Protein AF-0000000074004713 (afdb_homodimer)

Radius of gyration: 41.81 Å; Cα contacts (8 Å, |Δi|>4): 2368; chains: 2; bounding box: 162×97×114 Å

Solvent-accessible surface area (backbone atoms only — not comparable to full-atom values): 76426 Å² total; per-residue (Å²): 136,80,87,80,88,81,94,77,78,76,92,80,79,80,89,74,79,74,70,63,66,59,54,55,56,49,47,53,53,42,47,50,51,48,45,52,51,48,40,52,50,47,51,51,51,41,51,50,51,49,47,49,49,45,47,53,49,45,54,54,56,80,65,31,55,39,48,47,50,66,38,22,36,51,28,26,60,55,55,57,18,28,23,88,86,44,53,58,43,69,38,42,50,45,19,35,24,36,29,37,55,72,74,52,76,67,55,50,56,38,31,57,41,28,45,60,50,51,39,44,53,52,50,48,52,53,48,47,58,49,60,70,38,85,80,64,58,57,93,85,34,90,38,68,38,54,50,42,42,46,45,49,32,50,27,55,67,35,53,65,54,40,51,71,51,40,58,51,70,59,52,55,52,39,50,74,68,46,46,42,74,46,31,79,82,46,54,88,52,84,88,44,69,49,60,47,50,40,54,38,42,64,52,51,39,56,56,66,37,38,72,47,64,42,68,28,53,70,38,39,65,30,41,22,38,33,39,34,80,51,55,61,88,62,96,46,52,60,49,62,72,43,69,37,66,63,46,50,49,24,50,44,50,23,48,30,47,49,32,40,73,67,53,20,58,85,62,21,54,60,53,40,49,51,34,50,53,51,37,40,53,51,38,72,50,50,73,58,67,76,61,65,61,41,64,70,72,23,65,40,76,39,43,50,67,54,46,29,72,72,61,31,65,57,58,47,45,58,60,60,72,50,88,45,93,49,64,55,76,70,37,42,32,32,36,40,37,57,81,29,51,56,57,51,54,51,49,61,65,71,42,59,64,67,47,50,50,38,40,50,54,44,50,56,55,71,71,43,28,81,58,44,28,67,68,39,39,58,30,53,42,42,45,42,29,71,55,28,50,28,79,42,76,62,58,66,68,59,52,28,48,53,51,36,40,71,68,34,29,54,54,52,19,31,52,45,39,73,72,73,52,58,70,67,56,49,54,52,50,49,52,44,46,50,40,19,52,53,29,44,52,58,46,57,78,69,34,86,63,55,46,69,69,40,44,52,52,50,41,50,28,62,69,63,39,42,78,47,62,29,61,67,71,56,47,75,34,55,70,58,38,25,58,77,44,63,75,45,54,68,49,83,70,33,46,51,62,23,48,41,29,39,37,32,36,50,46,45,55,45,54,56,41,43,87,37,64,71,54,89,80,60,71,89,71,44,26,56,41,69,48,69,45,49,41,48,50,66,23,27,32,37,41,22,42,34,34,63,32,69,76,34,30,55,95,81,53,55,67,40,33,37,22,17,18,42,17,17,53,42,21,20,27,53,31,41,48,60,28,85,55,21,43,36,30,40,66,68,4,20,55,37,86,69,55,46,71,64,33,50,51,44,47,53,59,41,44,46,51,52,28,55,56,42,36,66,42,64,57,96,90,42,53,37,49,16,75,63,20,35,49,49,51,48,9,46,38,45,1,50,52,23,9,49,51,22,40,58,56,69,43,64,82,54,85,74,72,34,45,42,42,50,97,61,51,59,65,44,39,16,53,40,23,44,40,44,52,42,33,65,48,64,35,71,45,26,52,54,44,34,48,74,68,42,50,51,66,59,49,62,52,54,42,48,57,32,43,27,37,29,69,67,47,26,60,54,71,63,40,53,83,64,31,78,33,22,42,82,78,56,60,60,76,112,144,94,81,82,96,88,81,94,68,82,77,93,76,80,84,79,82,73,67,68,68,53,57,57,52,48,48,51,51,47,49,49,52,50,46,51,52,48,40,53,51,48,50,52,52,42,50,50,51,49,48,51,50,46,46,53,49,47,55,52,56,80,65,31,56,37,49,45,50,66,37,22,37,52,28,25,61,53,54,57,20,29,22,88,86,44,53,58,43,70,38,44,51,46,19,37,22,36,29,37,54,72,72,52,75,65,53,51,55,35,30,57,41,30,45,61,50,53,38,45,53,53,50,48,52,53,49,47,58,48,59,72,37,86,79,65,56,58,91,86,33,89,38,66,37,55,49,42,42,44,44,49,34,50,26,56,67,35,53,66,54,40,50,70,49,41,56,50,71,60,51,53,53,39,50,73,67,45,44,41,74,48,32,80,81,47,54,87,52,85,86,45,70,49,61,46,48,40,55,39,42,63,53,50,39,59,56,66,36,39,72,48,63,42,68,28,54,67,39,39,64,30,42,23,38,34,39,34,82,52,55,62,90,62,94,46,55,59,48,62,72,42,69,38,68,64,46,49,50,22,49,44,51,22,48,31,46,49,32,41,73,67,53,21,57,85,61,21,53,62,53,40,48,51,34,49,54,51,39,42,54,50,36,72,51,51,74,59,67,75,62,64,62,40,63,70,71,22,63,40,76,37,42,49,66,55,45,29,72,71,63,32,64,56,57,46,45,56,60,60,72,49,85,43,93,48,63,56,79,70,36,42,33,31,36,40,38,58,82,30,50,56,57,51,53,49,49,62,66,70,41,60,65,67,48,50,50,39,40,50,52,45,51,55,53,72,71,44,28,83,58,44,30,67,69,40,38,58,30,54,40,42,44,43,29,71,53,26,52,30,78,42,76,62,57,68,67,59,52,28,48,54,51,35,40,73,68,33,29,54,54,51,18,31,53,44,37,75,73,73,52,57,70,65,56,47,53,52,50,47,51,44,44,51,40,20,50,53,31,43,50,58,47,55,77,69,33,84,65,56,47,70,67,40,45,54,52,49,42,50,28,61,69,62,39,41,78,48,61,32,63,66,72,56,47,75,35,55,69,58,37,26,58,76,43,63,73,45,53,67,48,83,69,35,47,52,59,24,48,40,28,40,38,30,35,50,46,43,55,45,53,54,42,44,87,37,63,70,55,89,80,62,72,88,68,45,28,56,41,69,48,70,45,50,41,49,50,66,24,26,32,37,40,22,42,34,34,61,31,70,76,34,29,56,93,80,54,55,66,39,32,38,24,18,17,42,17,17,52,41,20,20,27,54,32,40,48,61,28,85,54,21,42,38,30,41,65,69,3,20,56,38,82,70,57,46,71,64,33,50,51,43,49,53,59,40,46,45,52,52,26,56,55,41,35,66,42,63,57,96,90,42,54,35,47,17,75,64,19,35,50,48,51,49,10,46,40,45,0,50,52,22,9,49,51,21,40,58,56,70,42,65,83,53,84,73,72,35,44,42,42,50,97,62,53,59,65,44,38,17,53,41,24,46,41,44,52,42,34,63,47,63,34,72,42,26,52,54,43,36,48,74,68,44,50,52,66,59,50,62,55,52,40,47,56,31,43,28,36,29,68,67,48,26,61,55,70,61,40,54,82,63,31,79,35,23,43,82,78,56,60,60,75,113

Structure (mmCIF, N/CA/C/O backbone):
data_AF-0000000074004713-model_v1
#
loop_
_entity.id
_entity.type
_entity.pdbx_description
1 polymer 'Endothelin-converting enzyme 1'
#
loop_
_atom_site.group_PDB
_atom_site.id
_atom_site.type_symbol
_atom_site.label_atom_id
_atom_site.label_alt_id
_atom_site.label_comp_id
_atom_site.label_asym_id
_atom_site.label_entity_id
_atom_site.label_seq_id
_atom_site.pdbx_PDB_ins_code
_atom_site.Cartn_x
_atom_site.Cartn_y
_atom_site.Cartn_z
_atom_site.occupancy
_atom_site.B_iso_or_equiv
_atom_site.auth_seq_id
_atom_site.auth_comp_id
_atom_site.auth_asym_id
_atom_site.auth_atom_id
_atom_site.pdbx_PDB_model_num
ATOM 1 N N . MET A 1 1 ? -101.938 -24.672 72.188 1 19.8 1 MET A N 1
ATOM 2 C CA . MET A 1 1 ? -100.562 -25.016 72.438 1 19.8 1 MET A CA 1
ATOM 3 C C . MET A 1 1 ? -99.625 -24.031 71.75 1 19.8 1 MET A C 1
ATOM 5 O O . MET A 1 1 ? -98.438 -23.938 72.125 1 19.8 1 MET A O 1
ATOM 9 N N . ALA A 1 2 ? -99.5 -22.734 70.938 1 13.87 2 ALA A N 1
ATOM 10 C CA . ALA A 1 2 ? -100.812 -22.953 70.25 1 13.87 2 ALA A CA 1
ATOM 11 C C . ALA A 1 2 ? -100.625 -22.859 68.75 1 13.87 2 ALA A C 1
ATOM 13 O O . ALA A 1 2 ? -101.062 -23.766 68 1 13.87 2 ALA A O 1
ATOM 14 N N . ALA A 1 3 ? -100.625 -21.641 68.062 1 13.88 3 ALA A N 1
ATOM 15 C CA . ALA A 1 3 ? -101.562 -21.297 67.062 1 13.88 3 ALA A CA 1
ATOM 16 C C . ALA A 1 3 ? -101 -21.391 65.625 1 13.88 3 ALA A C 1
ATOM 18 O O . ALA A 1 3 ? -99.75 -21.516 65.5 1 13.88 3 ALA A O 1
ATOM 19 N N . ARG A 1 4 ? -101.25 -20.328 64.312 1 15.6 4 ARG A N 1
ATOM 20 C CA . ARG A 1 4 ? -102.25 -20.438 63.281 1 15.6 4 ARG A CA 1
ATOM 21 C C . ARG A 1 4 ? -101.625 -20.625 61.938 1 15.6 4 ARG A C 1
ATOM 23 O O . ARG A 1 4 ? -100.938 -19.703 61.406 1 15.6 4 ARG A O 1
ATOM 30 N N . TYR A 1 5 ? -100.75 -21.547 61.344 1 18.88 5 TYR A N 1
ATOM 31 C CA . TYR A 1 5 ? -99.688 -21.406 60.375 1 18.88 5 TYR A CA 1
ATOM 32 C C . TYR A 1 5 ? -100.188 -20.984 59.031 1 18.88 5 TYR A C 1
ATOM 34 O O . TYR A 1 5 ? -101.062 -21.656 58.438 1 18.88 5 TYR A O 1
ATOM 42 N N . LYS A 1 6 ? -100.312 -19.578 58.562 1 18.83 6 LYS A N 1
ATOM 43 C CA . LYS A 1 6 ? -101.25 -18.859 57.719 1 18.83 6 LYS A CA 1
ATOM 44 C C . LYS A 1 6 ? -101.375 -19.531 56.344 1 18.83 6 LYS A C 1
ATOM 46 O O . LYS A 1 6 ? -100.5 -20.344 55.969 1 18.83 6 LYS A O 1
ATOM 51 N N . TYR A 1 7 ? -101.812 -18.812 55 1 16.95 7 TYR A N 1
ATOM 52 C CA . TYR A 1 7 ? -102.75 -18.844 53.844 1 16.95 7 TYR A CA 1
ATOM 53 C C . TYR A 1 7 ? -101.938 -19.203 52.594 1 16.95 7 TYR A C 1
ATOM 55 O O . TYR A 1 7 ? -101.375 -18.328 51.938 1 16.95 7 TYR A O 1
ATOM 63 N N . ALA A 1 8 ? -100.938 -20.156 52.344 1 16.95 8 ALA A N 1
ATOM 64 C CA . ALA A 1 8 ? -99.938 -20.422 51.312 1 16.95 8 ALA A CA 1
ATOM 65 C C . ALA A 1 8 ? -100.625 -20.641 49.969 1 16.95 8 ALA A C 1
ATOM 67 O O . ALA A 1 8 ? -100.125 -20.266 48.906 1 16.95 8 ALA A O 1
ATOM 68 N N . LEU A 1 9 ? -101.688 -21.547 49.719 1 17.69 9 LEU A N 1
ATOM 69 C CA . LEU A 1 9 ? -101.625 -22.391 48.531 1 17.69 9 LEU A CA 1
ATOM 70 C C . LEU A 1 9 ? -102.312 -21.719 47.344 1 17.69 9 LEU A C 1
ATOM 72 O O . LEU A 1 9 ? -102.5 -22.328 46.281 1 17.69 9 LEU A O 1
ATOM 76 N N . MET A 1 10 ? -102.938 -20.453 47.438 1 17.52 10 MET A N 1
ATOM 77 C CA . MET A 1 10 ? -104.125 -20.562 46.656 1 17.52 10 MET A CA 1
ATOM 78 C C . MET A 1 10 ? -103.812 -20.719 45.156 1 17.52 10 MET A C 1
ATOM 80 O O . MET A 1 10 ? -104.312 -21.641 44.531 1 17.52 10 MET A O 1
ATOM 84 N N . SER A 1 11 ? -103.875 -19.547 44.219 1 18.23 11 SER A N 1
ATOM 85 C CA . SER A 1 11 ? -104.812 -19.281 43.156 1 18.23 11 SER A CA 1
ATOM 86 C C . SER A 1 11 ? -104.188 -19.531 41.781 1 18.23 11 SER A C 1
ATOM 88 O O . SER A 1 11 ? -103.25 -18.891 41.406 1 18.23 11 SER A O 1
ATOM 90 N N . ALA A 1 12 ? -104.188 -20.781 41.094 1 21.66 12 ALA A N 1
ATOM 91 C CA . ALA A 1 12 ? -103.625 -21.5 39.938 1 21.66 12 ALA A CA 1
ATOM 92 C C . ALA A 1 12 ? -104.125 -20.859 38.625 1 21.66 12 ALA A C 1
ATOM 94 O O . ALA A 1 12 ? -103.562 -21.094 37.562 1 21.66 12 ALA A O 1
ATOM 95 N N . THR A 1 13 ? -105.438 -20.25 38.5 1 20.36 13 THR A N 1
ATOM 96 C CA . THR A 1 13 ? -106.188 -20.734 37.375 1 20.36 13 THR A CA 1
ATOM 97 C C . THR A 1 13 ? -105.625 -20.141 36.062 1 20.36 13 THR A C 1
ATOM 99 O O . THR A 1 13 ? -105.438 -20.859 35.094 1 20.36 13 THR A O 1
ATOM 102 N N . GLU A 1 14 ? -105.938 -18.828 35.688 1 20.56 14 GLU A N 1
ATOM 103 C CA . GLU A 1 14 ? -106.688 -18.469 34.5 1 20.56 14 GLU A CA 1
ATOM 104 C C . GLU A 1 14 ? -105.75 -18.297 33.312 1 20.56 14 GLU A C 1
ATOM 106 O O . GLU A 1 14 ? -106.062 -18.75 32.188 1 20.56 14 GLU A O 1
ATOM 111 N N . ASP A 1 15 ? -104.75 -17.344 33.156 1 23.12 15 ASP A N 1
ATOM 112 C CA . ASP A 1 15 ? -104.75 -16.328 32.125 1 23.12 15 ASP A CA 1
ATOM 113 C C . ASP A 1 15 ? -103.812 -16.734 30.969 1 23.12 15 ASP A C 1
ATOM 115 O O . ASP A 1 15 ? -102.75 -16.188 30.828 1 23.12 15 ASP A O 1
ATOM 119 N N . GLY A 1 16 ? -103.812 -17.938 30.328 1 25.38 16 GLY A N 1
ATOM 120 C CA . GLY A 1 16 ? -102.688 -18.406 29.578 1 25.38 16 GLY A CA 1
ATOM 121 C C . GLY A 1 16 ? -102.562 -17.828 28.172 1 25.38 16 GLY A C 1
ATOM 122 O O . GLY A 1 16 ? -101.75 -18.219 27.391 1 25.38 16 GLY A O 1
ATOM 123 N N . GLU A 1 17 ? -103.688 -17.188 27.516 1 27.38 17 GLU A N 1
ATOM 124 C CA . GLU A 1 17 ? -103.75 -17.359 26.062 1 27.38 17 GLU A CA 1
ATOM 125 C C . GLU A 1 17 ? -102.75 -16.438 25.344 1 27.38 17 GLU A C 1
ATOM 127 O O . GLU A 1 17 ? -102.438 -16.656 24.172 1 27.38 17 GLU A O 1
ATOM 132 N N . THR A 1 18 ? -102.5 -15.203 25.828 1 27.92 18 THR A N 1
ATOM 133 C CA . THR A 1 18 ? -102.312 -14.102 24.875 1 27.92 18 THR A CA 1
ATOM 134 C C . THR A 1 18 ? -100.938 -14.156 24.203 1 27.92 18 THR A C 1
ATOM 136 O O . THR A 1 18 ? -100.688 -13.414 23.25 1 27.92 18 THR A O 1
ATOM 139 N N . ASP A 1 19 ? -99.875 -14.812 24.688 1 29.45 19 ASP A N 1
ATOM 140 C CA . ASP A 1 19 ? -98.625 -14.148 24.484 1 29.45 19 ASP A CA 1
ATOM 141 C C . ASP A 1 19 ? -97.938 -14.602 23.188 1 29.45 19 ASP A C 1
ATOM 143 O O . ASP A 1 19 ? -96.75 -14.516 23.031 1 29.45 19 ASP A O 1
ATOM 147 N N . PHE A 1 20 ? -98.75 -15.18 22.234 1 34.06 20 PHE A N 1
ATOM 148 C CA . PHE A 1 20 ? -98 -15.812 21.141 1 34.06 20 PHE A CA 1
ATOM 149 C C . PHE A 1 20 ? -97.375 -14.758 20.219 1 34.06 20 PHE A C 1
ATOM 151 O O . PHE A 1 20 ? -96.375 -15.016 19.547 1 34.06 20 PHE A O 1
ATOM 158 N N . SER A 1 21 ? -98.125 -13.617 20.047 1 36.84 21 SER A N 1
ATOM 159 C CA . SER A 1 21 ? -97.812 -12.766 18.906 1 36.84 21 SER A CA 1
ATOM 160 C C . SER A 1 21 ? -96.5 -12.047 19.109 1 36.84 21 SER A C 1
ATOM 162 O O . SER A 1 21 ? -95.938 -11.508 18.156 1 36.84 21 SER A O 1
ATOM 164 N N . ALA A 1 22 ? -96.125 -11.828 20.359 1 40.81 22 ALA A N 1
ATOM 165 C CA . ALA A 1 22 ? -94.938 -11.008 20.641 1 40.81 22 ALA A CA 1
ATOM 166 C C . ALA A 1 22 ? -93.688 -11.734 20.25 1 40.81 22 ALA A C 1
ATOM 168 O O . ALA A 1 22 ? -92.625 -11.109 20.016 1 40.81 22 ALA A O 1
ATOM 169 N N . GLU A 1 23 ? -93.938 -13.055 20.172 1 39.47 23 GLU A N 1
ATOM 170 C CA . GLU A 1 23 ? -92.688 -13.773 20 1 39.47 23 GLU A CA 1
ATOM 171 C C . GLU A 1 23 ? -92.125 -13.656 18.578 1 39.47 23 GLU A C 1
ATOM 173 O O . GLU A 1 23 ? -90.938 -13.578 18.344 1 39.47 23 GLU A O 1
ATOM 178 N N . GLU A 1 24 ? -93.188 -13.57 17.641 1 45.34 24 GLU A N 1
ATOM 179 C CA . GLU A 1 24 ? -92.688 -13.555 16.25 1 45.34 24 GLU A CA 1
ATOM 180 C C . GLU A 1 24 ? -92.125 -12.203 15.891 1 45.34 24 GLU A C 1
ATOM 182 O O . GLU A 1 24 ? -91.125 -12.125 15.133 1 45.34 24 GLU A O 1
ATOM 187 N N . GLN A 1 25 ? -92.938 -11.125 16.344 1 41.28 25 GLN A N 1
ATOM 188 C CA . GLN A 1 25 ? -92.375 -9.789 16.047 1 41.28 25 GLN A CA 1
ATOM 189 C C . GLN A 1 25 ? -91.062 -9.578 16.688 1 41.28 25 GLN A C 1
ATOM 191 O O . GLN A 1 25 ? -90.25 -8.789 16.188 1 41.28 25 GLN A O 1
ATOM 196 N N . ARG A 1 26 ? -90.875 -10.188 17.844 1 45.09 26 ARG A N 1
ATOM 197 C CA . ARG A 1 26 ? -89.562 -10.062 18.516 1 45.09 26 ARG A CA 1
ATOM 198 C C . ARG A 1 26 ? -88.5 -10.75 17.719 1 45.09 26 ARG A C 1
ATOM 200 O O . ARG A 1 26 ? -87.312 -10.273 17.672 1 45.09 26 ARG A O 1
ATOM 207 N N . ARG A 1 27 ? -88.938 -11.727 17.016 1 52.91 27 ARG A N 1
ATOM 208 C CA . ARG A 1 27 ? -87.875 -12.414 16.25 1 52.91 27 ARG A CA 1
ATOM 209 C C . ARG A 1 27 ? -87.438 -11.586 15.047 1 52.91 27 ARG A C 1
ATOM 211 O O . ARG A 1 27 ? -86.312 -11.562 14.688 1 52.91 27 ARG A O 1
ATOM 218 N N . SER A 1 28 ? -88.562 -11 14.414 1 55.16 28 SER A N 1
ATOM 219 C CA . SER A 1 28 ? -88.188 -10.211 13.234 1 55.16 28 SER A CA 1
ATOM 220 C C . SER A 1 28 ? -87.438 -8.961 13.609 1 55.16 28 SER A C 1
ATOM 222 O O . SER A 1 28 ? -86.5 -8.578 12.906 1 55.16 28 SER A O 1
ATOM 224 N N . CYS A 1 29 ? -87.875 -8.32 14.633 1 54.41 29 CYS A N 1
ATOM 225 C CA . CYS A 1 29 ? -87.125 -7.172 15.148 1 54.41 29 CYS A CA 1
ATOM 226 C C . CYS A 1 29 ? -85.75 -7.578 15.578 1 54.41 29 CYS A C 1
ATOM 228 O O . CYS A 1 29 ? -84.75 -6.824 15.383 1 54.41 29 CYS A O 1
ATOM 230 N N . ASP A 1 30 ? -85.688 -8.828 15.961 1 62.12 30 ASP A N 1
ATOM 231 C CA . ASP A 1 30 ? -84.375 -9.328 16.438 1 62.12 30 ASP A CA 1
ATOM 232 C C . ASP A 1 30 ? -83.438 -9.633 15.273 1 62.12 30 ASP A C 1
ATOM 234 O O . ASP A 1 30 ? -82.25 -9.391 15.359 1 62.12 30 ASP A O 1
ATOM 238 N N . LYS A 1 31 ? -84 -10.016 14.18 1 66.88 31 LYS A N 1
ATOM 239 C CA . LYS A 1 31 ? -83.188 -10.328 13.023 1 66.88 31 LYS A CA 1
ATOM 240 C C . LYS A 1 31 ? -82.625 -9.055 12.367 1 66.88 31 LYS A C 1
ATOM 242 O O . LYS A 1 31 ? -81.5 -8.992 11.961 1 66.88 31 LYS A O 1
ATOM 247 N N . ASN A 1 32 ? -83.562 -8.086 12.266 1 70.25 32 ASN A N 1
ATOM 248 C CA . ASN A 1 32 ? -83.125 -6.801 11.727 1 70.25 32 ASN A CA 1
ATOM 249 C C . ASN A 1 32 ? -82.125 -6.152 12.625 1 70.25 32 ASN A C 1
ATOM 251 O O . ASN A 1 32 ? -81.125 -5.57 12.133 1 70.25 32 ASN A O 1
ATOM 255 N N . MET A 1 33 ? -82.312 -6.207 13.914 1 73.88 33 MET A N 1
ATOM 256 C CA . MET A 1 33 ? -81.375 -5.691 14.859 1 73.88 33 MET A CA 1
ATOM 257 C C . MET A 1 33 ? -80.062 -6.488 14.766 1 73.88 33 MET A C 1
ATOM 259 O O . MET A 1 33 ? -78.938 -5.91 14.805 1 73.88 33 MET A O 1
ATOM 263 N N . PHE A 1 34 ? -80.188 -7.77 14.531 1 76.94 34 PHE A N 1
ATOM 264 C CA . PHE A 1 34 ? -79 -8.609 14.359 1 76.94 34 PHE A CA 1
ATOM 265 C C . PHE A 1 34 ? -78.25 -8.234 13.094 1 76.94 34 PHE A C 1
ATOM 267 O O . PHE A 1 34 ? -77 -8.125 13.109 1 76.94 34 PHE A O 1
ATOM 274 N N . LEU A 1 35 ? -79 -7.965 12.008 1 76.88 35 LEU A N 1
ATOM 275 C CA . LEU A 1 35 ? -78.312 -7.609 10.75 1 76.88 35 LEU A CA 1
ATOM 276 C C . LEU A 1 35 ? -77.688 -6.227 10.836 1 76.88 35 LEU A C 1
ATOM 278 O O . LEU A 1 35 ? -76.625 -6.004 10.312 1 76.88 35 LEU A O 1
ATOM 282 N N . LYS A 1 36 ? -78.312 -5.305 11.523 1 77.81 36 LYS A N 1
ATOM 283 C CA . LYS A 1 36 ? -77.75 -3.988 11.727 1 77.81 36 LYS A CA 1
ATOM 284 C C . LYS A 1 36 ? -76.5 -4.078 12.586 1 77.81 36 LYS A C 1
ATOM 286 O O . LYS A 1 36 ? -75.5 -3.404 12.305 1 77.81 36 LYS A O 1
ATOM 291 N N . VAL A 1 37 ? -76.5 -4.941 13.57 1 78.75 37 VAL A N 1
ATOM 292 C CA . VAL A 1 37 ? -75.312 -5.145 14.398 1 78.75 37 VAL A CA 1
ATOM 293 C C . VAL A 1 37 ? -74.25 -5.812 13.578 1 78.75 37 VAL A C 1
ATOM 295 O O . VAL A 1 37 ? -73.062 -5.449 13.68 1 78.75 37 VAL A O 1
ATOM 298 N N . MET A 1 38 ? -74.625 -6.711 12.672 1 78.62 38 MET A N 1
ATOM 299 C CA . MET A 1 38 ? -73.625 -7.371 11.82 1 78.62 38 MET A CA 1
ATOM 300 C C . MET A 1 38 ? -73 -6.379 10.836 1 78.62 38 MET A C 1
ATOM 302 O O . MET A 1 38 ? -71.812 -6.402 10.609 1 78.62 38 MET A O 1
ATOM 306 N N . VAL A 1 39 ? -73.812 -5.543 10.227 1 79.06 39 VAL A N 1
ATOM 307 C CA . VAL A 1 39 ? -73.312 -4.516 9.328 1 79.06 39 VAL A CA 1
ATOM 308 C C . VAL A 1 39 ? -72.375 -3.588 10.102 1 79.06 39 VAL A C 1
ATOM 310 O O . VAL A 1 39 ? -71.25 -3.248 9.617 1 79.06 39 VAL A O 1
ATOM 313 N N . ALA A 1 40 ? -72.75 -3.189 11.281 1 80.31 40 ALA A N 1
ATOM 314 C CA . ALA A 1 40 ? -71.875 -2.334 12.102 1 80.31 40 ALA A CA 1
ATOM 315 C C . ALA A 1 40 ? -70.562 -3.037 12.438 1 80.31 40 ALA A C 1
ATOM 317 O O . ALA A 1 40 ? -69.5 -2.426 12.375 1 80.31 40 ALA A O 1
ATOM 318 N N . LEU A 1 41 ? -70.625 -4.309 12.727 1 81.06 41 LEU A N 1
ATOM 319 C CA . LEU A 1 41 ? -69.438 -5.062 13.039 1 81.06 41 LEU A CA 1
ATOM 320 C C . LEU A 1 41 ? -68.562 -5.207 11.797 1 81.06 41 LEU A C 1
ATOM 322 O O . LEU A 1 41 ? -67.312 -5.082 11.883 1 81.06 41 LEU A O 1
ATOM 326 N N . LEU A 1 42 ? -69.188 -5.461 10.672 1 81 42 LEU A N 1
ATOM 327 C CA . LEU A 1 42 ? -68.375 -5.594 9.445 1 81 42 LEU A CA 1
ATOM 328 C C . LEU A 1 42 ? -67.75 -4.258 9.055 1 81 42 LEU A C 1
ATOM 330 O O . LEU A 1 42 ? -66.625 -4.211 8.57 1 81 42 LEU A O 1
ATOM 334 N N . LEU A 1 43 ? -68.375 -3.168 9.312 1 80.81 43 LEU A N 1
ATOM 335 C CA . LEU A 1 43 ? -67.812 -1.853 9.062 1 80.81 43 LEU A CA 1
ATOM 336 C C . LEU A 1 43 ? -66.625 -1.575 10.008 1 80.81 43 LEU A C 1
ATOM 338 O O . LEU A 1 43 ? -65.625 -0.975 9.617 1 80.81 43 LEU A O 1
ATOM 342 N N . VAL A 1 44 ? -66.688 -2.012 11.234 1 81.5 44 VAL A N 1
ATOM 343 C CA . VAL A 1 44 ? -65.562 -1.898 12.164 1 81.5 44 VAL A CA 1
ATOM 344 C C . VAL A 1 44 ? -64.375 -2.75 11.664 1 81.5 44 VAL A C 1
ATOM 346 O O . VAL A 1 44 ? -63.219 -2.312 11.695 1 81.5 44 VAL A O 1
ATOM 349 N N . VAL A 1 45 ? -64.625 -3.955 11.203 1 80.81 45 VAL A N 1
ATOM 350 C CA . VAL A 1 45 ? -63.594 -4.816 10.672 1 80.81 45 VAL A CA 1
ATOM 351 C C . VAL A 1 45 ? -62.969 -4.156 9.445 1 80.81 45 VAL A C 1
ATOM 353 O O . VAL A 1 45 ? -61.75 -4.16 9.297 1 80.81 45 VAL A O 1
ATOM 356 N N . ILE A 1 46 ? -63.719 -3.582 8.609 1 79.69 46 ILE A N 1
ATOM 357 C CA . ILE A 1 46 ? -63.219 -2.877 7.445 1 79.69 46 ILE A CA 1
ATOM 358 C C . ILE A 1 46 ? -62.375 -1.686 7.895 1 79.69 46 ILE A C 1
ATOM 360 O O . ILE A 1 46 ? -61.281 -1.453 7.363 1 79.69 46 ILE A O 1
ATOM 364 N N . ALA A 1 47 ? -62.781 -0.943 8.836 1 79.44 47 ALA A N 1
ATOM 365 C CA . ALA A 1 47 ? -62 0.177 9.359 1 79.44 47 ALA A CA 1
ATOM 366 C C . ALA A 1 47 ? -60.688 -0.303 9.961 1 79.44 47 ALA A C 1
ATOM 368 O O . ALA A 1 47 ? -59.625 0.318 9.758 1 79.44 47 ALA A O 1
ATOM 369 N N . VAL A 1 48 ? -60.656 -1.372 10.625 1 79.5 48 VAL A N 1
ATOM 370 C CA . VAL A 1 48 ? -59.438 -1.933 11.188 1 79.5 48 VAL A CA 1
ATOM 371 C C . VAL A 1 48 ? -58.531 -2.416 10.062 1 79.5 48 VAL A C 1
ATOM 373 O O . VAL A 1 48 ? -57.312 -2.176 10.086 1 79.5 48 VAL A O 1
ATOM 376 N N . LEU A 1 49 ? -59.062 -3.014 9.102 1 78.81 49 LEU A N 1
ATOM 377 C CA . LEU A 1 49 ? -58.281 -3.492 7.98 1 78.81 49 LEU A CA 1
ATOM 378 C C . LEU A 1 49 ? -57.719 -2.324 7.18 1 78.81 49 LEU A C 1
ATOM 380 O O . LEU A 1 49 ? -56.562 -2.361 6.746 1 78.81 49 LEU A O 1
ATOM 384 N N . ILE A 1 50 ? -58.375 -1.29 7.02 1 77.19 50 ILE A N 1
ATOM 385 C CA . ILE A 1 50 ? -57.875 -0.084 6.371 1 77.19 50 ILE A CA 1
ATOM 386 C C . ILE A 1 50 ? -56.812 0.566 7.25 1 77.19 50 ILE A C 1
ATOM 388 O O . ILE A 1 50 ? -55.75 1.011 6.75 1 77.19 50 ILE A O 1
ATOM 392 N N . GLY A 1 51 ? -56.969 0.646 8.461 1 75.38 51 GLY A N 1
ATOM 393 C CA . GLY A 1 51 ? -55.938 1.124 9.359 1 75.38 51 GLY A CA 1
ATOM 394 C C . GLY A 1 51 ? -54.688 0.295 9.305 1 75.38 51 GLY A C 1
ATOM 395 O O . GLY A 1 51 ? -53.562 0.841 9.281 1 75.38 51 GLY A O 1
ATOM 396 N N . LEU A 1 52 ? -54.844 -0.927 9.328 1 74.56 52 LEU A N 1
ATOM 397 C CA . LEU A 1 52 ? -53.688 -1.808 9.211 1 74.56 52 LEU A CA 1
ATOM 398 C C . LEU A 1 52 ? -53 -1.626 7.859 1 74.56 52 LEU A C 1
ATOM 400 O O . LEU A 1 52 ? -51.781 -1.628 7.777 1 74.56 52 LEU A O 1
ATOM 404 N N . LEU A 1 53 ? -53.781 -1.544 6.922 1 71.56 53 LEU A N 1
ATOM 405 C CA . LEU A 1 53 ? -53.188 -1.271 5.605 1 71.56 53 LEU A CA 1
ATOM 406 C C . LEU A 1 53 ? -52.5 0.081 5.59 1 71.56 53 LEU A C 1
ATOM 408 O O . LEU A 1 53 ? -51.406 0.209 5.035 1 71.56 53 LEU A O 1
ATOM 412 N N . GLN A 1 54 ? -53.094 1.048 6.09 1 67.06 54 GLN A N 1
ATOM 413 C CA . GLN A 1 54 ? -52.438 2.359 6.211 1 67.06 54 GLN A CA 1
ATOM 414 C C . GLN A 1 54 ? -51.219 2.301 7.117 1 67.06 54 GLN A C 1
ATOM 416 O O . GLN A 1 54 ? -50.188 2.916 6.824 1 67.06 54 GLN A O 1
ATOM 421 N N . TRP A 1 55 ? -51.375 1.705 8.156 1 62.12 55 TRP A N 1
ATOM 422 C CA . TRP A 1 55 ? -50.219 1.517 9.031 1 62.12 55 TRP A CA 1
ATOM 423 C C . TRP A 1 55 ? -49.094 0.809 8.297 1 62.12 55 TRP A C 1
ATOM 425 O O . TRP A 1 55 ? -47.938 1.222 8.383 1 62.12 55 TRP A O 1
ATOM 435 N N . LYS A 1 56 ? -49.406 -0.177 7.703 1 60.19 56 LYS A N 1
ATOM 436 C CA . LYS A 1 56 ? -48.406 -0.883 6.922 1 60.19 56 LYS A CA 1
ATOM 437 C C . LYS A 1 56 ? -47.875 -0.004 5.793 1 60.19 56 LYS A C 1
ATOM 439 O O . LYS A 1 56 ? -46.656 -0.025 5.496 1 60.19 56 LYS A O 1
ATOM 444 N N . TRP A 1 57 ? -48.75 0.735 5.273 1 55.88 57 TRP A N 1
ATOM 445 C CA . TRP A 1 57 ? -48.312 1.675 4.238 1 55.88 57 TRP A CA 1
ATOM 446 C C . TRP A 1 57 ? -47.438 2.777 4.824 1 55.88 57 TRP A C 1
ATOM 448 O O . TRP A 1 57 ? -46.406 3.135 4.246 1 55.88 57 TRP A O 1
ATOM 458 N N . ASN A 1 58 ? -47.812 3.352 5.852 1 53.22 58 ASN A N 1
ATOM 459 C CA . ASN A 1 58 ? -47.062 4.398 6.512 1 53.22 58 ASN A CA 1
ATOM 460 C C . ASN A 1 58 ? -45.75 3.848 7.109 1 53.22 58 ASN A C 1
ATOM 462 O O . ASN A 1 58 ? -44.719 4.508 7.07 1 53.22 58 ASN A O 1
ATOM 466 N N . ARG A 1 59 ? -45.875 2.877 7.824 1 51.28 59 ARG A N 1
ATOM 467 C CA . ARG A 1 59 ? -44.625 2.252 8.305 1 51.28 59 ARG A CA 1
ATOM 468 C C . ARG A 1 59 ? -43.688 1.925 7.148 1 51.28 59 ARG A C 1
ATOM 470 O O . ARG A 1 59 ? -42.469 2.066 7.273 1 51.28 59 ARG A O 1
ATOM 477 N N . ASN A 1 60 ? -44.25 1.516 6.184 1 49.69 60 ASN A N 1
ATOM 478 C CA . ASN A 1 60 ? -43.406 1.26 5.004 1 49.69 60 ASN A CA 1
ATOM 479 C C . ASN A 1 60 ? -42.812 2.545 4.465 1 49.69 60 ASN A C 1
ATOM 481 O O . ASN A 1 60 ? -41.656 2.537 3.979 1 49.69 60 ASN A O 1
ATOM 485 N N . GLU A 1 61 ? -43.5 3.719 4.512 1 46.34 61 GLU A N 1
ATOM 486 C CA . GLU A 1 61 ? -43 4.98 3.994 1 46.34 61 GLU A CA 1
ATOM 487 C C . GLU A 1 61 ? -41.938 5.559 4.914 1 46.34 61 GLU A C 1
ATOM 489 O O . GLU A 1 61 ? -40.906 6.102 4.449 1 46.34 61 GLU A O 1
ATOM 494 N N . HIS A 1 62 ? -42.188 5.934 6.168 1 47.12 62 HIS A N 1
ATOM 495 C CA . HIS A 1 62 ? -41.281 6.605 7.094 1 47.12 62 HIS A CA 1
ATOM 496 C C . HIS A 1 62 ? -40 5.789 7.32 1 47.12 62 HIS A C 1
ATOM 498 O O . HIS A 1 62 ? -39 6.316 7.797 1 47.12 62 HIS A O 1
ATOM 504 N N . GLU A 1 63 ? -40.062 4.555 7.301 1 56.5 63 GLU A N 1
ATOM 505 C CA . GLU A 1 63 ? -38.906 3.713 7.547 1 56.5 63 GLU A CA 1
ATOM 506 C C . GLU A 1 63 ? -38.281 3.248 6.238 1 56.5 63 GLU A C 1
ATOM 508 O O . GLU A 1 63 ? -37.844 2.092 6.121 1 56.5 63 GLU A O 1
ATOM 513 N N . GLN A 1 64 ? -38.375 4.242 5.344 1 74.06 64 GLN A N 1
ATOM 514 C CA . GLN A 1 64 ? -37.969 3.816 4.008 1 74.06 64 GLN A CA 1
ATOM 515 C C . GLN A 1 64 ? -36.469 3.732 3.889 1 74.06 64 GLN A C 1
ATOM 517 O O . GLN A 1 64 ? -35.75 4.695 4.199 1 74.06 64 GLN A O 1
ATOM 522 N N . VAL A 1 65 ? -36 2.719 3.785 1 86.38 65 VAL A N 1
ATOM 523 C CA . VAL A 1 65 ? -34.594 2.391 3.559 1 86.38 65 VAL A CA 1
ATOM 524 C C . VAL A 1 65 ? -34.25 2.662 2.102 1 86.38 65 VAL A C 1
ATOM 526 O O . VAL A 1 65 ? -34.969 2.25 1.188 1 86.38 65 VAL A O 1
ATOM 529 N N . CYS A 1 66 ? -33.312 3.586 1.948 1 89.56 66 CYS A N 1
ATOM 530 C CA . CYS A 1 66 ? -32.781 3.873 0.611 1 89.56 66 CYS A CA 1
ATOM 531 C C . CYS A 1 66 ? -32.094 2.65 0.015 1 89.56 66 CYS A C 1
ATOM 533 O O . CYS A 1 66 ? -31.109 2.17 0.559 1 89.56 66 CYS A O 1
ATOM 535 N N . LEU A 1 67 ? -32.594 2.199 -1.125 1 89.44 67 LEU A N 1
ATOM 536 C CA . LEU A 1 67 ? -32.031 0.964 -1.686 1 89.44 67 LEU A CA 1
ATOM 537 C C . LEU A 1 67 ? -31.359 1.226 -3.023 1 89.44 67 LEU A C 1
ATOM 539 O O . LEU A 1 67 ? -31.047 0.287 -3.76 1 89.44 67 LEU A O 1
ATOM 543 N N . SER A 1 68 ? -31.141 2.508 -3.336 1 90 68 SER A N 1
ATOM 544 C CA . SER A 1 68 ? -30.406 2.805 -4.562 1 90 68 SER A CA 1
ATOM 545 C C . SER A 1 68 ? -28.969 2.293 -4.484 1 90 68 SER A C 1
ATOM 547 O O . SER A 1 68 ? -28.438 2.084 -3.393 1 90 68 SER A O 1
ATOM 549 N N . PRO A 1 69 ? -28.328 2.045 -5.672 1 90.69 69 PRO A N 1
ATOM 550 C CA . PRO A 1 69 ? -26.938 1.616 -5.66 1 90.69 69 PRO A CA 1
ATOM 551 C C . PRO A 1 69 ? -26.016 2.592 -4.914 1 90.69 69 PRO A C 1
ATOM 553 O O . PRO A 1 69 ? -25.078 2.17 -4.246 1 90.69 69 PRO A O 1
ATOM 556 N N . GLU A 1 70 ? -26.344 3.816 -5.043 1 91.56 70 GLU A N 1
ATOM 557 C CA . GLU A 1 70 ? -25.547 4.832 -4.367 1 91.56 70 GLU A CA 1
ATOM 558 C C . GLU A 1 70 ? -25.656 4.703 -2.852 1 91.56 70 GLU A C 1
ATOM 560 O O . GLU A 1 70 ? -24.641 4.762 -2.145 1 91.56 70 GLU A O 1
ATOM 565 N N . CYS A 1 71 ? -26.906 4.5 -2.365 1 93.75 71 CYS A N 1
ATOM 566 C CA . CYS A 1 71 ? -27.125 4.367 -0.928 1 93.75 71 CYS A CA 1
ATOM 567 C C . CYS A 1 71 ? -26.453 3.107 -0.388 1 93.75 71 CYS A C 1
ATOM 569 O O . CYS A 1 71 ? -25.906 3.115 0.711 1 93.75 71 CYS A O 1
ATOM 571 N N . VAL A 1 72 ? -26.516 2.1 -1.172 1 94.31 72 VAL A N 1
ATOM 572 C CA . VAL A 1 72 ? -25.906 0.833 -0.778 1 94.31 72 VAL A CA 1
ATOM 573 C C . VAL A 1 72 ? -24.391 0.991 -0.686 1 94.31 72 VAL A C 1
ATOM 575 O O . VAL A 1 72 ? -23.766 0.5 0.257 1 94.31 72 VAL A O 1
ATOM 578 N N . ASP A 1 73 ? -23.828 1.614 -1.61 1 94.25 73 ASP A N 1
ATOM 579 C CA . ASP A 1 73 ? -22.391 1.857 -1.625 1 94.25 73 ASP A CA 1
ATOM 580 C C . ASP A 1 73 ? -21.969 2.693 -0.422 1 94.25 73 ASP A C 1
ATOM 582 O O . ASP A 1 73 ? -20.984 2.365 0.255 1 94.25 73 ASP A O 1
ATOM 586 N N . ILE A 1 74 ? -22.688 3.742 -0.178 1 95.31 74 ILE A N 1
ATOM 587 C CA . ILE A 1 74 ? -22.391 4.633 0.938 1 95.31 74 ILE A CA 1
ATOM 588 C C . ILE A 1 74 ? -22.5 3.865 2.254 1 95.31 74 ILE A C 1
ATOM 590 O O . ILE A 1 74 ? -21.641 3.988 3.131 1 95.31 74 ILE A O 1
ATOM 594 N N . SER A 1 75 ? -23.578 3.133 2.346 1 95.62 75 SER A N 1
ATOM 595 C CA . SER A 1 75 ? -23.812 2.375 3.57 1 95.62 75 SER A CA 1
ATOM 596 C C . SER A 1 75 ? -22.688 1.373 3.822 1 95.62 75 SER A C 1
ATOM 598 O O . SER A 1 75 ? -22.203 1.249 4.949 1 95.62 75 SER A O 1
ATOM 600 N N . SER A 1 76 ? -22.328 0.689 2.787 1 95.44 76 SER A N 1
ATOM 601 C CA . SER A 1 76 ? -21.234 -0.268 2.904 1 95.44 76 SER A CA 1
ATOM 602 C C . SER A 1 76 ? -19.938 0.419 3.332 1 95.44 76 SER A C 1
ATOM 604 O O . SER A 1 76 ? -19.203 -0.1 4.172 1 95.44 76 SER A O 1
ATOM 606 N N . TYR A 1 77 ? -19.672 1.518 2.75 1 95.5 77 TYR A N 1
ATOM 607 C CA . TYR A 1 77 ? -18.484 2.299 3.057 1 95.5 77 TYR A CA 1
ATOM 608 C C . TYR A 1 77 ? -18.438 2.664 4.535 1 95.5 77 TYR A C 1
ATOM 610 O O . TYR A 1 77 ? -17.375 2.594 5.164 1 95.5 77 TYR A O 1
ATOM 618 N N . ILE A 1 78 ? -19.547 3.014 5.082 1 96.88 78 ILE A N 1
ATOM 619 C CA . ILE A 1 78 ? -19.656 3.42 6.48 1 96.88 78 ILE A CA 1
ATOM 620 C C . ILE A 1 78 ? -19.547 2.193 7.383 1 96.88 78 ILE A C 1
ATOM 622 O O . ILE A 1 78 ? -18.781 2.188 8.344 1 96.88 78 ILE A O 1
ATOM 626 N N . ILE A 1 79 ? -20.281 1.152 7.02 1 96.06 79 ILE A N 1
ATOM 627 C CA . ILE A 1 79 ? -20.375 -0.053 7.836 1 96.06 79 ILE A CA 1
ATOM 628 C C . ILE A 1 79 ? -19 -0.709 7.953 1 96.06 79 ILE A C 1
ATOM 630 O O . ILE A 1 79 ? -18.625 -1.181 9.023 1 96.06 79 ILE A O 1
ATOM 634 N N . ASN A 1 80 ? -18.281 -0.717 6.906 1 94.5 80 ASN A N 1
ATOM 635 C CA . ASN A 1 80 ? -17 -1.425 6.855 1 94.5 80 ASN A CA 1
ATOM 636 C C . ASN A 1 80 ? -15.969 -0.784 7.773 1 94.5 80 ASN A C 1
ATOM 638 O O . ASN A 1 80 ? -14.977 -1.418 8.133 1 94.5 80 ASN A O 1
ATOM 642 N N . LYS A 1 81 ? -16.219 0.372 8.211 1 97.12 81 LYS A N 1
ATOM 643 C CA . LYS A 1 81 ? -15.273 1.046 9.094 1 97.12 81 LYS A CA 1
ATOM 644 C C . LYS A 1 81 ? -15.617 0.785 10.562 1 97.12 81 LYS A C 1
ATOM 646 O O . LYS A 1 81 ? -14.797 1.021 11.445 1 97.12 81 LYS A O 1
ATOM 651 N N . MET A 1 82 ? -16.75 0.253 10.844 1 97.44 82 MET A N 1
ATOM 652 C CA . MET A 1 82 ? -17.281 0.183 12.211 1 97.44 82 MET A CA 1
ATOM 653 C C . MET A 1 82 ? -16.906 -1.136 12.867 1 97.44 82 MET A C 1
ATOM 655 O O . MET A 1 82 ? -16.656 -2.133 12.188 1 97.44 82 MET A O 1
ATOM 659 N N . ASN A 1 83 ? -16.734 -1.084 14.148 1 97.12 83 ASN A N 1
ATOM 660 C CA . ASN A 1 83 ? -16.75 -2.242 15.039 1 97.12 83 ASN A CA 1
ATOM 661 C C . ASN A 1 83 ? -18.047 -2.322 15.836 1 97.12 83 ASN A C 1
ATOM 663 O O . ASN A 1 83 ? -18.156 -1.729 16.906 1 97.12 83 ASN A O 1
ATOM 667 N N . LEU A 1 84 ? -18.938 -3.115 15.398 1 92.81 84 LEU A N 1
ATOM 668 C CA . LEU A 1 84 ? -20.281 -3.139 15.938 1 92.81 84 LEU A CA 1
ATOM 669 C C . LEU A 1 84 ? -20.312 -3.811 17.312 1 92.81 84 LEU A C 1
ATOM 671 O O . LEU A 1 84 ? -21.297 -3.699 18.047 1 92.81 84 LEU A O 1
ATOM 675 N N . SER A 1 85 ? -19.25 -4.406 17.672 1 94.56 85 SER A N 1
ATOM 676 C CA . SER A 1 85 ? -19.172 -5.066 18.984 1 94.56 85 SER A CA 1
ATOM 677 C C . SER A 1 85 ? -18.75 -4.094 20.062 1 94.56 85 SER A C 1
ATOM 679 O O . SER A 1 85 ? -18.891 -4.387 21.266 1 94.56 85 SER A O 1
ATOM 681 N N . ALA A 1 86 ? -18.234 -2.975 19.656 1 97.12 86 ALA A N 1
ATOM 682 C CA . ALA A 1 86 ? -17.797 -1.98 20.641 1 97.12 86 ALA A CA 1
ATOM 683 C C . ALA A 1 86 ? -18.969 -1.169 21.156 1 97.12 86 ALA A C 1
ATOM 685 O O . ALA A 1 86 ? -19.891 -0.836 20.406 1 97.12 86 ALA A O 1
ATOM 686 N N . ASP A 1 87 ? -18.938 -0.802 22.469 1 97.38 87 ASP A N 1
ATOM 687 C CA . ASP A 1 87 ? -19.922 0.079 23.078 1 97.38 87 ASP A CA 1
ATOM 688 C C . ASP A 1 87 ? -19.609 1.544 22.766 1 97.38 87 ASP A C 1
ATOM 690 O O . ASP A 1 87 ? -18.594 2.076 23.219 1 97.38 87 ASP A O 1
ATOM 694 N N . PRO A 1 88 ? -20.5 2.207 22.031 1 97.94 88 PRO A N 1
ATOM 695 C CA . PRO A 1 88 ? -20.203 3.592 21.656 1 97.94 88 PRO A CA 1
ATOM 696 C C . PRO A 1 88 ? -20.109 4.531 22.859 1 97.94 88 PRO A C 1
ATOM 698 O O . PRO A 1 88 ? -19.484 5.59 22.766 1 97.94 88 PRO A O 1
ATOM 701 N N . CYS A 1 89 ? -20.672 4.18 24.031 1 98.25 89 CYS A N 1
ATOM 702 C CA . CYS A 1 89 ? -20.656 5.043 25.219 1 98.25 89 CYS A CA 1
ATOM 703 C C . CYS A 1 89 ? -19.359 4.855 26 1 98.25 89 CYS A C 1
ATOM 705 O O . CYS A 1 89 ? -19.047 5.656 26.891 1 98.25 89 CYS A O 1
ATOM 707 N N . LYS A 1 90 ? -18.578 3.867 25.625 1 97.62 90 LYS A N 1
ATOM 708 C CA . LYS A 1 90 ? -17.312 3.607 26.312 1 97.62 90 LYS A CA 1
ATOM 709 C C . LYS A 1 90 ? -16.125 3.941 25.406 1 97.62 90 LYS A C 1
ATOM 711 O O . LYS A 1 90 ? -15.109 4.445 25.875 1 97.62 90 LYS A O 1
ATOM 716 N N . ASP A 1 91 ? -16.25 3.574 24.188 1 98.19 91 ASP A N 1
ATOM 717 C CA . ASP A 1 91 ? -15.188 3.809 23.219 1 98.19 91 ASP A CA 1
ATOM 718 C C . ASP A 1 91 ? -15.766 4.055 21.828 1 98.19 91 ASP A C 1
ATOM 720 O O . ASP A 1 91 ? -15.727 3.166 20.969 1 98.19 91 ASP A O 1
ATOM 724 N N . PHE A 1 92 ? -16.109 5.254 21.609 1 98.69 92 PHE A N 1
ATOM 725 C CA . PHE A 1 92 ? -16.781 5.609 20.359 1 98.69 92 PHE A CA 1
ATOM 726 C C . PHE A 1 92 ? -15.797 5.539 19.203 1 98.69 92 PHE A C 1
ATOM 728 O O . PHE A 1 92 ? -16.188 5.25 18.062 1 98.69 92 PHE A O 1
ATOM 735 N N . TYR A 1 93 ? -14.57 5.836 19.438 1 98.56 93 TYR A N 1
ATOM 736 C CA . TYR A 1 93 ? -13.578 5.742 18.375 1 98.56 93 TYR A CA 1
ATOM 737 C C . TYR A 1 93 ? -13.492 4.32 17.828 1 98.56 93 TYR A C 1
ATOM 739 O O . TYR A 1 93 ? -13.5 4.109 16.625 1 98.56 93 TYR A O 1
ATOM 747 N N . ASN A 1 94 ? -13.398 3.346 18.719 1 98.19 94 ASN A N 1
ATOM 748 C CA . ASN A 1 94 ? -13.367 1.948 18.297 1 98.19 94 ASN A CA 1
ATOM 749 C C . ASN A 1 94 ? -14.664 1.542 17.594 1 98.19 94 ASN A C 1
ATOM 751 O O . ASN A 1 94 ? -14.641 0.779 16.625 1 98.19 94 ASN A O 1
ATOM 755 N N . TYR A 1 95 ? -15.766 2.01 18.109 1 98.44 95 TYR A N 1
ATOM 756 C CA . TYR A 1 95 ? -17.047 1.743 17.484 1 98.44 95 TYR A CA 1
ATOM 757 C C . TYR A 1 95 ? -17.078 2.256 16.047 1 98.44 95 TYR A C 1
ATOM 759 O O . TYR A 1 95 ? -17.516 1.553 15.133 1 98.44 95 TYR A O 1
ATOM 767 N N . ALA A 1 96 ? -16.578 3.387 15.805 1 98.62 96 ALA A N 1
ATOM 768 C CA . ALA A 1 96 ? -16.672 4.078 14.523 1 98.62 96 ALA A CA 1
ATOM 769 C C . ALA A 1 96 ? -15.562 3.645 13.578 1 98.62 96 ALA A C 1
ATOM 771 O O . ALA A 1 96 ? -15.758 3.59 12.359 1 98.62 96 ALA A O 1
ATOM 772 N N . CYS A 1 97 ? -14.367 3.365 14.133 1 98.38 97 CYS A N 1
ATOM 773 C CA . CYS A 1 97 ? -13.188 3.197 13.281 1 98.38 97 CYS A CA 1
ATOM 774 C C . CYS A 1 97 ? -12.586 1.81 13.461 1 98.38 97 CYS A C 1
ATOM 776 O O . CYS A 1 97 ? -11.633 1.448 12.766 1 98.38 97 CYS A O 1
ATOM 778 N N . GLY A 1 98 ? -13.109 1.014 14.344 1 97.44 98 GLY A N 1
ATOM 779 C CA . GLY A 1 98 ? -12.47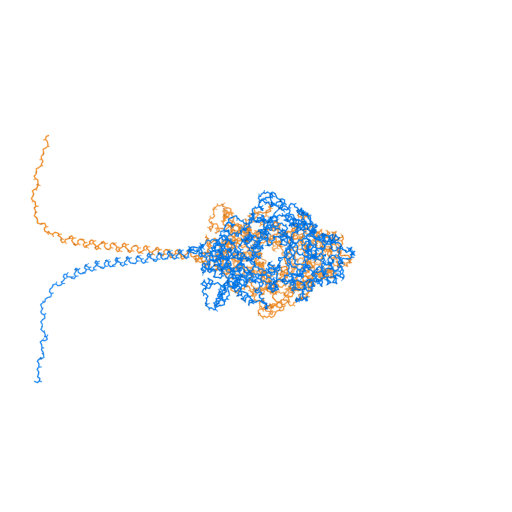7 -0.252 14.68 1 97.44 98 GLY A CA 1
ATOM 780 C C . GLY A 1 98 ? -12.359 -1.197 13.5 1 97.44 98 GLY A C 1
ATOM 781 O O . GLY A 1 98 ? -11.359 -1.904 13.359 1 97.44 98 GLY A O 1
ATOM 782 N N . GLY A 1 99 ? -13.43 -1.317 12.695 1 95.12 99 GLY A N 1
ATOM 783 C CA . GLY A 1 99 ? -13.375 -2.135 11.5 1 95.12 99 GLY A CA 1
ATOM 784 C C . GLY A 1 99 ? -12.32 -1.673 10.516 1 95.12 99 GLY A C 1
ATOM 785 O O . GLY A 1 99 ? -11.633 -2.494 9.898 1 95.12 99 GLY A O 1
ATOM 786 N N . TRP A 1 100 ? -12.18 -0.453 10.32 1 95.38 100 TRP A N 1
ATOM 787 C CA . TRP A 1 100 ? -11.156 0.128 9.453 1 95.38 100 TRP A CA 1
ATOM 788 C C . TRP A 1 100 ? -9.758 -0.217 9.953 1 95.38 100 TRP A C 1
ATOM 790 O O . TRP A 1 100 ? -8.891 -0.598 9.172 1 95.38 100 TRP A O 1
ATOM 800 N N . GLU A 1 101 ? -9.531 -0.04 11.266 1 92.94 101 GLU A N 1
ATOM 801 C CA . GLU A 1 101 ? -8.227 -0.321 11.859 1 92.94 101 GLU A CA 1
ATOM 802 C C . GLU A 1 101 ? -7.836 -1.783 11.664 1 92.94 101 GLU A C 1
ATOM 804 O O . GLU A 1 101 ? -6.668 -2.092 11.43 1 92.94 101 GLU A O 1
ATOM 809 N N . LYS A 1 102 ? -8.773 -2.6 11.742 1 85.88 102 LYS A N 1
ATOM 810 C CA . LYS A 1 102 ? -8.516 -4.031 11.609 1 85.88 102 LYS A CA 1
ATOM 811 C C . LYS A 1 102 ? -8.117 -4.387 10.18 1 85.88 102 LYS A C 1
ATOM 813 O O . LYS A 1 102 ? -7.281 -5.266 9.969 1 85.88 102 LYS A O 1
ATOM 818 N N . LYS A 1 103 ? -8.641 -3.689 9.258 1 84.25 103 LYS A N 1
ATOM 819 C CA . LYS A 1 103 ? -8.453 -4.051 7.855 1 84.25 103 LYS A CA 1
ATOM 820 C C . LYS A 1 103 ? -7.277 -3.287 7.246 1 84.25 103 LYS A C 1
ATOM 822 O O . LYS A 1 103 ? -6.773 -3.66 6.188 1 84.25 103 LYS A O 1
ATOM 827 N N . THR A 1 104 ? -6.875 -2.271 7.91 1 86.06 104 THR A N 1
ATOM 828 C CA . THR A 1 104 ? -5.879 -1.389 7.312 1 86.06 104 THR A CA 1
ATOM 829 C C . THR A 1 104 ? -4.488 -1.684 7.875 1 86.06 104 THR A C 1
ATOM 831 O O . THR A 1 104 ? -4.328 -1.884 9.078 1 86.06 104 THR A O 1
ATOM 834 N N . PHE A 1 105 ? -3.541 -1.795 7.012 1 79.31 105 PHE A N 1
ATOM 835 C CA . PHE A 1 105 ? -2.146 -1.89 7.43 1 79.31 105 PHE A CA 1
ATOM 836 C C . PHE A 1 105 ? -1.386 -0.621 7.066 1 79.31 105 PHE A C 1
ATOM 838 O O . PHE A 1 105 ? -1.756 0.084 6.125 1 79.31 105 PHE A O 1
ATOM 845 N N . ILE A 1 106 ? -0.396 -0.298 7.809 1 84.31 106 ILE A N 1
ATOM 846 C CA . ILE A 1 106 ? 0.444 0.855 7.504 1 84.31 106 ILE A CA 1
ATOM 847 C C . ILE A 1 106 ? 1.459 0.484 6.426 1 84.31 106 ILE A C 1
ATOM 849 O O . ILE A 1 106 ? 2.365 -0.316 6.664 1 84.31 106 ILE A O 1
ATOM 853 N N . PRO A 1 107 ? 1.351 1.052 5.242 1 80.56 107 PRO A N 1
ATOM 854 C CA . PRO A 1 107 ? 2.414 0.801 4.266 1 80.56 107 PRO A CA 1
ATOM 855 C C . PRO A 1 107 ? 3.789 1.229 4.77 1 80.56 107 PRO A C 1
ATOM 857 O O . PRO A 1 107 ? 3.902 2.203 5.52 1 80.56 107 PRO A O 1
ATOM 860 N N . PRO A 1 108 ? 4.828 0.614 4.391 1 74.06 108 PRO A N 1
ATOM 861 C CA . PRO A 1 108 ? 6.16 0.825 4.965 1 74.06 108 PRO A CA 1
ATOM 862 C C . PRO A 1 108 ? 6.672 2.25 4.762 1 74.06 108 PRO A C 1
ATOM 864 O O . PRO A 1 108 ? 7.535 2.711 5.512 1 74.06 108 PRO A O 1
ATOM 867 N N . GLU A 1 109 ? 6.133 2.83 3.748 1 83.69 109 GLU A N 1
ATOM 868 C CA . GLU A 1 109 ? 6.598 4.184 3.471 1 83.69 109 GLU A CA 1
ATOM 869 C C . GLU A 1 109 ? 5.871 5.207 4.34 1 83.69 109 GLU A C 1
ATOM 871 O O . GLU A 1 109 ? 6.184 6.398 4.297 1 83.69 109 GLU A O 1
ATOM 876 N N . TYR A 1 110 ? 4.961 4.727 5.164 1 86.94 110 TYR A N 1
ATOM 877 C CA . TYR A 1 110 ? 4.188 5.621 6.02 1 86.94 110 TYR A CA 1
ATOM 878 C C . TYR A 1 110 ? 4.484 5.359 7.492 1 86.94 110 TYR A C 1
ATOM 880 O O . TYR A 1 110 ? 4.711 4.215 7.891 1 86.94 110 TYR A O 1
ATOM 888 N N . ALA A 1 111 ? 4.504 6.402 8.266 1 88.75 111 ALA A N 1
ATOM 889 C CA . ALA A 1 111 ? 4.539 6.297 9.719 1 88.75 111 ALA A CA 1
ATOM 890 C C . ALA A 1 111 ? 3.133 6.34 10.305 1 88.75 111 ALA A C 1
ATOM 892 O O . ALA A 1 111 ? 2.881 5.773 11.375 1 88.75 111 ALA A O 1
ATOM 893 N N . LYS A 1 112 ? 2.367 7.023 9.664 1 92.75 112 LYS A N 1
ATOM 894 C CA . LYS A 1 112 ? 0.941 7.133 9.953 1 92.75 112 LYS A CA 1
ATOM 895 C C . LYS A 1 112 ? 0.108 6.957 8.688 1 92.75 112 LYS A C 1
ATOM 897 O O . LYS A 1 112 ? 0.431 7.523 7.641 1 92.75 112 LYS A O 1
ATOM 902 N N . PHE A 1 113 ? -0.804 6.027 8.719 1 93.12 113 PHE A N 1
ATOM 903 C CA . PHE A 1 113 ? -1.759 5.871 7.629 1 93.12 113 PHE A CA 1
ATOM 904 C C . PHE A 1 113 ? -3.184 6.098 8.117 1 93.12 113 PHE A C 1
ATOM 906 O O . PHE A 1 113 ? -3.67 5.367 8.984 1 93.12 113 PHE A O 1
ATOM 913 N N . ASP A 1 114 ? -3.762 7.191 7.66 1 96.31 114 ASP A N 1
ATOM 914 C CA . ASP A 1 114 ? -5.105 7.57 8.086 1 96.31 114 ASP A CA 1
ATOM 915 C C . ASP A 1 114 ? -5.988 7.906 6.887 1 96.31 114 ASP A C 1
ATOM 917 O O . ASP A 1 114 ? -5.621 7.625 5.742 1 96.31 114 ASP A O 1
ATOM 921 N N . THR A 1 115 ? -7.18 8.281 7.141 1 96.25 115 THR A N 1
ATOM 922 C CA . THR A 1 115 ? -8.117 8.586 6.066 1 96.25 115 THR A CA 1
ATOM 923 C C . THR A 1 115 ? -7.562 9.68 5.16 1 96.25 115 THR A C 1
ATOM 925 O O . THR A 1 115 ? -7.812 9.68 3.953 1 96.25 115 THR A O 1
ATOM 928 N N . PHE A 1 116 ? -6.781 10.617 5.691 1 96.62 116 PHE A N 1
ATOM 929 C CA . PHE A 1 116 ? -6.148 11.656 4.879 1 96.62 116 PHE A CA 1
ATOM 930 C C . PHE A 1 116 ? -5.137 11.039 3.918 1 96.62 116 PHE A C 1
ATOM 932 O O . PHE A 1 116 ? -5.102 11.391 2.736 1 96.62 116 PHE A O 1
ATOM 939 N N . ALA A 1 117 ? -4.328 10.156 4.48 1 95.44 117 ALA A N 1
ATOM 940 C CA . ALA A 1 117 ? -3.328 9.477 3.662 1 95.44 117 ALA A CA 1
ATOM 941 C C . ALA A 1 117 ? -3.99 8.617 2.588 1 95.44 117 ALA A C 1
ATOM 943 O O . ALA A 1 117 ? -3.465 8.484 1.48 1 95.44 117 ALA A O 1
ATOM 944 N N . GLU A 1 118 ? -5.066 8.008 2.908 1 94.06 118 GLU A N 1
ATOM 945 C CA . GLU A 1 118 ? -5.816 7.219 1.938 1 94.06 118 GLU A CA 1
ATOM 946 C C . GLU A 1 118 ? -6.277 8.086 0.766 1 94.06 118 GLU A C 1
ATOM 948 O O . GLU A 1 118 ? -6.129 7.695 -0.395 1 94.06 118 GLU A O 1
ATOM 953 N N . VAL A 1 119 ? -6.871 9.219 1.101 1 95.75 119 VAL A N 1
ATOM 954 C CA . VAL A 1 119 ? -7.352 10.141 0.075 1 95.75 119 VAL A CA 1
ATOM 955 C C . VAL A 1 119 ? -6.172 10.664 -0.746 1 95.75 119 VAL A C 1
ATOM 957 O O . VAL A 1 119 ? -6.258 10.75 -1.973 1 95.75 119 VAL A O 1
ATOM 960 N N . ASN A 1 120 ? -5.164 11 -0.045 1 95.94 120 ASN A N 1
ATOM 961 C CA . ASN A 1 120 ? -3.986 11.492 -0.751 1 95.94 120 ASN A CA 1
ATOM 962 C C . ASN A 1 120 ? -3.432 10.445 -1.714 1 95.94 120 ASN A C 1
ATOM 964 O O . ASN A 1 120 ? -3.012 10.773 -2.824 1 95.94 120 ASN A O 1
ATOM 968 N N . THR A 1 121 ? -3.332 9.188 -1.264 1 91.25 121 THR A N 1
ATOM 969 C CA . THR A 1 121 ? -2.85 8.102 -2.111 1 91.25 121 THR A CA 1
ATOM 970 C C . THR A 1 121 ? -3.729 7.953 -3.35 1 91.25 121 THR A C 1
ATOM 972 O O . THR A 1 121 ? -3.223 7.746 -4.453 1 91.25 121 THR A O 1
ATOM 975 N N . TYR A 1 122 ? -5.008 8.023 -3.211 1 89.75 122 TYR A N 1
ATOM 976 C CA . TYR A 1 122 ? -5.938 7.945 -4.332 1 89.75 122 TYR A CA 1
ATOM 977 C C . TYR A 1 122 ? -5.723 9.109 -5.297 1 89.75 122 TYR A C 1
ATOM 979 O O . TYR A 1 122 ? -5.68 8.914 -6.512 1 89.75 122 TYR A O 1
ATOM 987 N N . ASN A 1 123 ? -5.617 10.32 -4.684 1 94.25 123 ASN A N 1
ATOM 988 C CA . ASN A 1 123 ? -5.379 11.5 -5.504 1 94.25 123 ASN A CA 1
ATOM 989 C C . ASN A 1 123 ? -4.074 11.391 -6.285 1 94.25 123 ASN A C 1
ATOM 991 O O . ASN A 1 123 ? -4.008 11.797 -7.449 1 94.25 123 ASN A O 1
ATOM 995 N N . MET A 1 124 ? -3.09 10.891 -5.645 1 93.5 124 MET A N 1
ATOM 996 C CA . MET A 1 124 ? -1.815 10.688 -6.332 1 93.5 124 MET A CA 1
ATOM 997 C C . MET A 1 124 ? -1.973 9.727 -7.504 1 93.5 124 MET A C 1
ATOM 999 O O . MET A 1 124 ? -1.32 9.891 -8.539 1 93.5 124 MET A O 1
ATOM 1003 N N . GLY A 1 125 ? -2.779 8.695 -7.328 1 89.06 125 GLY A N 1
ATOM 1004 C CA . GLY A 1 125 ? -3.061 7.785 -8.43 1 89.06 125 GLY A CA 1
ATOM 1005 C C . GLY A 1 125 ? -3.682 8.477 -9.625 1 89.06 125 GLY A C 1
ATOM 1006 O O . GLY A 1 125 ? -3.322 8.188 -10.773 1 89.06 125 GLY A O 1
ATOM 1007 N N . ILE A 1 126 ? -4.621 9.383 -9.367 1 90.62 126 ILE A N 1
ATOM 1008 C CA . ILE A 1 126 ? -5.258 10.156 -10.422 1 90.62 126 ILE A CA 1
ATOM 1009 C C . ILE A 1 126 ? -4.215 11.023 -11.125 1 90.62 126 ILE A C 1
ATOM 1011 O O . ILE A 1 126 ? -4.172 11.086 -12.359 1 90.62 126 ILE A O 1
ATOM 1015 N N . ILE A 1 127 ? -3.412 11.656 -10.344 1 94.81 127 ILE A N 1
ATOM 1016 C CA . ILE A 1 127 ? -2.395 12.547 -10.891 1 94.81 127 ILE A CA 1
ATOM 1017 C C . ILE A 1 127 ? -1.39 11.742 -11.711 1 94.81 127 ILE A C 1
ATOM 1019 O O . ILE A 1 127 ? -0.932 12.203 -12.758 1 94.81 127 ILE A O 1
ATOM 1023 N N . LYS A 1 128 ? -1.002 10.562 -11.227 1 90.69 128 LYS A N 1
ATOM 1024 C CA . LYS A 1 128 ? -0.101 9.703 -11.984 1 90.69 128 LYS A CA 1
ATOM 1025 C C . LYS A 1 128 ? -0.671 9.391 -13.367 1 90.69 128 LYS A C 1
ATOM 1027 O O . LYS A 1 128 ? 0.047 9.445 -14.367 1 90.69 128 LYS A O 1
ATOM 1032 N N . LYS A 1 129 ? -1.952 9.008 -13.375 1 85.06 129 LYS A N 1
ATOM 1033 C CA . LYS A 1 129 ? -2.609 8.703 -14.648 1 85.06 129 LYS A CA 1
ATOM 1034 C C . LYS A 1 129 ? -2.549 9.898 -15.594 1 85.06 129 LYS A C 1
ATOM 1036 O O . LYS A 1 129 ? -2.312 9.727 -16.797 1 85.06 129 LYS A O 1
ATOM 1041 N N . ILE A 1 130 ? -2.73 11.078 -15.07 1 91.38 130 ILE A N 1
ATOM 1042 C CA . ILE A 1 130 ? -2.721 12.312 -15.844 1 91.38 130 ILE A CA 1
ATOM 1043 C C . ILE A 1 130 ? -1.317 12.57 -16.391 1 91.38 130 ILE A C 1
ATOM 1045 O O . ILE A 1 130 ? -1.152 12.875 -17.578 1 91.38 130 ILE A O 1
ATOM 1049 N N . LEU A 1 131 ? -0.341 12.383 -15.602 1 93.19 131 LEU A N 1
ATOM 1050 C CA . LEU A 1 131 ? 1.022 12.758 -15.961 1 93.19 131 LEU A CA 1
ATOM 1051 C C . LEU A 1 131 ? 1.657 11.688 -16.844 1 93.19 131 LEU A C 1
ATOM 1053 O O . LEU A 1 131 ? 2.57 11.977 -17.625 1 93.19 131 LEU A O 1
ATOM 1057 N N . ASP A 1 132 ? 1.212 10.477 -16.703 1 84.81 132 ASP A N 1
ATOM 1058 C CA . ASP A 1 132 ? 1.722 9.398 -17.547 1 84.81 132 ASP A CA 1
ATOM 1059 C C . ASP A 1 132 ? 1.238 9.555 -18.984 1 84.81 132 ASP A C 1
ATOM 1061 O O . ASP A 1 132 ? 1.85 9.023 -19.906 1 84.81 132 ASP A O 1
ATOM 1065 N N . ASN A 1 133 ? 0.105 10.258 -19.109 1 83 133 ASN A N 1
ATOM 1066 C CA . ASN A 1 133 ? -0.415 10.516 -20.453 1 83 133 ASN A CA 1
ATOM 1067 C C . ASN A 1 133 ? 0.315 11.672 -21.125 1 83 133 ASN A C 1
ATOM 1069 O O . ASN A 1 133 ? 0.17 12.82 -20.719 1 83 133 ASN A O 1
ATOM 1073 N N . ARG A 1 134 ? 1 11.43 -22.188 1 77.19 134 ARG A N 1
ATOM 1074 C CA . ARG A 1 134 ? 1.837 12.406 -22.875 1 77.19 134 ARG A CA 1
ATOM 1075 C C . ARG A 1 134 ? 0.987 13.461 -23.578 1 77.19 134 ARG A C 1
ATOM 1077 O O . ARG A 1 134 ? 1.455 14.57 -23.828 1 77.19 134 ARG A O 1
ATOM 1084 N N . SER A 1 135 ? -0.2 13.148 -23.781 1 81.94 135 SER A N 1
ATOM 1085 C CA . SER A 1 135 ? -1.059 14.047 -24.547 1 81.94 135 SER A CA 1
ATOM 1086 C C . SER A 1 135 ? -1.944 14.883 -23.625 1 81.94 135 SER A C 1
ATOM 1088 O O . SER A 1 135 ? -2.898 15.516 -24.094 1 81.94 135 SER A O 1
ATOM 1090 N N . THR A 1 136 ? -1.561 14.867 -22.422 1 84.06 136 THR A N 1
ATOM 1091 C CA . THR A 1 136 ? -2.367 15.625 -21.469 1 84.06 136 THR A CA 1
ATOM 1092 C C . THR A 1 136 ? -2.328 17.109 -21.781 1 84.06 136 THR A C 1
ATOM 1094 O O . THR A 1 136 ? -1.254 17.688 -22 1 84.06 136 THR A O 1
ATOM 1097 N N . MET A 1 137 ? -3.531 17.734 -21.875 1 85.56 137 MET A N 1
ATOM 1098 C CA . MET A 1 137 ? -3.734 19.172 -22.062 1 85.56 137 MET A CA 1
ATOM 1099 C C . MET A 1 137 ? -4.652 19.75 -20.984 1 85.56 137 MET A C 1
ATOM 1101 O O . MET A 1 137 ? -5.293 18.984 -20.25 1 85.56 137 MET A O 1
ATOM 1105 N N . LEU A 1 138 ? -4.535 21.016 -20.828 1 88.75 138 LEU A N 1
ATOM 1106 C CA . LEU A 1 138 ? -5.477 21.703 -19.953 1 88.75 138 LEU A CA 1
ATOM 1107 C C . LEU A 1 138 ? -6.574 22.391 -20.766 1 88.75 138 LEU A C 1
ATOM 1109 O O . LEU A 1 138 ? -6.289 23.234 -21.609 1 88.75 138 LEU A O 1
ATOM 1113 N N . LYS A 1 139 ? -7.742 22.016 -20.5 1 89.81 139 LYS A N 1
ATOM 1114 C CA . LYS A 1 139 ? -8.898 22.562 -21.203 1 89.81 139 LYS A CA 1
ATOM 1115 C C . LYS A 1 139 ? -8.727 22.438 -22.719 1 89.81 139 LYS A C 1
ATOM 1117 O O . LYS A 1 139 ? -9.039 23.375 -23.469 1 89.81 139 LYS A O 1
ATOM 1122 N N . GLY A 1 140 ? -8.078 21.375 -23.141 1 89.06 140 GLY A N 1
ATOM 1123 C CA . GLY A 1 140 ? -7.879 21.109 -24.547 1 89.06 140 GLY A CA 1
ATOM 1124 C C . GLY A 1 140 ? -6.824 22 -25.188 1 89.06 140 GLY A C 1
ATOM 1125 O O . GLY A 1 140 ? -6.645 21.984 -26.406 1 89.06 140 GLY A O 1
ATOM 1126 N N . GLN A 1 141 ? -6.07 22.781 -24.391 1 92.44 141 GLN A N 1
ATOM 1127 C CA . GLN A 1 141 ? -5.066 23.719 -24.891 1 92.44 141 GLN A CA 1
ATOM 1128 C C . GLN A 1 141 ? -3.67 23.344 -24.406 1 92.44 141 GLN A C 1
ATOM 1130 O O . GLN A 1 141 ? -3.521 22.719 -23.359 1 92.44 141 GLN A O 1
ATOM 1135 N N . ASN A 1 142 ? -2.758 23.781 -25.219 1 93.06 142 ASN A N 1
ATOM 1136 C CA . ASN A 1 142 ? -1.375 23.625 -24.781 1 93.06 142 ASN A CA 1
ATOM 1137 C C . ASN A 1 142 ? -1.015 24.656 -23.703 1 93.06 142 ASN A C 1
ATOM 1139 O O . ASN A 1 142 ? -1.436 25.812 -23.781 1 93.06 142 ASN A O 1
ATOM 1143 N N . SER A 1 143 ? -0.386 24.266 -22.688 1 96.25 143 SER A N 1
ATOM 1144 C CA . SER A 1 143 ? 0.056 25.094 -21.578 1 96.25 143 SER A CA 1
ATOM 1145 C C . SER A 1 143 ? 1.534 24.875 -21.266 1 96.25 143 SER A C 1
ATOM 1147 O O . SER A 1 143 ? 1.973 23.734 -21.094 1 96.25 143 SER A O 1
ATOM 1149 N N . SER A 1 144 ? 2.279 26.031 -21.219 1 96.75 144 SER A N 1
ATOM 1150 C CA . SER A 1 144 ? 3.699 25.922 -20.906 1 96.75 144 SER A CA 1
ATOM 1151 C C . SER A 1 144 ? 3.908 25.406 -19.484 1 96.75 144 SER A C 1
ATOM 1153 O O . SER A 1 144 ? 4.875 24.688 -19.219 1 96.75 144 SER A O 1
ATOM 1155 N N . ALA A 1 145 ? 3.047 25.781 -18.609 1 97.62 145 ALA A N 1
ATOM 1156 C CA . ALA A 1 145 ? 3.127 25.281 -17.234 1 97.62 145 ALA A CA 1
ATOM 1157 C C . ALA A 1 145 ? 2.951 23.766 -17.188 1 97.62 145 ALA A C 1
ATOM 1159 O O . ALA A 1 145 ? 3.686 23.078 -16.484 1 97.62 145 ALA A O 1
ATOM 1160 N N . VAL A 1 146 ? 1.977 23.234 -17.953 1 97.44 146 VAL A N 1
ATOM 1161 C CA . VAL A 1 146 ? 1.692 21.797 -18 1 97.44 146 VAL A CA 1
ATOM 1162 C C . VAL A 1 146 ? 2.861 21.062 -18.641 1 97.44 146 VAL A C 1
ATOM 1164 O O . VAL A 1 146 ? 3.24 19.969 -18.188 1 97.44 146 VAL A O 1
ATOM 1167 N N . ASP A 1 147 ? 3.414 21.688 -19.656 1 96.25 147 ASP A N 1
ATOM 1168 C CA . ASP A 1 147 ? 4.559 21.062 -20.312 1 96.25 147 ASP A CA 1
ATOM 1169 C C . ASP A 1 147 ? 5.758 20.984 -19.375 1 96.25 147 ASP A C 1
ATOM 1171 O O . ASP A 1 147 ? 6.457 19.969 -19.344 1 96.25 147 ASP A O 1
ATOM 1175 N N . LYS A 1 148 ? 6.02 22.094 -18.703 1 97.44 148 LYS A N 1
ATOM 1176 C CA . LYS A 1 148 ? 7.105 22.094 -17.719 1 97.44 148 LYS A CA 1
ATOM 1177 C C . LYS A 1 148 ? 6.871 21.062 -16.625 1 97.44 148 LYS A C 1
ATOM 1179 O O . LYS A 1 148 ? 7.801 20.359 -16.219 1 97.44 148 LYS A O 1
ATOM 1184 N N . LEU A 1 149 ? 5.656 20.984 -16.172 1 97.94 149 LEU A N 1
ATOM 1185 C CA . LEU A 1 149 ? 5.27 20 -15.156 1 97.94 149 LEU A CA 1
ATOM 1186 C C . LEU A 1 149 ? 5.559 18.578 -15.633 1 97.94 149 LEU A C 1
ATOM 1188 O O . LEU A 1 149 ? 6.176 17.797 -14.914 1 97.94 149 LEU A O 1
ATOM 1192 N N . LYS A 1 150 ? 5.098 18.219 -16.828 1 96.5 150 LYS A N 1
ATOM 1193 C CA . LYS A 1 150 ? 5.297 16.891 -17.391 1 96.5 150 LYS A CA 1
ATOM 1194 C C . LYS A 1 150 ? 6.781 16.578 -17.562 1 96.5 150 LYS A C 1
ATOM 1196 O O . LYS A 1 150 ? 7.234 15.469 -17.266 1 96.5 150 LYS A O 1
ATOM 1201 N N . THR A 1 151 ? 7.508 17.547 -18.016 1 96.69 151 THR A N 1
ATOM 1202 C CA . THR A 1 151 ? 8.945 17.375 -18.203 1 96.69 151 THR A CA 1
ATOM 1203 C C . THR A 1 151 ? 9.633 17.156 -16.859 1 96.69 151 THR A C 1
ATOM 1205 O O . THR A 1 151 ? 10.523 16.312 -16.734 1 96.69 151 THR A O 1
ATOM 1208 N N . TYR A 1 152 ? 9.242 17.969 -15.859 1 97.69 152 TYR A N 1
ATOM 1209 C CA . TYR A 1 152 ? 9.797 17.828 -14.516 1 97.69 152 TYR A CA 1
ATOM 1210 C C . TYR A 1 152 ? 9.547 16.438 -13.969 1 97.69 152 TYR A C 1
ATOM 1212 O O . TYR A 1 152 ? 10.461 15.805 -13.43 1 97.69 152 TYR A O 1
ATOM 1220 N N . TYR A 1 153 ? 8.336 15.93 -14.094 1 96.38 153 TYR A N 1
ATOM 1221 C CA . TYR A 1 153 ? 7.961 14.602 -13.633 1 96.38 153 TYR A CA 1
ATOM 1222 C C . TYR A 1 153 ? 8.781 13.523 -14.344 1 96.38 153 TYR A C 1
ATOM 1224 O O . TYR A 1 153 ? 9.305 12.609 -13.703 1 96.38 153 TYR A O 1
ATOM 1232 N N . ARG A 1 154 ? 8.914 13.633 -15.68 1 93.88 154 ARG A N 1
ATOM 1233 C CA . ARG A 1 154 ? 9.664 12.648 -16.453 1 93.88 154 ARG A CA 1
ATOM 1234 C C . ARG A 1 154 ? 11.141 12.664 -16.094 1 93.88 154 ARG A C 1
ATOM 1236 O O . ARG A 1 154 ? 11.797 11.617 -16.078 1 93.88 154 ARG A O 1
ATOM 1243 N N . THR A 1 155 ? 11.625 13.859 -15.859 1 95.75 155 THR A N 1
ATOM 1244 C CA . THR A 1 155 ? 13.023 13.977 -15.453 1 95.75 155 THR A CA 1
ATOM 1245 C C . THR A 1 155 ? 13.258 13.273 -14.117 1 95.75 155 THR A C 1
ATOM 1247 O O . THR A 1 155 ? 14.297 12.641 -13.914 1 95.75 155 THR A O 1
ATOM 1250 N N . CYS A 1 156 ? 12.289 13.406 -13.227 1 95.19 156 CYS A N 1
ATOM 1251 C CA . CYS A 1 156 ? 12.359 12.719 -11.945 1 95.19 156 CYS A CA 1
ATOM 1252 C C . CYS A 1 156 ? 12.273 11.203 -12.125 1 95.19 156 CYS A C 1
ATOM 1254 O O . CYS A 1 156 ? 12.953 10.453 -11.43 1 95.19 156 CYS A O 1
ATOM 1256 N N . MET A 1 157 ? 11.492 10.719 -13.062 1 89.06 157 MET A N 1
ATOM 1257 C CA . MET A 1 157 ? 11.25 9.289 -13.281 1 89.06 157 MET A CA 1
ATOM 1258 C C . MET A 1 157 ? 12.422 8.648 -14.023 1 89.06 157 MET A C 1
ATOM 1260 O O . MET A 1 157 ? 12.539 7.426 -14.055 1 89.06 157 MET A O 1
ATOM 1264 N N . ASP A 1 158 ? 13.305 9.492 -14.602 1 87.62 158 ASP A N 1
ATOM 1265 C CA . ASP A 1 158 ? 14.438 8.992 -15.367 1 87.62 158 ASP A CA 1
ATOM 1266 C C . ASP A 1 158 ? 15.594 8.609 -14.453 1 87.62 158 ASP A C 1
ATOM 1268 O O . ASP A 1 158 ? 16.625 9.289 -14.422 1 87.62 158 ASP A O 1
ATOM 1272 N N . ILE A 1 159 ? 15.461 7.52 -13.812 1 81.88 159 ILE A N 1
ATOM 1273 C CA . ILE A 1 159 ? 16.422 7.051 -12.82 1 81.88 159 ILE A CA 1
ATOM 1274 C C . ILE A 1 159 ? 17.781 6.809 -13.484 1 81.88 159 ILE A C 1
ATOM 1276 O O . ILE A 1 159 ? 18.828 7.066 -12.883 1 81.88 159 ILE A O 1
ATOM 1280 N N . GLU A 1 160 ? 17.766 6.293 -14.672 1 75.69 160 GLU A N 1
ATOM 1281 C CA . GLU A 1 160 ? 19 5.992 -15.383 1 75.69 160 GLU A CA 1
ATOM 1282 C C . GLU A 1 160 ? 19.859 7.242 -15.562 1 75.69 160 GLU A C 1
ATOM 1284 O O . GLU A 1 160 ? 21.062 7.215 -15.305 1 75.69 160 GLU A O 1
ATOM 1289 N N . LYS A 1 161 ? 19.203 8.25 -16.031 1 85.44 161 LYS A N 1
ATOM 1290 C CA . LYS A 1 161 ? 19.922 9.5 -16.234 1 85.44 161 LYS A CA 1
ATOM 1291 C C . LYS A 1 161 ? 20.438 10.062 -14.914 1 85.44 161 LYS A C 1
ATOM 1293 O O . LYS A 1 161 ? 21.562 10.578 -14.852 1 85.44 161 LYS A O 1
ATOM 1298 N N . ILE A 1 162 ? 19.703 9.992 -13.836 1 90.56 162 ILE A N 1
ATOM 1299 C CA . ILE A 1 162 ? 20.078 10.5 -12.523 1 90.56 162 ILE A CA 1
ATOM 1300 C C . ILE A 1 162 ? 21.266 9.719 -11.992 1 90.56 162 ILE A C 1
ATOM 1302 O O . ILE A 1 162 ? 22.219 10.305 -11.445 1 90.56 162 ILE A O 1
ATOM 1306 N N . GLU A 1 163 ? 21.219 8.438 -12.195 1 82.31 163 GLU A N 1
ATOM 1307 C CA . GLU A 1 163 ? 22.328 7.602 -11.75 1 82.31 163 GLU A CA 1
ATOM 1308 C C . GLU A 1 163 ? 23.594 7.859 -12.578 1 82.31 163 GLU A C 1
ATOM 1310 O O . GLU A 1 163 ? 24.703 7.848 -12.039 1 82.31 163 GLU A O 1
ATOM 1315 N N . LEU A 1 164 ? 23.375 8.078 -13.867 1 82.62 164 LEU A N 1
ATOM 1316 C CA . LEU A 1 164 ? 24.5 8.383 -14.75 1 82.62 164 LEU A CA 1
ATOM 1317 C C . LEU A 1 164 ? 25.172 9.688 -14.344 1 82.62 164 LEU A C 1
ATOM 1319 O O . LEU A 1 164 ? 26.406 9.789 -14.367 1 82.62 164 LEU A O 1
ATOM 1323 N N . ASP A 1 165 ? 24.391 10.648 -13.93 1 90.5 165 ASP A N 1
ATOM 1324 C CA . ASP A 1 165 ? 24.922 11.938 -13.516 1 90.5 165 ASP A CA 1
ATOM 1325 C C . ASP A 1 165 ? 25.625 11.828 -12.164 1 90.5 165 ASP A C 1
ATOM 1327 O O . ASP A 1 165 ? 26.531 12.617 -11.859 1 90.5 165 ASP A O 1
ATOM 1331 N N . GLY A 1 166 ? 25.203 10.914 -11.375 1 89.88 166 GLY A N 1
ATOM 1332 C CA . GLY A 1 166 ? 25.812 10.672 -10.086 1 89.88 166 GLY A CA 1
ATOM 1333 C C . GLY A 1 166 ? 25.797 11.883 -9.172 1 89.88 166 GLY A C 1
ATOM 1334 O O . GLY A 1 166 ? 24.781 12.594 -9.102 1 89.88 166 GLY A O 1
ATOM 1335 N N . SER A 1 167 ? 26.969 12.109 -8.492 1 91.81 167 SER A N 1
ATOM 1336 C CA . SER A 1 167 ? 27.078 13.211 -7.539 1 91.81 167 SER A CA 1
ATOM 1337 C C . SER A 1 167 ? 27.547 14.492 -8.227 1 91.81 167 SER A C 1
ATOM 1339 O O . SER A 1 167 ? 27.672 15.531 -7.586 1 91.81 167 SER A O 1
ATOM 1341 N N . GLY A 1 168 ? 27.75 14.398 -9.508 1 93.31 168 GLY A N 1
ATOM 1342 C CA . GLY A 1 168 ? 28.328 15.492 -10.273 1 93.31 168 GLY A CA 1
ATOM 1343 C C . GLY A 1 168 ? 27.562 16.797 -10.102 1 93.31 168 GLY A C 1
ATOM 1344 O O . GLY A 1 168 ? 28.156 17.828 -9.758 1 93.31 168 GLY A O 1
ATOM 1345 N N . PRO A 1 169 ? 26.297 16.781 -10.344 1 94.38 169 PRO A N 1
ATOM 1346 C CA . PRO A 1 169 ? 25.516 18.016 -10.227 1 94.38 169 PRO A CA 1
ATOM 1347 C C . PRO A 1 169 ? 25.625 18.656 -8.844 1 94.38 169 PRO A C 1
ATOM 1349 O O . PRO A 1 169 ? 25.719 19.875 -8.734 1 94.38 169 PRO A O 1
ATOM 1352 N N . LEU A 1 170 ? 25.625 17.859 -7.746 1 94.38 170 LEU A N 1
ATOM 1353 C CA . LEU A 1 170 ? 25.734 18.391 -6.387 1 94.38 170 LEU A CA 1
ATOM 1354 C C . LEU A 1 170 ? 27.141 18.922 -6.121 1 94.38 170 LEU A C 1
ATOM 1356 O O . LEU A 1 170 ? 27.297 19.969 -5.477 1 94.38 170 LEU A O 1
ATOM 1360 N N . LEU A 1 171 ? 28.156 18.234 -6.621 1 93.06 171 LEU A N 1
ATOM 1361 C CA . LEU A 1 171 ? 29.531 18.672 -6.43 1 93.06 171 LEU A CA 1
ATOM 1362 C C . LEU A 1 171 ? 29.797 20.016 -7.102 1 93.06 171 LEU A C 1
ATOM 1364 O O . LEU A 1 171 ? 30.531 20.844 -6.574 1 93.06 171 LEU A O 1
ATOM 1368 N N . LYS A 1 172 ? 29.156 20.219 -8.211 1 91.94 172 LYS A N 1
ATOM 1369 C CA . LYS A 1 172 ? 29.281 21.516 -8.898 1 91.94 172 LYS A CA 1
ATOM 1370 C C . LYS A 1 172 ? 28.703 22.641 -8.047 1 91.94 172 LYS A C 1
ATOM 1372 O O . LYS A 1 172 ? 29.266 23.734 -8 1 91.94 172 LYS A O 1
ATOM 1377 N N . ILE A 1 173 ? 27.609 22.391 -7.398 1 90.81 173 ILE A N 1
ATOM 1378 C CA . ILE A 1 173 ? 26.969 23.391 -6.559 1 90.81 173 ILE A CA 1
ATOM 1379 C C . ILE A 1 173 ? 27.812 23.641 -5.312 1 90.81 173 ILE A C 1
ATOM 1381 O O . ILE A 1 173 ? 27.984 24.797 -4.898 1 90.81 173 ILE A O 1
ATOM 1385 N N . ILE A 1 174 ? 28.344 22.609 -4.711 1 90.19 174 ILE A N 1
ATOM 1386 C CA . ILE A 1 174 ? 29.188 22.719 -3.523 1 90.19 174 ILE A CA 1
ATOM 1387 C C . ILE A 1 174 ? 30.422 23.531 -3.85 1 90.19 174 ILE A C 1
ATOM 1389 O O . ILE A 1 174 ? 30.859 24.375 -3.051 1 90.19 174 ILE A O 1
ATOM 1393 N N . ASP A 1 175 ? 30.922 23.312 -4.992 1 87.31 175 ASP A N 1
ATOM 1394 C CA . ASP A 1 175 ? 32.094 24.062 -5.434 1 87.31 175 ASP A CA 1
ATOM 1395 C C . ASP A 1 175 ? 31.781 25.547 -5.574 1 87.31 175 ASP A C 1
ATOM 1397 O O . ASP A 1 175 ? 32.594 26.391 -5.188 1 87.31 175 ASP A O 1
ATOM 1401 N N . LYS A 1 176 ? 30.656 25.781 -6.109 1 83.5 176 LYS A N 1
ATOM 1402 C CA . LYS A 1 176 ? 30.234 27.156 -6.273 1 83.5 176 LYS A CA 1
ATOM 1403 C C . LYS A 1 176 ? 30.062 27.859 -4.922 1 83.5 176 LYS A C 1
ATOM 1405 O O . LYS A 1 176 ? 30.234 29.062 -4.816 1 83.5 176 LYS A O 1
ATOM 1410 N N . LEU A 1 177 ? 29.812 27.062 -3.852 1 85.44 177 LEU A N 1
ATOM 1411 C CA . LEU A 1 177 ? 29.547 27.609 -2.523 1 85.44 177 LEU A CA 1
ATOM 1412 C C . LEU A 1 177 ? 30.828 27.641 -1.694 1 85.44 177 LEU A C 1
ATOM 1414 O O . LEU A 1 177 ? 30.812 28.094 -0.543 1 85.44 177 LEU A O 1
ATOM 1418 N N . GLY A 1 178 ? 31.953 27.297 -2.211 1 79.56 178 GLY A N 1
ATOM 1419 C CA . GLY A 1 178 ? 33.219 27.406 -1.51 1 79.56 178 GLY A CA 1
ATOM 1420 C C . GLY A 1 178 ? 33.781 26.078 -1.074 1 79.56 178 GLY A C 1
ATOM 1421 O O . GLY A 1 178 ? 34.688 26.016 -0.244 1 79.56 178 GLY A O 1
ATOM 1422 N N . SER A 1 179 ? 33.219 25.016 -1.429 1 80.81 179 SER A N 1
ATOM 1423 C CA . SER A 1 179 ? 33.656 23.656 -1.178 1 80.81 179 SER A CA 1
ATOM 1424 C C . SER A 1 179 ? 33.188 23.156 0.191 1 80.81 179 SER A C 1
ATOM 1426 O O . SER A 1 179 ? 32.531 23.891 0.926 1 80.81 179 SER A O 1
ATOM 1428 N N . TRP A 1 180 ? 33.438 21.984 0.51 1 86.62 180 TRP A N 1
ATOM 1429 C CA . TRP A 1 180 ? 33.062 21.297 1.742 1 86.62 180 TRP A CA 1
ATOM 1430 C C . TRP A 1 180 ? 34.281 20.516 2.293 1 86.62 180 TRP A C 1
ATOM 1432 O O . TRP A 1 180 ? 34.906 19.766 1.569 1 86.62 180 TRP A O 1
ATOM 1442 N N . SER A 1 181 ? 34.531 20.766 3.504 1 87.12 181 SER A N 1
ATOM 1443 C CA . SER A 1 181 ? 35.75 20.203 4.086 1 87.12 181 SER A CA 1
ATOM 1444 C C . SER A 1 181 ? 35.719 18.688 4.125 1 87.12 181 SER A C 1
ATOM 1446 O O . SER A 1 181 ? 36.75 18.031 4.281 1 87.12 181 SER A O 1
ATOM 1448 N N . VAL A 1 182 ? 34.562 18.203 3.992 1 87.31 182 VAL A N 1
ATOM 1449 C CA . VAL A 1 182 ? 34.375 16.75 3.967 1 87.31 182 VAL A CA 1
ATOM 1450 C C . VAL A 1 182 ? 35 16.172 2.701 1 87.31 182 VAL A C 1
ATOM 1452 O O . VAL A 1 182 ? 35.375 15 2.67 1 87.31 182 VAL A O 1
ATOM 1455 N N . LEU A 1 183 ? 35.125 17.047 1.696 1 86.12 183 LEU A N 1
ATOM 1456 C CA . LEU A 1 183 ? 35.625 16.594 0.409 1 86.12 183 LEU A CA 1
ATOM 1457 C C . LEU A 1 183 ? 37.156 16.594 0.399 1 86.12 183 LEU A C 1
ATOM 1459 O O . LEU A 1 183 ? 37.781 17.453 1.039 1 86.12 183 LEU A O 1
ATOM 1463 N N . ASN A 1 184 ? 37.719 15.727 -0.303 1 75.19 184 ASN A N 1
ATOM 1464 C CA . ASN A 1 184 ? 39.156 15.57 -0.347 1 75.19 184 ASN A CA 1
ATOM 1465 C C . ASN A 1 184 ? 39.844 16.781 -1.004 1 75.19 184 ASN A C 1
ATOM 1467 O O . ASN A 1 184 ? 40.969 17.109 -0.678 1 75.19 184 ASN A O 1
ATOM 1471 N N . ASN A 1 185 ? 39.219 17.422 -1.802 1 69.5 185 ASN A N 1
ATOM 1472 C CA . ASN A 1 185 ? 39.812 18.531 -2.51 1 69.5 185 ASN A CA 1
ATOM 1473 C C . ASN A 1 185 ? 39.438 19.875 -1.884 1 69.5 185 ASN A C 1
ATOM 1475 O O . ASN A 1 185 ? 39.406 20.906 -2.566 1 69.5 185 ASN A O 1
ATOM 1479 N N . TYR A 1 186 ? 39.25 19.797 -0.622 1 74.31 186 TYR A N 1
ATOM 1480 C CA . TYR A 1 186 ? 38.781 20.984 0.073 1 74.31 186 TYR A CA 1
ATOM 1481 C C . TYR A 1 186 ? 39.875 22.047 0.126 1 74.31 186 TYR A C 1
ATOM 1483 O O . TYR A 1 186 ? 41 21.75 0.484 1 74.31 186 TYR A O 1
ATOM 1491 N N . ILE A 1 187 ? 39.531 23.25 -0.412 1 65 187 ILE A N 1
ATOM 1492 C CA . ILE A 1 187 ? 40.375 24.422 -0.231 1 65 187 ILE A CA 1
ATOM 1493 C C . ILE A 1 187 ? 39.656 25.438 0.667 1 65 187 ILE A C 1
ATOM 1495 O O . ILE A 1 187 ? 38.531 25.859 0.368 1 65 187 ILE A O 1
ATOM 1499 N N . GLN A 1 188 ? 40.219 25.672 1.787 1 65.12 188 GLN A N 1
ATOM 1500 C CA . GLN A 1 188 ? 39.594 26.625 2.697 1 65.12 188 GLN A CA 1
ATOM 1501 C C . GLN A 1 188 ? 39.375 27.969 2.018 1 65.12 188 GLN A C 1
ATOM 1503 O O . GLN A 1 188 ? 40.344 28.625 1.587 1 65.12 188 GLN A O 1
ATOM 1508 N N . PRO A 1 189 ? 38.156 28.188 1.794 1 63.75 189 PRO A N 1
ATOM 1509 C CA . PRO A 1 189 ? 37.906 29.5 1.168 1 63.75 189 PRO A CA 1
ATOM 1510 C C . PRO A 1 189 ? 38.156 30.672 2.117 1 63.75 189 PRO A C 1
ATOM 1512 O O . PRO A 1 189 ? 38.281 30.469 3.328 1 63.75 189 PRO A O 1
ATOM 1515 N N . SER A 1 190 ? 38.312 31.844 1.471 1 68.38 190 SER A N 1
ATOM 1516 C CA . SER A 1 190 ? 38.344 33.031 2.307 1 68.38 190 SER A CA 1
ATOM 1517 C C . SER A 1 190 ? 37.031 33.188 3.07 1 68.38 190 SER A C 1
ATOM 1519 O O . SER A 1 190 ? 35.938 33.031 2.496 1 68.38 190 SER A O 1
ATOM 1521 N N . TRP A 1 191 ? 37.25 33.094 4.289 1 69.94 191 TRP A N 1
ATOM 1522 C CA . TRP A 1 191 ? 36.094 33.125 5.184 1 69.94 191 TRP A CA 1
ATOM 1523 C C . TRP A 1 191 ? 35.344 34.438 5.012 1 69.94 191 TRP A C 1
ATOM 1525 O O . TRP A 1 191 ? 35.875 35.531 5.234 1 69.94 191 TRP A O 1
ATOM 1535 N N . ASN A 1 192 ? 34.125 34.375 4.52 1 79.31 192 ASN A N 1
ATOM 1536 C CA . ASN A 1 192 ? 33.125 35.438 4.461 1 79.31 192 ASN A CA 1
ATOM 1537 C C . ASN A 1 192 ? 31.703 34.906 4.641 1 79.31 192 ASN A C 1
ATOM 1539 O O . ASN A 1 192 ? 31.062 34.5 3.67 1 79.31 192 ASN A O 1
ATOM 1543 N N . LEU A 1 193 ? 31.312 35.031 5.895 1 79.38 193 LEU A N 1
ATOM 1544 C CA . LEU A 1 193 ? 30.016 34.5 6.242 1 79.38 193 LEU A CA 1
ATOM 1545 C C . LEU A 1 193 ? 28.906 35.188 5.445 1 79.38 193 LEU A C 1
ATOM 1547 O O . LEU A 1 193 ? 27.969 34.531 4.992 1 79.38 193 LEU A O 1
ATOM 1551 N N . GLU A 1 194 ? 29.062 36.438 5.273 1 78.56 194 GLU A N 1
ATOM 1552 C CA . GLU A 1 194 ? 28.078 37.188 4.535 1 78.56 194 GLU A CA 1
ATOM 1553 C C . GLU A 1 194 ? 27.938 36.688 3.104 1 78.56 194 GLU A C 1
ATOM 1555 O O . GLU A 1 194 ? 26.812 36.469 2.625 1 78.56 194 GLU A O 1
ATOM 1560 N N . GLU A 1 195 ? 28.984 36.531 2.553 1 79.88 195 GLU A N 1
ATOM 1561 C CA . GLU A 1 195 ? 28.984 36.094 1.165 1 79.88 195 GLU A CA 1
ATOM 1562 C C . GLU A 1 195 ? 28.438 34.656 1.048 1 79.88 195 GLU A C 1
ATOM 1564 O O . GLU A 1 195 ? 27.766 34.344 0.068 1 79.88 195 GLU A O 1
ATOM 1569 N N . MET A 1 196 ? 28.734 33.875 1.998 1 82 196 MET A N 1
ATOM 1570 C CA . MET A 1 196 ? 28.219 32.531 1.99 1 82 196 MET A CA 1
ATOM 1571 C C . MET A 1 196 ? 26.703 32.5 2.139 1 82 196 MET A C 1
ATOM 1573 O O . MET A 1 196 ? 26.016 31.75 1.433 1 82 196 MET A O 1
ATOM 1577 N N . LEU A 1 197 ? 26.234 33.281 2.992 1 82.75 197 LEU A N 1
ATOM 1578 C CA . LEU A 1 197 ? 24.797 33.344 3.225 1 82.75 197 LEU A CA 1
ATOM 1579 C C . LEU A 1 197 ? 24.062 33.875 1.995 1 82.75 197 LEU A C 1
ATOM 1581 O O . LEU A 1 197 ? 22.969 33.406 1.662 1 82.75 197 LEU A O 1
ATOM 1585 N N . ILE A 1 198 ? 24.672 34.781 1.319 1 81 198 ILE A N 1
ATOM 1586 C CA . ILE A 1 198 ? 24.094 35.375 0.11 1 81 198 ILE A CA 1
ATOM 1587 C C . ILE A 1 198 ? 24.016 34.281 -0.983 1 81 198 ILE A C 1
ATOM 1589 O O . ILE A 1 198 ? 23.016 34.188 -1.686 1 81 198 ILE A O 1
ATOM 1593 N N . GLN A 1 199 ? 25.047 33.562 -1.117 1 81.81 199 GLN A N 1
ATOM 1594 C CA . GLN A 1 199 ? 25.094 32.531 -2.154 1 81.81 199 GLN A CA 1
ATOM 1595 C C . GLN A 1 199 ? 24.078 31.438 -1.884 1 81.81 199 GLN A C 1
ATOM 1597 O O . GLN A 1 199 ? 23.422 30.953 -2.809 1 81.81 199 GLN A O 1
ATOM 1602 N N . HIS A 1 200 ? 23.953 31.062 -0.631 1 85.25 200 HIS A N 1
ATOM 1603 C CA . HIS A 1 200 ? 22.938 30.078 -0.277 1 85.25 200 HIS A CA 1
ATOM 1604 C C . HIS A 1 200 ? 21.531 30.594 -0.551 1 85.25 200 HIS A C 1
ATOM 1606 O O . HIS A 1 200 ? 20.688 29.875 -1.066 1 85.25 200 HIS A O 1
ATOM 1612 N N . ASN A 1 201 ? 21.359 31.781 -0.229 1 82.38 201 ASN A N 1
ATOM 1613 C CA . ASN A 1 201 ? 20.047 32.406 -0.428 1 82.38 201 ASN A CA 1
ATOM 1614 C C . ASN A 1 201 ? 19.703 32.5 -1.909 1 82.38 201 ASN A C 1
ATOM 1616 O O . ASN A 1 201 ? 18.531 32.406 -2.279 1 82.38 201 ASN A O 1
ATOM 1620 N N . ARG A 1 202 ? 20.672 32.719 -2.723 1 79.81 202 ARG A N 1
ATOM 1621 C CA . ARG A 1 202 ? 20.453 32.812 -4.164 1 79.81 202 ARG A CA 1
ATOM 1622 C C . ARG A 1 202 ? 19.953 31.469 -4.711 1 79.81 202 ARG A C 1
ATOM 1624 O O . ARG A 1 202 ? 19.25 31.438 -5.719 1 79.81 202 ARG A O 1
ATOM 1631 N N . LEU A 1 203 ? 20.312 30.453 -4.004 1 83.25 203 LEU A N 1
ATOM 1632 C CA . LEU A 1 203 ? 19.859 29.125 -4.402 1 83.25 203 LEU A CA 1
ATOM 1633 C C . LEU A 1 203 ? 18.516 28.797 -3.783 1 83.25 203 LEU A C 1
ATOM 1635 O O . LEU A 1 203 ? 17.938 27.734 -4.035 1 83.25 203 LEU A O 1
ATOM 1639 N N . GLY A 1 204 ? 18 29.734 -2.998 1 79.75 204 GLY A N 1
ATOM 1640 C CA . GLY A 1 204 ? 16.719 29.531 -2.361 1 79.75 204 GLY A CA 1
ATOM 1641 C C . GLY A 1 204 ? 16.812 28.859 -1.004 1 79.75 204 GLY A C 1
ATOM 1642 O O . GLY A 1 204 ? 15.82 28.344 -0.488 1 79.75 204 GLY A O 1
ATOM 1643 N N . PHE A 1 205 ? 18 28.875 -0.398 1 83.5 205 PHE A N 1
ATOM 1644 C CA . PHE A 1 205 ? 18.203 28.203 0.885 1 83.5 205 PHE A CA 1
ATOM 1645 C C . PHE A 1 205 ? 18.641 29.203 1.946 1 83.5 205 PHE A C 1
ATOM 1647 O O . PHE A 1 205 ? 19.422 30.125 1.663 1 83.5 205 PHE A O 1
ATOM 1654 N N . SER A 1 206 ? 18.062 29.047 3.082 1 83.12 206 SER A N 1
ATOM 1655 C CA . SER A 1 206 ? 18.453 29.812 4.262 1 83.12 206 SER A CA 1
ATOM 1656 C C . SER A 1 206 ? 18.781 28.891 5.434 1 83.12 206 SER A C 1
ATOM 1658 O O . SER A 1 206 ? 17.906 28.578 6.242 1 83.12 206 SER A O 1
ATOM 1660 N N . PRO A 1 207 ? 20 28.547 5.566 1 85.94 207 PRO A N 1
ATOM 1661 C CA . PRO A 1 207 ? 20.375 27.5 6.516 1 85.94 207 PRO A CA 1
ATOM 1662 C C . PRO A 1 207 ? 20.25 27.938 7.969 1 85.94 207 PRO A C 1
ATOM 1664 O O . PRO A 1 207 ? 20.062 27.109 8.859 1 85.94 207 PRO A O 1
ATOM 1667 N N . LEU A 1 208 ? 20.375 29.25 8.289 1 85.69 208 LEU A N 1
ATOM 1668 C CA . LEU A 1 208 ? 20.422 29.688 9.68 1 85.69 208 LEU A CA 1
ATOM 1669 C C . LEU A 1 208 ? 19.031 30.016 10.188 1 85.69 208 LEU A C 1
ATOM 1671 O O . LEU A 1 208 ? 18.719 29.797 11.367 1 85.69 208 LEU A O 1
ATOM 1675 N N . PHE A 1 209 ? 18.281 30.656 9.289 1 86.31 209 PHE A N 1
ATOM 1676 C CA . PHE A 1 209 ? 16.938 31.125 9.633 1 86.31 209 PHE A CA 1
ATOM 1677 C C . PHE A 1 209 ? 15.914 30.641 8.625 1 86.31 209 PHE A C 1
ATOM 1679 O O . PHE A 1 209 ? 16.266 30.344 7.477 1 86.31 209 PHE A O 1
ATOM 1686 N N . ILE A 1 210 ? 14.805 30.594 9.172 1 88.44 210 ILE A N 1
ATOM 1687 C CA . ILE A 1 210 ? 13.703 30.516 8.219 1 88.44 210 ILE A CA 1
ATOM 1688 C C . ILE A 1 210 ? 13.266 31.922 7.824 1 88.44 210 ILE A C 1
ATOM 1690 O O . ILE A 1 210 ? 12.977 32.75 8.688 1 88.44 210 ILE A O 1
ATOM 1694 N N . ILE A 1 211 ? 13.359 32.188 6.59 1 86.88 211 ILE A N 1
ATOM 1695 C CA . ILE A 1 211 ? 13 33.5 6.094 1 86.88 211 ILE A CA 1
ATOM 1696 C C . ILE A 1 211 ? 11.844 33.406 5.102 1 86.88 211 ILE A C 1
ATOM 1698 O O . ILE A 1 211 ? 11.852 32.531 4.227 1 86.88 211 ILE A O 1
ATOM 1702 N N . ASP A 1 212 ? 10.906 34.219 5.332 1 89.31 212 ASP A N 1
ATOM 1703 C CA . ASP A 1 212 ? 9.75 34.219 4.441 1 89.31 212 ASP A CA 1
ATOM 1704 C C . ASP A 1 212 ? 9.141 35.594 4.336 1 89.31 212 ASP A C 1
ATOM 1706 O O . ASP A 1 212 ? 9.586 36.531 5.016 1 89.31 212 ASP A O 1
ATOM 1710 N N . VAL A 1 213 ? 8.359 35.781 3.369 1 89.88 213 VAL A N 1
ATOM 1711 C CA . VAL A 1 213 ? 7.527 37 3.252 1 89.88 213 VAL A CA 1
ATOM 1712 C C . VAL A 1 213 ? 6.078 36.625 3.576 1 89.88 213 VAL A C 1
ATOM 1714 O O . VAL A 1 213 ? 5.492 35.75 2.951 1 89.88 213 VAL A O 1
ATOM 1717 N N . GLU A 1 214 ? 5.578 37.25 4.621 1 92.62 214 GLU A N 1
ATOM 1718 C CA . GLU A 1 214 ? 4.219 36.969 5.078 1 92.62 214 GLU A CA 1
ATOM 1719 C C . GLU A 1 214 ? 3.441 38.25 5.316 1 92.62 214 GLU A C 1
ATOM 1721 O O . GLU A 1 214 ? 4.008 39.344 5.27 1 92.62 214 GLU A O 1
ATOM 1726 N N . VAL A 1 215 ? 2.166 38.094 5.492 1 94.06 215 VAL A N 1
ATOM 1727 C CA . VAL A 1 215 ? 1.327 39.25 5.832 1 94.06 215 VAL A CA 1
ATOM 1728 C C . VAL A 1 215 ? 1.676 39.75 7.234 1 94.06 215 VAL A C 1
ATOM 1730 O O . VAL A 1 215 ? 1.88 38.938 8.148 1 94.06 215 VAL A O 1
ATOM 1733 N N . ASP A 1 216 ? 1.794 41.062 7.352 1 95.38 216 ASP A N 1
ATOM 1734 C CA . ASP A 1 216 ? 2.041 41.656 8.656 1 95.38 216 ASP A CA 1
ATOM 1735 C C . ASP A 1 216 ? 0.906 41.375 9.633 1 95.38 216 ASP A C 1
ATOM 1737 O O . ASP A 1 216 ? -0.251 41.688 9.367 1 95.38 216 ASP A O 1
ATOM 1741 N N . MET A 1 217 ? 1.219 40.844 10.766 1 95.56 217 MET A N 1
ATOM 1742 C CA . MET A 1 217 ? 0.213 40.375 11.719 1 95.56 217 MET A CA 1
ATOM 1743 C C . MET A 1 217 ? -0.614 41.562 12.25 1 95.56 217 MET A C 1
ATOM 1745 O O . MET A 1 217 ? -1.788 41.375 12.586 1 95.56 217 MET A O 1
ATOM 1749 N N . LYS A 1 218 ? -0.036 42.688 12.328 1 96.12 218 LYS A N 1
ATOM 1750 C CA . LYS A 1 218 ? -0.753 43.844 12.891 1 96.12 218 LYS A CA 1
ATOM 1751 C C . LYS A 1 218 ? -1.232 44.781 11.789 1 96.12 218 LYS A C 1
ATOM 1753 O O . LYS A 1 218 ? -1.872 45.812 12.07 1 96.12 218 LYS A O 1
ATOM 1758 N N . ASN A 1 219 ? -0.887 44.438 10.547 1 95.44 219 ASN A N 1
ATOM 1759 C CA . ASN A 1 219 ? -1.316 45.219 9.383 1 95.44 219 ASN A CA 1
ATOM 1760 C C . ASN A 1 219 ? -1.538 44.312 8.164 1 95.44 219 ASN A C 1
ATOM 1762 O O . ASN A 1 219 ? -0.634 44.125 7.348 1 95.44 219 ASN A O 1
ATOM 1766 N N . SER A 1 220 ? -2.752 43.938 8.016 1 94.19 220 SER A N 1
ATOM 1767 C CA . SER A 1 220 ? -3.086 42.938 7.012 1 94.19 220 SER A CA 1
ATOM 1768 C C . SER A 1 220 ? -2.994 43.531 5.602 1 94.19 220 SER A C 1
ATOM 1770 O O . SER A 1 220 ? -3.195 42.812 4.621 1 94.19 220 SER A O 1
ATOM 1772 N N . SER A 1 221 ? -2.586 44.75 5.43 1 93.88 221 SER A N 1
ATOM 1773 C CA . SER A 1 221 ? -2.51 45.375 4.113 1 93.88 221 SER A CA 1
ATOM 1774 C C . SER A 1 221 ? -1.075 45.406 3.602 1 93.88 221 SER A C 1
ATOM 1776 O O . SER A 1 221 ? -0.798 46 2.559 1 93.88 221 SER A O 1
ATOM 1778 N N . ARG A 1 222 ? -0.216 44.781 4.281 1 92.94 222 ARG A N 1
ATOM 1779 C CA . ARG A 1 222 ? 1.16 44.781 3.795 1 92.94 222 ARG A CA 1
ATOM 1780 C C . ARG A 1 222 ? 1.849 43.469 4.094 1 92.94 222 ARG A C 1
ATOM 1782 O O . ARG A 1 222 ? 1.42 42.719 4.977 1 92.94 222 ARG A O 1
ATOM 1789 N N . TYR A 1 223 ? 2.918 43.219 3.326 1 92.81 223 TYR A N 1
ATOM 1790 C CA . TYR A 1 223 ? 3.812 42.094 3.574 1 92.81 223 TYR A CA 1
ATOM 1791 C C . TYR A 1 223 ? 5.043 42.562 4.355 1 92.81 223 TYR A C 1
ATOM 1793 O O . TYR A 1 223 ? 5.438 43.719 4.293 1 92.81 223 TYR A O 1
ATOM 1801 N N . VAL A 1 224 ? 5.543 41.625 5.09 1 93.25 224 VAL A N 1
ATOM 1802 C CA . VAL A 1 224 ? 6.781 41.844 5.828 1 93.25 224 VAL A CA 1
ATOM 1803 C C . VAL A 1 224 ? 7.699 40.625 5.668 1 93.25 224 VAL A C 1
ATOM 1805 O O . VAL A 1 224 ? 7.242 39.531 5.324 1 93.25 224 VAL A O 1
ATOM 1808 N N . VAL A 1 225 ? 8.961 40.875 5.867 1 91.06 225 VAL A N 1
ATOM 1809 C CA . VAL A 1 225 ? 9.906 39.75 5.93 1 91.06 225 VAL A CA 1
ATOM 1810 C C . VAL A 1 225 ? 9.852 39.125 7.312 1 91.06 225 VAL A C 1
ATOM 1812 O O . VAL A 1 225 ? 9.898 39.812 8.336 1 91.06 225 VAL A O 1
ATOM 1815 N N . VAL A 1 226 ? 9.695 37.906 7.34 1 91.94 226 VAL A N 1
ATOM 1816 C CA . VAL A 1 226 ? 9.586 37.219 8.609 1 91.94 226 VAL A CA 1
ATOM 1817 C C . VAL A 1 226 ? 10.805 36.312 8.828 1 91.94 226 VAL A C 1
ATOM 1819 O O . VAL A 1 226 ? 11.203 35.562 7.93 1 91.94 226 VAL A O 1
ATOM 1822 N N . PHE A 1 227 ? 11.422 36.469 9.992 1 89.31 227 PHE A N 1
ATOM 1823 C CA . PHE A 1 227 ? 12.5 35.594 10.445 1 89.31 227 PHE A CA 1
ATOM 1824 C C . PHE A 1 227 ? 12.016 34.656 11.555 1 89.31 227 PHE A C 1
ATOM 1826 O O . PHE A 1 227 ? 11.344 35.125 12.492 1 89.31 227 PHE A O 1
ATOM 1833 N N . SER A 1 228 ? 12.25 33.438 11.391 1 91.06 228 SER A N 1
ATOM 1834 C CA . SER A 1 228 ? 11.93 32.469 12.406 1 91.06 228 SER A CA 1
ATOM 1835 C C . SER A 1 228 ? 13.125 31.547 12.695 1 91.06 228 SER A C 1
ATOM 1837 O O . SER A 1 228 ? 14.047 31.453 11.883 1 91.06 228 SER A O 1
ATOM 1839 N N . GLN A 1 229 ? 13.078 30.984 13.883 1 92 229 GLN A N 1
ATOM 1840 C CA . GLN A 1 229 ? 14.164 30.078 14.25 1 92 229 GLN A CA 1
ATOM 1841 C C . GLN A 1 229 ? 14.188 28.844 13.352 1 92 229 GLN A C 1
ATOM 1843 O O . GLN A 1 229 ? 13.133 28.344 12.953 1 92 229 GLN A O 1
ATOM 1848 N N . GLY A 1 230 ? 15.359 28.484 12.984 1 90.5 230 GLY A N 1
ATOM 1849 C CA . GLY A 1 230 ? 15.617 27.328 12.148 1 90.5 230 GLY A CA 1
ATOM 1850 C C . GLY A 1 230 ? 17.062 26.859 12.227 1 90.5 230 GLY A C 1
ATOM 1851 O O . GLY A 1 230 ? 17.797 27.219 13.148 1 90.5 230 GLY A O 1
ATOM 1852 N N . GLY A 1 231 ? 17.359 25.906 11.375 1 91.06 231 GLY A N 1
ATOM 1853 C CA . GLY A 1 231 ? 18.75 25.5 11.258 1 91.06 231 GLY A CA 1
ATOM 1854 C C . GLY A 1 231 ? 19.031 24.156 11.898 1 91.06 231 GLY A C 1
ATOM 1855 O O . GLY A 1 231 ? 20.172 23.859 12.258 1 91.06 231 GLY A O 1
ATOM 1856 N N . LEU A 1 232 ? 18.047 23.391 12.125 1 93.88 232 LEU A N 1
ATOM 1857 C CA . LEU A 1 232 ? 18.266 22.047 12.68 1 93.88 232 LEU A CA 1
ATOM 1858 C C . LEU A 1 232 ? 18 20.984 11.625 1 93.88 232 LEU A C 1
ATOM 1860 O O . LEU A 1 232 ? 17.109 21.141 10.781 1 93.88 232 LEU A O 1
ATOM 1864 N N . THR A 1 233 ? 18.781 20 11.68 1 94.94 233 THR A N 1
ATOM 1865 C CA . THR A 1 233 ? 18.578 18.844 10.812 1 94.94 233 THR A CA 1
ATOM 1866 C C . THR A 1 233 ? 17.516 17.906 11.391 1 94.94 233 THR A C 1
ATOM 1868 O O . THR A 1 233 ? 16.641 17.422 10.664 1 94.94 233 THR A O 1
ATOM 1871 N N . LEU A 1 234 ? 17.625 17.688 12.695 1 93.5 234 LEU A N 1
ATOM 1872 C CA . LEU A 1 234 ? 16.578 16.922 13.344 1 93.5 234 LEU A CA 1
ATOM 1873 C C . LEU A 1 234 ? 15.305 17.75 13.477 1 93.5 234 LEU A C 1
ATOM 1875 O O . LEU A 1 234 ? 15.352 18.984 13.414 1 93.5 234 LEU A O 1
ATOM 1879 N N . ASP A 1 235 ? 14.203 17.156 13.594 1 88.75 235 ASP A N 1
ATOM 1880 C CA . ASP A 1 235 ? 12.883 17.781 13.438 1 88.75 235 ASP A CA 1
ATOM 1881 C C . ASP A 1 235 ? 12.594 18.75 14.578 1 88.75 235 ASP A C 1
ATOM 1883 O O . ASP A 1 235 ? 11.789 19.672 14.43 1 88.75 235 ASP A O 1
ATOM 1887 N N . SER A 1 236 ? 13.219 18.438 15.812 1 88.94 236 SER A N 1
ATOM 1888 C CA . SER A 1 236 ? 12.891 19.281 16.953 1 88.94 236 SER A CA 1
ATOM 1889 C C . SER A 1 236 ? 14.07 19.406 17.906 1 88.94 236 SER A C 1
ATOM 1891 O O . SER A 1 236 ? 14.961 18.562 17.922 1 88.94 236 SER A O 1
ATOM 1893 N N . ARG A 1 237 ? 14 20.484 18.641 1 91.5 237 ARG A N 1
ATOM 1894 C CA . ARG A 1 237 ? 15.047 20.703 19.625 1 91.5 237 ARG A CA 1
ATOM 1895 C C . ARG A 1 237 ? 15.078 19.578 20.656 1 91.5 237 ARG A C 1
ATOM 1897 O O . ARG A 1 237 ? 16.141 19.25 21.188 1 91.5 237 ARG A O 1
ATOM 1904 N N . GLU A 1 238 ? 13.953 18.969 20.922 1 86.81 238 GLU A N 1
ATOM 1905 C CA . GLU A 1 238 ? 13.844 17.891 21.906 1 86.81 238 GLU A CA 1
ATOM 1906 C C . GLU A 1 238 ? 14.688 16.688 21.5 1 86.81 238 GLU A C 1
ATOM 1908 O O . GLU A 1 238 ? 15.234 15.992 22.359 1 86.81 238 GLU A O 1
ATOM 1913 N N . GLU A 1 239 ? 14.852 16.484 20.25 1 89.56 239 GLU A N 1
ATOM 1914 C CA . GLU A 1 239 ? 15.594 15.336 19.734 1 89.56 239 GLU A CA 1
ATOM 1915 C C . GLU A 1 239 ? 17.094 15.5 19.969 1 89.56 239 GLU A C 1
ATOM 1917 O O . GLU A 1 239 ? 17.844 14.523 19.891 1 89.56 239 GLU A O 1
ATOM 1922 N N . TYR A 1 240 ? 17.516 16.688 20.219 1 92.88 240 TYR A N 1
ATOM 1923 C CA . TYR A 1 240 ? 18.906 16.938 20.562 1 92.88 240 TYR A CA 1
ATOM 1924 C C . TYR A 1 240 ? 19.156 16.797 22.047 1 92.88 240 TYR A C 1
ATOM 1926 O O . TYR A 1 240 ? 20.297 16.734 22.5 1 92.88 240 TYR A O 1
ATOM 1934 N N . GLY A 1 241 ? 18.141 16.703 22.844 1 86.88 241 GLY A N 1
ATOM 1935 C CA . GLY A 1 241 ? 18.281 16.672 24.297 1 86.88 241 GLY A CA 1
ATOM 1936 C C . GLY A 1 241 ? 17.828 15.352 24.906 1 86.88 241 GLY A C 1
ATOM 1937 O O . GLY A 1 241 ? 18.219 15.023 26.031 1 86.88 241 GLY A O 1
ATOM 1938 N N . ALA A 1 242 ? 16.938 14.742 24.266 1 77.31 242 ALA A N 1
ATOM 1939 C CA . ALA A 1 242 ? 16.406 13.469 24.75 1 77.31 242 ALA A CA 1
ATOM 1940 C C . ALA A 1 242 ? 16.734 12.336 23.797 1 77.31 242 ALA A C 1
ATOM 1942 O O . ALA A 1 242 ? 16.703 12.516 22.578 1 77.31 242 ALA A O 1
ATOM 1943 N N . ASP A 1 243 ? 16.891 11.086 24.422 1 77.56 243 ASP A N 1
ATOM 1944 C CA . ASP A 1 243 ? 17.25 9.922 23.625 1 77.56 243 ASP A CA 1
ATOM 1945 C C . ASP A 1 243 ? 18.391 10.242 22.672 1 77.56 243 ASP A C 1
ATOM 1947 O O . ASP A 1 243 ? 18.328 9.906 21.484 1 77.56 243 ASP A O 1
ATOM 1951 N N . ILE A 1 244 ? 19.312 10.883 23.172 1 83.88 244 ILE A N 1
ATOM 1952 C CA . ILE A 1 244 ? 20.391 11.508 22.406 1 83.88 244 ILE A CA 1
ATOM 1953 C C . ILE A 1 244 ? 21.141 10.453 21.609 1 83.88 244 ILE A C 1
ATOM 1955 O O . ILE A 1 244 ? 21.5 10.672 20.453 1 83.88 244 ILE A O 1
ATOM 1959 N N . GLU A 1 245 ? 21.297 9.398 22.234 1 88.62 245 GLU A N 1
ATOM 1960 C CA . GLU A 1 245 ? 22.109 8.383 21.578 1 88.62 245 GLU A CA 1
ATOM 1961 C C . GLU A 1 245 ? 21.484 7.93 20.266 1 88.62 245 GLU A C 1
ATOM 1963 O O . GLU A 1 245 ? 22.156 7.809 19.25 1 88.62 245 GLU A O 1
ATOM 1968 N N . LYS A 1 246 ? 20.25 7.738 20.328 1 88.75 246 LYS A N 1
ATOM 1969 C CA . LYS A 1 246 ? 19.516 7.246 19.172 1 88.75 246 LYS A CA 1
ATOM 1970 C C . LYS A 1 246 ? 19.531 8.266 18.047 1 88.75 246 LYS A C 1
ATOM 1972 O O . LYS A 1 246 ? 19.828 7.926 16.891 1 88.75 246 LYS A O 1
ATOM 1977 N N . TYR A 1 247 ? 19.203 9.492 18.312 1 91.94 247 TYR A N 1
ATOM 1978 C CA . TYR A 1 247 ? 19.141 10.539 17.297 1 91.94 247 TYR A CA 1
ATOM 1979 C C . TYR A 1 247 ? 20.531 10.945 16.828 1 91.94 247 TYR A C 1
ATOM 1981 O O . TYR A 1 247 ? 20.734 11.219 15.648 1 91.94 247 TYR A O 1
ATOM 1989 N N . HIS A 1 248 ? 21.422 10.922 17.812 1 95 248 HIS A N 1
ATOM 1990 C CA . HIS A 1 248 ? 22.828 11.219 17.5 1 95 248 HIS A CA 1
ATOM 1991 C C . HIS A 1 248 ? 23.391 10.219 16.516 1 95 248 HIS A C 1
ATOM 1993 O O . HIS A 1 248 ? 24.047 10.609 15.531 1 95 248 HIS A O 1
ATOM 1999 N N . HIS A 1 249 ? 23.172 9.039 16.75 1 92.62 249 HIS A N 1
ATOM 2000 C CA . HIS A 1 249 ? 23.656 7.988 15.867 1 92.62 249 HIS A CA 1
ATOM 2001 C C . HIS A 1 249 ? 23.062 8.125 14.469 1 92.62 249 HIS A C 1
ATOM 2003 O O . HIS A 1 249 ? 23.781 8 13.469 1 92.62 249 HIS A O 1
ATOM 2009 N N . ALA A 1 250 ? 21.781 8.297 14.383 1 92.56 250 ALA A N 1
ATOM 2010 C CA . ALA A 1 250 ? 21.109 8.43 13.094 1 92.56 250 ALA A CA 1
ATOM 2011 C C . ALA A 1 250 ? 21.609 9.641 12.328 1 92.56 250 ALA A C 1
ATOM 2013 O O . ALA A 1 250 ? 21.781 9.594 11.109 1 92.56 250 ALA A O 1
ATOM 2014 N N . TYR A 1 251 ? 21.812 10.727 13.086 1 95.5 251 TYR A N 1
ATOM 2015 C CA . TYR A 1 251 ? 22.344 11.953 12.5 1 95.5 251 TYR A CA 1
ATOM 2016 C C . TYR A 1 251 ? 23.703 11.695 11.867 1 95.5 251 TYR A C 1
ATOM 2018 O O . TYR A 1 251 ? 23.938 12.07 10.711 1 95.5 251 TYR A O 1
ATOM 2026 N N . LEU A 1 252 ? 24.594 11.078 12.57 1 94.56 252 LEU A N 1
ATOM 2027 C CA . LEU A 1 252 ? 25.938 10.82 12.086 1 94.56 252 LEU A CA 1
ATOM 2028 C C . LEU A 1 252 ? 25.922 9.812 10.938 1 94.56 252 LEU A C 1
ATOM 2030 O O . LEU A 1 252 ? 26.688 9.953 9.977 1 94.56 252 LEU A O 1
ATOM 2034 N N . GLU A 1 253 ? 25.109 8.859 11.094 1 90.25 253 GLU A N 1
ATOM 2035 C CA . GLU A 1 253 ? 25 7.879 10.023 1 90.25 253 GLU A CA 1
ATOM 2036 C C . GLU A 1 253 ? 24.594 8.539 8.703 1 90.25 253 GLU A C 1
ATOM 2038 O O . GLU A 1 253 ? 25.188 8.258 7.656 1 90.25 253 GLU A O 1
ATOM 2043 N N . PHE A 1 254 ? 23.656 9.383 8.734 1 94.12 254 PHE A N 1
ATOM 2044 C CA . PHE A 1 254 ? 23.203 10.109 7.547 1 94.12 254 PHE A CA 1
ATOM 2045 C C . PHE A 1 254 ? 24.328 10.977 6.988 1 94.12 254 PHE A C 1
ATOM 2047 O O . PHE A 1 254 ? 24.688 10.859 5.812 1 94.12 254 PHE A O 1
ATOM 2054 N N . GLY A 1 255 ? 24.844 11.789 7.867 1 94.81 255 GLY A N 1
ATOM 2055 C CA . GLY A 1 255 ? 25.875 12.727 7.445 1 94.81 255 GLY A CA 1
ATOM 2056 C C . GLY A 1 255 ? 27.109 12.047 6.883 1 94.81 255 GLY A C 1
ATOM 2057 O O . GLY A 1 255 ? 27.656 12.469 5.863 1 94.81 255 GLY A O 1
ATOM 2058 N N . VAL A 1 256 ? 27.562 11.039 7.539 1 92.19 256 VAL A N 1
ATOM 2059 C CA . VAL A 1 256 ? 28.766 10.328 7.117 1 92.19 256 VAL A CA 1
ATOM 2060 C C . VAL A 1 256 ? 28.516 9.617 5.789 1 92.19 256 VAL A C 1
ATOM 2062 O O . VAL A 1 256 ? 29.375 9.617 4.902 1 92.19 256 VAL A O 1
ATOM 2065 N N . SER A 1 257 ? 27.344 9.016 5.684 1 89.56 257 SER A N 1
ATOM 2066 C CA . SER A 1 257 ? 27 8.328 4.441 1 89.56 257 SER A CA 1
ATOM 2067 C C . SER A 1 257 ? 27 9.297 3.262 1 89.56 257 SER A C 1
ATOM 2069 O O . SER A 1 257 ? 27.562 9 2.205 1 89.56 257 SER A O 1
ATOM 2071 N N . VAL A 1 258 ? 26.359 10.391 3.441 1 92.88 258 VAL A N 1
ATOM 2072 C CA . VAL A 1 258 ? 26.297 11.383 2.371 1 92.88 258 VAL A CA 1
ATOM 2073 C C . VAL A 1 258 ? 27.688 11.922 2.07 1 92.88 258 VAL A C 1
ATOM 2075 O O . VAL A 1 258 ? 28.047 12.125 0.906 1 92.88 258 VAL A O 1
ATOM 2078 N N . GLY A 1 259 ? 28.438 12.164 3.109 1 91.88 259 GLY A N 1
ATOM 2079 C CA . GLY A 1 259 ? 29.812 12.602 2.912 1 91.88 259 GLY A CA 1
ATOM 2080 C C . GLY A 1 259 ? 30.641 11.617 2.111 1 91.88 259 GLY A C 1
ATOM 2081 O O . GLY A 1 259 ? 31.422 12.016 1.235 1 91.88 259 GLY A O 1
ATOM 2082 N N . ARG A 1 260 ? 30.438 10.477 2.389 1 85.62 260 ARG A N 1
ATOM 2083 C CA . ARG A 1 260 ? 31.188 9.445 1.685 1 85.62 260 ARG A CA 1
ATOM 2084 C C . ARG A 1 260 ? 30.75 9.344 0.228 1 85.62 260 ARG A C 1
ATOM 2086 O O . ARG A 1 260 ? 31.578 9.117 -0.66 1 85.62 260 ARG A O 1
ATOM 2093 N N . LEU A 1 261 ? 29.484 9.375 0.005 1 87.12 261 LEU A N 1
ATOM 2094 C CA . LEU A 1 261 ? 28.953 9.344 -1.354 1 87.12 261 LEU A CA 1
ATOM 2095 C C . LEU A 1 261 ? 29.516 10.492 -2.186 1 87.12 261 LEU A C 1
ATOM 2097 O O . LEU A 1 261 ? 29.625 10.383 -3.408 1 87.12 261 LEU A O 1
ATOM 2101 N N . LEU A 1 262 ? 29.891 11.555 -1.492 1 90.62 262 LEU A N 1
ATOM 2102 C CA . LEU A 1 262 ? 30.391 12.742 -2.182 1 90.62 262 LEU A CA 1
ATOM 2103 C C . LEU A 1 262 ? 31.922 12.711 -2.256 1 90.62 262 LEU A C 1
ATOM 2105 O O . LEU A 1 262 ? 32.531 13.625 -2.807 1 90.62 262 LEU A O 1
ATOM 2109 N N . GLY A 1 263 ? 32.531 11.703 -1.754 1 85.56 263 GLY A N 1
ATOM 2110 C CA . GLY A 1 263 ? 33.969 11.539 -1.889 1 85.56 263 GLY A CA 1
ATOM 2111 C C . GLY A 1 263 ? 34.719 11.781 -0.595 1 85.56 263 GLY A C 1
ATOM 2112 O O . GLY A 1 263 ? 35.969 11.891 -0.595 1 85.56 263 GLY A O 1
ATOM 2113 N N . GLY A 1 264 ? 33.938 11.844 0.437 1 86.56 264 GLY A N 1
ATOM 2114 C CA . GLY A 1 264 ? 34.594 12.031 1.729 1 86.56 264 GLY A CA 1
ATOM 2115 C C . GLY A 1 264 ? 35.344 10.805 2.186 1 86.56 264 GLY A C 1
ATOM 2116 O O . GLY A 1 264 ? 35.188 9.719 1.632 1 86.56 264 GLY A O 1
ATOM 2117 N N . ASP A 1 265 ? 36.281 11.102 3.186 1 83.75 265 ASP A N 1
ATOM 2118 C CA . ASP A 1 265 ? 37.125 10.039 3.715 1 83.75 265 ASP A CA 1
ATOM 2119 C C . ASP A 1 265 ? 36.812 9.773 5.188 1 83.75 265 ASP A C 1
ATOM 2121 O O . ASP A 1 265 ? 35.688 10.039 5.656 1 83.75 265 ASP A O 1
ATOM 2125 N N . ASN A 1 266 ? 37.781 9.227 5.863 1 79.06 266 ASN A N 1
ATOM 2126 C CA . ASN A 1 266 ? 37.594 8.805 7.25 1 79.06 266 ASN A CA 1
ATOM 2127 C C . ASN A 1 266 ? 37.375 10 8.172 1 79.06 266 ASN A C 1
ATOM 2129 O O . ASN A 1 266 ? 36.812 9.852 9.266 1 79.06 266 ASN A O 1
ATOM 2133 N N . SER A 1 267 ? 37.719 11.109 7.738 1 88.56 267 SER A N 1
ATOM 2134 C CA . SER A 1 267 ? 37.562 12.297 8.57 1 88.56 267 SER A CA 1
ATOM 2135 C C . SER A 1 267 ? 36.094 12.781 8.555 1 88.56 267 SER A C 1
ATOM 2137 O O . SER A 1 267 ? 35.719 13.656 9.336 1 88.56 267 SER A O 1
ATOM 2139 N N . THR A 1 268 ? 35.344 12.281 7.715 1 91.69 268 THR A N 1
ATOM 2140 C CA . THR A 1 268 ? 33.938 12.695 7.559 1 91.69 268 THR A CA 1
ATOM 2141 C C . THR A 1 268 ? 33.188 12.547 8.875 1 91.69 268 THR A C 1
ATOM 2143 O O . THR A 1 268 ? 32.375 13.398 9.227 1 91.69 268 THR A O 1
ATOM 2146 N N . HIS A 1 269 ? 33.5 11.484 9.594 1 93.25 269 HIS A N 1
ATOM 2147 C CA . HIS A 1 269 ? 32.844 11.242 10.859 1 93.25 269 HIS A CA 1
ATOM 2148 C C . HIS A 1 269 ? 33.062 12.375 11.852 1 93.25 269 HIS A C 1
ATOM 2150 O O . HIS A 1 269 ? 32.125 12.867 12.477 1 93.25 269 HIS A O 1
ATOM 2156 N N . GLN A 1 270 ? 34.281 12.773 11.977 1 93.75 270 GLN A N 1
ATOM 2157 C CA . GLN A 1 270 ? 34.656 13.836 12.906 1 93.75 270 GLN A CA 1
ATOM 2158 C C . GLN A 1 270 ? 34.031 15.172 12.492 1 93.75 270 GLN A C 1
ATOM 2160 O O . GLN A 1 270 ? 33.625 15.961 13.344 1 93.75 270 GLN A O 1
ATOM 2165 N N . LYS A 1 271 ? 34 15.43 11.297 1 94.38 271 LYS A N 1
ATOM 2166 C CA . LYS A 1 271 ? 33.438 16.672 10.797 1 94.38 271 LYS A CA 1
ATOM 2167 C C . LYS A 1 271 ? 31.922 16.703 11.039 1 94.38 271 LYS A C 1
ATOM 2169 O O . LYS A 1 271 ? 31.375 17.734 11.453 1 94.38 271 LYS A O 1
ATOM 2174 N N . MET A 1 272 ? 31.281 15.602 10.781 1 95.75 272 MET A N 1
ATOM 2175 C CA . MET A 1 272 ? 29.828 15.531 11.008 1 95.75 272 MET A CA 1
ATOM 2176 C C . MET A 1 272 ? 29.516 15.641 12.492 1 95.75 272 MET A C 1
ATOM 2178 O O . MET A 1 272 ? 28.484 16.219 12.875 1 95.75 272 MET A O 1
ATOM 2182 N N . GLU A 1 273 ? 30.406 15.062 13.328 1 95.94 273 GLU A N 1
ATOM 2183 C CA . GLU A 1 273 ? 30.25 15.219 14.773 1 95.94 273 GLU A CA 1
ATOM 2184 C C . GLU A 1 273 ? 30.312 16.688 15.18 1 95.94 273 GLU A C 1
ATOM 2186 O O . GLU A 1 273 ? 29.531 17.141 16.016 1 95.94 273 GLU A O 1
ATOM 2191 N N . ALA A 1 274 ? 31.234 17.359 14.594 1 96.12 274 ALA A N 1
ATOM 2192 C CA . ALA A 1 274 ? 31.359 18.797 14.891 1 96.12 274 ALA A CA 1
ATOM 2193 C C . ALA A 1 274 ? 30.094 19.547 14.477 1 96.12 274 ALA A C 1
ATOM 2195 O O . ALA A 1 274 ? 29.656 20.453 15.195 1 96.12 274 ALA A O 1
ATOM 2196 N N . ILE A 1 275 ? 29.578 19.266 13.359 1 96.56 275 ILE A N 1
ATOM 2197 C CA . ILE A 1 275 ? 28.344 19.906 12.898 1 96.56 275 ILE A CA 1
ATOM 2198 C C . ILE A 1 275 ? 27.203 19.578 13.844 1 96.56 275 ILE A C 1
ATOM 2200 O O . ILE A 1 275 ? 26.391 20.438 14.188 1 96.56 275 ILE A O 1
ATOM 2204 N N . TYR A 1 276 ? 27.109 18.281 14.297 1 97.38 276 TYR A N 1
ATOM 2205 C CA . TYR A 1 276 ? 26.078 17.875 15.242 1 97.38 276 TYR A CA 1
ATOM 2206 C C . TYR A 1 276 ? 26.156 18.688 16.531 1 97.38 276 TYR A C 1
ATOM 2208 O O . TYR A 1 276 ? 25.141 19.141 17.047 1 97.38 276 TYR A O 1
ATOM 2216 N N . GLN A 1 277 ? 27.359 18.812 16.984 1 96.44 277 GLN A N 1
ATOM 2217 C CA . GLN A 1 277 ? 27.547 19.562 18.234 1 96.44 277 GLN A CA 1
ATOM 2218 C C . GLN A 1 277 ? 27.172 21.031 18.062 1 96.44 277 GLN A C 1
ATOM 2220 O O . GLN A 1 277 ? 26.625 21.641 18.969 1 96.44 277 GLN A O 1
ATOM 2225 N N . PHE A 1 278 ? 27.5 21.547 16.969 1 95.94 278 PHE A N 1
ATOM 2226 C CA . PHE A 1 278 ? 27.094 22.906 16.672 1 95.94 278 PHE A CA 1
ATOM 2227 C C . PHE A 1 278 ? 25.578 23.047 16.656 1 95.94 278 PHE A C 1
ATOM 2229 O O . PHE A 1 278 ? 25.031 23.969 17.281 1 95.94 278 PHE A O 1
ATOM 2236 N N . GLU A 1 279 ? 24.844 22.156 15.977 1 96.44 279 GLU A N 1
ATOM 2237 C CA . GLU A 1 279 ? 23.375 22.172 15.938 1 96.44 279 GLU A CA 1
ATOM 2238 C C . GLU A 1 279 ? 22.781 21.984 17.328 1 96.44 279 GLU A C 1
ATOM 2240 O O . GLU A 1 279 ? 21.734 22.547 17.641 1 96.44 279 GLU A O 1
ATOM 2245 N N . LYS A 1 280 ? 23.438 21.094 18.109 1 96.12 280 LYS A N 1
ATOM 2246 C CA . LYS A 1 280 ? 22.969 20.875 19.469 1 96.12 280 LYS A CA 1
ATOM 2247 C C . LYS A 1 280 ? 22.969 22.172 20.266 1 96.12 280 LYS A C 1
ATOM 2249 O O . LYS A 1 280 ? 22.016 22.469 21 1 96.12 280 LYS A O 1
ATOM 2254 N N . ARG A 1 281 ? 23.984 22.938 20.094 1 94.5 281 ARG A N 1
ATOM 2255 C CA . ARG A 1 281 ? 24.047 24.234 20.766 1 94.5 281 ARG A CA 1
ATOM 2256 C C . ARG A 1 281 ? 22.969 25.172 20.234 1 94.5 281 ARG A C 1
ATOM 2258 O O . ARG A 1 281 ? 22.375 25.938 20.984 1 94.5 281 ARG A O 1
ATOM 2265 N N . ILE A 1 282 ? 22.781 25.156 18.922 1 93.75 282 ILE A N 1
ATOM 2266 C CA . ILE A 1 282 ? 21.703 25.938 18.328 1 93.75 282 ILE A CA 1
ATOM 2267 C C . ILE A 1 282 ? 20.359 25.531 18.938 1 93.75 282 ILE A C 1
ATOM 2269 O O . ILE A 1 282 ? 19.562 26.375 19.344 1 93.75 282 ILE A O 1
ATOM 2273 N N . ALA A 1 283 ? 20.125 24.203 19.031 1 94.12 283 ALA A N 1
ATOM 2274 C CA . ALA A 1 283 ? 18.875 23.656 19.562 1 94.12 283 ALA A CA 1
ATOM 2275 C C . ALA A 1 283 ? 18.656 24.109 21 1 94.12 283 ALA A C 1
ATOM 2277 O O . ALA A 1 283 ? 17.516 24.391 21.406 1 94.12 283 ALA A O 1
ATOM 2278 N N . GLU A 1 284 ? 19.703 24.156 21.766 1 92.94 284 GLU A N 1
ATOM 2279 C CA . GLU A 1 284 ? 19.641 24.547 23.172 1 92.94 284 GLU A CA 1
ATOM 2280 C C . GLU A 1 284 ? 19.219 26 23.312 1 92.94 284 GLU A C 1
ATOM 2282 O O . GLU A 1 284 ? 18.641 26.391 24.328 1 92.94 284 GLU A O 1
ATOM 2287 N N . SER A 1 285 ? 19.469 26.719 22.281 1 91.31 285 SER A N 1
ATOM 2288 C CA . SER A 1 285 ? 19.172 28.141 22.344 1 91.31 285 SER A CA 1
ATOM 2289 C C . SER A 1 285 ? 17.766 28.422 21.812 1 91.31 285 SER A C 1
ATOM 2291 O O . SER A 1 285 ? 17.312 29.578 21.844 1 91.31 285 SER A O 1
ATOM 2293 N N . PHE A 1 286 ? 17.078 27.469 21.266 1 92.12 286 PHE A N 1
ATOM 2294 C CA . PHE A 1 286 ? 15.75 27.641 20.672 1 92.12 286 PHE A CA 1
ATOM 2295 C C . PHE A 1 286 ? 14.734 28.094 21.719 1 92.12 286 PHE A C 1
ATOM 2297 O O . PHE A 1 286 ? 14.766 27.625 22.859 1 92.12 286 PHE A O 1
ATOM 2304 N N . VAL A 1 287 ? 13.844 28.969 21.281 1 90 287 VAL A N 1
ATOM 2305 C CA . VAL A 1 287 ? 12.656 29.297 22.062 1 90 287 VAL A CA 1
ATOM 2306 C C . VAL A 1 287 ? 11.711 28.094 22.078 1 90 287 VAL A C 1
ATOM 2308 O O . VAL A 1 287 ? 11.477 27.469 21.047 1 90 287 VAL A O 1
ATOM 2311 N N . PRO A 1 288 ? 11.258 27.766 23.297 1 87.06 288 PRO A N 1
ATOM 2312 C CA . PRO A 1 288 ? 10.32 26.641 23.359 1 87.06 288 PRO A CA 1
ATOM 2313 C C . PRO A 1 288 ? 9.078 26.859 22.5 1 87.06 288 PRO A C 1
ATOM 2315 O O . PRO A 1 288 ? 8.562 27.969 22.422 1 87.06 288 PRO A O 1
ATOM 2318 N N . LYS A 1 289 ? 8.633 25.797 21.922 1 86.06 289 LYS A N 1
ATOM 2319 C CA . LYS A 1 289 ? 7.523 25.859 20.984 1 86.06 289 LYS A CA 1
ATOM 2320 C C . LYS A 1 289 ? 6.266 26.406 21.641 1 86.06 289 LYS A C 1
ATOM 2322 O O . LYS A 1 289 ? 5.453 27.062 20.984 1 86.06 289 LYS A O 1
ATOM 2327 N N . GLU A 1 290 ? 5.988 26.188 22.938 1 84.31 290 GLU A N 1
ATOM 2328 C CA . GLU A 1 290 ? 4.82 26.672 23.656 1 84.31 290 GLU A CA 1
ATOM 2329 C C . GLU A 1 290 ? 4.758 28.203 23.641 1 84.31 290 GLU A C 1
ATOM 2331 O O . GLU A 1 290 ? 3.67 28.781 23.609 1 84.31 290 GLU A O 1
ATOM 2336 N N . GLU A 1 291 ? 5.941 28.75 23.547 1 84.69 291 GLU A N 1
ATOM 2337 C CA . GLU A 1 291 ? 6.023 30.203 23.562 1 84.69 291 GLU A CA 1
ATOM 2338 C C . GLU A 1 291 ? 5.828 30.781 22.172 1 84.69 291 GLU A C 1
ATOM 2340 O O . GLU A 1 291 ? 5.535 31.984 22.031 1 84.69 291 GLU A O 1
ATOM 2345 N N . LEU A 1 292 ? 5.938 29.953 21.25 1 86.69 292 LEU A N 1
ATOM 2346 C CA . LEU A 1 292 ? 5.867 30.422 19.875 1 86.69 292 LEU A CA 1
ATOM 2347 C C . LEU A 1 292 ? 4.445 30.297 19.328 1 86.69 292 LEU A C 1
ATOM 2349 O O . LEU A 1 292 ? 4.191 30.625 18.172 1 86.69 292 LEU A O 1
ATOM 2353 N N . THR A 1 293 ? 3.549 29.875 20.219 1 84.31 293 THR A N 1
ATOM 2354 C CA . THR A 1 293 ? 2.164 29.766 19.781 1 84.31 293 THR A CA 1
ATOM 2355 C C . THR A 1 293 ? 1.468 31.125 19.844 1 84.31 293 THR A C 1
ATOM 2357 O O . THR A 1 293 ? 0.532 31.391 19.094 1 84.31 293 THR A O 1
ATOM 2360 N N . ASP A 1 294 ? 1.903 31.984 20.703 1 85.81 294 ASP A N 1
ATOM 2361 C CA . ASP A 1 294 ? 1.292 33.281 20.906 1 85.81 294 ASP A CA 1
ATOM 2362 C C . ASP A 1 294 ? 1.765 34.281 19.859 1 85.81 294 ASP A C 1
ATOM 2364 O O . ASP A 1 294 ? 2.945 34.656 19.812 1 85.81 294 ASP A O 1
ATOM 2368 N N . PRO A 1 295 ? 0.832 34.781 19.078 1 90.5 295 PRO A N 1
ATOM 2369 C CA . PRO A 1 295 ? 1.241 35.719 18.031 1 90.5 295 PRO A CA 1
ATOM 2370 C C . PRO A 1 295 ? 1.76 37.031 18.578 1 90.5 295 PRO A C 1
ATOM 2372 O O . PRO A 1 295 ? 2.605 37.688 17.953 1 90.5 295 PRO A O 1
ATOM 2375 N N . GLN A 1 296 ? 1.335 37.344 19.719 1 87.94 296 GLN A N 1
ATOM 2376 C CA . GLN A 1 296 ? 1.81 38.594 20.312 1 87.94 296 GLN A CA 1
ATOM 2377 C C . GLN A 1 296 ? 3.289 38.5 20.672 1 87.94 296 GLN A C 1
ATOM 2379 O O . GLN A 1 296 ? 4.047 39.438 20.453 1 87.94 296 GLN A O 1
ATOM 2384 N N . SER A 1 297 ? 3.611 37.406 21.172 1 86.56 297 SER A N 1
ATOM 2385 C CA . SER A 1 297 ? 5.004 37.219 21.547 1 86.56 297 SER A CA 1
ATOM 2386 C C . SER A 1 297 ? 5.902 37.094 20.328 1 86.56 297 SER A C 1
ATOM 2388 O O . SER A 1 297 ? 7.086 37.438 20.375 1 86.56 297 SER A O 1
ATOM 2390 N N . LYS A 1 298 ? 5.344 36.75 19.25 1 89.88 298 LYS A N 1
ATOM 2391 C CA . LYS A 1 298 ? 6.105 36.531 18.016 1 89.88 298 LYS A CA 1
ATOM 2392 C C . LYS A 1 298 ? 6.285 37.844 17.234 1 89.88 298 LYS A C 1
ATOM 2394 O O . LYS A 1 298 ? 7.18 37.938 16.391 1 89.88 298 LYS A O 1
ATOM 2399 N N . TYR A 1 299 ? 5.422 38.781 17.562 1 93.06 299 TYR A N 1
ATOM 2400 C CA . TYR A 1 299 ? 5.402 39.969 16.75 1 93.06 299 TYR A CA 1
ATOM 2401 C C . TYR A 1 299 ? 6.465 40.969 17.219 1 93.06 299 TYR A C 1
ATOM 2403 O O . TYR A 1 299 ? 6.207 41.781 18.109 1 93.06 299 TYR A O 1
ATOM 2411 N N . ASN A 1 300 ? 7.586 40.906 16.625 1 92.25 300 ASN A N 1
ATOM 2412 C CA . ASN A 1 300 ? 8.672 41.844 16.812 1 92.25 300 ASN A CA 1
ATOM 2413 C C . ASN A 1 300 ? 9.031 42.562 15.516 1 92.25 300 ASN A C 1
ATOM 2415 O O . ASN A 1 300 ? 9.93 42.156 14.797 1 92.25 300 ASN A O 1
ATOM 2419 N N . LEU A 1 301 ? 8.32 43.656 15.297 1 93.81 301 LEU A N 1
ATOM 2420 C CA . LEU A 1 301 ? 8.5 44.406 14.055 1 93.81 301 LEU A CA 1
ATOM 2421 C C . LEU A 1 301 ? 9.68 45.344 14.172 1 93.81 301 LEU A C 1
ATOM 2423 O O . LEU A 1 301 ? 9.852 46.031 15.195 1 93.81 301 LEU A O 1
ATOM 2427 N N . MET A 1 302 ? 10.484 45.344 13.141 1 91.25 302 MET A N 1
ATOM 2428 C CA . MET A 1 302 ? 11.625 46.25 13.078 1 91.25 302 MET A CA 1
ATOM 2429 C C . MET A 1 302 ? 11.945 46.625 11.633 1 91.25 302 MET A C 1
ATOM 2431 O O . MET A 1 302 ? 11.43 46 10.695 1 91.25 302 MET A O 1
ATOM 2435 N N . ASN A 1 303 ? 12.633 47.688 11.484 1 88.56 303 ASN A N 1
ATOM 2436 C CA . ASN A 1 303 ? 13.125 48.031 10.156 1 88.56 303 ASN A CA 1
ATOM 2437 C C . ASN A 1 303 ? 14.547 47.5 9.93 1 88.56 303 ASN A C 1
ATOM 2439 O O . ASN A 1 303 ? 15.133 46.875 10.82 1 88.56 303 ASN A O 1
ATOM 2443 N N . LEU A 1 304 ? 15.023 47.75 8.75 1 85.44 304 LEU A N 1
ATOM 2444 C CA . LEU A 1 304 ? 16.312 47.188 8.359 1 85.44 304 LEU A CA 1
ATOM 2445 C C . LEU A 1 304 ? 17.438 47.781 9.219 1 85.44 304 LEU A C 1
ATOM 2447 O O . LEU A 1 304 ? 18.406 47.062 9.539 1 85.44 304 LEU A O 1
ATOM 2451 N N . THR A 1 305 ? 17.328 49 9.547 1 84.62 305 THR A N 1
ATOM 2452 C CA . THR A 1 305 ? 18.344 49.625 10.367 1 84.62 305 THR A CA 1
ATOM 2453 C C . THR A 1 305 ? 18.375 49.031 11.766 1 84.62 305 THR A C 1
ATOM 2455 O O . THR A 1 305 ? 19.453 48.781 12.32 1 84.62 305 THR A O 1
ATOM 2458 N N . GLU A 1 306 ? 17.266 48.812 12.258 1 87.75 306 GLU A N 1
ATOM 2459 C CA . GLU A 1 306 ? 17.172 48.188 13.578 1 87.75 306 GLU A CA 1
ATOM 2460 C C . GLU A 1 306 ? 17.719 46.781 13.547 1 87.75 306 GLU A C 1
ATOM 2462 O O . GLU A 1 306 ? 18.406 46.344 14.477 1 87.75 306 GLU A O 1
ATOM 2467 N N . LEU A 1 307 ? 17.375 46.125 12.508 1 87.06 307 LEU A N 1
ATOM 2468 C CA . LEU A 1 307 ? 17.891 44.75 12.359 1 87.06 307 LEU A CA 1
ATOM 2469 C C . LEU A 1 307 ? 19.406 44.75 12.297 1 87.06 307 LEU A C 1
ATOM 2471 O O . LEU A 1 307 ? 20.047 43.875 12.906 1 87.06 307 LEU A O 1
ATOM 2475 N N . GLN A 1 308 ? 19.891 45.656 11.555 1 83.5 308 GLN A N 1
ATOM 2476 C CA . GLN A 1 308 ? 21.328 45.75 11.422 1 83.5 308 GLN A CA 1
ATOM 2477 C C . GLN A 1 308 ? 21.984 46.094 12.758 1 83.5 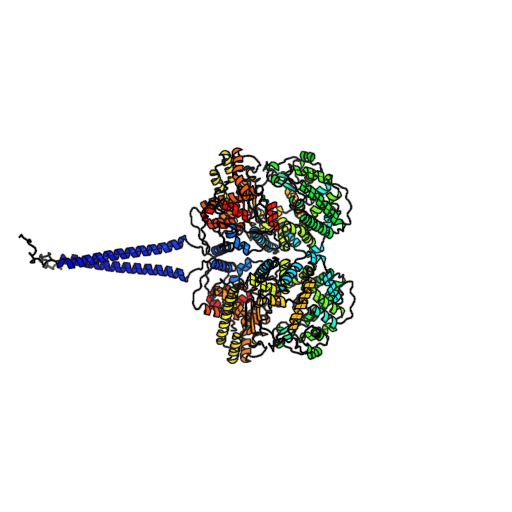308 GLN A C 1
ATOM 2479 O O . GLN A 1 308 ? 23.078 45.594 13.062 1 83.5 308 GLN A O 1
ATOM 2484 N N . GLY A 1 309 ? 21.391 46.938 13.484 1 82.06 309 GLY A N 1
ATOM 2485 C CA . GLY A 1 309 ? 21.891 47.281 14.797 1 82.06 309 GLY A CA 1
ATOM 2486 C C . GLY A 1 309 ? 21.922 46.094 15.758 1 82.06 309 GLY A C 1
ATOM 2487 O O . GLY A 1 309 ? 22.844 45.969 16.562 1 82.06 309 GLY A O 1
ATOM 2488 N N . MET A 1 310 ? 20.984 45.312 15.578 1 81.94 310 MET A N 1
ATOM 2489 C CA . MET A 1 310 ? 20.844 44.188 16.516 1 81.94 310 MET A CA 1
ATOM 2490 C C . MET A 1 310 ? 21.703 43 16.078 1 81.94 310 MET A C 1
ATOM 2492 O O . MET A 1 310 ? 22.281 42.312 16.922 1 81.94 310 MET A O 1
ATOM 2496 N N . PHE A 1 311 ? 21.75 42.719 14.781 1 77.56 311 PHE A N 1
ATOM 2497 C CA . PHE A 1 311 ? 22.312 41.469 14.32 1 77.56 311 PHE A CA 1
ATOM 2498 C C . PHE A 1 311 ? 23.531 41.688 13.438 1 77.56 311 PHE A C 1
ATOM 2500 O O . PHE A 1 311 ? 24.234 40.75 13.078 1 77.56 311 PHE A O 1
ATOM 2507 N N . GLY A 1 312 ? 23.75 42.875 13.133 1 74.44 312 GLY A N 1
ATOM 2508 C CA . GLY A 1 312 ? 24.906 43.188 12.297 1 74.44 312 GLY A CA 1
ATOM 2509 C C . GLY A 1 312 ? 24.625 43.031 10.82 1 74.44 312 GLY A C 1
ATOM 2510 O O . GLY A 1 312 ? 23.484 42.75 10.422 1 74.44 312 GLY A O 1
ATOM 2511 N N . LEU A 1 313 ? 25.562 43.156 10.031 1 67.31 313 LEU A N 1
ATOM 2512 C CA . LEU A 1 313 ? 25.469 43.188 8.57 1 67.31 313 LEU A CA 1
ATOM 2513 C C . LEU A 1 313 ? 25.234 41.781 8.016 1 67.31 313 LEU A C 1
ATOM 2515 O O . LEU A 1 313 ? 24.688 41.625 6.918 1 67.31 313 LEU A O 1
ATOM 2519 N N . GLN A 1 314 ? 25.531 40.875 8.766 1 69.38 314 GLN A N 1
ATOM 2520 C CA . GLN A 1 314 ? 25.469 39.5 8.289 1 69.38 314 GLN A CA 1
ATOM 2521 C C . GLN A 1 314 ? 24.016 39.094 8.016 1 69.38 314 GLN A C 1
ATOM 2523 O O . GLN A 1 314 ? 23.75 38.375 7.039 1 69.38 314 GLN A O 1
ATOM 2528 N N . VAL A 1 315 ? 23.172 39.594 8.766 1 69.44 315 VAL A N 1
ATOM 2529 C CA . VAL A 1 315 ? 21.766 39.188 8.625 1 69.44 315 VAL A CA 1
ATOM 2530 C C . VAL A 1 315 ? 21.078 40.094 7.59 1 69.44 315 VAL A C 1
ATOM 2532 O O . VAL A 1 315 ? 20.281 39.594 6.793 1 69.44 315 VAL A O 1
ATOM 2535 N N . THR A 1 316 ? 21.516 41.281 7.574 1 70.94 316 THR A N 1
ATOM 2536 C CA . THR A 1 316 ? 20.812 42.219 6.707 1 70.94 316 THR A CA 1
ATOM 2537 C C . THR A 1 316 ? 21.172 41.969 5.242 1 70.94 316 THR A C 1
ATOM 2539 O O . THR A 1 316 ? 20.391 42.281 4.348 1 70.94 316 THR A O 1
ATOM 2542 N N . CYS A 1 317 ? 22.266 41.375 5.125 1 63.31 317 CYS A N 1
ATOM 2543 C CA . CYS A 1 317 ? 22.719 41.125 3.758 1 63.31 317 CYS A CA 1
ATOM 2544 C C . CYS A 1 317 ? 21.844 40.094 3.062 1 63.31 317 CYS A C 1
ATOM 2546 O O . CYS A 1 317 ? 21.672 40.156 1.843 1 63.31 317 CYS A O 1
ATOM 2548 N N . ILE A 1 318 ? 21.281 39.281 3.859 1 67.75 318 ILE A N 1
ATOM 2549 C CA . ILE A 1 318 ? 20.422 38.219 3.305 1 67.75 318 ILE A CA 1
ATOM 2550 C C . ILE A 1 318 ? 19.188 38.875 2.678 1 67.75 318 ILE A C 1
ATOM 2552 O O . ILE A 1 318 ? 18.656 38.375 1.687 1 67.75 318 ILE A O 1
ATOM 2556 N N . ILE A 1 319 ? 18.828 39.906 3.205 1 65.38 319 ILE A N 1
ATOM 2557 C CA . ILE A 1 319 ? 17.625 40.594 2.754 1 65.38 319 ILE A CA 1
ATOM 2558 C C . ILE A 1 319 ? 17.984 41.5 1.561 1 65.38 319 ILE A C 1
ATOM 2560 O O . ILE A 1 319 ? 17.266 41.5 0.551 1 65.38 319 ILE A O 1
ATOM 2564 N N . TYR A 1 320 ? 19.094 42.125 1.631 1 57.12 320 TYR A N 1
ATOM 2565 C CA . TYR A 1 320 ? 19.438 43.219 0.701 1 57.12 320 TYR A CA 1
ATOM 2566 C C . TYR A 1 320 ? 19.719 42.656 -0.688 1 57.12 320 TYR A C 1
ATOM 2568 O O . TYR A 1 320 ? 19.5 43.344 -1.694 1 57.12 320 TYR A O 1
ATOM 2576 N N . LYS A 1 321 ? 20.109 41.562 -0.734 1 58.69 321 LYS A N 1
ATOM 2577 C CA . LYS A 1 321 ? 20.656 41.188 -2.035 1 58.69 321 LYS A CA 1
ATOM 2578 C C . LYS A 1 321 ? 19.672 40.344 -2.834 1 58.69 321 LYS A C 1
ATOM 2580 O O . LYS A 1 321 ? 20.062 39.656 -3.787 1 58.69 321 LYS A O 1
ATOM 2585 N N . LYS A 1 322 ? 18.469 40.531 -2.387 1 61.59 322 LYS A N 1
ATOM 2586 C CA . LYS A 1 322 ? 17.453 39.844 -3.162 1 61.59 322 LYS A CA 1
ATOM 2587 C C . LYS A 1 322 ? 16.984 40.688 -4.34 1 61.59 322 LYS A C 1
ATOM 2589 O O . LYS A 1 322 ? 16.797 41.906 -4.203 1 61.59 322 LYS A O 1
ATOM 2594 N N . PRO A 1 323 ? 17.125 40.125 -5.457 1 56.25 323 PRO A N 1
ATOM 2595 C CA . PRO A 1 323 ? 16.703 40.906 -6.633 1 56.25 323 PRO A CA 1
ATOM 2596 C C . PRO A 1 323 ? 15.211 41.188 -6.633 1 56.25 323 PRO A C 1
ATOM 2598 O O . PRO A 1 323 ? 14.391 40.281 -6.797 1 56.25 323 PRO A O 1
ATOM 2601 N N . THR A 1 324 ? 14.852 42.188 -5.973 1 61.5 324 THR A N 1
ATOM 2602 C CA . THR A 1 324 ? 13.461 42.625 -6.102 1 61.5 324 THR A CA 1
ATOM 2603 C C . THR A 1 324 ? 13.398 44.094 -6.469 1 61.5 324 THR A C 1
ATOM 2605 O O . THR A 1 324 ? 14.391 44.812 -6.359 1 61.5 324 THR A O 1
ATOM 2608 N N . THR A 1 325 ? 12.352 44.375 -7.125 1 59.53 325 THR A N 1
ATOM 2609 C CA . THR A 1 325 ? 12.086 45.781 -7.414 1 59.53 325 THR A CA 1
ATOM 2610 C C . THR A 1 325 ? 11.781 46.531 -6.129 1 59.53 325 THR A C 1
ATOM 2612 O O . THR A 1 325 ? 11.766 47.781 -6.125 1 59.53 325 THR A O 1
ATOM 2615 N N . PHE A 1 326 ? 11.633 45.844 -5.203 1 62.78 326 PHE A N 1
ATOM 2616 C CA . PHE A 1 326 ? 11.305 46.469 -3.924 1 62.78 326 PHE A CA 1
ATOM 2617 C C . PHE A 1 326 ? 12.555 47 -3.24 1 62.78 326 PHE A C 1
ATOM 2619 O O . PHE A 1 326 ? 13.609 46.344 -3.281 1 62.78 326 PHE A O 1
ATOM 2626 N N . ASN A 1 327 ? 12.289 48.281 -2.85 1 67 327 ASN A N 1
ATOM 2627 C CA . ASN A 1 327 ? 13.359 48.875 -2.059 1 67 327 ASN A CA 1
ATOM 2628 C C . ASN A 1 327 ? 13.453 48.219 -0.676 1 67 327 ASN A C 1
ATOM 2630 O O . ASN A 1 327 ? 12.68 48.562 0.221 1 67 327 ASN A O 1
ATOM 2634 N N . HIS A 1 328 ? 14.336 47.469 -0.524 1 68.56 328 HIS A N 1
ATOM 2635 C CA . HIS A 1 328 ? 14.484 46.656 0.671 1 68.56 328 HIS A CA 1
ATOM 2636 C C . HIS A 1 328 ? 14.758 47.5 1.902 1 68.56 328 HIS A C 1
ATOM 2638 O O . HIS A 1 328 ? 14.5 47.094 3.031 1 68.56 328 HIS A O 1
ATOM 2644 N N . ARG A 1 329 ? 15.125 48.656 1.65 1 69.44 329 ARG A N 1
ATOM 2645 C CA . ARG A 1 329 ? 15.367 49.531 2.781 1 69.44 329 ARG A CA 1
ATOM 2646 C C . ARG A 1 329 ? 14.062 49.906 3.48 1 69.44 329 ARG A C 1
ATOM 2648 O O . ARG A 1 329 ? 14.062 50.281 4.652 1 69.44 329 ARG A O 1
ATOM 2655 N N . GLN A 1 330 ? 13.102 49.688 2.779 1 75.25 330 GLN A N 1
ATOM 2656 C CA . GLN A 1 330 ? 11.797 50.031 3.324 1 75.25 330 GLN A CA 1
ATOM 2657 C C . GLN A 1 330 ? 11.078 48.812 3.879 1 75.25 330 GLN A C 1
ATOM 2659 O O . GLN A 1 330 ? 9.984 48.938 4.441 1 75.25 330 GLN A O 1
ATOM 2664 N N . ALA A 1 331 ? 11.844 47.812 3.812 1 82.19 331 ALA A N 1
ATOM 2665 C CA . ALA A 1 331 ? 11.18 46.562 4.219 1 82.19 331 ALA A CA 1
ATOM 2666 C C . ALA A 1 331 ? 11.008 46.531 5.734 1 82.19 331 ALA A C 1
ATOM 2668 O O . ALA A 1 331 ? 11.891 46.938 6.484 1 82.19 331 ALA A O 1
ATOM 2669 N N . PHE A 1 332 ? 9.75 46.156 6.105 1 88.81 332 PHE A N 1
ATOM 2670 C CA . PHE A 1 332 ? 9.516 45.781 7.5 1 88.81 332 PHE A CA 1
ATOM 2671 C C . PHE A 1 332 ? 9.883 44.344 7.754 1 88.81 332 PHE A C 1
ATOM 2673 O O . PHE A 1 332 ? 9.672 43.469 6.891 1 88.81 332 PHE A O 1
ATOM 2680 N N . ILE A 1 333 ? 10.477 44.188 8.914 1 91.25 333 ILE A N 1
ATOM 2681 C CA . ILE A 1 333 ? 10.922 42.844 9.289 1 91.25 333 ILE A CA 1
ATOM 2682 C C . ILE A 1 333 ? 10.25 42.406 10.602 1 91.25 333 ILE A C 1
ATOM 2684 O O . ILE A 1 333 ? 10.25 43.188 11.57 1 91.25 333 ILE A O 1
ATOM 2688 N N . CYS A 1 334 ? 9.602 41.312 10.562 1 92.62 334 CYS A N 1
ATOM 2689 C CA . CYS A 1 334 ? 9.102 40.719 11.789 1 92.62 334 CYS A CA 1
ATOM 2690 C C . CYS A 1 334 ? 9.992 39.562 12.234 1 92.62 334 CYS A C 1
ATOM 2692 O O . CYS A 1 334 ? 10.109 38.531 11.539 1 92.62 334 CYS A O 1
ATOM 2694 N N . PHE A 1 335 ? 10.602 39.688 13.328 1 89.88 335 PHE A N 1
ATOM 2695 C CA . PHE A 1 335 ? 11.445 38.625 13.867 1 89.88 335 PHE A CA 1
ATOM 2696 C C . PHE A 1 335 ? 10.695 37.812 14.914 1 89.88 335 PHE A C 1
ATOM 2698 O O . PHE A 1 335 ? 10.633 38.219 16.078 1 89.88 335 PHE A O 1
ATOM 2705 N N . CYS A 1 336 ? 10.188 36.688 14.633 1 87.38 336 CYS A N 1
ATOM 2706 C CA . CYS A 1 336 ? 9.258 35.906 15.445 1 87.38 336 CYS A CA 1
ATOM 2707 C C . CYS A 1 336 ? 9.977 35.25 16.625 1 87.38 336 CYS A C 1
ATOM 2709 O O . CYS A 1 336 ? 9.375 35 17.672 1 87.38 336 CYS A O 1
ATOM 2711 N N . SER A 1 337 ? 11.18 34.938 16.578 1 84.06 337 SER A N 1
ATOM 2712 C CA . SER A 1 337 ? 11.961 34.344 17.672 1 84.06 337 SER A CA 1
ATOM 2713 C C . SER A 1 337 ? 13.172 35.219 18 1 84.06 337 SER A C 1
ATOM 2715 O O . SER A 1 337 ? 14.312 34.75 17.953 1 84.06 337 SER A O 1
ATOM 2717 N N . LEU A 1 338 ? 12.883 36.312 18.469 1 78.88 338 LEU A N 1
ATOM 2718 C CA . LEU A 1 338 ? 13.922 37.312 18.656 1 78.88 338 LEU A CA 1
ATOM 2719 C C . LEU A 1 338 ? 14.938 36.875 19.688 1 78.88 338 LEU A C 1
ATOM 2721 O O . LEU A 1 338 ? 16.141 37.094 19.531 1 78.88 338 LEU A O 1
ATOM 2725 N N . LEU A 1 339 ? 14.492 36.188 20.656 1 78.19 339 LEU A N 1
ATOM 2726 C CA . LEU A 1 339 ? 15.375 35.781 21.734 1 78.19 339 LEU A CA 1
ATOM 2727 C C . LEU A 1 339 ? 16.391 34.75 21.25 1 78.19 339 LEU A C 1
ATOM 2729 O O . LEU A 1 339 ? 17.453 34.562 21.859 1 78.19 339 LEU A O 1
ATOM 2733 N N . TRP A 1 340 ? 16.016 34.125 20.219 1 84.69 340 TRP A N 1
ATOM 2734 C CA . TRP A 1 340 ? 16.891 33.094 19.672 1 84.69 340 TRP A CA 1
ATOM 2735 C C . TRP A 1 340 ? 17.844 33.688 18.641 1 84.69 340 TRP A C 1
ATOM 2737 O O . TRP A 1 340 ? 18.969 33.188 18.453 1 84.69 340 TRP A O 1
ATOM 2747 N N . GLY A 1 341 ? 17.531 34.75 18 1 81.06 341 GLY A N 1
ATOM 2748 C CA . GLY A 1 341 ? 18.328 35.312 16.922 1 81.06 341 GLY A CA 1
ATOM 2749 C C . GLY A 1 341 ? 19.719 35.719 17.359 1 81.06 341 GLY A C 1
ATOM 2750 O O . GLY A 1 341 ? 20.703 35.438 16.656 1 81.06 341 GLY A O 1
ATOM 2751 N N . ILE A 1 342 ? 19.812 36.25 18.453 1 79.25 342 ILE A N 1
ATOM 2752 C CA . ILE A 1 342 ? 21.094 36.75 18.938 1 79.25 342 ILE A CA 1
ATOM 2753 C C . ILE A 1 342 ? 22.016 35.594 19.281 1 79.25 342 ILE A C 1
ATOM 2755 O O . ILE A 1 342 ? 23.141 35.5 18.812 1 79.25 342 ILE A O 1
ATOM 2759 N N . PRO A 1 343 ? 21.531 34.688 19.984 1 84.81 343 PRO A N 1
ATOM 2760 C CA . PRO A 1 343 ? 22.391 33.531 20.281 1 84.81 343 PRO A CA 1
ATOM 2761 C C . PRO A 1 343 ? 22.875 32.812 19.016 1 84.81 343 PRO A C 1
ATOM 2763 O O . PRO A 1 343 ? 24.016 32.344 18.953 1 84.81 343 PRO A O 1
ATOM 2766 N N . MET A 1 344 ? 22.078 32.688 18.062 1 86.69 344 MET A N 1
ATOM 2767 C CA . MET A 1 344 ? 22.469 32.031 16.812 1 86.69 344 MET A CA 1
ATOM 2768 C C . MET A 1 344 ? 23.641 32.75 16.156 1 86.69 344 MET A C 1
ATOM 2770 O O . MET A 1 344 ? 24.594 32.125 15.711 1 86.69 344 MET A O 1
ATOM 2774 N N . LEU A 1 345 ? 23.547 34.031 16.094 1 80.19 345 LEU A N 1
ATOM 2775 C CA . LEU A 1 345 ? 24.625 34.812 15.477 1 80.19 345 LEU A CA 1
ATOM 2776 C C . LEU A 1 345 ? 25.891 34.75 16.312 1 80.19 345 LEU A C 1
ATOM 2778 O O . LEU A 1 345 ? 27 34.688 15.758 1 80.19 345 LEU A O 1
ATOM 2782 N N . ILE A 1 346 ? 25.75 34.75 17.578 1 83.19 346 ILE A N 1
ATOM 2783 C CA . ILE A 1 346 ? 26.906 34.625 18.453 1 83.19 346 ILE A CA 1
ATOM 2784 C C . ILE A 1 346 ? 27.578 33.25 18.219 1 83.19 346 ILE A C 1
ATOM 2786 O O . ILE A 1 346 ? 28.797 33.188 18.125 1 83.19 346 ILE A O 1
ATOM 2790 N N . LEU A 1 347 ? 26.797 32.344 18.109 1 88.38 347 LEU A N 1
ATOM 2791 C CA . LEU A 1 347 ? 27.344 30.984 17.875 1 88.38 347 LEU A CA 1
ATOM 2792 C C . LEU A 1 347 ? 28.094 30.922 16.562 1 88.38 347 LEU A C 1
ATOM 2794 O O . LEU A 1 347 ? 29.141 30.281 16.469 1 88.38 347 LEU A O 1
ATOM 2798 N N . CYS A 1 348 ? 27.594 31.578 15.562 1 85.69 348 CYS A N 1
ATOM 2799 C CA . CYS A 1 348 ? 28.234 31.562 14.258 1 85.69 348 CYS A CA 1
ATOM 2800 C C . CYS A 1 348 ? 29.578 32.281 14.305 1 85.69 348 CYS A C 1
ATOM 2802 O O . CYS A 1 348 ? 30.5 31.906 13.562 1 85.69 348 CYS A O 1
ATOM 2804 N N . VAL A 1 349 ? 29.656 33.156 15.188 1 79.44 349 VAL A N 1
ATOM 2805 C CA . VAL A 1 349 ? 30.875 33.969 15.273 1 79.44 349 VAL A CA 1
ATOM 2806 C C . VAL A 1 349 ? 31.906 33.25 16.156 1 79.44 349 VAL A C 1
ATOM 2808 O O . VAL A 1 349 ? 33.094 33.281 15.875 1 79.44 349 VAL A O 1
ATOM 2811 N N . VAL A 1 350 ? 31.469 32.656 17.141 1 86.88 350 VAL A N 1
ATOM 2812 C CA . VAL A 1 350 ? 32.375 32.062 18.125 1 86.88 350 VAL A CA 1
ATOM 2813 C C . VAL A 1 350 ? 32.844 30.703 17.656 1 86.88 350 VAL A C 1
ATOM 2815 O O . VAL A 1 350 ? 33.938 30.25 18.016 1 86.88 350 VAL A O 1
ATOM 2818 N N . GLU A 1 351 ? 32.094 30.094 16.922 1 90.12 351 GLU A N 1
ATOM 2819 C CA . GLU A 1 351 ? 32.438 28.75 16.438 1 90.12 351 GLU A CA 1
ATOM 2820 C C . GLU A 1 351 ? 33.594 28.812 15.43 1 90.12 351 GLU A C 1
ATOM 2822 O O . GLU A 1 351 ? 33.844 29.859 14.836 1 90.12 351 GLU A O 1
ATOM 2827 N N . LYS A 1 352 ? 34.25 27.672 15.352 1 90.31 352 LYS A N 1
ATOM 2828 C CA . LYS A 1 352 ? 35.281 27.578 14.32 1 90.31 352 LYS A CA 1
ATOM 2829 C C . LYS A 1 352 ? 34.719 27.797 12.93 1 90.31 352 LYS A C 1
ATOM 2831 O O . LYS A 1 352 ? 33.656 27.266 12.609 1 90.31 352 LYS A O 1
ATOM 2836 N N . LYS A 1 353 ? 35.406 28.531 12.109 1 85.81 353 LYS A N 1
ATOM 2837 C CA . LYS A 1 353 ? 34.938 28.938 10.797 1 85.81 353 LYS A CA 1
ATOM 2838 C C . LYS A 1 353 ? 34.656 27.734 9.914 1 85.81 353 LYS A C 1
ATOM 2840 O O . LYS A 1 353 ? 33.656 27.703 9.188 1 85.81 353 LYS A O 1
ATOM 2845 N N . TRP A 1 354 ? 35.5 26.766 10.047 1 87.62 354 TRP A N 1
ATOM 2846 C CA . TRP A 1 354 ? 35.281 25.609 9.18 1 87.62 354 TRP A CA 1
ATOM 2847 C C . TRP A 1 354 ? 34.062 24.828 9.594 1 87.62 354 TRP A C 1
ATOM 2849 O O . TRP A 1 354 ? 33.375 24.219 8.75 1 87.62 354 TRP A O 1
ATOM 2859 N N . VAL A 1 355 ? 33.688 24.844 10.852 1 92.44 355 VAL A N 1
ATOM 2860 C CA . VAL A 1 355 ? 32.5 24.156 11.32 1 92.44 355 VAL A CA 1
ATOM 2861 C C . VAL A 1 355 ? 31.25 24.859 10.781 1 92.44 355 VAL A C 1
ATOM 2863 O O . VAL A 1 355 ? 30.312 24.203 10.328 1 92.44 355 VAL A O 1
ATOM 2866 N N . VAL A 1 356 ? 31.266 26.156 10.82 1 91.12 356 VAL A N 1
ATOM 2867 C CA . VAL A 1 356 ? 30.141 26.938 10.328 1 91.12 356 VAL A CA 1
ATOM 2868 C C . VAL A 1 356 ? 29.984 26.734 8.82 1 91.12 356 VAL A C 1
ATOM 2870 O O . VAL A 1 356 ? 28.859 26.578 8.32 1 91.12 356 VAL A O 1
ATOM 2873 N N . GLN A 1 357 ? 31.078 26.781 8.18 1 89.06 357 GLN A N 1
ATOM 2874 C CA . GLN A 1 357 ? 31.047 26.562 6.738 1 89.06 357 GLN A CA 1
ATOM 2875 C C . GLN A 1 357 ? 30.516 25.172 6.414 1 89.06 357 GLN A C 1
ATOM 2877 O O . GLN A 1 357 ? 29.688 25 5.508 1 89.06 357 GLN A O 1
ATOM 2882 N N . ASP A 1 358 ? 30.984 24.172 7.121 1 92.56 358 ASP A N 1
ATOM 2883 C CA . ASP A 1 358 ? 30.531 22.797 6.91 1 92.56 358 ASP A CA 1
ATOM 2884 C C . ASP A 1 358 ? 29.047 22.656 7.219 1 92.56 358 ASP A C 1
ATOM 2886 O O . ASP A 1 358 ? 28.328 21.922 6.535 1 92.56 358 ASP A O 1
ATOM 2890 N N . TYR A 1 359 ? 28.688 23.344 8.242 1 94.19 359 TYR A N 1
ATOM 2891 C CA . TYR A 1 359 ? 27.281 23.344 8.633 1 94.19 359 TYR A CA 1
ATOM 2892 C C . TYR A 1 359 ? 26.406 23.906 7.523 1 94.19 359 TYR A C 1
ATOM 2894 O O . TYR A 1 359 ? 25.359 23.344 7.195 1 94.19 359 TYR A O 1
ATOM 2902 N N . LEU A 1 360 ? 26.812 24.984 6.902 1 92 360 LEU A N 1
ATOM 2903 C CA . LEU A 1 360 ? 26.031 25.625 5.844 1 92 360 LEU A CA 1
ATOM 2904 C C . LEU A 1 360 ? 25.922 24.703 4.625 1 92 360 LEU A C 1
ATOM 2906 O O . LEU A 1 360 ? 24.844 24.578 4.043 1 92 360 LEU A O 1
ATOM 2910 N N . ILE A 1 361 ? 26.969 24.094 4.289 1 92 361 ILE A N 1
ATOM 2911 C CA . ILE A 1 361 ? 26.969 23.188 3.145 1 92 361 ILE A CA 1
ATOM 2912 C C . ILE A 1 361 ? 26.125 21.953 3.461 1 92 361 ILE A C 1
ATOM 2914 O O . ILE A 1 361 ? 25.359 21.484 2.617 1 92 361 ILE A O 1
ATOM 2918 N N . PHE A 1 362 ? 26.203 21.484 4.68 1 94.5 362 PHE A N 1
ATOM 2919 C CA . PHE A 1 362 ? 25.438 20.297 5.078 1 94.5 362 PHE A CA 1
ATOM 2920 C C . PHE A 1 362 ? 23.938 20.578 5.016 1 94.5 362 PHE A C 1
ATOM 2922 O O . PHE A 1 362 ? 23.156 19.703 4.652 1 94.5 362 PHE A O 1
ATOM 2929 N N . HIS A 1 363 ? 23.547 21.719 5.336 1 93.31 363 HIS A N 1
ATOM 2930 C CA . HIS A 1 363 ? 22.125 22.062 5.324 1 93.31 363 HIS A CA 1
ATOM 2931 C C . HIS A 1 363 ? 21.578 22.094 3.904 1 93.31 363 HIS A C 1
ATOM 2933 O O . HIS A 1 363 ? 20.406 21.797 3.68 1 93.31 363 HIS A O 1
ATOM 2939 N N . LEU A 1 364 ? 22.406 22.453 3 1 90.88 364 LEU A N 1
ATOM 2940 C CA . LEU A 1 364 ? 22.016 22.344 1.602 1 90.88 364 LEU A CA 1
ATOM 2941 C C . LEU A 1 364 ? 21.906 20.891 1.176 1 90.88 364 LEU A C 1
ATOM 2943 O O . LEU A 1 364 ? 20.938 20.484 0.533 1 90.88 364 LEU A O 1
ATOM 2947 N N . VAL A 1 365 ? 22.859 20.109 1.591 1 92 365 VAL A N 1
ATOM 2948 C CA . VAL A 1 365 ? 22.969 18.719 1.185 1 92 365 VAL A CA 1
ATOM 2949 C C . VAL A 1 365 ? 21.797 17.922 1.771 1 92 365 VAL A C 1
ATOM 2951 O O . VAL A 1 365 ? 21.234 17.062 1.104 1 92 365 VAL A O 1
ATOM 2954 N N . GLN A 1 366 ? 21.469 18.219 2.928 1 92.5 366 GLN A N 1
ATOM 2955 C CA . GLN A 1 366 ? 20.438 17.438 3.605 1 92.5 366 GLN A CA 1
ATOM 2956 C C . GLN A 1 366 ? 19.047 17.734 3.049 1 92.5 366 GLN A C 1
ATOM 2958 O O . GLN A 1 366 ? 18.125 16.953 3.225 1 92.5 366 GLN A O 1
ATOM 2963 N N . ALA A 1 367 ? 18.938 18.781 2.285 1 90.69 367 ALA A N 1
ATOM 2964 C CA . ALA A 1 367 ? 17.625 19.188 1.769 1 90.69 367 ALA A CA 1
ATOM 2965 C C . ALA A 1 367 ? 17.344 18.531 0.423 1 90.69 367 ALA A C 1
ATOM 2967 O O . ALA A 1 367 ? 16.203 18.516 -0.036 1 90.69 367 ALA A O 1
ATOM 2968 N N . ILE A 1 368 ? 18.359 17.797 -0.2 1 93.81 368 ILE A N 1
ATOM 2969 C CA . ILE A 1 368 ? 18.094 17.484 -1.602 1 93.81 368 ILE A CA 1
ATOM 2970 C C . ILE A 1 368 ? 18.422 16.016 -1.868 1 93.81 368 ILE A C 1
ATOM 2972 O O . ILE A 1 368 ? 18.688 15.633 -3.01 1 93.81 368 ILE A O 1
ATOM 2976 N N . PRO A 1 369 ? 18.484 15.141 -0.901 1 93.06 369 PRO A N 1
ATOM 2977 C CA . PRO A 1 369 ? 18.797 13.742 -1.214 1 93.06 369 PRO A CA 1
ATOM 2978 C C . PRO A 1 369 ? 17.844 13.133 -2.229 1 93.06 369 PRO A C 1
ATOM 2980 O O . PRO A 1 369 ? 18.25 12.305 -3.047 1 93.06 369 PRO A O 1
ATOM 2983 N N . GLY A 1 370 ? 16.641 13.562 -2.217 1 93.19 370 GLY A N 1
ATOM 2984 C CA . GLY A 1 370 ? 15.617 13.008 -3.09 1 93.19 370 GLY A CA 1
ATOM 2985 C C . GLY A 1 370 ? 15.789 13.414 -4.543 1 93.19 370 GLY A C 1
ATOM 2986 O O . GLY A 1 370 ? 15.125 12.875 -5.426 1 93.19 370 GLY A O 1
ATOM 2987 N N . TYR A 1 371 ? 16.719 14.289 -4.891 1 95.25 371 TYR A N 1
ATOM 2988 C CA . TYR A 1 371 ? 16.953 14.781 -6.242 1 95.25 371 TYR A CA 1
ATOM 2989 C C . TYR A 1 371 ? 18.25 14.219 -6.809 1 95.25 371 TYR A C 1
ATOM 2991 O O . TYR A 1 371 ? 18.703 14.633 -7.879 1 95.25 371 TYR A O 1
ATOM 2999 N N . LEU A 1 372 ? 18.828 13.297 -6.031 1 94.38 372 LEU A N 1
ATOM 3000 C CA . LEU A 1 372 ? 20.109 12.68 -6.34 1 94.38 372 LEU A CA 1
ATOM 3001 C C . LEU A 1 372 ? 19.953 11.172 -6.504 1 94.38 372 LEU A C 1
ATOM 3003 O O . LEU A 1 372 ? 18.844 10.641 -6.43 1 94.38 372 LEU A O 1
ATOM 3007 N N . PRO A 1 373 ? 21.047 10.523 -6.875 1 86.69 373 PRO A N 1
ATOM 3008 C CA . PRO A 1 373 ? 20.969 9.07 -7 1 86.69 373 PRO A CA 1
ATOM 3009 C C . PRO A 1 373 ? 20.359 8.398 -5.77 1 86.69 373 PRO A C 1
ATOM 3011 O O . PRO A 1 373 ? 20.391 8.969 -4.676 1 86.69 373 PRO A O 1
ATOM 3014 N N . GLN A 1 374 ? 19.812 7.246 -5.926 1 80.69 374 GLN A N 1
ATOM 3015 C CA . GLN A 1 374 ? 19.062 6.5 -4.922 1 80.69 374 GLN A CA 1
ATOM 3016 C C . GLN A 1 374 ? 19.844 6.363 -3.627 1 80.69 374 GLN A C 1
ATOM 3018 O O . GLN A 1 374 ? 19.281 6.359 -2.537 1 80.69 374 GLN A O 1
ATOM 3023 N N . SER A 1 375 ? 21.125 6.27 -3.719 1 82.06 375 SER A N 1
ATOM 3024 C CA . SER A 1 375 ? 21.969 6.07 -2.545 1 82.06 375 SER A CA 1
ATOM 3025 C C . SER A 1 375 ? 21.859 7.234 -1.568 1 82.06 375 SER A C 1
ATOM 3027 O O . SER A 1 375 ? 21.953 7.047 -0.355 1 82.06 375 SER A O 1
ATOM 3029 N N . PHE A 1 376 ? 21.609 8.391 -2.105 1 90.31 376 PHE A N 1
ATOM 3030 C CA . PHE A 1 376 ? 21.438 9.555 -1.248 1 90.31 376 PHE A CA 1
ATOM 3031 C C . PHE A 1 376 ? 20.109 9.492 -0.509 1 90.31 376 PHE A C 1
ATOM 3033 O O . PHE A 1 376 ? 20.031 9.828 0.675 1 90.31 376 PHE A O 1
ATOM 3040 N N . ALA A 1 377 ? 19.094 9.133 -1.223 1 89.12 377 ALA A N 1
ATOM 3041 C CA . ALA A 1 377 ? 17.781 8.977 -0.592 1 89.12 377 ALA A CA 1
ATOM 3042 C C . ALA A 1 377 ? 17.828 7.895 0.483 1 89.12 377 ALA A C 1
ATOM 3044 O O . ALA A 1 377 ? 17.203 8.039 1.54 1 89.12 377 ALA A O 1
ATOM 3045 N N . ASP A 1 378 ? 18.484 6.848 0.237 1 82.56 378 ASP A N 1
ATOM 3046 C CA . ASP A 1 378 ? 18.625 5.766 1.205 1 82.56 378 ASP A CA 1
ATOM 3047 C C . ASP A 1 378 ? 19.344 6.242 2.463 1 82.56 378 ASP A C 1
ATOM 3049 O O . ASP A 1 378 ? 19 5.84 3.574 1 82.56 378 ASP A O 1
ATOM 3053 N N . ALA A 1 379 ? 20.375 7.055 2.232 1 87.19 379 ALA A N 1
ATOM 3054 C CA . ALA A 1 379 ? 21.125 7.586 3.373 1 87.19 379 ALA A CA 1
ATOM 3055 C C . ALA A 1 379 ? 20.219 8.414 4.281 1 87.19 379 ALA A C 1
ATOM 3057 O O . ALA A 1 379 ? 20.344 8.359 5.508 1 87.19 379 ALA A O 1
ATOM 3058 N N . ALA A 1 380 ? 19.344 9.133 3.709 1 91.25 380 ALA A N 1
ATOM 3059 C CA . ALA A 1 380 ? 18.453 10.008 4.469 1 91.25 380 ALA A CA 1
ATOM 3060 C C . ALA A 1 380 ? 17.484 9.188 5.312 1 91.25 380 ALA A C 1
ATOM 3062 O O . ALA A 1 380 ? 16.906 9.703 6.281 1 91.25 380 ALA A O 1
ATOM 3063 N N . MET A 1 381 ? 17.297 7.926 5.031 1 86.5 381 MET A N 1
ATOM 3064 C CA . MET A 1 381 ? 16.359 7.059 5.738 1 86.5 381 MET A CA 1
ATOM 3065 C C . MET A 1 381 ? 16.797 6.828 7.176 1 86.5 381 MET A C 1
ATOM 3067 O O . MET A 1 381 ? 15.977 6.512 8.039 1 86.5 381 MET A O 1
ATOM 3071 N N . ALA A 1 382 ? 18.062 7.074 7.465 1 87.75 382 ALA A N 1
ATOM 3072 C CA . ALA A 1 382 ? 18.562 6.875 8.82 1 87.75 382 ALA A CA 1
ATOM 3073 C C . ALA A 1 382 ? 17.797 7.734 9.82 1 87.75 382 ALA A C 1
ATOM 3075 O O . ALA A 1 382 ? 17.422 7.262 10.898 1 87.75 382 ALA A O 1
ATOM 3076 N N . ILE A 1 383 ? 17.531 8.93 9.422 1 90.5 383 ILE A N 1
ATOM 3077 C CA . ILE A 1 383 ? 16.812 9.852 10.305 1 90.5 383 ILE A CA 1
ATOM 3078 C C . ILE A 1 383 ? 15.328 9.523 10.305 1 90.5 383 ILE A C 1
ATOM 3080 O O . ILE A 1 383 ? 14.695 9.5 11.367 1 90.5 383 ILE A O 1
ATOM 3084 N N . ASN A 1 384 ? 14.773 9.25 9.148 1 88.12 384 ASN A N 1
ATOM 3085 C CA . ASN A 1 384 ? 13.352 8.969 9.031 1 88.12 384 ASN A CA 1
ATOM 3086 C C . ASN A 1 384 ? 12.953 7.742 9.844 1 88.12 384 ASN A C 1
ATOM 3088 O O . ASN A 1 384 ? 11.859 7.695 10.414 1 88.12 384 ASN A O 1
ATOM 3092 N N . LYS A 1 385 ? 13.781 6.801 9.891 1 85.06 385 LYS A N 1
ATOM 3093 C CA . LYS A 1 385 ? 13.523 5.566 10.625 1 85.06 385 LYS A CA 1
ATOM 3094 C C . LYS A 1 385 ? 13.414 5.824 12.125 1 85.06 385 LYS A C 1
ATOM 3096 O O . LYS A 1 385 ? 12.484 5.332 12.773 1 85.06 385 LYS A O 1
ATOM 3101 N N . VAL A 1 386 ? 14.281 6.656 12.609 1 85.88 386 VAL A N 1
ATOM 3102 C CA . VAL A 1 386 ? 14.328 6.852 14.055 1 85.88 386 VAL A CA 1
ATOM 3103 C C . VAL A 1 386 ? 13.258 7.855 14.477 1 85.88 386 VAL A C 1
ATOM 3105 O O . VAL A 1 386 ? 12.688 7.742 15.562 1 85.88 386 VAL A O 1
ATOM 3108 N N . GLU A 1 387 ? 12.977 8.82 13.602 1 86.81 387 GLU A N 1
ATOM 3109 C CA . GLU A 1 387 ? 12.016 9.867 13.945 1 86.81 387 GLU A CA 1
ATOM 3110 C C . GLU A 1 387 ? 10.578 9.383 13.742 1 86.81 387 GLU A C 1
ATOM 3112 O O . GLU A 1 387 ? 9.695 9.695 14.539 1 86.81 387 GLU A O 1
ATOM 3117 N N . PHE A 1 388 ? 10.344 8.555 12.703 1 86.81 388 PHE A N 1
ATOM 3118 C CA . PHE A 1 388 ? 8.969 8.305 12.297 1 86.81 388 PHE A CA 1
ATOM 3119 C C . PHE A 1 388 ? 8.695 6.805 12.227 1 86.81 388 PHE A C 1
ATOM 3121 O O . PHE A 1 388 ? 7.535 6.387 12.133 1 86.81 388 PHE A O 1
ATOM 3128 N N . GLY A 1 389 ? 9.672 5.973 12.289 1 80.38 389 GLY A N 1
ATOM 3129 C CA . GLY A 1 389 ? 9.508 4.527 12.195 1 80.38 389 GLY A CA 1
ATOM 3130 C C . GLY A 1 389 ? 9.234 4.047 10.781 1 80.38 389 GLY A C 1
ATOM 3131 O O . GLY A 1 389 ? 8.594 3.016 10.586 1 80.38 389 GLY A O 1
ATOM 3132 N N . ILE A 1 390 ? 9.688 4.781 9.82 1 82 390 ILE A N 1
ATOM 3133 C CA . ILE A 1 390 ? 9.523 4.406 8.422 1 82 390 ILE A CA 1
ATOM 3134 C C . ILE A 1 390 ? 10.648 3.463 8 1 82 390 ILE A C 1
ATOM 3136 O O . ILE A 1 390 ? 11.812 3.688 8.336 1 82 390 ILE A O 1
ATOM 3140 N N . SER A 1 391 ? 10.227 2.461 7.297 1 73.19 391 SER A N 1
ATOM 3141 C CA . SER A 1 391 ? 11.234 1.446 6.992 1 73.19 391 SER A CA 1
ATOM 3142 C C . SER A 1 391 ? 11.672 1.522 5.531 1 73.19 391 SER A C 1
ATOM 3144 O O . SER A 1 391 ? 12.734 1.022 5.172 1 73.19 391 SER A O 1
ATOM 3146 N N . ASP A 1 392 ? 10.781 2.156 4.691 1 77.38 392 ASP A N 1
ATOM 3147 C CA . ASP A 1 392 ? 11.102 2.16 3.266 1 77.38 392 ASP A CA 1
ATOM 3148 C C . ASP A 1 392 ? 10.703 3.484 2.619 1 77.38 392 ASP A C 1
ATOM 3150 O O . ASP A 1 392 ? 9.852 4.203 3.135 1 77.38 392 ASP A O 1
ATOM 3154 N N . LEU A 1 393 ? 11.461 3.736 1.51 1 83.25 393 LEU A N 1
ATOM 3155 C CA . LEU A 1 393 ? 11.078 4.871 0.682 1 83.25 393 LEU A CA 1
ATOM 3156 C C . LEU A 1 393 ? 9.805 4.562 -0.104 1 83.25 393 LEU A C 1
ATOM 3158 O O . LEU A 1 393 ? 9.578 3.418 -0.496 1 83.25 393 LEU A O 1
ATOM 3162 N N . PRO A 1 394 ? 9 5.613 -0.26 1 86.25 394 PRO A N 1
ATOM 3163 C CA . PRO A 1 394 ? 7.91 5.395 -1.209 1 86.25 394 PRO A CA 1
ATOM 3164 C C . PRO A 1 394 ? 8.406 4.996 -2.598 1 86.25 394 PRO A C 1
ATOM 3166 O O . PRO A 1 394 ? 9.523 5.336 -2.979 1 86.25 394 PRO A O 1
ATOM 3169 N N . PRO A 1 395 ? 7.559 4.301 -3.336 1 81.44 395 PRO A N 1
ATOM 3170 C CA . PRO A 1 395 ? 7.953 3.99 -4.715 1 81.44 395 PRO A CA 1
ATOM 3171 C C . PRO A 1 395 ? 8.266 5.242 -5.531 1 81.44 395 PRO A C 1
ATOM 3173 O O . PRO A 1 395 ? 7.734 6.316 -5.25 1 81.44 395 PRO A O 1
ATOM 3176 N N . ARG A 1 396 ? 9.031 5.105 -6.586 1 84.62 396 ARG A N 1
ATOM 3177 C CA . ARG A 1 396 ? 9.57 6.223 -7.355 1 84.62 396 ARG A CA 1
ATOM 3178 C C . ARG A 1 396 ? 8.453 7.117 -7.883 1 84.62 396 ARG A C 1
ATOM 3180 O O . ARG A 1 396 ? 8.57 8.344 -7.855 1 84.62 396 ARG A O 1
ATOM 3187 N N . TRP A 1 397 ? 7.391 6.574 -8.383 1 86.88 397 TRP A N 1
ATOM 3188 C CA . TRP A 1 397 ? 6.328 7.391 -8.961 1 86.88 397 TRP A CA 1
ATOM 3189 C C . TRP A 1 397 ? 5.695 8.289 -7.906 1 86.88 397 TRP A C 1
ATOM 3191 O O . TRP A 1 397 ? 5.375 9.453 -8.18 1 86.88 397 TRP A O 1
ATOM 3201 N N . LYS A 1 398 ? 5.512 7.766 -6.668 1 90.5 398 LYS A N 1
ATOM 3202 C CA . LYS A 1 398 ? 4.953 8.586 -5.598 1 90.5 398 LYS A CA 1
ATOM 3203 C C . LYS A 1 398 ? 5.902 9.719 -5.223 1 90.5 398 LYS A C 1
ATOM 3205 O O . LYS A 1 398 ? 5.461 10.844 -4.961 1 90.5 398 LYS A O 1
ATOM 3210 N N . ARG A 1 399 ? 7.156 9.445 -5.152 1 92.56 399 ARG A N 1
ATOM 3211 C CA . ARG A 1 399 ? 8.156 10.461 -4.844 1 92.56 399 ARG A CA 1
ATOM 3212 C C . ARG A 1 399 ? 8.188 11.539 -5.918 1 92.56 399 ARG A C 1
ATOM 3214 O O . ARG A 1 399 ? 8.297 12.734 -5.609 1 92.56 399 ARG A O 1
ATOM 3221 N N . CYS A 1 400 ? 8.094 11.094 -7.156 1 95.06 400 CYS A N 1
ATOM 3222 C CA . CYS A 1 400 ? 8.164 12.039 -8.266 1 95.06 400 CYS A CA 1
ATOM 3223 C C . CYS A 1 400 ? 6.891 12.867 -8.359 1 95.06 400 CYS A C 1
ATOM 3225 O O . CYS A 1 400 ? 6.93 14.039 -8.727 1 95.06 400 CYS A O 1
ATOM 3227 N N . ILE A 1 401 ? 5.738 12.281 -8 1 95.44 401 ILE A N 1
ATOM 3228 C CA . ILE A 1 401 ? 4.5 13.047 -7.949 1 95.44 401 ILE A CA 1
ATOM 3229 C C . ILE A 1 401 ? 4.59 14.102 -6.844 1 95.44 401 ILE A C 1
ATOM 3231 O O . ILE A 1 401 ? 4.223 15.258 -7.051 1 95.44 401 ILE A O 1
ATOM 3235 N N . SER A 1 402 ? 5.051 13.695 -5.68 1 96.31 402 SER A N 1
ATOM 3236 C CA . SER A 1 402 ? 5.207 14.641 -4.574 1 96.31 402 SER A CA 1
ATOM 3237 C C . SER A 1 402 ? 6.109 15.805 -4.965 1 96.31 402 SER A C 1
ATOM 3239 O O . SER A 1 402 ? 5.852 16.953 -4.59 1 96.31 402 SER A O 1
ATOM 3241 N N . LYS A 1 403 ? 7.168 15.555 -5.656 1 97.06 403 LYS A N 1
ATOM 3242 C CA . LYS A 1 403 ? 8.094 16.594 -6.102 1 97.06 403 LYS A CA 1
ATOM 3243 C C . LYS A 1 403 ? 7.453 17.469 -7.168 1 97.06 403 LYS A C 1
ATOM 3245 O O . LYS A 1 403 ? 7.711 18.672 -7.223 1 97.06 403 LYS A O 1
ATOM 3250 N N . ALA A 1 404 ? 6.715 16.844 -8.031 1 97.38 404 ALA A N 1
ATOM 3251 C CA . ALA A 1 404 ? 5.988 17.609 -9.047 1 97.38 404 ALA A CA 1
ATOM 3252 C C . ALA A 1 404 ? 4.949 18.516 -8.398 1 97.38 404 ALA A C 1
ATOM 3254 O O . ALA A 1 404 ? 4.773 19.656 -8.812 1 97.38 404 ALA A O 1
ATOM 3255 N N . GLU A 1 405 ? 4.293 18.016 -7.383 1 97.19 405 GLU A N 1
ATOM 3256 C CA . GLU A 1 405 ? 3.307 18.797 -6.637 1 97.19 405 GLU A CA 1
ATOM 3257 C C . GLU A 1 405 ? 3.955 19.984 -5.949 1 97.19 405 GLU A C 1
ATOM 3259 O O . GLU A 1 405 ? 3.381 21.078 -5.918 1 97.19 405 GLU A O 1
ATOM 3264 N N . SER A 1 406 ? 5.062 19.766 -5.418 1 95.5 406 SER A N 1
ATOM 3265 C CA . SER A 1 406 ? 5.777 20.828 -4.723 1 95.5 406 SER A CA 1
ATOM 3266 C C . SER A 1 406 ? 6.258 21.891 -5.699 1 95.5 406 SER A C 1
ATOM 3268 O O . SER A 1 406 ? 6.246 23.094 -5.379 1 95.5 406 SER A O 1
ATOM 3270 N N . ALA A 1 407 ? 6.648 21.5 -6.875 1 96.88 407 ALA A N 1
ATOM 3271 C CA . ALA A 1 407 ? 7.234 22.422 -7.855 1 96.88 407 ALA A CA 1
ATOM 3272 C C . ALA A 1 407 ? 6.145 23.141 -8.648 1 96.88 407 ALA A C 1
ATOM 3274 O O . ALA A 1 407 ? 6.266 24.328 -8.938 1 96.88 407 ALA A O 1
ATOM 3275 N N . PHE A 1 408 ? 5.148 22.375 -9.016 1 97.69 408 PHE A N 1
ATOM 3276 C CA . PHE A 1 408 ? 4.117 22.891 -9.906 1 97.69 408 PHE A CA 1
ATOM 3277 C C . PHE A 1 408 ? 2.729 22.656 -9.32 1 97.69 408 PHE A C 1
ATOM 3279 O O . PHE A 1 408 ? 1.828 22.172 -10 1 97.69 408 PHE A O 1
ATOM 3286 N N . GLY A 1 409 ? 2.562 23.062 -8.094 1 97.5 409 GLY A N 1
ATOM 3287 C CA . GLY A 1 409 ? 1.359 22.766 -7.332 1 97.5 409 GLY A CA 1
ATOM 3288 C C . GLY A 1 409 ? 0.088 23.234 -8.023 1 97.5 409 GLY A C 1
ATOM 3289 O O . GLY A 1 409 ? -0.891 22.484 -8.094 1 97.5 409 GLY A O 1
ATOM 3290 N N . PHE A 1 410 ? 0.064 24.391 -8.617 1 97.12 410 PHE A N 1
ATOM 3291 C CA . PHE A 1 410 ? -1.152 24.938 -9.219 1 97.12 410 PHE A CA 1
ATOM 3292 C C . PHE A 1 410 ? -1.427 24.266 -10.562 1 97.12 410 PHE A C 1
ATOM 3294 O O . PHE A 1 410 ? -2.584 24.062 -10.938 1 97.12 410 PHE A O 1
ATOM 3301 N N . ALA A 1 411 ? -0.375 23.953 -11.242 1 98.12 411 ALA A N 1
ATOM 3302 C CA . ALA A 1 411 ? -0.57 23.25 -12.508 1 98.12 411 ALA A CA 1
ATOM 3303 C C . ALA A 1 411 ? -1.142 21.844 -12.266 1 98.12 411 ALA A C 1
ATOM 3305 O O . ALA A 1 411 ? -2.051 21.406 -12.977 1 98.12 411 ALA A O 1
ATOM 3306 N N . VAL A 1 412 ? -0.579 21.125 -11.25 1 98.19 412 VAL A N 1
ATOM 3307 C CA . VAL A 1 412 ? -1.113 19.828 -10.852 1 98.19 412 VAL A CA 1
ATOM 3308 C C . VAL A 1 412 ? -2.576 19.984 -10.438 1 98.19 412 VAL A C 1
ATOM 3310 O O . VAL A 1 412 ? -3.422 19.172 -10.828 1 98.19 412 VAL A O 1
ATOM 3313 N N . SER A 1 413 ? -2.854 21.031 -9.688 1 98.06 413 SER A N 1
ATOM 3314 C CA . SER A 1 413 ? -4.207 21.297 -9.203 1 98.06 413 SER A CA 1
ATOM 3315 C C . SER A 1 413 ? -5.176 21.516 -10.359 1 98.06 413 SER A C 1
ATOM 3317 O O . SER A 1 413 ? -6.305 21.016 -10.328 1 98.06 413 SER A O 1
ATOM 3319 N N . ALA A 1 414 ? -4.75 22.25 -11.359 1 97.69 414 ALA A N 1
ATOM 3320 C CA . ALA A 1 414 ? -5.602 22.547 -12.508 1 97.69 414 ALA A CA 1
ATOM 3321 C C . ALA A 1 414 ? -6.02 21.266 -13.227 1 97.69 414 ALA A C 1
ATOM 3323 O O . ALA A 1 414 ? -7.199 21.078 -13.531 1 97.69 414 ALA A O 1
ATOM 3324 N N . LEU A 1 415 ? -5.074 20.438 -13.445 1 97.5 415 LEU A N 1
ATOM 3325 C CA . LEU A 1 415 ? -5.348 19.172 -14.133 1 97.5 415 LEU A CA 1
ATOM 3326 C C . LEU A 1 415 ? -6.219 18.266 -13.281 1 97.5 415 LEU A C 1
ATOM 3328 O O . LEU A 1 415 ? -7.121 17.594 -13.797 1 97.5 415 LEU A O 1
ATOM 3332 N N . TYR A 1 416 ? -5.91 18.188 -12.039 1 96.56 416 TYR A N 1
ATOM 3333 C CA . TYR A 1 416 ? -6.668 17.359 -11.109 1 96.56 416 TYR A CA 1
ATOM 3334 C C . TYR A 1 416 ? -8.125 17.797 -11.055 1 96.56 416 TYR A C 1
ATOM 3336 O O . TYR A 1 416 ? -9.031 16.953 -11.117 1 96.56 416 TYR A O 1
ATOM 3344 N N . VAL A 1 417 ? -8.344 19.062 -10.844 1 96.75 417 VAL A N 1
ATOM 3345 C CA . VAL A 1 417 ? -9.68 19.625 -10.719 1 96.75 417 VAL A CA 1
ATOM 3346 C C . VAL A 1 417 ? -10.469 19.391 -12.008 1 96.75 417 VAL A C 1
ATOM 3348 O O . VAL A 1 417 ? -11.648 19.031 -11.961 1 96.75 417 VAL A O 1
ATOM 3351 N N . GLU A 1 418 ? -9.836 19.625 -13.078 1 94.88 418 GLU A N 1
ATOM 3352 C CA . GLU A 1 418 ? -10.5 19.391 -14.367 1 94.88 418 GLU A CA 1
ATOM 3353 C C . GLU A 1 418 ? -10.945 17.938 -14.508 1 94.88 418 GLU A C 1
ATOM 3355 O O . GLU A 1 418 ? -12.031 17.672 -15.023 1 94.88 418 GLU A O 1
ATOM 3360 N N . GLU A 1 419 ? -10.133 17.047 -13.977 1 91.44 419 GLU A N 1
ATOM 3361 C CA . GLU A 1 419 ? -10.375 15.625 -14.172 1 91.44 419 GLU A CA 1
ATOM 3362 C C . GLU A 1 419 ? -11.344 15.086 -13.125 1 91.44 419 GLU A C 1
ATOM 3364 O O . GLU A 1 419 ? -12.148 14.203 -13.414 1 91.44 419 GLU A O 1
ATOM 3369 N N . HIS A 1 420 ? -11.289 15.625 -11.875 1 91.94 420 HIS A N 1
ATOM 3370 C CA . HIS A 1 420 ? -11.836 14.797 -10.805 1 91.94 420 HIS A CA 1
ATOM 3371 C C . HIS A 1 420 ? -12.703 15.617 -9.859 1 91.94 420 HIS A C 1
ATOM 3373 O O . HIS A 1 420 ? -13.305 15.078 -8.93 1 91.94 420 HIS A O 1
ATOM 3379 N N . PHE A 1 421 ? -12.844 16.891 -9.984 1 94.81 421 PHE A N 1
ATOM 3380 C CA . PHE A 1 421 ? -13.633 17.719 -9.07 1 94.81 421 PHE A CA 1
ATOM 3381 C C . PHE A 1 421 ? -14.633 18.578 -9.828 1 94.81 421 PHE A C 1
ATOM 3383 O O . PHE A 1 421 ? -14.352 19.734 -10.156 1 94.81 421 PHE A O 1
ATOM 3390 N N . PRO A 1 422 ? -15.844 18.109 -9.953 1 91.56 422 PRO A N 1
ATOM 3391 C CA . PRO A 1 422 ? -16.844 18.844 -10.742 1 91.56 422 PRO A CA 1
ATOM 3392 C C . PRO A 1 422 ? -17.375 20.078 -10.016 1 91.56 422 PRO A C 1
ATOM 3394 O O . PRO A 1 422 ? -17.391 20.109 -8.789 1 91.56 422 PRO A O 1
ATOM 3397 N N . PRO A 1 423 ? -17.859 20.984 -10.742 1 92.44 423 PRO A N 1
ATOM 3398 C CA . PRO A 1 423 ? -18.375 22.234 -10.164 1 92.44 423 PRO A CA 1
ATOM 3399 C C . PRO A 1 423 ? -19.562 22 -9.227 1 92.44 423 PRO A C 1
ATOM 3401 O O . PRO A 1 423 ? -19.734 22.734 -8.25 1 92.44 423 PRO A O 1
ATOM 3404 N N . GLU A 1 424 ? -20.297 21 -9.406 1 92.38 424 GLU A N 1
ATOM 3405 C CA . GLU A 1 424 ? -21.438 20.688 -8.562 1 92.38 424 GLU A CA 1
ATOM 3406 C C . GLU A 1 424 ? -21.016 20.344 -7.141 1 92.38 424 GLU A C 1
ATOM 3408 O O . GLU A 1 424 ? -21.703 20.688 -6.176 1 92.38 424 GLU A O 1
ATOM 3413 N N . SER A 1 425 ? -19.891 19.688 -7.074 1 94.25 425 SER A N 1
ATOM 3414 C CA . SER A 1 425 ? -19.359 19.359 -5.758 1 94.25 425 SER A CA 1
ATOM 3415 C C . SER A 1 425 ? -18.938 20.625 -5.004 1 94.25 425 SER A C 1
ATOM 3417 O O . SER A 1 425 ? -19.156 20.734 -3.795 1 94.25 425 SER A O 1
ATOM 3419 N N . LYS A 1 426 ? -18.375 21.531 -5.703 1 95.12 426 LYS A N 1
ATOM 3420 C CA . LYS A 1 426 ? -17.969 22.812 -5.117 1 95.12 426 LYS A CA 1
ATOM 3421 C C . LYS A 1 426 ? -19.172 23.562 -4.582 1 95.12 426 LYS A C 1
ATOM 3423 O O . LYS A 1 426 ? -19.141 24.109 -3.477 1 95.12 426 LYS A O 1
ATOM 3428 N N . ALA A 1 427 ? -20.25 23.562 -5.309 1 95.44 427 ALA A N 1
ATOM 3429 C CA . ALA A 1 427 ? -21.469 24.266 -4.922 1 95.44 427 ALA A CA 1
ATOM 3430 C C . ALA A 1 427 ? -22.094 23.641 -3.682 1 95.44 427 ALA A C 1
ATOM 3432 O O . ALA A 1 427 ? -22.531 24.359 -2.777 1 95.44 427 ALA A O 1
ATOM 3433 N N . GLN A 1 428 ? -22.109 22.391 -3.654 1 95.31 428 GLN A N 1
ATOM 3434 C CA . GLN A 1 428 ? -22.688 21.703 -2.508 1 95.31 428 GLN A CA 1
ATOM 3435 C C . GLN A 1 428 ? -21.859 21.922 -1.25 1 95.31 428 GLN A C 1
ATOM 3437 O O . GLN A 1 428 ? -22.406 22.156 -0.168 1 95.31 428 GLN A O 1
ATOM 3442 N N . ALA A 1 429 ? -20.609 21.812 -1.396 1 96.94 429 ALA A N 1
ATOM 3443 C CA . ALA A 1 429 ? -19.734 22.062 -0.257 1 96.94 429 ALA A CA 1
ATOM 3444 C C . ALA A 1 429 ? -19.906 23.484 0.277 1 96.94 429 ALA A C 1
ATOM 3446 O O . ALA A 1 429 ? -19.875 23.703 1.49 1 96.94 429 ALA A O 1
ATOM 3447 N N . TYR A 1 430 ? -20.094 24.406 -0.646 1 96.88 430 TYR A N 1
ATOM 3448 C CA . TYR A 1 430 ? -20.281 25.797 -0.248 1 96.88 430 TYR A CA 1
ATOM 3449 C C . TYR A 1 430 ? -21.547 25.953 0.59 1 96.88 430 TYR A C 1
ATOM 3451 O O . TYR A 1 430 ? -21.578 26.719 1.558 1 96.88 430 TYR A O 1
ATOM 3459 N N . GLU A 1 431 ? -22.547 25.266 0.246 1 96.19 431 GLU A N 1
ATOM 3460 C CA . GLU A 1 431 ? -23.797 25.312 1.009 1 96.19 431 GLU A CA 1
ATOM 3461 C C . GLU A 1 431 ? -23.578 24.797 2.434 1 96.19 431 GLU A C 1
ATOM 3463 O O . GLU A 1 431 ? -24.109 25.391 3.387 1 96.19 431 GLU A O 1
ATOM 3468 N N . ILE A 1 432 ? -22.844 23.781 2.549 1 97.06 432 ILE A N 1
ATOM 3469 C CA . ILE A 1 432 ? -22.594 23.203 3.857 1 97.06 432 ILE A CA 1
ATOM 3470 C C . ILE A 1 432 ? -21.766 24.172 4.707 1 97.06 432 ILE A C 1
ATOM 3472 O O . ILE A 1 432 ? -22.109 24.438 5.859 1 97.06 432 ILE A O 1
ATOM 3476 N N . VAL A 1 433 ? -20.734 24.734 4.129 1 97.75 433 VAL A N 1
ATOM 3477 C CA . VAL A 1 433 ? -19.828 25.641 4.84 1 97.75 433 VAL A CA 1
ATOM 3478 C C . VAL A 1 433 ? -20.594 26.891 5.254 1 97.75 433 VAL A C 1
ATOM 3480 O O . VAL A 1 433 ? -20.422 27.391 6.371 1 97.75 433 VAL A O 1
ATOM 3483 N N . SER A 1 434 ? -21.422 27.359 4.379 1 97.25 434 SER A N 1
ATOM 3484 C CA . SER A 1 434 ? -22.234 28.531 4.664 1 97.25 434 SER A CA 1
ATOM 3485 C C . SER A 1 434 ? -23.219 28.281 5.793 1 97.25 434 SER A C 1
ATOM 3487 O O . SER A 1 434 ? -23.453 29.141 6.637 1 97.25 434 SER A O 1
ATOM 3489 N N . ALA A 1 435 ? -23.781 27.109 5.773 1 97.12 435 ALA A N 1
ATOM 3490 C CA . ALA A 1 435 ? -24.719 26.75 6.824 1 97.12 435 ALA A CA 1
ATOM 3491 C C . ALA A 1 435 ? -24.031 26.656 8.18 1 97.12 435 ALA A C 1
ATOM 3493 O O . ALA A 1 435 ? -24.594 27.078 9.203 1 97.12 435 ALA A O 1
ATOM 3494 N N . VAL A 1 436 ? -22.906 26.156 8.203 1 98.25 436 VAL A N 1
ATOM 3495 C CA . VAL A 1 436 ? -22.156 26.031 9.445 1 98.25 436 VAL A CA 1
ATOM 3496 C C . VAL A 1 436 ? -21.766 27.422 9.961 1 98.25 436 VAL A C 1
ATOM 3498 O O . VAL A 1 436 ? -21.828 27.672 11.164 1 98.25 436 VAL A O 1
ATOM 3501 N N . ARG A 1 437 ? -21.344 28.297 9.062 1 97.81 437 ARG A N 1
ATOM 3502 C CA . ARG A 1 437 ? -21.031 29.672 9.461 1 97.81 437 ARG A CA 1
ATOM 3503 C C . ARG A 1 437 ? -22.25 30.344 10.094 1 97.81 437 ARG A C 1
ATOM 3505 O O . ARG A 1 437 ? -22.125 31.016 11.109 1 97.81 437 ARG A O 1
ATOM 3512 N N . SER A 1 438 ? -23.375 30.125 9.469 1 97 438 SER A N 1
ATOM 3513 C CA . SER A 1 438 ? -24.609 30.703 10 1 97 438 SER A CA 1
ATOM 3514 C C . SER A 1 438 ? -24.938 30.156 11.383 1 97 438 SER A C 1
ATOM 3516 O O . SER A 1 438 ? -25.359 30.906 12.273 1 97 438 SER A O 1
ATOM 3518 N N . ALA A 1 439 ? -24.703 28.922 11.531 1 96.75 439 ALA A N 1
ATOM 3519 C CA . ALA A 1 439 ? -24.953 28.297 12.828 1 96.75 439 ALA A CA 1
ATOM 3520 C C . ALA A 1 439 ? -23.969 28.828 13.875 1 96.75 439 ALA A C 1
ATOM 3522 O O . ALA A 1 439 ? -24.344 29 15.039 1 96.75 439 ALA A O 1
ATOM 3523 N N . PHE A 1 440 ? -22.781 29 13.492 1 97 440 PHE A N 1
ATOM 3524 C CA . PHE A 1 440 ? -21.766 29.562 14.383 1 97 440 PHE A CA 1
ATOM 3525 C C . PHE A 1 440 ? -22.188 30.938 14.875 1 97 440 PHE A C 1
ATOM 3527 O O . PHE A 1 440 ? -22.141 31.219 16.078 1 97 440 PHE A O 1
ATOM 3534 N N . ILE A 1 441 ? -22.625 31.797 14.008 1 96.94 441 ILE A N 1
ATOM 3535 C CA . ILE A 1 441 ? -23.031 33.156 14.328 1 96.94 441 ILE A CA 1
ATOM 3536 C C . ILE A 1 441 ? -24.234 33.125 15.266 1 96.94 441 ILE A C 1
ATOM 3538 O O . ILE A 1 441 ? -24.266 33.875 16.25 1 96.94 441 ILE A O 1
ATOM 3542 N N . ALA A 1 442 ? -25.109 32.281 15 1 95.69 442 ALA A N 1
ATOM 3543 C CA . ALA A 1 442 ? -26.297 32.156 15.836 1 95.69 442 ALA A CA 1
ATOM 3544 C C . ALA A 1 442 ? -25.938 31.672 17.234 1 95.69 442 ALA A C 1
ATOM 3546 O O . ALA A 1 442 ? -26.547 32.125 18.219 1 95.69 442 ALA A O 1
ATOM 3547 N N . ASN A 1 443 ? -25.047 30.828 17.312 1 94.81 443 ASN A N 1
ATOM 3548 C CA . ASN A 1 443 ? -24.656 30.25 18.594 1 94.81 443 ASN A CA 1
ATOM 3549 C C . ASN A 1 443 ? -23.969 31.297 19.484 1 94.81 443 ASN A C 1
ATOM 3551 O O . ASN A 1 443 ? -23.969 31.172 20.703 1 94.81 443 ASN A O 1
ATOM 3555 N N . LEU A 1 444 ? -23.344 32.25 18.891 1 94.44 444 LEU A N 1
ATOM 3556 C CA . LEU A 1 444 ? -22.641 33.281 19.672 1 94.44 444 LEU A CA 1
ATOM 3557 C C . LEU A 1 444 ? -23.594 33.969 20.625 1 94.44 444 LEU A C 1
ATOM 3559 O O . LEU A 1 444 ? -23.203 34.375 21.734 1 94.44 444 LEU A O 1
ATOM 3563 N N . ASP A 1 445 ? -24.828 34.031 20.297 1 93.12 445 ASP A N 1
ATOM 3564 C CA . ASP A 1 445 ? -25.844 34.656 21.141 1 93.12 445 ASP A CA 1
ATOM 3565 C C . ASP A 1 445 ? -26.094 33.844 22.406 1 93.12 445 ASP A C 1
ATOM 3567 O O . ASP A 1 445 ? -26.641 34.344 23.391 1 93.12 445 ASP A O 1
ATOM 3571 N N . ASN A 1 446 ? -25.672 32.656 22.375 1 90.56 446 ASN A N 1
ATOM 3572 C CA . ASN A 1 446 ? -25.953 31.766 23.484 1 90.56 446 ASN A CA 1
ATOM 3573 C C . ASN A 1 446 ? -24.719 31.516 24.344 1 90.56 446 ASN A C 1
ATOM 3575 O O . ASN A 1 446 ? -24.75 30.688 25.25 1 90.56 446 ASN A O 1
ATOM 3579 N N . VAL A 1 447 ? -23.672 32.188 24.078 1 91.69 447 VAL A N 1
ATOM 3580 C CA . VAL A 1 447 ? -22.453 32.062 24.875 1 91.69 447 VAL A CA 1
ATOM 3581 C C . VAL A 1 447 ? -22.562 32.938 26.109 1 91.69 447 VAL A C 1
ATOM 3583 O O . VAL A 1 447 ? -22.562 34.156 26 1 91.69 447 VAL A O 1
ATOM 3586 N N . PRO A 1 448 ? -22.578 32.406 27.281 1 87.56 448 PRO A N 1
ATOM 3587 C CA . PRO A 1 448 ? -22.938 33.156 28.469 1 87.56 448 PRO A CA 1
ATOM 3588 C C . PRO A 1 448 ? -21.812 34.062 28.969 1 87.56 448 PRO A C 1
ATOM 3590 O O . PRO A 1 448 ? -22.062 35.062 29.672 1 87.56 448 PRO A O 1
ATOM 3593 N N . TRP A 1 449 ? -20.672 33.844 28.672 1 89.88 449 TRP A N 1
ATOM 3594 C CA . TRP A 1 449 ? -19.547 34.531 29.297 1 89.88 449 TRP A CA 1
ATOM 3595 C C . TRP A 1 449 ? -19.094 35.719 28.453 1 89.88 449 TRP A C 1
ATOM 3597 O O . TRP A 1 449 ? -18.281 36.531 28.891 1 89.88 449 TRP A O 1
ATOM 3607 N N . MET A 1 450 ? -19.578 35.812 27.25 1 91.62 450 MET A N 1
ATOM 3608 C CA . MET A 1 450 ? -19.141 36.875 26.344 1 91.62 450 MET A CA 1
ATOM 3609 C C . MET A 1 450 ? -19.969 38.156 26.562 1 91.62 450 MET A C 1
ATOM 3611 O O . MET A 1 450 ? -21.203 38.094 26.5 1 91.62 450 MET A O 1
ATOM 3615 N N . ASP A 1 451 ? -19.328 39.312 26.797 1 93.25 451 ASP A N 1
ATOM 3616 C CA . ASP A 1 451 ? -20.031 40.562 26.953 1 93.25 451 ASP A CA 1
ATOM 3617 C C . ASP A 1 451 ? -20.562 41.062 25.609 1 93.25 451 ASP A C 1
ATOM 3619 O O . ASP A 1 451 ? -20.156 40.594 24.547 1 93.25 451 ASP A O 1
ATOM 3623 N N . GLN A 1 452 ? -21.375 42.031 25.609 1 93.5 452 GLN A N 1
ATOM 3624 C CA . GLN A 1 452 ? -22.141 42.438 24.438 1 93.5 452 GLN A CA 1
ATOM 3625 C C . GLN A 1 452 ? -21.219 43.031 23.375 1 93.5 452 GLN A C 1
ATOM 3627 O O . GLN A 1 452 ? -21.422 42.812 22.188 1 93.5 452 GLN A O 1
ATOM 3632 N N . LYS A 1 453 ? -20.328 43.781 23.766 1 93.31 453 LYS A N 1
ATOM 3633 C CA . LYS A 1 453 ? -19.422 44.406 22.812 1 93.31 453 LYS A CA 1
ATOM 3634 C C . LYS A 1 453 ? -18.578 43.375 22.094 1 93.31 453 LYS A C 1
ATOM 3636 O O . LYS A 1 453 ? -18.453 43.406 20.859 1 93.31 453 LYS A O 1
ATOM 3641 N N . THR A 1 454 ? -18.031 42.5 22.859 1 95 454 THR A N 1
ATOM 3642 C CA . THR A 1 454 ? -17.234 41.438 22.297 1 95 454 THR A CA 1
ATOM 3643 C C . THR A 1 454 ? -18.078 40.531 21.391 1 95 454 THR A C 1
ATOM 3645 O O . THR A 1 454 ? -17.641 40.156 20.312 1 95 454 THR A O 1
ATOM 3648 N N . LEU A 1 455 ? -19.234 40.312 21.797 1 95.5 455 LEU A N 1
ATOM 3649 C CA . LEU A 1 455 ? -20.172 39.5 21.047 1 95.5 455 LEU A CA 1
ATOM 3650 C C . LEU A 1 455 ? -20.469 40.094 19.688 1 95.5 455 LEU A C 1
ATOM 3652 O O . LEU A 1 455 ? -20.422 39.406 18.672 1 95.5 455 LEU A O 1
ATOM 3656 N N . GLN A 1 456 ? -20.734 41.312 19.625 1 95.31 456 GLN A N 1
ATOM 3657 C CA . GLN A 1 456 ? -21.062 42 18.375 1 95.31 456 GLN A CA 1
ATOM 3658 C C . GLN A 1 456 ? -19.875 42 17.406 1 95.31 456 GLN A C 1
ATOM 3660 O O . GLN A 1 456 ? -20.047 41.75 16.203 1 95.31 456 GLN A O 1
ATOM 3665 N N . THR A 1 457 ? -18.75 42.219 17.953 1 95.25 457 THR A N 1
ATOM 3666 C CA . THR A 1 457 ? -17.547 42.188 17.125 1 95.25 457 THR A CA 1
ATOM 3667 C C . THR A 1 457 ? -17.281 40.781 16.609 1 95.25 457 THR A C 1
ATOM 3669 O O . THR A 1 457 ? -16.844 40.625 15.469 1 95.25 457 THR A O 1
ATOM 3672 N N . ALA A 1 458 ? -17.516 39.844 17.484 1 96.25 458 ALA A N 1
ATOM 3673 C CA . ALA A 1 458 ? -17.344 38.438 17.094 1 96.25 458 ALA A CA 1
ATOM 3674 C C . ALA A 1 458 ? -18.297 38.062 15.953 1 96.25 458 ALA A C 1
ATOM 3676 O O . ALA A 1 458 ? -17.906 37.344 15.031 1 96.25 458 ALA A O 1
ATOM 3677 N N . LYS A 1 459 ? -19.453 38.5 16.016 1 97.06 459 LYS A N 1
ATOM 3678 C CA . LYS A 1 459 ? -20.438 38.25 14.961 1 97.06 459 LYS A CA 1
ATOM 3679 C C . LYS A 1 459 ? -20.016 38.844 13.633 1 97.06 459 LYS A C 1
ATOM 3681 O O . LYS A 1 459 ? -20.125 38.219 12.586 1 97.06 459 LYS A O 1
ATOM 3686 N N . ILE A 1 460 ? -19.547 40.031 13.719 1 96.88 460 ILE A N 1
ATOM 3687 C CA . ILE A 1 460 ? -19.094 40.719 12.516 1 96.88 460 ILE A CA 1
ATOM 3688 C C . ILE A 1 460 ? -17.906 39.969 11.914 1 96.88 460 ILE A C 1
ATOM 3690 O O . ILE A 1 460 ? -17.828 39.781 10.703 1 96.88 460 ILE A O 1
ATOM 3694 N N . LYS A 1 461 ? -16.984 39.562 12.75 1 97.06 461 LYS A N 1
ATOM 3695 C CA . LYS A 1 461 ? -15.82 38.812 12.281 1 97.06 461 LYS A CA 1
ATOM 3696 C C . LYS A 1 461 ? -16.234 37.531 11.602 1 97.06 461 LYS A C 1
ATOM 3698 O O . LYS A 1 461 ? -15.734 37.188 10.523 1 97.06 461 LYS A O 1
ATOM 3703 N N . ALA A 1 462 ? -17.125 36.781 12.195 1 97.25 462 ALA A N 1
ATOM 3704 C CA . ALA A 1 462 ? -17.594 35.531 11.625 1 97.25 462 ALA A CA 1
ATOM 3705 C C . ALA A 1 462 ? -18.344 35.781 10.32 1 97.25 462 ALA A C 1
ATOM 3707 O O . ALA A 1 462 ? -18.203 35 9.359 1 97.25 462 ALA A O 1
ATOM 3708 N N . GLN A 1 463 ? -19.094 36.781 10.273 1 96.5 463 GLN A N 1
ATOM 3709 C CA . GLN A 1 463 ? -19.922 37.094 9.109 1 96.5 463 GLN A CA 1
ATOM 3710 C C . GLN A 1 463 ? -19.047 37.5 7.926 1 96.5 463 GLN A C 1
ATOM 3712 O O . GLN A 1 463 ? -19.391 37.25 6.773 1 96.5 463 GLN A O 1
ATOM 3717 N N . THR A 1 464 ? -17.984 38.094 8.234 1 95.75 464 THR A N 1
ATOM 3718 C CA . THR A 1 464 ? -17.156 38.656 7.168 1 95.75 464 THR A CA 1
ATOM 3719 C C . THR A 1 464 ? -16.031 37.688 6.805 1 95.75 464 THR A C 1
ATOM 3721 O O . THR A 1 464 ? -15.258 37.969 5.883 1 95.75 464 THR A O 1
ATOM 3724 N N . ALA A 1 465 ? -15.93 36.625 7.512 1 95.56 465 ALA A N 1
ATOM 3725 C CA . ALA A 1 465 ? -14.898 35.656 7.199 1 95.56 465 ALA A CA 1
ATOM 3726 C C . ALA A 1 465 ? -15.016 35.156 5.762 1 95.56 465 ALA A C 1
ATOM 3728 O O . ALA A 1 465 ? -16.109 34.781 5.32 1 95.56 465 ALA A O 1
ATOM 3729 N N . GLY A 1 466 ? -13.867 35.25 5.02 1 93.75 466 GLY A N 1
ATOM 3730 C CA . GLY A 1 466 ? -13.852 34.75 3.656 1 93.75 466 GLY A CA 1
ATOM 3731 C C . GLY A 1 466 ? -13.891 33.219 3.58 1 93.75 466 GLY A C 1
ATOM 3732 O O . GLY A 1 466 ? -13.523 32.562 4.535 1 93.75 466 GLY A O 1
ATOM 3733 N N . ILE A 1 467 ? -14.398 32.688 2.443 1 94.56 467 ILE A N 1
ATOM 3734 C CA . ILE A 1 467 ? -14.438 31.234 2.193 1 94.56 467 ILE A CA 1
ATOM 3735 C C . ILE A 1 467 ? -13.75 30.922 0.868 1 94.56 467 ILE A C 1
ATOM 3737 O O . ILE A 1 467 ? -14.211 31.344 -0.196 1 94.56 467 ILE A O 1
ATOM 3741 N N . GLN A 1 468 ? -12.578 30.328 0.942 1 94.5 468 GLN A N 1
ATOM 3742 C CA . GLN A 1 468 ? -11.93 29.734 -0.222 1 94.5 468 GLN A CA 1
ATOM 3743 C C . GLN A 1 468 ? -12.242 28.234 -0.318 1 94.5 468 GLN A C 1
ATOM 3745 O O . GLN A 1 468 ? -11.727 27.438 0.467 1 94.5 468 GLN A O 1
ATOM 3750 N N . LEU A 1 469 ? -13.008 27.922 -1.356 1 95.94 469 LEU A N 1
ATOM 3751 C CA . LEU A 1 469 ? -13.5 26.562 -1.432 1 95.94 469 LEU A CA 1
ATOM 3752 C C . LEU A 1 469 ? -13.102 25.906 -2.752 1 95.94 469 LEU A C 1
ATOM 3754 O O . LEU A 1 469 ? -13.375 26.453 -3.824 1 95.94 469 LEU A O 1
ATOM 3758 N N . GLY A 1 470 ? -12.555 24.766 -2.656 1 96.44 470 GLY A N 1
ATOM 3759 C CA . GLY A 1 470 ? -12.242 23.969 -3.834 1 96.44 470 GLY A CA 1
ATOM 3760 C C . GLY A 1 470 ? -10.977 24.406 -4.539 1 96.44 470 GLY A C 1
ATOM 3761 O O . GLY A 1 470 ? -9.898 23.844 -4.293 1 96.44 470 GLY A O 1
ATOM 3762 N N . TYR A 1 471 ? -11.141 25.453 -5.371 1 96.38 471 TYR A N 1
ATOM 3763 C CA . TYR A 1 471 ? -10.039 25.953 -6.188 1 96.38 471 TYR A CA 1
ATOM 3764 C C . TYR A 1 471 ? -10.32 27.359 -6.691 1 96.38 471 TYR A C 1
ATOM 3766 O O . TYR A 1 471 ? -11.477 27.75 -6.836 1 96.38 471 TYR A O 1
ATOM 3774 N N . PRO A 1 472 ? -9.25 28.141 -6.852 1 95.06 472 PRO A N 1
ATOM 3775 C CA . PRO A 1 472 ? -9.445 29.422 -7.527 1 95.06 472 PRO A CA 1
ATOM 3776 C C . PRO A 1 472 ? -9.641 29.281 -9.031 1 95.06 472 PRO A C 1
ATOM 3778 O O . PRO A 1 472 ? -8.984 28.438 -9.664 1 95.06 472 PRO A O 1
ATOM 3781 N N . ASP A 1 473 ? -10.391 30.109 -9.625 1 91.62 473 ASP A N 1
ATOM 3782 C CA . ASP A 1 473 ? -10.781 29.969 -11.023 1 91.62 473 ASP A CA 1
ATOM 3783 C C . ASP A 1 473 ? -9.594 30.203 -11.945 1 91.62 473 ASP A C 1
ATOM 3785 O O . ASP A 1 473 ? -9.523 29.641 -13.039 1 91.62 473 ASP A O 1
ATOM 3789 N N . TRP A 1 474 ? -8.672 30.984 -11.531 1 92.75 474 TRP A N 1
ATOM 3790 C CA . TRP A 1 474 ? -7.59 31.406 -12.414 1 92.75 474 TRP A CA 1
ATOM 3791 C C . TRP A 1 474 ? -6.711 30.219 -12.805 1 92.75 474 TRP A C 1
ATOM 3793 O O . TRP A 1 474 ? -6.031 30.25 -13.828 1 92.75 474 TRP A O 1
ATOM 3803 N N . ILE A 1 475 ? -6.656 29.141 -12.008 1 95.25 475 ILE A N 1
ATOM 3804 C CA . ILE A 1 475 ? -5.758 28.047 -12.32 1 95.25 475 ILE A CA 1
ATOM 3805 C C . ILE A 1 475 ? -6.254 27.312 -13.57 1 95.25 475 ILE A C 1
ATOM 3807 O O . ILE A 1 475 ? -5.504 26.562 -14.203 1 95.25 475 ILE A O 1
ATOM 3811 N N . LEU A 1 476 ? -7.559 27.531 -13.945 1 95.25 476 LEU A N 1
ATOM 3812 C CA . LEU A 1 476 ? -8.125 26.875 -15.109 1 95.25 476 LEU A CA 1
ATOM 3813 C C . LEU A 1 476 ? -7.969 27.75 -16.359 1 95.25 476 LEU A C 1
ATOM 3815 O O . LEU A 1 476 ? -8.344 27.328 -17.453 1 95.25 476 LEU A O 1
ATOM 3819 N N . ASN A 1 477 ? -7.43 28.938 -16.172 1 95.62 477 ASN A N 1
ATOM 3820 C CA . ASN A 1 477 ? -7.047 29.812 -17.266 1 95.62 477 ASN A CA 1
ATOM 3821 C C . ASN A 1 477 ? -5.59 29.609 -17.672 1 95.62 477 ASN A C 1
ATOM 3823 O O . ASN A 1 477 ? -4.676 29.969 -16.938 1 95.62 477 ASN A O 1
ATOM 3827 N N . VAL A 1 478 ? -5.371 29.156 -18.859 1 96.94 478 VAL A N 1
ATOM 3828 C CA . VAL A 1 478 ? -4.059 28.719 -19.328 1 96.94 478 VAL A CA 1
ATOM 3829 C C . VAL A 1 478 ? -3.07 29.875 -19.266 1 96.94 478 VAL A C 1
ATOM 3831 O O . VAL A 1 478 ? -1.935 29.703 -18.812 1 96.94 478 VAL A O 1
ATOM 3834 N N . THR A 1 479 ? -3.529 31.031 -19.703 1 96.62 479 THR A N 1
ATOM 3835 C CA . THR A 1 479 ? -2.654 32.219 -19.734 1 96.62 479 THR A CA 1
ATOM 3836 C C . THR A 1 479 ? -2.201 32.594 -18.312 1 96.62 479 THR A C 1
ATOM 3838 O O . THR A 1 479 ? -1.017 32.844 -18.094 1 96.62 479 THR A O 1
ATOM 3841 N N . LYS A 1 480 ? -3.115 32.594 -17.406 1 94.56 480 LYS A N 1
ATOM 3842 C CA . LYS A 1 480 ? -2.795 32.938 -16.031 1 94.56 480 LYS A CA 1
ATOM 3843 C C . LYS A 1 480 ? -1.932 31.875 -15.367 1 94.56 480 LYS A C 1
ATOM 3845 O O . LYS A 1 480 ? -0.997 32.188 -14.633 1 94.56 480 LYS A O 1
ATOM 3850 N N . LEU A 1 481 ? -2.248 30.672 -15.617 1 96.38 481 LEU A N 1
ATOM 3851 C CA . LEU A 1 481 ? -1.462 29.562 -15.062 1 96.38 481 LEU A CA 1
ATOM 3852 C C . LEU A 1 481 ? -0.025 29.609 -15.57 1 96.38 481 LEU A C 1
ATOM 3854 O O . LEU A 1 481 ? 0.918 29.453 -14.789 1 96.38 481 LEU A O 1
ATOM 3858 N N . ASP A 1 482 ? 0.122 29.859 -16.875 1 97.25 482 ASP A N 1
ATOM 3859 C CA . ASP A 1 482 ? 1.448 29.906 -17.484 1 97.25 482 ASP A CA 1
ATOM 3860 C C . ASP A 1 482 ? 2.273 31.062 -16.906 1 97.25 482 ASP A C 1
ATOM 3862 O O . ASP A 1 482 ? 3.48 30.922 -16.703 1 97.25 482 ASP A O 1
ATOM 3866 N N . LYS A 1 483 ? 1.639 32.125 -16.688 1 94.56 483 LYS A N 1
ATOM 3867 C CA . LYS A 1 483 ? 2.328 33.281 -16.125 1 94.56 483 LYS A CA 1
ATOM 3868 C C . LYS A 1 483 ? 2.891 32.969 -14.742 1 94.56 483 LYS A C 1
ATOM 3870 O O . LYS A 1 483 ? 3.969 33.438 -14.383 1 94.56 483 LYS A O 1
ATOM 3875 N N . ASN A 1 484 ? 2.215 32.219 -13.977 1 92.5 484 ASN A N 1
ATOM 3876 C CA . ASN A 1 484 ? 2.635 31.844 -12.625 1 92.5 484 ASN A CA 1
ATOM 3877 C C . ASN A 1 484 ? 3.945 31.062 -12.633 1 92.5 484 ASN A C 1
ATOM 3879 O O . ASN A 1 484 ? 4.668 31.047 -11.633 1 92.5 484 ASN A O 1
ATOM 3883 N N . TYR A 1 485 ? 4.281 30.453 -13.727 1 95.94 485 TYR A N 1
ATOM 3884 C CA . TYR A 1 485 ? 5.484 29.625 -13.789 1 95.94 485 TYR A CA 1
ATOM 3885 C C . TYR A 1 485 ? 6.441 30.125 -14.859 1 95.94 485 TYR A C 1
ATOM 3887 O O . TYR A 1 485 ? 7.332 29.406 -15.297 1 95.94 485 TYR A O 1
ATOM 3895 N N . GLU A 1 486 ? 6.293 31.328 -15.273 1 94.94 486 GLU A N 1
ATOM 3896 C CA . GLU A 1 486 ? 7.055 31.891 -16.375 1 94.94 486 GLU A CA 1
ATOM 3897 C C . GLU A 1 486 ? 8.547 31.906 -16.078 1 94.94 486 GLU A C 1
ATOM 3899 O O . GLU A 1 486 ? 9.367 31.719 -16.969 1 94.94 486 GLU A O 1
ATOM 3904 N N . MET A 1 487 ? 8.945 32.031 -14.836 1 92.69 487 MET A N 1
ATOM 3905 C CA . MET A 1 487 ? 10.352 32.188 -14.469 1 92.69 487 MET A CA 1
ATOM 3906 C C . MET A 1 487 ? 11.016 30.812 -14.281 1 92.69 487 MET A C 1
ATOM 3908 O O . MET A 1 487 ? 12.242 30.734 -14.133 1 92.69 487 MET A O 1
ATOM 3912 N N . VAL A 1 488 ? 10.266 29.766 -14.219 1 96.62 488 VAL A N 1
ATOM 3913 C CA . VAL A 1 488 ? 10.82 28.438 -13.977 1 96.62 488 VAL A CA 1
ATOM 3914 C C . VAL A 1 488 ? 11.375 27.859 -15.281 1 96.62 488 VAL A C 1
ATOM 3916 O O . VAL A 1 488 ? 10.727 27.938 -16.328 1 96.62 488 VAL A O 1
ATOM 3919 N N . LYS A 1 489 ? 12.57 27.391 -15.211 1 96 489 LYS A N 1
ATOM 3920 C CA . LYS A 1 489 ? 13.188 26.672 -16.328 1 96 489 LYS A CA 1
ATOM 3921 C C . LYS A 1 489 ? 13.406 25.203 -15.984 1 96 489 LYS A C 1
ATOM 3923 O O . LYS A 1 489 ? 14.133 24.891 -15.031 1 96 489 LYS A O 1
ATOM 3928 N N . VAL A 1 490 ? 12.719 24.328 -16.734 1 96.81 490 VAL A N 1
ATOM 3929 C CA . VAL A 1 490 ? 12.898 22.891 -16.547 1 96.81 490 VAL A CA 1
ATOM 3930 C C . VAL A 1 490 ? 13.758 22.328 -17.672 1 96.81 490 VAL A C 1
ATOM 3932 O O . VAL A 1 490 ? 13.43 22.484 -18.844 1 96.81 490 VAL A O 1
ATOM 3935 N N . THR A 1 491 ? 14.844 21.719 -17.344 1 93.94 491 THR A N 1
ATOM 3936 C CA . THR A 1 491 ? 15.75 21.125 -18.312 1 93.94 491 THR A CA 1
ATOM 3937 C C . THR A 1 491 ? 15.641 19.609 -18.297 1 93.94 491 THR A C 1
ATOM 3939 O O . THR A 1 491 ? 15.859 18.969 -17.266 1 93.94 491 THR A O 1
ATOM 3942 N N . LYS A 1 492 ? 15.312 19.062 -19.469 1 93.25 492 LYS A N 1
ATOM 3943 C CA . LYS A 1 492 ? 15.203 17.609 -19.609 1 93.25 492 LYS A CA 1
ATOM 3944 C C . LYS A 1 492 ? 16.5 16.922 -19.203 1 93.25 492 LYS A C 1
ATOM 3946 O O . LYS A 1 492 ? 17.594 17.328 -19.625 1 93.25 492 LYS A O 1
ATOM 3951 N N . GLY A 1 493 ? 16.391 16.031 -18.297 1 92.75 493 GLY A N 1
ATOM 3952 C CA . GLY A 1 493 ? 17.531 15.227 -17.891 1 92.75 493 GLY A CA 1
ATOM 3953 C C . GLY A 1 493 ? 18.344 15.867 -16.781 1 92.75 493 GLY A C 1
ATOM 3954 O O . GLY A 1 493 ? 19.266 15.242 -16.25 1 92.75 493 GLY A O 1
ATOM 3955 N N . ALA A 1 494 ? 18.047 17.062 -16.422 1 95.38 494 ALA A N 1
ATOM 3956 C CA . ALA A 1 494 ? 18.781 17.75 -15.359 1 95.38 494 ALA A CA 1
ATOM 3957 C C . ALA A 1 494 ? 17.875 18 -14.156 1 95.38 494 ALA A C 1
ATOM 3959 O O . ALA A 1 494 ? 17.453 19.141 -13.914 1 95.38 494 ALA A O 1
ATOM 3960 N N . PHE A 1 495 ? 17.703 16.984 -13.383 1 96 495 PHE A N 1
ATOM 3961 C CA . PHE A 1 495 ? 16.688 17 -12.344 1 96 495 PHE A CA 1
ATOM 3962 C C . PHE A 1 495 ? 17.078 17.969 -11.227 1 96 495 PHE A C 1
ATOM 3964 O O . PHE A 1 495 ? 16.266 18.797 -10.805 1 96 495 PHE A O 1
ATOM 3971 N N . LEU A 1 496 ? 18.312 17.938 -10.742 1 96 496 LEU A N 1
ATOM 3972 C CA . LEU A 1 496 ? 18.75 18.812 -9.656 1 96 496 LEU A CA 1
ATOM 3973 C C . LEU A 1 496 ? 18.734 20.266 -10.102 1 96 496 LEU A C 1
ATOM 3975 O O . LEU A 1 496 ? 18.312 21.141 -9.344 1 96 496 LEU A O 1
ATOM 3979 N N . ASP A 1 497 ? 19.172 20.531 -11.312 1 94.12 497 ASP A N 1
ATOM 3980 C CA . ASP A 1 497 ? 19.156 21.891 -11.852 1 94.12 497 ASP A CA 1
ATOM 3981 C C . ASP A 1 497 ? 17.719 22.422 -11.945 1 94.12 497 ASP A C 1
ATOM 3983 O O . ASP A 1 497 ? 17.484 23.594 -11.656 1 94.12 497 ASP A O 1
ATOM 3987 N N . SER A 1 498 ? 16.844 21.562 -12.375 1 96.19 498 SER A N 1
ATOM 3988 C CA . SER A 1 498 ? 15.438 21.969 -12.461 1 96.19 498 SER A CA 1
ATOM 3989 C C . SER A 1 498 ? 14.875 22.297 -11.078 1 96.19 498 SER A C 1
ATOM 3991 O O . SER A 1 498 ? 14.078 23.219 -10.938 1 96.19 498 SER A O 1
ATOM 3993 N N . TYR A 1 499 ? 15.32 21.516 -10.078 1 95.5 499 TYR A N 1
ATOM 3994 C CA . TYR A 1 499 ? 14.891 21.781 -8.711 1 95.5 499 TYR A CA 1
ATOM 3995 C C . TYR A 1 499 ? 15.336 23.172 -8.273 1 95.5 499 TYR A C 1
ATOM 3997 O O . TYR A 1 499 ? 14.547 23.938 -7.699 1 95.5 499 TYR A O 1
ATOM 4005 N N . PHE A 1 500 ? 16.547 23.547 -8.547 1 93 500 PHE A N 1
ATOM 4006 C CA . PHE A 1 500 ? 17.062 24.844 -8.117 1 93 500 PHE A CA 1
ATOM 4007 C C . PHE A 1 500 ? 16.391 25.969 -8.898 1 93 500 PHE A C 1
ATOM 4009 O O . PHE A 1 500 ? 16.172 27.062 -8.359 1 93 500 PHE A O 1
ATOM 4016 N N . SER A 1 501 ? 16.047 25.703 -10.148 1 94.25 501 SER A N 1
ATOM 4017 C CA . SER A 1 501 ? 15.289 26.703 -10.914 1 94.25 501 SER A CA 1
ATOM 4018 C C . SER A 1 501 ? 13.93 26.969 -10.281 1 94.25 501 SER A C 1
ATOM 4020 O O . SER A 1 501 ? 13.508 28.125 -10.172 1 94.25 501 SER A O 1
ATOM 4022 N N . VAL A 1 502 ? 13.289 25.875 -9.867 1 95.25 502 VAL A N 1
ATOM 4023 C CA . VAL A 1 502 ? 11.992 26 -9.203 1 95.25 502 VAL A CA 1
ATOM 4024 C C . VAL A 1 502 ? 12.156 26.766 -7.891 1 95.25 502 VAL A C 1
ATOM 4026 O O . VAL A 1 502 ? 11.367 27.656 -7.582 1 95.25 502 VAL A O 1
ATOM 4029 N N . SER A 1 503 ? 13.156 26.406 -7.156 1 92.06 503 SER A N 1
ATOM 4030 C CA . SER A 1 503 ? 13.414 27.016 -5.859 1 92.06 503 SER A CA 1
ATOM 4031 C C . SER A 1 503 ? 13.711 28.5 -6.004 1 92.06 503 SER A C 1
ATOM 4033 O O . SER A 1 503 ? 13.203 29.312 -5.23 1 92.06 503 SER A O 1
ATOM 4035 N N . GLN A 1 504 ? 14.484 28.844 -6.977 1 88.94 504 GLN A N 1
ATOM 4036 C CA . GLN A 1 504 ? 14.844 30.25 -7.227 1 88.94 504 GLN A CA 1
ATOM 4037 C C . GLN A 1 504 ? 13.633 31.047 -7.676 1 88.94 504 GLN A C 1
ATOM 4039 O O . GLN A 1 504 ? 13.422 32.188 -7.219 1 88.94 504 GLN A O 1
ATOM 4044 N N . ALA A 1 505 ? 12.875 30.469 -8.555 1 90.75 505 ALA A N 1
ATOM 4045 C CA . ALA A 1 505 ? 11.672 31.141 -9.016 1 90.75 505 ALA A CA 1
ATOM 4046 C C . ALA A 1 505 ? 10.688 31.375 -7.871 1 90.75 505 ALA A C 1
ATOM 4048 O O . ALA A 1 505 ? 10.055 32.438 -7.785 1 90.75 505 ALA A O 1
ATOM 4049 N N . ALA A 1 506 ? 10.57 30.375 -7.023 1 89.5 506 ALA A N 1
ATOM 4050 C CA . ALA A 1 506 ? 9.672 30.484 -5.875 1 89.5 506 ALA A CA 1
ATOM 4051 C C . ALA A 1 506 ? 10.133 31.578 -4.926 1 89.5 506 ALA A C 1
ATOM 4053 O O . ALA A 1 506 ? 9.305 32.344 -4.391 1 89.5 506 ALA A O 1
ATOM 4054 N N . ALA A 1 507 ? 11.375 31.656 -4.699 1 85.88 507 ALA A N 1
ATOM 4055 C CA . ALA A 1 507 ? 11.93 32.719 -3.85 1 85.88 507 ALA A CA 1
ATOM 4056 C C . ALA A 1 507 ? 11.672 34.094 -4.445 1 85.88 507 ALA A C 1
ATOM 4058 O O . ALA A 1 507 ? 11.289 35.031 -3.734 1 85.88 507 ALA A O 1
ATOM 4059 N N . LEU A 1 508 ? 11.922 34.219 -5.688 1 85.31 508 LEU A N 1
ATOM 4060 C CA . LEU A 1 508 ? 11.719 35.5 -6.367 1 85.31 508 LEU A CA 1
ATOM 4061 C C . LEU A 1 508 ? 10.25 35.906 -6.297 1 85.31 508 LEU A C 1
ATOM 4063 O O . LEU A 1 508 ? 9.945 37.094 -6.074 1 85.31 508 LEU A O 1
ATOM 4067 N N . ASN A 1 509 ? 9.43 34.969 -6.523 1 85.62 509 ASN A N 1
ATOM 4068 C CA . ASN A 1 509 ? 8.008 35.25 -6.422 1 85.62 509 ASN A CA 1
ATOM 4069 C C . ASN A 1 509 ? 7.621 35.688 -5.012 1 85.62 509 ASN A C 1
ATOM 4071 O O . ASN A 1 509 ? 6.824 36.625 -4.848 1 85.62 509 ASN A O 1
ATOM 4075 N N . THR A 1 510 ? 8.141 35.031 -4.016 1 86.69 510 THR A N 1
ATOM 4076 C CA . THR A 1 510 ? 7.852 35.375 -2.627 1 86.69 510 THR A CA 1
ATOM 4077 C C . THR A 1 510 ? 8.344 36.781 -2.301 1 86.69 510 THR A C 1
ATOM 4079 O O . THR A 1 510 ? 7.621 37.562 -1.678 1 86.69 510 THR A O 1
ATOM 4082 N N . TRP A 1 511 ? 9.469 37.125 -2.74 1 85.56 511 TRP A N 1
ATOM 4083 C CA . TRP A 1 511 ? 10.062 38.438 -2.445 1 85.56 511 TRP A CA 1
ATOM 4084 C C . TRP A 1 511 ? 9.359 39.531 -3.213 1 85.56 511 TRP A C 1
ATOM 4086 O O . TRP A 1 511 ? 9.305 40.688 -2.756 1 85.56 511 TRP A O 1
ATOM 4096 N N . SER A 1 512 ? 8.812 39.188 -4.336 1 85.94 512 SER A N 1
ATOM 4097 C CA . SER A 1 512 ? 8.117 40.156 -5.164 1 85.94 512 SER A CA 1
ATOM 4098 C C . SER A 1 512 ? 6.828 40.625 -4.5 1 85.94 512 SER A C 1
ATOM 4100 O O . SER A 1 512 ? 6.258 41.656 -4.895 1 85.94 512 SER A O 1
ATOM 4102 N N . LEU A 1 513 ? 6.492 39.969 -3.467 1 87.5 513 LEU A N 1
ATOM 4103 C CA . LEU A 1 513 ? 5.285 40.344 -2.74 1 87.5 513 LEU A CA 1
ATOM 4104 C C . LEU A 1 513 ? 5.531 41.594 -1.915 1 87.5 513 LEU A C 1
ATOM 4106 O O . LEU A 1 513 ? 4.586 42.344 -1.589 1 87.5 513 LEU A O 1
ATOM 4110 N N . LEU A 1 514 ? 6.738 41.812 -1.559 1 88.88 514 LEU A N 1
ATOM 4111 C CA . LEU A 1 514 ? 7.051 42.969 -0.753 1 88.88 514 LEU A CA 1
ATOM 4112 C C . LEU A 1 514 ? 6.645 44.25 -1.478 1 88.88 514 LEU A C 1
ATOM 4114 O O . LEU A 1 514 ? 6.91 44.406 -2.672 1 88.88 514 LEU A O 1
ATOM 4118 N N . GLY A 1 515 ? 5.996 45.062 -0.814 1 87.56 515 GLY A N 1
ATOM 4119 C CA . GLY A 1 515 ? 5.547 46.312 -1.384 1 87.56 515 GLY A CA 1
ATOM 4120 C C . GLY A 1 515 ? 4.184 46.219 -2.045 1 87.56 515 GLY A C 1
ATOM 4121 O O . GLY A 1 515 ? 3.611 47.25 -2.445 1 87.56 515 GLY A O 1
ATOM 4122 N N . THR A 1 516 ? 3.738 45.031 -2.088 1 89.38 516 THR A N 1
ATOM 4123 C CA . THR A 1 516 ? 2.398 44.844 -2.637 1 89.38 516 THR A CA 1
ATOM 4124 C C . THR A 1 516 ? 1.38 44.625 -1.521 1 89.38 516 THR A C 1
ATOM 4126 O O . THR A 1 516 ? 1.75 44.5 -0.351 1 89.38 516 THR A O 1
ATOM 4129 N N . VAL A 1 517 ? 0.098 44.688 -1.963 1 91.44 517 VAL A N 1
ATOM 4130 C CA . VAL A 1 517 ? -0.986 44.469 -1.008 1 91.44 517 VAL A CA 1
ATOM 4131 C C . VAL A 1 517 ? -1.477 43.031 -1.091 1 91.44 517 VAL A C 1
ATOM 4133 O O . VAL A 1 517 ? -1.671 42.5 -2.186 1 91.44 517 VAL A O 1
ATOM 4136 N N . PRO A 1 518 ? -1.55 42.438 0.086 1 90.12 518 PRO A N 1
ATOM 4137 C CA . PRO A 1 518 ? -2.049 41.062 0.083 1 90.12 518 PRO A CA 1
ATOM 4138 C C . PRO A 1 518 ? -3.4 40.938 -0.614 1 90.12 518 PRO A C 1
ATOM 4140 O O . PRO A 1 518 ? -4.281 41.781 -0.433 1 90.12 518 PRO A O 1
ATOM 4143 N N . ASP A 1 519 ? -3.436 39.812 -1.468 1 82.5 519 ASP A N 1
ATOM 4144 C CA . ASP A 1 519 ? -4.625 39.5 -2.262 1 82.5 519 ASP A CA 1
ATOM 4145 C C . ASP A 1 519 ? -5.309 38.25 -1.762 1 82.5 519 ASP A C 1
ATOM 4147 O O . ASP A 1 519 ? -4.684 37.188 -1.681 1 82.5 519 ASP A O 1
ATOM 4151 N N . THR A 1 520 ? -6.57 38.406 -1.441 1 76 520 THR A N 1
ATOM 4152 C CA . THR A 1 520 ? -7.316 37.25 -0.918 1 76 520 THR A CA 1
ATOM 4153 C C . THR A 1 520 ? -7.508 36.188 -1.997 1 76 520 THR A C 1
ATOM 4155 O O . THR A 1 520 ? -7.797 35.031 -1.691 1 76 520 THR A O 1
ATOM 4158 N N . ASP A 1 521 ? -7.254 36.5 -3.166 1 77.12 521 ASP A N 1
ATOM 4159 C CA . ASP A 1 521 ? -7.453 35.531 -4.242 1 77.12 521 ASP A CA 1
ATOM 4160 C C . ASP A 1 521 ? -6.199 34.688 -4.465 1 77.12 521 ASP A C 1
ATOM 4162 O O . ASP A 1 521 ? -6.223 33.719 -5.223 1 77.12 521 ASP A O 1
ATOM 4166 N N . MET A 1 522 ? -5.246 35.125 -3.803 1 80.38 522 MET A N 1
ATOM 4167 C CA . MET A 1 522 ? -4.023 34.344 -3.908 1 80.38 522 MET A CA 1
ATOM 4168 C C . MET A 1 522 ? -4.027 33.188 -2.893 1 80.38 522 MET A C 1
ATOM 4170 O O . MET A 1 522 ? -4.078 33.438 -1.686 1 80.38 522 MET A O 1
ATOM 4174 N N . TRP A 1 523 ? -4.074 32 -3.41 1 88 523 TRP A N 1
ATOM 4175 C CA . TRP A 1 523 ? -4.133 30.828 -2.549 1 88 523 TRP A CA 1
ATOM 4176 C C . TRP A 1 523 ? -2.734 30.375 -2.145 1 88 523 TRP A C 1
ATOM 4178 O O . TRP A 1 523 ? -1.819 30.359 -2.973 1 88 523 TRP A O 1
ATOM 4188 N N . SER A 1 524 ? -2.555 30.156 -0.913 1 82.94 524 SER A N 1
ATOM 4189 C CA . SER A 1 524 ? -1.267 29.672 -0.424 1 82.94 524 SER A CA 1
ATOM 4190 C C . SER A 1 524 ? -1.18 28.156 -0.501 1 82.94 524 SER A C 1
ATOM 4192 O O . SER A 1 524 ? -0.095 27.594 -0.68 1 82.94 524 SER A O 1
ATOM 4194 N N . LEU A 1 525 ? -2.242 27.469 -0.364 1 92.94 525 LEU A N 1
ATOM 4195 C CA . LEU A 1 525 ? -2.297 26.016 -0.48 1 92.94 525 LEU A CA 1
ATOM 4196 C C . LEU A 1 525 ? -2.758 25.594 -1.873 1 92.94 525 LEU A C 1
ATOM 4198 O O . LEU A 1 525 ? -3.393 26.375 -2.582 1 92.94 525 LEU A O 1
ATOM 4202 N N . LYS A 1 526 ? -2.35 24.453 -2.252 1 96.94 526 LYS A N 1
ATOM 4203 C CA . LYS A 1 526 ? -2.672 23.969 -3.592 1 96.94 526 LYS A CA 1
ATOM 4204 C C . LYS A 1 526 ? -3.938 23.125 -3.58 1 96.94 526 LYS A C 1
ATOM 4206 O O . LYS A 1 526 ? -4.059 22.188 -2.783 1 96.94 526 LYS A O 1
ATOM 4211 N N . PRO A 1 527 ? -4.828 23.312 -4.48 1 97.38 527 PRO A N 1
ATOM 4212 C CA . PRO A 1 527 ? -6.184 22.766 -4.449 1 97.38 527 PRO A CA 1
ATOM 4213 C C . PRO A 1 527 ? -6.203 21.234 -4.438 1 97.38 527 PRO A C 1
ATOM 4215 O O . PRO A 1 527 ? -7.145 20.625 -3.918 1 97.38 527 PRO A O 1
ATOM 4218 N N . HIS A 1 528 ? -5.234 20.547 -4.965 1 97.62 528 HIS A N 1
ATOM 4219 C CA . HIS A 1 528 ? -5.254 19.094 -5.027 1 97.62 528 HIS A CA 1
ATOM 4220 C C . HIS A 1 528 ? -4.875 18.484 -3.684 1 97.62 528 HIS A C 1
ATOM 4222 O O . HIS A 1 528 ? -5.059 17.281 -3.471 1 97.62 528 HIS A O 1
ATOM 4228 N N . GLN A 1 529 ? -4.383 19.266 -2.775 1 97.62 529 GLN A N 1
ATOM 4229 C CA . GLN A 1 529 ? -3.918 18.781 -1.482 1 97.62 529 GLN A CA 1
ATOM 4230 C C . GLN A 1 529 ? -5.094 18.406 -0.577 1 97.62 529 GLN A C 1
ATOM 4232 O O . GLN A 1 529 ? -6.184 18.969 -0.717 1 97.62 529 GLN A O 1
ATOM 4237 N N . VAL A 1 530 ? -4.855 17.469 0.277 1 97.25 530 VAL A N 1
ATOM 4238 C CA . VAL A 1 530 ? -5.852 17.078 1.269 1 97.25 530 VAL A CA 1
ATOM 4239 C C . VAL A 1 530 ? -5.668 17.906 2.541 1 97.25 530 VAL A C 1
ATOM 4241 O O . VAL A 1 530 ? -5.051 17.438 3.504 1 97.25 530 VAL A O 1
ATOM 4244 N N . ASN A 1 531 ? -6.316 19.094 2.498 1 96.62 531 ASN A N 1
ATOM 4245 C CA . ASN A 1 531 ? -6.066 20.031 3.596 1 96.62 531 ASN A CA 1
ATOM 4246 C C . ASN A 1 531 ? -7.199 21.047 3.742 1 96.62 531 ASN A C 1
ATOM 4248 O O . ASN A 1 531 ? -8 21.219 2.82 1 96.62 531 ASN A O 1
ATOM 4252 N N . ALA A 1 532 ? -7.324 21.578 4.895 1 97.38 532 ALA A N 1
ATOM 4253 C CA . ALA A 1 532 ? -8.172 22.719 5.258 1 97.38 532 ALA A CA 1
ATOM 4254 C C . ALA A 1 532 ? -7.5 23.578 6.32 1 97.38 532 ALA A C 1
ATOM 4256 O O . ALA A 1 532 ? -6.746 23.078 7.156 1 97.38 532 ALA A O 1
ATOM 4257 N N . VAL A 1 533 ? -7.703 24.953 6.223 1 96.25 533 VAL A N 1
ATOM 4258 C CA . VAL A 1 533 ? -7.059 25.828 7.195 1 96.25 533 VAL A CA 1
ATOM 4259 C C . VAL A 1 533 ? -7.898 27.094 7.391 1 96.25 533 VAL A C 1
ATOM 4261 O O . VAL A 1 533 ? -8.758 27.406 6.566 1 96.25 533 VAL A O 1
ATOM 4264 N N . PHE A 1 534 ? -7.73 27.703 8.484 1 96.69 534 PHE A N 1
ATOM 4265 C CA . PHE A 1 534 ? -8.172 29.078 8.711 1 96.69 534 PHE A CA 1
ATOM 4266 C C . PHE A 1 534 ? -6.988 30.031 8.719 1 96.69 534 PHE A C 1
ATOM 4268 O O . PHE A 1 534 ? -6.047 29.859 9.492 1 96.69 534 PHE A O 1
ATOM 4275 N N . ARG A 1 535 ? -7.047 31.031 7.938 1 94.69 535 ARG A N 1
ATOM 4276 C CA . ARG A 1 535 ? -5.98 32.031 7.867 1 94.69 535 ARG A CA 1
ATOM 4277 C C . ARG A 1 535 ? -6.363 33.281 8.625 1 94.69 535 ARG A C 1
ATOM 4279 O O . ARG A 1 535 ? -7.086 34.125 8.102 1 94.69 535 ARG A O 1
ATOM 4286 N N . SER A 1 536 ? -5.738 33.469 9.711 1 94.38 536 SER A N 1
ATOM 4287 C CA . SER A 1 536 ? -6.121 34.531 10.641 1 94.38 536 SER A CA 1
ATOM 4288 C C . SER A 1 536 ? -5.871 35.906 10.047 1 94.38 536 SER A C 1
ATOM 4290 O O . SER A 1 536 ? -6.695 36.812 10.195 1 94.38 536 SER A O 1
ATOM 4292 N N . SER A 1 537 ? -4.738 36.031 9.359 1 92.94 537 SER A N 1
ATOM 4293 C CA . SER A 1 537 ? -4.359 37.344 8.836 1 92.94 537 SER A CA 1
ATOM 4294 C C . SER A 1 537 ? -5.262 37.781 7.676 1 92.94 537 SER A C 1
ATOM 4296 O O . SER A 1 537 ? -5.281 38.938 7.285 1 92.94 537 SER A O 1
ATOM 4298 N N . TYR A 1 538 ? -6.016 36.844 7.18 1 93.44 538 TYR A N 1
ATOM 4299 C CA . TYR A 1 538 ? -6.957 37.125 6.102 1 93.44 538 TYR A CA 1
ATOM 4300 C C . TYR A 1 538 ? -8.398 37 6.582 1 93.44 538 TYR A C 1
ATOM 4302 O O . TYR A 1 538 ? -9.336 37.344 5.859 1 93.44 538 TYR A O 1
ATOM 4310 N N . ASN A 1 539 ? -8.602 36.531 7.816 1 94.88 539 ASN A N 1
ATOM 4311 C CA . ASN A 1 539 ? -9.93 36.188 8.328 1 94.88 539 ASN A CA 1
ATOM 4312 C C . ASN A 1 539 ? -10.711 35.344 7.328 1 94.88 539 ASN A C 1
ATOM 4314 O O . ASN A 1 539 ? -11.828 35.719 6.941 1 94.88 539 ASN A O 1
ATOM 4318 N N . GLU A 1 540 ? -10.102 34.188 7.004 1 95.25 540 GLU A N 1
ATOM 4319 C CA . GLU A 1 540 ? -10.688 33.375 5.941 1 95.25 540 GLU A CA 1
ATOM 4320 C C . GLU A 1 540 ? -10.461 31.891 6.195 1 95.25 540 GLU A C 1
ATOM 4322 O O . GLU A 1 540 ? -9.398 31.484 6.668 1 95.25 540 GLU A O 1
ATOM 4327 N N . LEU A 1 541 ? -11.508 31.094 5.91 1 95.81 541 LEU A N 1
ATOM 4328 C CA . LEU A 1 541 ? -11.344 29.641 5.961 1 95.81 541 LEU A CA 1
ATOM 4329 C C . LEU A 1 541 ? -11.133 29.062 4.566 1 95.81 541 LEU A C 1
ATOM 4331 O O . LEU A 1 541 ? -11.742 29.531 3.6 1 95.81 541 LEU A O 1
ATOM 4335 N N . VAL A 1 542 ? -10.25 28.078 4.457 1 96.06 542 VAL A N 1
ATOM 4336 C CA . VAL A 1 542 ? -9.875 27.438 3.197 1 96.06 542 VAL A CA 1
ATOM 4337 C C . VAL A 1 542 ? -10.133 25.938 3.277 1 96.06 542 VAL A C 1
ATOM 4339 O O . VAL A 1 542 ? -9.703 25.281 4.223 1 96.06 542 VAL A O 1
ATOM 4342 N N . ILE A 1 543 ? -10.898 25.375 2.361 1 97.81 543 ILE A N 1
ATOM 4343 C CA . ILE A 1 543 ? -11.078 23.938 2.184 1 97.81 543 ILE A CA 1
ATOM 4344 C C . ILE A 1 543 ? -10.789 23.562 0.731 1 97.81 543 ILE A C 1
ATOM 4346 O O . ILE A 1 543 ? -11.438 24.062 -0.188 1 97.81 543 ILE A O 1
ATOM 4350 N N . LEU A 1 544 ? -9.938 22.641 0.487 1 98.12 544 LEU A N 1
ATOM 4351 C CA . LEU A 1 544 ? -9.398 22.391 -0.846 1 98.12 544 LEU A CA 1
ATOM 4352 C C . LEU A 1 544 ? -10.133 21.234 -1.522 1 98.12 544 LEU A C 1
ATOM 4354 O O . LEU A 1 544 ? -10.68 20.359 -0.847 1 98.12 544 LEU A O 1
ATOM 4358 N N . ALA A 1 545 ? -10.07 21.234 -2.854 1 98 545 ALA A N 1
ATOM 4359 C CA . ALA A 1 545 ? -10.703 20.203 -3.668 1 98 545 ALA A CA 1
ATOM 4360 C C . ALA A 1 545 ? -10.172 18.812 -3.305 1 98 545 ALA A C 1
ATOM 4362 O O . ALA A 1 545 ? -10.922 17.828 -3.318 1 98 545 ALA A O 1
ATOM 4363 N N . GLY A 1 546 ? -8.914 18.703 -3.016 1 97.94 546 GLY A N 1
ATOM 4364 C CA . GLY A 1 546 ? -8.32 17.422 -2.674 1 97.94 546 GLY A CA 1
ATOM 4365 C C . GLY A 1 546 ? -8.914 16.797 -1.423 1 97.94 546 GLY A C 1
ATOM 4366 O O . GLY A 1 546 ? -8.961 15.578 -1.295 1 97.94 546 GLY A O 1
ATOM 4367 N N . LEU A 1 547 ? -9.305 17.625 -0.492 1 97.94 547 LEU A N 1
ATOM 4368 C CA . LEU A 1 547 ? -9.914 17.141 0.745 1 97.94 547 LEU A CA 1
ATOM 4369 C C . LEU A 1 547 ? -11.375 16.766 0.518 1 97.94 547 LEU A C 1
ATOM 4371 O O . LEU A 1 547 ? -11.891 15.852 1.168 1 97.94 547 LEU A O 1
ATOM 4375 N N . LEU A 1 548 ? -12.039 17.5 -0.382 1 97.62 548 LEU A N 1
ATOM 4376 C CA . LEU A 1 548 ? -13.461 17.297 -0.629 1 97.62 548 LEU A CA 1
ATOM 4377 C C . LEU A 1 548 ? -13.695 16.031 -1.428 1 97.62 548 LEU A C 1
ATOM 4379 O O . LEU A 1 548 ? -14.273 16.062 -2.518 1 97.62 548 LEU A O 1
ATOM 4383 N N . GLN A 1 549 ? -13.172 14.953 -0.853 1 95.56 549 GLN A N 1
ATOM 4384 C CA . GLN A 1 549 ? -13.32 13.578 -1.315 1 95.56 549 GLN A CA 1
ATOM 4385 C C . GLN A 1 549 ? -13.781 12.664 -0.183 1 95.56 549 GLN A C 1
ATOM 4387 O O . GLN A 1 549 ? -13.711 13.039 0.99 1 95.56 549 GLN A O 1
ATOM 4392 N N . ARG A 1 550 ? -14.328 11.383 -0.458 1 93.06 550 ARG A N 1
ATOM 4393 C CA . ARG A 1 550 ? -14.641 10.406 0.584 1 93.06 550 ARG A CA 1
ATOM 4394 C C . ARG A 1 550 ? -13.398 10.062 1.399 1 93.06 550 ARG A C 1
ATOM 4396 O O . ARG A 1 550 ? -12.305 9.906 0.843 1 93.06 550 ARG A O 1
ATOM 4403 N N . PRO A 1 551 ? -13.555 10.164 2.615 1 95.12 551 PRO A N 1
ATOM 4404 C CA . PRO A 1 551 ? -14.766 10.164 3.447 1 95.12 551 PRO A CA 1
ATOM 4405 C C . PRO A 1 551 ? -15.195 11.57 3.854 1 95.12 551 PRO A C 1
ATOM 4407 O O . PRO A 1 551 ? -16.219 11.734 4.523 1 95.12 551 PRO A O 1
ATOM 4410 N N . PHE A 1 552 ? -14.5 12.539 3.49 1 97.81 552 PHE A N 1
ATOM 4411 C CA . PHE A 1 552 ? -14.789 13.883 3.963 1 97.81 552 PHE A CA 1
ATOM 4412 C C . PHE A 1 552 ? -16.031 14.438 3.283 1 97.81 552 PHE A C 1
ATOM 4414 O O . PHE A 1 552 ? -16.797 15.188 3.895 1 97.81 552 PHE A O 1
ATOM 4421 N N . PHE A 1 553 ? -16.109 14.047 2.023 1 96.75 553 PHE A N 1
ATOM 4422 C CA . PHE A 1 553 ? -17.203 14.594 1.241 1 96.75 553 PHE A CA 1
ATOM 4423 C C . PHE A 1 553 ? -17.609 13.633 0.126 1 96.75 553 PHE A C 1
ATOM 4425 O O . PHE A 1 553 ? -16.75 13.008 -0.5 1 96.75 553 PHE A O 1
ATOM 4432 N N . ASP A 1 554 ? -18.75 13.453 -0.044 1 95.25 554 ASP A N 1
ATOM 4433 C CA . ASP A 1 554 ? -19.422 12.797 -1.159 1 95.25 554 ASP A CA 1
ATOM 4434 C C . ASP A 1 554 ? -20.797 13.398 -1.396 1 95.25 554 ASP A C 1
ATOM 4436 O O . ASP A 1 554 ? -21.625 13.445 -0.486 1 95.25 554 ASP A O 1
ATOM 4440 N N . PRO A 1 555 ? -20.984 13.914 -2.643 1 93 555 PRO A N 1
ATOM 4441 C CA . PRO A 1 555 ? -22.266 14.562 -2.889 1 93 555 PRO A CA 1
ATOM 4442 C C . PRO A 1 555 ? -23.453 13.641 -2.621 1 93 555 PRO A C 1
ATOM 4444 O O . PRO A 1 555 ? -24.578 14.117 -2.447 1 93 555 PRO A O 1
ATOM 4447 N N . ARG A 1 556 ? -23.312 12.438 -2.469 1 92.38 556 ARG A N 1
ATOM 4448 C CA . ARG A 1 556 ? -24.391 11.461 -2.311 1 92.38 556 ARG A CA 1
ATOM 4449 C C . ARG A 1 556 ? -24.641 11.164 -0.838 1 92.38 556 ARG A C 1
ATOM 4451 O O . ARG A 1 556 ? -25.625 10.492 -0.496 1 92.38 556 ARG A O 1
ATOM 4458 N N . TYR A 1 557 ? -23.812 11.555 0.069 1 95.12 557 TYR A N 1
ATOM 4459 C CA . TYR A 1 557 ? -23.969 11.305 1.496 1 95.12 557 TYR A CA 1
ATOM 4460 C C . TYR A 1 557 ? -25.312 11.844 1.988 1 95.12 557 TYR A C 1
ATOM 4462 O O . TYR A 1 557 ? -25.781 12.875 1.511 1 95.12 557 TYR A O 1
ATOM 4470 N N . PRO A 1 558 ? -25.922 11.133 3.021 1 94.25 558 PRO A N 1
ATOM 4471 C CA . PRO A 1 558 ? -27.016 11.805 3.727 1 94.25 558 PRO A CA 1
ATOM 4472 C C . PRO A 1 558 ? -26.562 13.094 4.422 1 94.25 558 PRO A C 1
ATOM 4474 O O . PRO A 1 558 ? -25.391 13.227 4.773 1 94.25 558 PRO A O 1
ATOM 4477 N N . LEU A 1 559 ? -27.453 13.977 4.621 1 95.12 559 LEU A N 1
ATOM 4478 C CA . LEU A 1 559 ? -27.156 15.266 5.23 1 95.12 559 LEU A CA 1
ATOM 4479 C C . LEU A 1 559 ? -26.469 15.078 6.578 1 95.12 559 LEU A C 1
ATOM 4481 O O . LEU A 1 559 ? -25.547 15.828 6.918 1 95.12 559 LEU A O 1
ATOM 4485 N N . SER A 1 560 ? -26.953 14.125 7.355 1 96.81 560 SER A N 1
ATOM 4486 C CA . SER A 1 560 ? -26.391 13.875 8.68 1 96.81 560 SER A CA 1
ATOM 4487 C C . SER A 1 560 ? -24.906 13.562 8.594 1 96.81 560 SER A C 1
ATOM 4489 O O . SER A 1 560 ? -24.094 14.219 9.242 1 96.81 560 SER A O 1
ATOM 4491 N N . TYR A 1 561 ? -24.516 12.656 7.723 1 97.31 561 TYR A N 1
ATOM 4492 C CA . TYR A 1 561 ? -23.125 12.242 7.578 1 97.31 561 TYR A CA 1
ATOM 4493 C C . TYR A 1 561 ? -22.281 13.367 6.98 1 97.31 561 TYR A C 1
ATOM 4495 O O . TYR A 1 561 ? -21.125 13.562 7.363 1 97.31 561 TYR A O 1
ATOM 4503 N N . THR A 1 562 ? -22.859 14.133 6.062 1 97.31 562 THR A N 1
ATOM 4504 C CA . THR A 1 562 ? -22.156 15.25 5.422 1 97.31 562 THR A CA 1
ATOM 4505 C C . THR A 1 562 ? -21.812 16.328 6.445 1 97.31 562 THR A C 1
ATOM 4507 O O . THR A 1 562 ? -20.688 16.828 6.453 1 97.31 562 THR A O 1
ATOM 4510 N N . TYR A 1 563 ? -22.703 16.672 7.285 1 98.19 563 TYR A N 1
ATOM 4511 C CA . TYR A 1 563 ? -22.438 17.688 8.297 1 98.19 563 TYR A CA 1
ATOM 4512 C C . TYR A 1 563 ? -21.5 17.141 9.375 1 98.19 563 TYR A C 1
ATOM 4514 O O . TYR A 1 563 ? -20.703 17.891 9.93 1 98.19 563 TYR A O 1
ATOM 4522 N N . GLY A 1 564 ? -21.609 15.852 9.648 1 98.5 564 GLY A N 1
ATOM 4523 C CA . GLY A 1 564 ? -20.656 15.242 10.57 1 98.5 564 GLY A CA 1
ATOM 4524 C C . GLY A 1 564 ? -19.234 15.242 10.039 1 98.5 564 GLY A C 1
ATOM 4525 O O . GLY A 1 564 ? -18.281 15.375 10.812 1 98.5 564 GLY A O 1
ATOM 4526 N N . SER A 1 565 ? -19.094 15.078 8.766 1 98.25 565 SER A N 1
ATOM 4527 C CA . SER A 1 565 ? -17.766 15.023 8.148 1 98.25 565 SER A CA 1
ATOM 4528 C C . SER A 1 565 ? -17.312 16.406 7.711 1 98.25 565 SER A C 1
ATOM 4530 O O . SER A 1 565 ? -16.781 17.188 8.516 1 98.25 565 SER A O 1
ATOM 4532 N N . THR A 1 566 ? -17.766 16.875 6.566 1 97.94 566 THR A N 1
ATOM 4533 C CA . THR A 1 566 ? -17.359 18.156 6.008 1 97.94 566 THR A CA 1
ATOM 4534 C C . THR A 1 566 ? -17.844 19.312 6.887 1 97.94 566 THR A C 1
ATOM 4536 O O . THR A 1 566 ? -17.156 20.312 7.039 1 97.94 566 THR A O 1
ATOM 4539 N N . GLY A 1 567 ? -19 19.172 7.418 1 98.56 567 GLY A N 1
ATOM 4540 C CA . GLY A 1 567 ? -19.516 20.219 8.281 1 98.56 567 GLY A CA 1
ATOM 4541 C C . GLY A 1 567 ? -18.656 20.438 9.516 1 98.56 567 GLY A C 1
ATOM 4542 O O . GLY A 1 567 ? -18.391 21.578 9.883 1 98.56 567 GLY A O 1
ATOM 4543 N N . SER A 1 568 ? -18.281 19.375 10.125 1 98.56 568 SER A N 1
ATOM 4544 C CA . SER A 1 568 ? -17.469 19.516 11.328 1 98.56 568 SER A CA 1
ATOM 4545 C C . SER A 1 568 ? -16.094 20.094 11 1 98.56 568 SER A C 1
ATOM 4547 O O . SER A 1 568 ? -15.523 20.828 11.805 1 98.56 568 SER A O 1
ATOM 4549 N N . ILE A 1 569 ? -15.508 19.75 9.859 1 98.31 569 ILE A N 1
ATOM 4550 C CA . ILE A 1 569 ? -14.242 20.328 9.422 1 98.31 569 ILE A CA 1
ATOM 4551 C C . ILE A 1 569 ? -14.406 21.844 9.203 1 98.31 569 ILE A C 1
ATOM 4553 O O . ILE A 1 569 ? -13.547 22.625 9.602 1 98.31 569 ILE A O 1
ATOM 4557 N N . SER A 1 570 ? -15.523 22.188 8.586 1 98.19 570 SER A N 1
ATOM 4558 C CA . SER A 1 570 ? -15.812 23.609 8.375 1 98.19 570 SER A CA 1
ATOM 4559 C C . SER A 1 570 ? -15.922 24.344 9.695 1 98.19 570 SER A C 1
ATOM 4561 O O . SER A 1 570 ? -15.367 25.438 9.844 1 98.19 570 SER A O 1
ATOM 4563 N N . GLY A 1 571 ? -16.672 23.781 10.594 1 98.19 571 GLY A N 1
ATOM 4564 C CA . GLY A 1 571 ? -16.766 24.375 11.914 1 98.19 571 GLY A CA 1
ATOM 4565 C C . GLY A 1 571 ? -15.438 24.453 12.641 1 98.19 571 GLY A C 1
ATOM 4566 O O . GLY A 1 571 ? -15.164 25.438 13.344 1 98.19 571 GLY A O 1
ATOM 4567 N N . HIS A 1 572 ? -14.656 23.406 12.508 1 98.19 572 HIS A N 1
ATOM 4568 C CA . HIS A 1 572 ? -13.305 23.359 13.062 1 98.19 572 HIS A CA 1
ATOM 4569 C C . HIS A 1 572 ? -12.469 24.531 12.578 1 98.19 572 HIS A C 1
ATOM 4571 O O . HIS A 1 572 ? -11.883 25.266 13.383 1 98.19 572 HIS A O 1
ATOM 4577 N N . GLU A 1 573 ? -12.453 24.734 11.273 1 98 573 GLU A N 1
ATOM 4578 C CA . GLU A 1 573 ? -11.648 25.812 10.688 1 98 573 GLU A CA 1
ATOM 4579 C C . GLU A 1 573 ? -12.172 27.188 11.102 1 98 573 GLU A C 1
ATOM 4581 O O . GLU A 1 573 ? -11.383 28.078 11.422 1 98 573 GLU A O 1
ATOM 4586 N N . LEU A 1 574 ? -13.438 27.312 11.094 1 97.75 574 LEU A N 1
ATOM 4587 C CA . LEU A 1 574 ? -13.992 28.609 11.508 1 97.75 574 LEU A CA 1
ATOM 4588 C C . LEU A 1 574 ? -13.68 28.891 12.969 1 97.75 574 LEU A C 1
ATOM 4590 O O . LEU A 1 574 ? -13.422 30.031 13.344 1 97.75 574 LEU A O 1
ATOM 4594 N N . SER A 1 575 ? -13.727 27.875 13.773 1 97.06 575 SER A N 1
ATOM 4595 C CA . SER A 1 575 ? -13.43 28.016 15.195 1 97.06 575 SER A CA 1
ATOM 4596 C C . SER A 1 575 ? -12.016 28.531 15.422 1 97.06 575 SER A C 1
ATOM 4598 O O . SER A 1 575 ? -11.758 29.25 16.391 1 97.06 575 SER A O 1
ATOM 4600 N N . HIS A 1 576 ? -11.117 28.234 14.57 1 96.88 576 HIS A N 1
ATOM 4601 C CA . HIS A 1 576 ? -9.75 28.734 14.68 1 96.88 576 HIS A CA 1
ATOM 4602 C C . HIS A 1 576 ? -9.719 30.266 14.641 1 96.88 576 HIS A C 1
ATOM 4604 O O . HIS A 1 576 ? -8.781 30.875 15.148 1 96.88 576 HIS A O 1
ATOM 4610 N N . GLY A 1 577 ? -10.695 30.875 14.102 1 96.38 577 GLY A N 1
ATOM 4611 C CA . GLY A 1 577 ? -10.781 32.312 14.125 1 96.38 577 GLY A CA 1
ATOM 4612 C C . GLY A 1 577 ? -11.078 32.875 15.5 1 96.38 577 GLY A C 1
ATOM 4613 O O . GLY A 1 577 ? -10.891 34.062 15.75 1 96.38 577 GLY A O 1
ATOM 4614 N N . PHE A 1 578 ? -11.453 32.031 16.422 1 95.44 578 PHE A N 1
ATOM 4615 C CA . PHE A 1 578 ? -11.93 32.5 17.719 1 95.44 578 PHE A CA 1
ATOM 4616 C C . PHE A 1 578 ? -11.289 31.703 18.859 1 95.44 578 PHE A C 1
ATOM 4618 O O . PHE A 1 578 ? -11.711 31.812 20.016 1 95.44 578 PHE A O 1
ATOM 4625 N N . ASP A 1 579 ? -10.352 30.922 18.562 1 93.88 579 ASP A N 1
ATOM 4626 C CA . ASP A 1 579 ? -9.664 30.109 19.562 1 93.88 579 ASP A CA 1
ATOM 4627 C C . ASP A 1 579 ? -8.625 30.938 20.312 1 93.88 579 ASP A C 1
ATOM 4629 O O . ASP A 1 579 ? -8.734 32.156 20.375 1 93.88 579 ASP A O 1
ATOM 4633 N N . ASP A 1 580 ? -7.707 30.234 21 1 91.75 580 ASP A N 1
ATOM 4634 C CA . ASP A 1 580 ? -6.777 30.922 21.891 1 91.75 580 ASP A CA 1
ATOM 4635 C C . ASP A 1 580 ? -5.871 31.875 21.109 1 91.75 580 ASP A C 1
ATOM 4637 O O . ASP A 1 580 ? -5.422 32.875 21.656 1 91.75 580 ASP A O 1
ATOM 4641 N N . ASN A 1 581 ? -5.688 31.609 19.844 1 91.94 581 ASN A N 1
ATOM 4642 C CA . ASN A 1 581 ? -4.844 32.469 19.047 1 91.94 581 ASN A CA 1
ATOM 4643 C C . ASN A 1 581 ? -5.668 33.281 18.047 1 91.94 581 ASN A C 1
ATOM 4645 O O . ASN A 1 581 ? -5.434 34.5 17.875 1 91.94 581 ASN A O 1
ATOM 4649 N N . GLY A 1 582 ? -6.629 32.688 17.516 1 94 582 GLY A N 1
ATOM 4650 C CA . GLY A 1 582 ? -7.445 33.375 16.5 1 94 582 GLY A CA 1
ATOM 4651 C C . GLY A 1 582 ? -8.234 34.531 17.062 1 94 582 GLY A C 1
ATOM 4652 O O . GLY A 1 582 ? -8.508 35.5 16.344 1 94 582 GLY A O 1
ATOM 4653 N N . ARG A 1 583 ? -8.523 34.469 18.266 1 94.38 583 ARG A N 1
ATOM 4654 C CA . ARG A 1 583 ? -9.312 35.531 18.906 1 94.38 583 ARG A CA 1
ATOM 4655 C C . ARG A 1 583 ? -8.531 36.844 18.969 1 94.38 583 ARG A C 1
ATOM 4657 O O . ARG A 1 583 ? -9.109 37.906 19.203 1 94.38 583 ARG A O 1
ATOM 4664 N N . LYS A 1 584 ? -7.293 36.719 18.797 1 94.81 584 LYS A N 1
ATOM 4665 C CA . LYS A 1 584 ? -6.438 37.906 18.906 1 94.81 584 LYS A CA 1
ATOM 4666 C C . LYS A 1 584 ? -6.391 38.688 17.594 1 94.81 584 LYS A C 1
ATOM 4668 O O . LYS A 1 584 ? -5.836 39.781 17.531 1 94.81 584 LYS A O 1
ATOM 4673 N N . TYR A 1 585 ? -6.953 38.125 16.609 1 96.31 585 TYR A N 1
ATOM 4674 C CA . TYR A 1 585 ? -7.07 38.812 15.32 1 96.31 585 TYR A CA 1
ATOM 4675 C C . TYR A 1 585 ? -8.477 39.375 15.125 1 96.31 585 TYR A C 1
ATOM 4677 O O . TYR A 1 585 ? -9.461 38.719 15.477 1 96.31 585 TYR A O 1
ATOM 4685 N N . ASP A 1 586 ? -8.562 40.562 14.562 1 95.56 586 ASP A N 1
ATOM 4686 C CA . ASP A 1 586 ? -9.867 41.188 14.344 1 95.56 586 ASP A CA 1
ATOM 4687 C C . ASP A 1 586 ? -10.414 40.812 12.969 1 95.56 586 ASP A C 1
ATOM 4689 O O . ASP A 1 586 ? -9.875 39.938 12.281 1 95.56 586 ASP A O 1
ATOM 4693 N N . GLN A 1 587 ? -11.547 41.406 12.633 1 95.06 587 GLN A N 1
ATOM 4694 C CA . GLN A 1 587 ? -12.273 41.031 11.414 1 95.06 587 GLN A CA 1
ATOM 4695 C C . GLN A 1 587 ? -11.461 41.406 10.172 1 95.06 587 GLN A C 1
ATOM 4697 O O . GLN A 1 587 ? -11.75 40.906 9.07 1 95.06 587 GLN A O 1
ATOM 4702 N N . HIS A 1 588 ? -10.438 42.219 10.336 1 94.5 588 HIS A N 1
ATOM 4703 C CA . HIS A 1 588 ? -9.617 42.656 9.203 1 94.5 588 HIS A CA 1
ATOM 4704 C C . HIS A 1 588 ? -8.328 41.844 9.133 1 94.5 588 HIS A C 1
ATOM 4706 O O . HIS A 1 588 ? -7.48 42.094 8.273 1 94.5 588 HIS A O 1
ATOM 4712 N N . GLY A 1 589 ? -8.156 40.906 10.086 1 94.75 589 GLY A N 1
ATOM 4713 C CA . GLY A 1 589 ? -6.973 40.062 10.094 1 94.75 589 GLY A CA 1
ATOM 4714 C C . GLY A 1 589 ? -5.805 40.688 10.828 1 94.75 589 GLY A C 1
ATOM 4715 O O . GLY A 1 589 ? -4.66 40.25 10.656 1 94.75 589 GLY A O 1
ATOM 4716 N N . ASN A 1 590 ? -6.09 41.656 11.609 1 96.31 590 ASN A N 1
ATOM 4717 C CA . ASN A 1 590 ? -5.02 42.312 12.352 1 96.31 590 ASN A CA 1
ATOM 4718 C C . ASN A 1 590 ? -4.957 41.812 13.797 1 96.31 590 ASN A C 1
ATOM 4720 O O . ASN A 1 590 ? -5.988 41.656 14.445 1 96.31 590 ASN A O 1
ATOM 4724 N N . LEU A 1 591 ? -3.762 41.531 14.188 1 95.81 591 LEU A N 1
ATOM 4725 C CA . LEU A 1 591 ? -3.518 41.25 15.602 1 95.81 591 LEU A CA 1
ATOM 4726 C C . LEU A 1 591 ? -3.846 42.469 16.469 1 95.81 591 LEU A C 1
ATOM 4728 O O . LEU A 1 591 ? -3.176 43.5 16.375 1 95.81 591 LEU A O 1
ATOM 4732 N N . ASN A 1 592 ? -4.898 42.344 17.031 1 91.69 592 ASN A N 1
ATOM 4733 C CA . ASN A 1 592 ? -5.465 43.406 17.859 1 91.69 592 ASN A CA 1
ATOM 4734 C C . ASN A 1 592 ? -6.301 42.812 19 1 91.69 592 ASN A C 1
ATOM 4736 O O . ASN A 1 592 ? -7.02 41.844 18.828 1 91.69 592 ASN A O 1
ATOM 4740 N N . ASP A 1 593 ? -6.102 43.375 20.203 1 86.88 593 ASP A N 1
ATOM 4741 C CA . ASP A 1 593 ? -6.895 42.875 21.328 1 86.88 593 ASP A CA 1
ATOM 4742 C C . ASP A 1 593 ? -8.289 43.5 21.328 1 86.88 593 ASP A C 1
ATOM 4744 O O . ASP A 1 593 ? -8.547 44.469 22.062 1 86.88 593 ASP A O 1
ATOM 4748 N N . TRP A 1 594 ? -9.18 42.969 20.656 1 92.12 594 TRP A N 1
ATOM 4749 C CA . TRP A 1 594 ? -10.523 43.5 20.5 1 92.12 594 TRP A CA 1
ATOM 4750 C C . TRP A 1 594 ? -11.492 42.875 21.5 1 92.12 594 TRP A C 1
ATOM 4752 O O . TRP A 1 594 ? -12.617 43.344 21.656 1 92.12 594 TRP A O 1
ATOM 4762 N N . TRP A 1 595 ? -11.047 41.875 22.188 1 93.12 595 TRP A N 1
ATOM 4763 C CA . TRP A 1 595 ? -11.844 41.312 23.266 1 93.12 595 TRP A CA 1
ATOM 4764 C C . TRP A 1 595 ? -11.719 42.156 24.531 1 93.12 595 TRP A C 1
ATOM 4766 O O . TRP A 1 595 ? -10.633 42.656 24.844 1 93.12 595 TRP A O 1
ATOM 4776 N N . SER A 1 596 ? -12.789 42.25 25.297 1 93.75 596 SER A N 1
ATOM 4777 C CA . SER A 1 596 ? -12.703 42.875 26.609 1 93.75 596 SER A CA 1
ATOM 4778 C C . SER A 1 596 ? -11.875 42.031 27.578 1 93.75 596 SER A C 1
ATOM 4780 O O . SER A 1 596 ? -11.758 40.844 27.406 1 93.75 596 SER A O 1
ATOM 4782 N N . PRO A 1 597 ? -11.266 42.719 28.594 1 93.12 597 PRO A N 1
ATOM 4783 C CA . PRO A 1 597 ? -10.516 41.969 29.594 1 93.12 597 PRO A CA 1
ATOM 4784 C C . PRO A 1 597 ? -11.367 40.906 30.297 1 93.12 597 PRO A C 1
ATOM 4786 O O . PRO A 1 597 ? -10.883 39.812 30.578 1 93.12 597 PRO A O 1
ATOM 4789 N N . SER A 1 598 ? -12.57 41.219 30.547 1 93.38 598 SER A N 1
ATOM 4790 C CA . SER A 1 598 ? -13.469 40.25 31.203 1 93.38 598 SER A CA 1
ATOM 4791 C C . SER A 1 598 ? -13.75 39.062 30.312 1 93.38 598 SER A C 1
ATOM 4793 O O . SER A 1 598 ? -13.797 37.938 30.781 1 93.38 598 SER A O 1
ATOM 4795 N N . ALA A 1 599 ? -14.023 39.406 29.094 1 93.94 599 ALA A N 1
ATOM 4796 C CA . ALA A 1 599 ? -14.266 38.312 28.141 1 93.94 599 ALA A CA 1
ATOM 4797 C C . ALA A 1 599 ? -13.031 37.406 28 1 93.94 599 ALA A C 1
ATOM 4799 O O . ALA A 1 599 ? -13.148 36.188 27.922 1 93.94 599 ALA A O 1
ATOM 4800 N N . SER A 1 600 ? -11.859 38 27.922 1 93.69 600 SER A N 1
ATOM 4801 C CA . SER A 1 600 ? -10.609 37.25 27.812 1 93.69 600 SER A CA 1
ATOM 4802 C C . SER A 1 600 ? -10.383 36.375 29.016 1 93.69 600 SER A C 1
ATOM 4804 O O . SER A 1 600 ? -9.945 35.219 28.875 1 93.69 600 SER A O 1
ATOM 4806 N N . GLN A 1 601 ? -10.641 36.875 30.156 1 93.88 601 GLN A N 1
ATOM 4807 C CA . GLN A 1 601 ? -10.492 36.125 31.375 1 93.88 601 GLN A CA 1
ATOM 4808 C C . GLN A 1 601 ? -11.492 34.969 31.422 1 93.88 601 GLN A C 1
ATOM 4810 O O . GLN A 1 601 ? -11.125 33.844 31.781 1 93.88 601 GLN A O 1
ATOM 4815 N N . ALA A 1 602 ? -12.711 35.281 31.094 1 94 602 ALA A N 1
ATOM 4816 C CA . ALA A 1 602 ? -13.734 34.25 31.078 1 94 602 ALA A CA 1
ATOM 4817 C C . ALA A 1 602 ? -13.375 33.156 30.094 1 94 602 ALA A C 1
ATOM 4819 O O . ALA A 1 602 ? -13.586 31.969 30.375 1 94 602 ALA A O 1
ATOM 4820 N N . PHE A 1 603 ? -12.922 33.562 28.938 1 94.5 603 PHE A N 1
ATOM 4821 C CA . PHE A 1 603 ? -12.492 32.594 27.938 1 94.5 603 PHE A CA 1
ATOM 4822 C C . PHE A 1 603 ? -11.406 31.672 28.5 1 94.5 603 PHE A C 1
ATOM 4824 O O . PHE A 1 603 ? -11.469 30.453 28.328 1 94.5 603 PHE A O 1
ATOM 4831 N N . SER A 1 604 ? -10.422 32.219 29.094 1 93.62 604 SER A N 1
ATOM 4832 C CA . SER A 1 604 ? -9.328 31.438 29.688 1 93.62 604 SER A CA 1
ATOM 4833 C C . SER A 1 604 ? -9.852 30.438 30.734 1 93.62 604 SER A C 1
ATOM 4835 O O . SER A 1 604 ? -9.375 29.312 30.812 1 93.62 604 SER A O 1
ATOM 4837 N N . GLU A 1 605 ? -10.773 30.859 31.453 1 92.94 605 GLU A N 1
ATOM 4838 C CA . GLU A 1 605 ? -11.367 30 32.469 1 92.94 605 GLU A CA 1
ATOM 4839 C C . GLU A 1 605 ? -12.156 28.859 31.859 1 92.94 605 GLU A C 1
ATOM 4841 O O . GLU A 1 605 ? -12.062 27.719 32.312 1 92.94 605 GLU A O 1
ATOM 4846 N N . HIS A 1 606 ? -12.867 29.172 30.812 1 93.31 606 HIS A N 1
ATOM 4847 C CA . HIS A 1 606 ? -13.734 28.188 30.188 1 93.31 606 HIS A CA 1
ATOM 4848 C C . HIS A 1 606 ? -12.922 27.203 29.344 1 93.31 606 HIS A C 1
ATOM 4850 O O . HIS A 1 606 ? -13.398 26.125 29.016 1 93.31 606 HIS A O 1
ATOM 4856 N N . THR A 1 607 ? -11.719 27.594 28.938 1 95.44 607 THR A N 1
ATOM 4857 C CA . THR A 1 607 ? -10.891 26.703 28.125 1 95.44 607 THR A CA 1
ATOM 4858 C C . THR A 1 607 ? -9.961 25.875 29 1 95.44 607 THR A C 1
ATOM 4860 O O . THR A 1 607 ? -9.383 24.891 28.547 1 95.44 607 THR A O 1
ATOM 4863 N N . SER A 1 608 ? -9.836 26.234 30.297 1 95.81 608 SER A N 1
ATOM 4864 C CA . SER A 1 608 ? -8.938 25.531 31.203 1 95.81 608 SER A CA 1
ATOM 4865 C C . SER A 1 608 ? -9.344 24.062 31.359 1 95.81 608 SER A C 1
ATOM 4867 O O . SER A 1 608 ? -8.5 23.188 31.562 1 95.81 608 SER A O 1
ATOM 4869 N N . CYS A 1 609 ? -10.609 23.844 31.297 1 95.94 609 CYS A N 1
ATOM 4870 C CA . CYS A 1 609 ? -11.094 22.484 31.453 1 95.94 609 CYS A CA 1
ATOM 4871 C C . CYS A 1 609 ? -10.609 21.609 30.297 1 95.94 609 CYS A C 1
ATOM 4873 O O . CYS A 1 609 ? -10.359 20.406 30.484 1 95.94 609 CYS A O 1
ATOM 4875 N N . LEU A 1 610 ? -10.492 22.141 29.047 1 97.12 610 LEU A N 1
ATOM 4876 C CA . LEU A 1 610 ? -9.969 21.391 27.922 1 97.12 610 LEU A CA 1
ATOM 4877 C C . LEU A 1 610 ? -8.508 21.031 28.141 1 97.12 610 LEU A C 1
ATOM 4879 O O . LEU A 1 610 ? -8.062 19.938 27.766 1 97.12 610 LEU A O 1
ATOM 4883 N N . VAL A 1 611 ? -7.719 22.016 28.656 1 96.81 611 VAL A N 1
ATOM 4884 C CA . VAL A 1 611 ? -6.312 21.75 28.953 1 96.81 611 VAL A CA 1
ATOM 4885 C C . VAL A 1 611 ? -6.195 20.562 29.906 1 96.81 611 VAL A C 1
ATOM 4887 O O . VAL A 1 611 ? -5.395 19.656 29.688 1 96.81 611 VAL A O 1
ATOM 4890 N N . GLU A 1 612 ? -6.984 20.562 30.906 1 96.44 612 GLU A N 1
ATOM 4891 C CA . GLU A 1 612 ? -6.957 19.5 31.906 1 96.44 612 GLU A CA 1
ATOM 4892 C C . GLU A 1 612 ? -7.406 18.156 31.312 1 96.44 612 GLU A C 1
ATOM 4894 O O . GLU A 1 612 ? -6.773 17.125 31.547 1 96.44 612 GLU A O 1
ATOM 4899 N N . GLU A 1 613 ? -8.492 18.219 30.625 1 96.62 613 GLU A N 1
ATOM 4900 C CA . GLU A 1 613 ? -9.062 17.016 30.047 1 96.62 613 GLU A CA 1
ATOM 4901 C C . GLU A 1 613 ? -8.086 16.344 29.094 1 96.62 613 GLU A C 1
ATOM 4903 O O . GLU A 1 613 ? -7.82 15.141 29.203 1 96.62 613 GLU A O 1
ATOM 4908 N N . TYR A 1 614 ? -7.52 17.047 28.141 1 97.31 614 TYR A N 1
ATOM 4909 C CA . TYR A 1 614 ? -6.664 16.453 27.125 1 97.31 614 TYR A CA 1
ATOM 4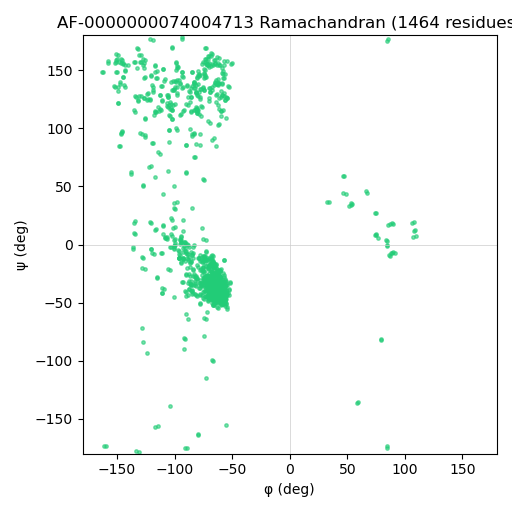910 C C . TYR A 1 614 ? -5.316 16.047 27.703 1 97.31 614 TYR A C 1
ATOM 4912 O O . TYR A 1 614 ? -4.68 15.109 27.219 1 97.31 614 TYR A O 1
ATOM 4920 N N . SER A 1 615 ? -4.922 16.75 28.766 1 97 615 SER A N 1
ATOM 4921 C CA . SER A 1 615 ? -3.682 16.375 29.438 1 97 615 SER A CA 1
ATOM 4922 C C . SER A 1 615 ? -3.809 15.008 30.094 1 97 615 SER A C 1
ATOM 4924 O O . SER A 1 615 ? -2.803 14.383 30.438 1 97 615 SER A O 1
ATOM 4926 N N . GLN A 1 616 ? -4.996 14.555 30.234 1 95.62 616 GLN A N 1
ATOM 4927 C CA . GLN A 1 616 ? -5.215 13.25 30.844 1 95.62 616 GLN A CA 1
ATOM 4928 C C . GLN A 1 616 ? -5.074 12.125 29.828 1 95.62 616 GLN A C 1
ATOM 4930 O O . GLN A 1 616 ? -4.891 10.961 30.188 1 95.62 616 GLN A O 1
ATOM 4935 N N . PHE A 1 617 ? -5.234 12.43 28.562 1 96 617 PHE A N 1
ATOM 4936 C CA . PHE A 1 617 ? -5.066 11.414 27.531 1 96 617 PHE A CA 1
ATOM 4937 C C . PHE A 1 617 ? -3.604 11 27.406 1 96 617 PHE A C 1
ATOM 4939 O O . PHE A 1 617 ? -2.705 11.836 27.516 1 96 617 PHE A O 1
ATOM 4946 N N . SER A 1 618 ? -3.395 9.758 27.328 1 95.06 618 SER A N 1
ATOM 4947 C CA . SER A 1 618 ? -2.027 9.266 27.203 1 95.06 618 SER A CA 1
ATOM 4948 C C . SER A 1 618 ? -1.967 8.047 26.281 1 95.06 618 SER A C 1
ATOM 4950 O O . SER A 1 618 ? -2.965 7.34 26.109 1 95.06 618 SER A O 1
ATOM 4952 N N . ILE A 1 619 ? -0.932 7.91 25.672 1 91.56 619 ILE A N 1
ATOM 4953 C CA . ILE A 1 619 ? -0.627 6.742 24.844 1 91.56 619 ILE A CA 1
ATOM 4954 C C . ILE A 1 619 ? 0.861 6.414 24.953 1 91.56 619 ILE A C 1
ATOM 4956 O O . ILE A 1 619 ? 1.701 7.316 24.953 1 91.56 619 ILE A O 1
ATOM 4960 N N . TYR A 1 620 ? 1.205 5.168 25.078 1 89.62 620 TYR A N 1
ATOM 4961 C CA . TYR A 1 620 ? 2.568 4.668 25.234 1 89.62 620 TYR A CA 1
ATOM 4962 C C . TYR A 1 620 ? 3.299 5.395 26.359 1 89.62 620 TYR A C 1
ATOM 4964 O O . TYR A 1 620 ? 4.465 5.762 26.203 1 89.62 620 TYR A O 1
ATOM 4972 N N . GLY A 1 621 ? 2.596 5.742 27.312 1 90.75 621 GLY A N 1
ATOM 4973 C CA . GLY A 1 621 ? 3.17 6.316 28.531 1 90.75 621 GLY A CA 1
ATOM 4974 C C . GLY A 1 621 ? 3.402 7.812 28.422 1 90.75 621 GLY A C 1
ATOM 4975 O O . GLY A 1 621 ? 3.955 8.422 29.344 1 90.75 621 GLY A O 1
ATOM 4976 N N . LYS A 1 622 ? 3.029 8.445 27.344 1 91.38 622 LYS A N 1
ATOM 4977 C CA . LYS A 1 622 ? 3.191 9.883 27.172 1 91.38 622 LYS A CA 1
ATOM 4978 C C . LYS A 1 622 ? 1.84 10.594 27.172 1 91.38 622 LYS A C 1
ATOM 4980 O O . LYS A 1 622 ? 0.882 10.117 26.562 1 91.38 622 LYS A O 1
ATOM 4985 N N . HIS A 1 623 ? 1.786 11.711 27.875 1 95.06 623 HIS A N 1
ATOM 4986 C CA . HIS A 1 623 ? 0.553 12.484 27.969 1 95.06 623 HIS A CA 1
ATOM 4987 C C . HIS A 1 623 ? 0.497 13.562 26.891 1 95.06 623 HIS A C 1
ATOM 4989 O O . HIS A 1 623 ? 1.521 14.164 26.547 1 95.06 623 HIS A O 1
ATOM 4995 N N . VAL A 1 624 ? -0.699 13.773 26.406 1 95.44 624 VAL A N 1
ATOM 4996 C CA . VAL A 1 624 ? -0.922 14.906 25.516 1 95.44 624 VAL A CA 1
ATOM 4997 C C . VAL A 1 624 ? -0.638 16.203 26.266 1 95.44 624 VAL A C 1
ATOM 4999 O O . VAL A 1 624 ? -0.934 16.328 27.453 1 95.44 624 VAL A O 1
ATOM 5002 N N . ASN A 1 625 ? 0.026 17.094 25.578 1 93.94 625 ASN A N 1
ATOM 5003 C CA . ASN A 1 625 ? 0.195 18.438 26.125 1 93.94 625 ASN A CA 1
ATOM 5004 C C . ASN A 1 625 ? -1.026 19.312 25.844 1 93.94 625 ASN A C 1
ATOM 5006 O O . ASN A 1 625 ? -1.101 19.984 24.812 1 93.94 625 ASN A O 1
ATOM 5010 N N . GLY A 1 626 ? -1.918 19.344 26.844 1 95.12 626 GLY A N 1
ATOM 5011 C CA . GLY A 1 626 ? -3.193 20.016 26.656 1 95.12 626 GLY A CA 1
ATOM 5012 C C . GLY A 1 626 ? -3.047 21.5 26.375 1 95.12 626 GLY A C 1
ATOM 5013 O O . GLY A 1 626 ? -3.912 22.094 25.734 1 95.12 626 GLY A O 1
ATOM 5014 N N . GLU A 1 627 ? -1.94 22.109 26.828 1 93.19 627 GLU A N 1
ATOM 5015 C CA . GLU A 1 627 ? -1.687 23.516 26.562 1 93.19 627 GLU A CA 1
ATOM 5016 C C . GLU A 1 627 ? -1.264 23.734 25.109 1 93.19 627 GLU A C 1
ATOM 5018 O O . GLU A 1 627 ? -1.703 24.688 24.469 1 93.19 627 GLU A O 1
ATOM 5023 N N . TYR A 1 628 ? -0.465 22.859 24.625 1 92.69 628 TYR A N 1
ATOM 5024 C CA . TYR A 1 628 ? 0.049 23 23.266 1 92.69 628 TYR A CA 1
ATOM 5025 C C . TYR A 1 628 ? -1.031 22.672 22.25 1 92.69 628 TYR A C 1
ATOM 5027 O O . TYR A 1 628 ? -1.077 23.281 21.172 1 92.69 628 TYR A O 1
ATOM 5035 N N . THR A 1 629 ? -1.954 21.703 22.641 1 95.75 629 THR A N 1
ATOM 5036 C CA . THR A 1 629 ? -2.963 21.266 21.688 1 95.75 629 THR A CA 1
ATOM 5037 C C . THR A 1 629 ? -4.258 22.062 21.875 1 95.75 629 THR A C 1
ATOM 5039 O O . THR A 1 629 ? -5.273 21.734 21.25 1 95.75 629 THR A O 1
ATOM 5042 N N . LEU A 1 630 ? -4.289 23.078 22.703 1 96 630 LEU A N 1
ATOM 5043 C CA . LEU A 1 630 ? -5.512 23.75 23.141 1 96 630 LEU A CA 1
ATOM 5044 C C . LEU A 1 630 ? -6.285 24.297 21.938 1 96 630 LEU A C 1
ATOM 5046 O O . LEU A 1 630 ? -7.496 24.094 21.828 1 96 630 LEU A O 1
ATOM 5050 N N . GLY A 1 631 ? -5.57 25.047 21.031 1 95.56 631 GLY A N 1
ATOM 5051 C CA . GLY A 1 631 ? -6.242 25.609 19.859 1 95.56 631 GLY A CA 1
ATOM 5052 C C . GLY A 1 631 ? -7 24.562 19.062 1 95.56 631 GLY A C 1
ATOM 5053 O O . GLY A 1 631 ? -8.148 24.797 18.672 1 95.56 631 GLY A O 1
ATOM 5054 N N . GLU A 1 632 ? -6.41 23.406 18.844 1 97.06 632 GLU A N 1
ATOM 5055 C CA . GLU A 1 632 ? -7.004 22.328 18.062 1 97.06 632 GLU A CA 1
ATOM 5056 C C . GLU A 1 632 ? -8.164 21.688 18.828 1 97.06 632 GLU A C 1
ATOM 5058 O O . GLU A 1 632 ? -9.164 21.297 18.219 1 97.06 632 GLU A O 1
ATOM 5063 N N . ASN A 1 633 ? -8.023 21.625 20.141 1 97.94 633 ASN A N 1
ATOM 5064 C CA . ASN A 1 633 ? -9.078 21.031 20.969 1 97.94 633 ASN A CA 1
ATOM 5065 C C . ASN A 1 633 ? -10.328 21.906 20.969 1 97.94 633 ASN A C 1
ATOM 5067 O O . ASN A 1 633 ? -11.453 21.391 20.922 1 97.94 633 ASN A O 1
ATOM 5071 N N . ILE A 1 634 ? -10.078 23.188 21.062 1 97.56 634 ILE A N 1
ATOM 5072 C CA . ILE A 1 634 ? -11.188 24.141 21 1 97.56 634 ILE A CA 1
ATOM 5073 C C . ILE A 1 634 ? -11.898 24 19.656 1 97.56 634 ILE A C 1
ATOM 5075 O O . ILE A 1 634 ? -13.133 23.984 19.594 1 97.56 634 ILE A O 1
ATOM 5079 N N . ALA A 1 635 ? -11.109 23.875 18.625 1 97.94 635 ALA A N 1
ATOM 5080 C CA . ALA A 1 635 ? -11.648 23.828 17.266 1 97.94 635 ALA A CA 1
ATOM 5081 C C . ALA A 1 635 ? -12.422 22.531 17.031 1 97.94 635 ALA A C 1
ATOM 5083 O O . ALA A 1 635 ? -13.484 22.547 16.391 1 97.94 635 ALA A O 1
ATOM 5084 N N . ASP A 1 636 ? -11.945 21.422 17.516 1 98.19 636 ASP A N 1
ATOM 5085 C CA . ASP A 1 636 ? -12.641 20.141 17.344 1 98.19 636 ASP A CA 1
ATOM 5086 C C . ASP A 1 636 ? -13.992 20.172 18.062 1 98.19 636 ASP A C 1
ATOM 5088 O O . ASP A 1 636 ? -15.008 19.766 17.484 1 98.19 636 ASP A O 1
ATOM 5092 N N . ASN A 1 637 ? -13.977 20.594 19.312 1 97.88 637 ASN A N 1
ATOM 5093 C CA . ASN A 1 637 ? -15.195 20.656 20.094 1 97.88 637 ASN A CA 1
ATOM 5094 C C . ASN A 1 637 ? -16.188 21.656 19.516 1 97.88 637 ASN A C 1
ATOM 5096 O O . ASN A 1 637 ? -17.391 21.359 19.422 1 97.88 637 ASN A O 1
ATOM 5100 N N . GLY A 1 638 ? -15.672 22.812 19.156 1 96.75 638 GLY A N 1
ATOM 5101 C CA . GLY A 1 638 ? -16.516 23.828 18.547 1 96.75 638 GLY A CA 1
ATOM 5102 C C . GLY A 1 638 ? -17.078 23.406 17.203 1 96.75 638 GLY A C 1
ATOM 5103 O O . GLY A 1 638 ? -18.266 23.625 16.922 1 96.75 638 GLY A O 1
ATOM 5104 N N . GLY A 1 639 ? -16.219 22.828 16.359 1 97.81 639 GLY A N 1
ATOM 5105 C CA . GLY A 1 639 ? -16.641 22.359 15.047 1 97.81 639 GLY A CA 1
ATOM 5106 C C . GLY A 1 639 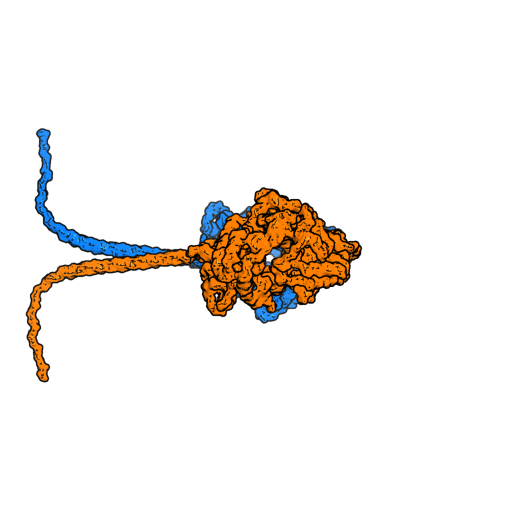? -17.75 21.328 15.117 1 97.81 639 GLY A C 1
ATOM 5107 O O . GLY A 1 639 ? -18.719 21.391 14.359 1 97.81 639 GLY A O 1
ATOM 5108 N N . LEU A 1 640 ? -17.594 20.375 16.031 1 98.38 640 LEU A N 1
ATOM 5109 C CA . LEU A 1 640 ? -18.609 19.344 16.234 1 98.38 640 LEU A CA 1
ATOM 5110 C C . LEU A 1 640 ? -19.953 19.953 16.641 1 98.38 640 LEU A C 1
ATOM 5112 O O . LEU A 1 640 ? -21 19.578 16.109 1 98.38 640 LEU A O 1
ATOM 5116 N N . LYS A 1 641 ? -19.922 20.875 17.516 1 97.5 641 LYS A N 1
ATOM 5117 C CA . LYS A 1 641 ? -21.125 21.516 18.031 1 97.5 641 LYS A CA 1
ATOM 5118 C C . LYS A 1 641 ? -21.812 22.359 16.969 1 97.5 641 LYS A C 1
ATOM 5120 O O . LYS A 1 641 ? -23.031 22.266 16.781 1 97.5 641 LYS A O 1
ATOM 5125 N N . MET A 1 642 ? -21.047 23.172 16.25 1 97.19 642 MET A N 1
ATOM 5126 C CA . MET A 1 642 ? -21.625 24.094 15.281 1 97.19 642 MET A CA 1
ATOM 5127 C C . MET A 1 642 ? -22.172 23.344 14.07 1 97.19 642 MET A C 1
ATOM 5129 O O . MET A 1 642 ? -23.219 23.719 13.539 1 97.19 642 MET A O 1
ATOM 5133 N N . ALA A 1 643 ? -21.453 22.359 13.672 1 98.5 643 ALA A N 1
ATOM 5134 C CA . ALA A 1 643 ? -21.938 21.562 12.547 1 98.5 643 ALA A CA 1
ATOM 5135 C C . ALA A 1 643 ? -23.234 20.828 12.898 1 98.5 643 ALA A C 1
ATOM 5137 O O . ALA A 1 643 ? -24.109 20.656 12.047 1 98.5 643 ALA A O 1
ATOM 5138 N N . TYR A 1 644 ? -23.344 20.375 14.125 1 98.12 644 TYR A N 1
ATOM 5139 C CA . TYR A 1 644 ? -24.562 19.734 14.555 1 98.12 644 TYR A CA 1
ATOM 5140 C C . TYR A 1 644 ? -25.734 20.703 14.539 1 98.12 644 TYR A C 1
ATOM 5142 O O . TYR A 1 644 ? -26.844 20.359 14.094 1 98.12 644 TYR A O 1
ATOM 5150 N N . ALA A 1 645 ? -25.516 21.875 15.047 1 97.06 645 ALA A N 1
ATOM 5151 C CA . ALA A 1 645 ? -26.547 22.906 15.031 1 97.06 645 ALA A CA 1
ATOM 5152 C C . ALA A 1 645 ? -26.984 23.219 13.602 1 97.06 645 ALA A C 1
ATOM 5154 O O . ALA A 1 645 ? -28.172 23.391 13.328 1 97.06 645 ALA A O 1
ATOM 5155 N N . ALA A 1 646 ? -26 23.328 12.75 1 97.88 646 ALA A N 1
ATOM 5156 C CA . ALA A 1 646 ? -26.297 23.594 11.344 1 97.88 646 ALA A CA 1
ATOM 5157 C C . ALA A 1 646 ? -27.125 22.453 10.742 1 97.88 646 ALA A C 1
ATOM 5159 O O . ALA A 1 646 ? -28.078 22.703 10 1 97.88 646 ALA A O 1
ATOM 5160 N N . TYR A 1 647 ? -26.75 21.234 11.094 1 97.44 647 TYR A N 1
ATOM 5161 C CA . TYR A 1 647 ? -27.469 20.062 10.609 1 97.44 647 TYR A CA 1
ATOM 5162 C C . TYR A 1 647 ? -28.922 20.062 11.07 1 97.44 647 TYR A C 1
ATOM 5164 O O . TYR A 1 647 ? -29.828 19.875 10.266 1 97.44 647 TYR A O 1
ATOM 5172 N N . MET A 1 648 ? -29.094 20.297 12.289 1 95.81 648 MET A N 1
ATOM 5173 C CA . MET A 1 648 ? -30.438 20.297 12.852 1 95.81 648 MET A CA 1
ATOM 5174 C C . MET A 1 648 ? -31.297 21.359 12.203 1 95.81 648 MET A C 1
ATOM 5176 O O . MET A 1 648 ? -32.5 21.141 11.945 1 95.81 648 MET A O 1
ATOM 5180 N N . LYS A 1 649 ? -30.703 22.438 11.922 1 94.44 649 LYS A N 1
ATOM 5181 C CA . LYS A 1 649 ? -31.422 23.516 11.273 1 94.44 649 LYS A CA 1
ATOM 5182 C C . LYS A 1 649 ? -31.781 23.172 9.828 1 94.44 649 LYS A C 1
ATOM 5184 O O . LYS A 1 649 ? -32.906 23.422 9.383 1 94.44 649 LYS A O 1
ATOM 5189 N N . GLN A 1 650 ? -30.828 22.641 9.148 1 91.94 650 GLN A N 1
ATOM 5190 C CA . GLN A 1 650 ? -31.031 22.297 7.746 1 91.94 650 GLN A CA 1
ATOM 5191 C C . GLN A 1 650 ? -32.031 21.156 7.59 1 91.94 650 GLN A C 1
ATOM 5193 O O . GLN A 1 650 ? -32.781 21.109 6.613 1 91.94 650 GLN A O 1
ATOM 5198 N N . ARG A 1 651 ? -32 20.219 8.391 1 88.88 651 ARG A N 1
ATOM 5199 C CA . ARG A 1 651 ? -32.906 19.094 8.359 1 88.88 651 ARG A CA 1
ATO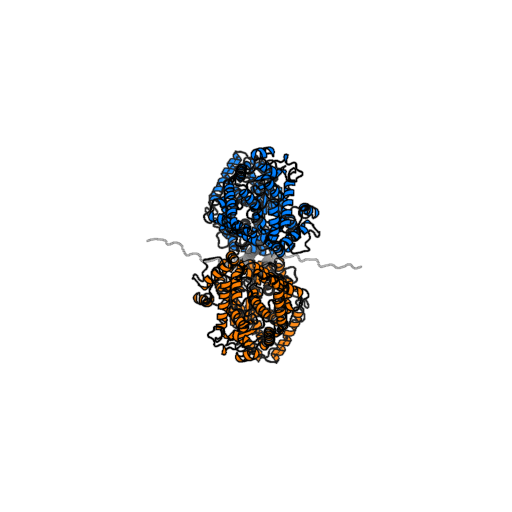M 5200 C C . ARG A 1 651 ? -34.344 19.562 8.539 1 88.88 651 ARG A C 1
ATOM 5202 O O . ARG A 1 651 ? -35.281 18.984 7.953 1 88.88 651 ARG A O 1
ATOM 5209 N N . ASP A 1 652 ? -34.531 20.672 9.109 1 81.88 652 ASP A N 1
ATOM 5210 C CA . ASP A 1 652 ? -35.812 21.359 9.336 1 81.88 652 ASP A CA 1
ATOM 5211 C C . ASP A 1 652 ? -36.938 20.344 9.602 1 81.88 652 ASP A C 1
ATOM 5213 O O . ASP A 1 652 ? -38 20.438 9 1 81.88 652 ASP A O 1
ATOM 5217 N N . GLY A 1 653 ? -36.625 19.297 10.273 1 73.06 653 GLY A N 1
ATOM 5218 C CA . GLY A 1 653 ? -37.625 18.328 10.664 1 73.06 653 GLY A CA 1
ATOM 5219 C C . GLY A 1 653 ? -37.906 17.312 9.578 1 73.06 653 GLY A C 1
ATOM 5220 O O . GLY A 1 653 ? -38.719 16.375 9.789 1 73.06 653 GLY A O 1
ATOM 5221 N N . GLN A 1 654 ? -37.281 17.469 8.539 1 77.88 654 GLN A N 1
ATOM 5222 C CA . GLN A 1 654 ? -37.531 16.516 7.461 1 77.88 654 GLN A CA 1
ATOM 5223 C C . GLN A 1 654 ? -36.781 15.211 7.695 1 77.88 654 GLN A C 1
ATOM 5225 O O . GLN A 1 654 ? -35.625 15.234 8.125 1 77.88 654 GLN A O 1
ATOM 5230 N N . PRO A 1 655 ? -37.531 14.172 7.406 1 79.5 655 PRO A N 1
ATOM 5231 C CA . PRO A 1 655 ? -36.875 12.883 7.633 1 79.5 655 PRO A CA 1
ATOM 5232 C C . PRO A 1 655 ? -35.844 12.57 6.559 1 79.5 655 PRO A C 1
ATOM 5234 O O . PRO A 1 655 ? -35.969 12.992 5.41 1 79.5 655 PRO A O 1
ATOM 5237 N N . GLU A 1 656 ? -34.75 11.93 7.008 1 86.94 656 GLU A N 1
ATOM 5238 C CA . GLU A 1 656 ? -33.719 11.406 6.102 1 86.94 656 GLU A CA 1
ATOM 5239 C C . GLU A 1 656 ? -33.906 9.914 5.848 1 86.94 656 GLU A C 1
ATOM 5241 O O . GLU A 1 656 ? -34.344 9.18 6.746 1 86.94 656 GLU A O 1
ATOM 5246 N N . LEU A 1 657 ? -33.688 9.586 4.609 1 83.06 657 LEU A N 1
ATOM 5247 C CA . LEU A 1 657 ? -33.75 8.156 4.316 1 83.06 657 LEU A CA 1
ATOM 5248 C C . LEU A 1 657 ? -32.688 7.391 5.105 1 83.06 657 LEU A C 1
ATOM 5250 O O . LEU A 1 657 ? -31.578 7.863 5.27 1 83.06 657 LEU A O 1
ATOM 5254 N N . ARG A 1 658 ? -33.188 6.27 5.559 1 89 658 ARG A N 1
ATOM 5255 C CA . ARG A 1 658 ? -32.281 5.406 6.281 1 89 658 ARG A CA 1
ATOM 5256 C C . ARG A 1 658 ? -31.375 4.641 5.312 1 89 658 ARG A C 1
ATOM 5258 O O . ARG A 1 658 ? -31.797 4.281 4.215 1 89 658 ARG A O 1
ATOM 5265 N N . LEU A 1 659 ? -30.141 4.418 5.762 1 92.31 659 LEU A N 1
ATOM 5266 C CA . LEU A 1 659 ? -29.203 3.615 4.98 1 92.31 659 LEU A CA 1
ATOM 5267 C C . LEU A 1 659 ? -29.422 2.129 5.234 1 92.31 659 LEU A C 1
ATOM 5269 O O . LEU A 1 659 ? -29.688 1.721 6.367 1 92.31 659 LEU A O 1
ATOM 5273 N N . PRO A 1 660 ? -29.375 1.363 4.203 1 92.06 660 PRO A N 1
ATOM 5274 C CA . PRO A 1 660 ? -29.562 -0.074 4.402 1 92.06 660 PRO A CA 1
ATOM 5275 C C . PRO A 1 660 ? -28.453 -0.712 5.238 1 92.06 660 PRO A C 1
ATOM 5277 O O . PRO A 1 660 ? -27.297 -0.34 5.105 1 92.06 660 PRO A O 1
ATOM 5280 N N . GLY A 1 661 ? -28.859 -1.614 6.121 1 90.38 661 GLY A N 1
ATOM 5281 C CA . GLY A 1 661 ? -27.906 -2.373 6.898 1 90.38 661 GLY A CA 1
ATOM 5282 C C . GLY A 1 661 ? -27.484 -1.671 8.18 1 90.38 661 GLY A C 1
ATOM 5283 O O . GLY A 1 661 ? -26.734 -2.236 8.984 1 90.38 661 GLY A O 1
ATOM 5284 N N . LEU A 1 662 ? -27.859 -0.485 8.289 1 88.5 662 LEU A N 1
ATOM 5285 C CA . LEU A 1 662 ? -27.547 0.308 9.469 1 88.5 662 LEU A CA 1
ATOM 5286 C C . LEU A 1 662 ? -28.812 0.705 10.227 1 88.5 662 LEU A C 1
ATOM 5288 O O . LEU A 1 662 ? -29.703 1.336 9.656 1 88.5 662 LEU A O 1
ATOM 5292 N N . SER A 1 663 ? -28.922 0.195 11.375 1 87.06 663 SER A N 1
ATOM 5293 C CA . SER A 1 663 ? -30.047 0.615 12.211 1 87.06 663 SER A CA 1
ATOM 5294 C C . SER A 1 663 ? -29.672 1.814 13.07 1 87.06 663 SER A C 1
ATOM 5296 O O . SER A 1 663 ? -29.703 1.734 14.305 1 87.06 663 SER A O 1
ATOM 5298 N N . LEU A 1 664 ? -29.344 2.93 12.438 1 93.62 664 LEU A N 1
ATOM 5299 C CA . LEU A 1 664 ? -28.938 4.137 13.148 1 93.62 664 LEU A CA 1
ATOM 5300 C C . LEU A 1 664 ? -29.875 5.297 12.828 1 93.62 664 LEU A C 1
ATOM 5302 O O . LEU A 1 664 ? -30.375 5.402 11.703 1 93.62 664 LEU A O 1
ATOM 5306 N N . THR A 1 665 ? -30.094 6.102 13.781 1 92.56 665 THR A N 1
ATOM 5307 C CA . THR A 1 665 ? -30.781 7.363 13.547 1 92.56 665 THR A CA 1
ATOM 5308 C C . THR A 1 665 ? -29.891 8.352 12.82 1 92.56 665 THR A C 1
ATOM 5310 O O . THR A 1 665 ? -28.672 8.203 12.805 1 92.56 665 THR A O 1
ATOM 5313 N N . PRO A 1 666 ? -30.469 9.312 12.211 1 94.5 666 PRO A N 1
ATOM 5314 C CA . PRO A 1 666 ? -29.656 10.344 11.562 1 94.5 666 PRO A CA 1
ATOM 5315 C C . PRO A 1 666 ? -28.688 11.039 12.531 1 94.5 666 PRO A C 1
ATOM 5317 O O . PRO A 1 666 ? -27.578 11.383 12.156 1 94.5 666 PRO A O 1
ATOM 5320 N N . GLU A 1 667 ? -29.109 11.242 13.789 1 96.12 667 GLU A N 1
ATOM 5321 C CA . GLU A 1 667 ? -28.234 11.859 14.781 1 96.12 667 GLU A CA 1
ATOM 5322 C C . GLU A 1 667 ? -27.016 10.984 15.07 1 96.12 667 GLU A C 1
ATOM 5324 O O . GLU A 1 667 ? -25.906 11.484 15.227 1 96.12 667 GLU A O 1
ATOM 5329 N N . GLN A 1 668 ? -27.297 9.719 15.172 1 97.62 668 GLN A N 1
ATOM 5330 C CA . GLN A 1 668 ? -26.188 8.781 15.367 1 97.62 668 GLN A CA 1
ATOM 5331 C C . GLN A 1 668 ? -25.25 8.781 14.164 1 97.62 668 GLN A C 1
ATOM 5333 O O . GLN A 1 668 ? -24.031 8.742 14.32 1 97.62 668 GLN A O 1
ATOM 5338 N N . LEU A 1 669 ? -25.844 8.844 12.977 1 97.5 669 LEU A N 1
ATOM 5339 C CA . LEU A 1 669 ? -25.062 8.859 11.742 1 97.5 669 LEU A CA 1
ATOM 5340 C C . LEU A 1 669 ? -24.203 10.117 11.664 1 97.5 669 LEU A C 1
ATOM 5342 O O . LEU A 1 669 ? -23.094 10.078 11.125 1 97.5 669 LEU A O 1
ATOM 5346 N N . TYR A 1 670 ? -24.688 11.234 12.219 1 98 670 TYR A N 1
ATOM 5347 C CA . TYR A 1 670 ? -23.938 12.477 12.281 1 98 670 TYR A CA 1
ATOM 5348 C C . TYR A 1 670 ? -22.609 12.273 13.008 1 98 670 TYR A C 1
ATOM 5350 O O . TYR A 1 670 ? -21.547 12.672 12.516 1 98 670 TYR A O 1
ATOM 5358 N N . PHE A 1 671 ? -22.656 11.633 14.094 1 98.81 671 PHE A N 1
ATOM 5359 C CA . PHE A 1 671 ? -21.469 11.469 14.914 1 98.81 671 PHE A CA 1
ATOM 5360 C C . PHE A 1 671 ? -20.516 10.453 14.289 1 98.81 671 PHE A C 1
ATOM 5362 O O . PHE A 1 671 ? -19.297 10.555 14.453 1 98.81 671 PHE A O 1
ATOM 5369 N N . LEU A 1 672 ? -21.047 9.516 13.555 1 98.38 672 LEU A N 1
ATOM 5370 C CA . LEU A 1 672 ? -20.203 8.609 12.797 1 98.38 672 LEU A CA 1
ATOM 5371 C C . LEU A 1 672 ? -19.406 9.367 11.742 1 98.38 672 LEU A C 1
ATOM 5373 O O . LEU A 1 672 ? -18.219 9.094 11.531 1 98.38 672 LEU A O 1
ATOM 5377 N N . GLY A 1 673 ? -20.125 10.266 11.047 1 98.31 673 GLY A N 1
ATOM 5378 C CA . GLY A 1 673 ? -19.422 11.086 10.07 1 98.31 673 GLY A CA 1
ATOM 5379 C C . GLY A 1 673 ? -18.266 11.867 10.656 1 98.31 673 GLY A C 1
ATOM 5380 O O . GLY A 1 673 ? -17.203 11.969 10.039 1 98.31 673 GLY A O 1
ATOM 5381 N N . PHE A 1 674 ? -18.438 12.336 11.906 1 98.56 674 PHE A N 1
ATOM 5382 C CA . PHE A 1 674 ? -17.406 13.094 12.602 1 98.56 674 PHE A CA 1
ATOM 5383 C C . PHE A 1 674 ? -16.203 12.211 12.93 1 98.56 674 PHE A C 1
ATOM 5385 O O . PHE A 1 674 ? -15.062 12.609 12.719 1 98.56 674 PHE A O 1
ATOM 5392 N N . ALA A 1 675 ? -16.484 11.047 13.375 1 98.81 675 ALA A N 1
ATOM 5393 C CA . ALA A 1 675 ? -15.422 10.188 13.898 1 98.81 675 ALA A CA 1
ATOM 5394 C C . ALA A 1 675 ? -14.648 9.523 12.758 1 98.81 675 ALA A C 1
ATOM 5396 O O . ALA A 1 675 ? -13.43 9.359 12.836 1 98.81 675 ALA A O 1
ATOM 5397 N N . GLN A 1 676 ? -15.312 9.133 11.695 1 98.5 676 GLN A N 1
ATOM 5398 C CA . GLN A 1 676 ? -14.727 8.258 10.688 1 98.5 676 GLN A CA 1
ATOM 5399 C C . GLN A 1 676 ? -13.742 9.008 9.805 1 98.5 676 GLN A C 1
ATOM 5401 O O . GLN A 1 676 ? -12.938 8.398 9.102 1 98.5 676 GLN A O 1
ATOM 5406 N N . ILE A 1 677 ? -13.742 10.336 9.805 1 98.12 677 ILE A N 1
ATOM 5407 C CA . ILE A 1 677 ? -12.742 11.07 9.047 1 98.12 677 ILE A CA 1
ATOM 5408 C C . ILE A 1 677 ? -11.398 11.023 9.766 1 98.12 677 ILE A C 1
ATOM 5410 O O . ILE A 1 677 ? -10.367 11.359 9.195 1 98.12 677 ILE A O 1
ATOM 5414 N N . TRP A 1 678 ? -11.406 10.523 11 1 98.06 678 TRP A N 1
ATOM 5415 C CA . TRP A 1 678 ? -10.195 10.531 11.812 1 98.06 678 TRP A CA 1
ATOM 5416 C C . TRP A 1 678 ? -9.633 9.125 11.969 1 98.06 678 TRP A C 1
ATOM 5418 O O . TRP A 1 678 ? -8.719 8.898 12.766 1 98.06 678 TRP A O 1
ATOM 5428 N N . CYS A 1 679 ? -10.211 8.086 11.281 1 98.12 679 CYS A N 1
ATOM 5429 C CA . CYS A 1 679 ? -9.656 6.742 11.383 1 98.12 679 CYS A CA 1
ATOM 5430 C C . CYS A 1 679 ? -8.18 6.734 11.023 1 98.12 679 CYS A C 1
ATOM 5432 O O . CYS A 1 679 ? -7.781 7.246 9.977 1 98.12 679 CYS A O 1
ATOM 5434 N N . SER A 1 680 ? -7.348 6.188 11.93 1 96.25 680 SER A N 1
ATOM 5435 C CA . SER A 1 680 ? -5.902 6.289 11.758 1 96.25 680 SER A CA 1
ATOM 5436 C C . SER A 1 680 ? -5.184 5.105 12.398 1 96.25 680 SER A C 1
ATOM 5438 O O . SER A 1 680 ? -5.684 4.52 13.359 1 96.25 680 SER A O 1
ATOM 5440 N N . GLN A 1 681 ? -4.117 4.785 11.781 1 91.44 681 GLN A N 1
ATOM 5441 C CA . GLN A 1 681 ? -3.113 3.889 12.344 1 91.44 681 GLN A CA 1
ATOM 5442 C C . GLN A 1 681 ? -1.73 4.535 12.328 1 91.44 681 GLN A C 1
ATOM 5444 O O . GLN A 1 681 ? -1.426 5.34 11.445 1 91.44 681 GLN A O 1
ATOM 5449 N N . TYR A 1 682 ? -0.959 4.285 13.328 1 90.88 682 TYR A N 1
ATOM 5450 C CA . TYR A 1 682 ? 0.376 4.867 13.391 1 90.88 682 TYR A CA 1
ATOM 5451 C C . TYR A 1 682 ? 1.362 3.902 14.039 1 90.88 682 TYR A C 1
ATOM 5453 O O . TYR A 1 682 ? 0.966 3.014 14.789 1 90.88 682 TYR A O 1
ATOM 5461 N N . THR A 1 683 ? 2.682 4.066 13.703 1 85.44 683 THR A N 1
ATOM 5462 C CA . THR A 1 683 ? 3.746 3.381 14.43 1 85.44 683 THR A CA 1
ATOM 5463 C C . THR A 1 683 ? 3.91 3.963 15.828 1 85.44 683 THR A C 1
ATOM 5465 O O . THR A 1 683 ? 3.529 5.109 16.078 1 85.44 683 THR A O 1
ATOM 5468 N N . PRO A 1 684 ? 4.398 3.205 16.703 1 85.69 684 PRO A N 1
ATOM 5469 C CA . PRO A 1 684 ? 4.652 3.738 18.047 1 85.69 684 PRO A CA 1
ATOM 5470 C C . PRO A 1 684 ? 5.582 4.949 18.031 1 85.69 684 PRO A C 1
ATOM 5472 O O . PRO A 1 684 ? 5.371 5.902 18.797 1 85.69 684 PRO A O 1
ATOM 5475 N N . GLU A 1 685 ? 6.641 4.91 17.156 1 86.75 685 GLU A N 1
ATOM 5476 C CA . GLU A 1 685 ? 7.582 6.02 17.047 1 86.75 685 GLU A CA 1
ATOM 5477 C C . GLU A 1 685 ? 6.871 7.305 16.625 1 86.75 685 GLU A C 1
ATOM 5479 O O . GLU A 1 685 ? 7.098 8.367 17.203 1 86.75 685 GLU A O 1
ATOM 5484 N N . TYR A 1 686 ? 5.961 7.129 15.719 1 90.19 686 TYR A N 1
ATOM 5485 C CA . TYR A 1 686 ? 5.23 8.305 15.25 1 90.19 686 TYR A CA 1
ATOM 5486 C C . TYR A 1 686 ? 4.301 8.836 16.328 1 90.19 686 TYR A C 1
ATOM 5488 O O . TYR A 1 686 ? 4.168 10.047 16.5 1 90.19 686 TYR A O 1
ATOM 5496 N N . ALA A 1 687 ? 3.605 7.934 17 1 90.06 687 ALA A N 1
ATOM 5497 C CA . ALA A 1 687 ? 2.689 8.352 18.062 1 90.06 687 ALA A CA 1
ATOM 5498 C C . ALA A 1 687 ? 3.412 9.18 19.125 1 90.06 687 ALA A C 1
ATOM 5500 O O . ALA A 1 687 ? 2.92 10.227 19.531 1 90.06 687 ALA A O 1
ATOM 5501 N N . ILE A 1 688 ? 4.52 8.742 19.484 1 86.44 688 ILE A N 1
ATOM 5502 C CA . ILE A 1 688 ? 5.312 9.43 20.5 1 86.44 688 ILE A CA 1
ATOM 5503 C C . ILE A 1 688 ? 5.801 10.766 19.953 1 86.44 688 ILE A C 1
ATOM 5505 O O . ILE A 1 688 ? 5.703 11.797 20.625 1 86.44 688 ILE A O 1
ATOM 5509 N N . HIS A 1 689 ? 6.324 10.711 18.703 1 87.75 689 HIS A N 1
ATOM 5510 C CA . HIS A 1 689 ? 6.785 11.938 18.047 1 87.75 689 HIS A CA 1
ATOM 5511 C C . HIS A 1 689 ? 5.66 12.961 17.953 1 87.75 689 HIS A C 1
ATOM 5513 O O . HIS A 1 689 ? 5.875 14.148 18.219 1 87.75 689 HIS A O 1
ATOM 5519 N N . SER A 1 690 ? 4.52 12.508 17.578 1 90.75 690 SER A N 1
ATOM 5520 C CA . SER A 1 690 ? 3.371 13.391 17.406 1 90.75 690 SER A CA 1
ATOM 5521 C C . SER A 1 690 ? 2.955 14.008 18.75 1 90.75 690 SER A C 1
ATOM 5523 O O . SER A 1 690 ? 2.666 15.203 18.812 1 90.75 690 SER A O 1
ATOM 5525 N N . ILE A 1 691 ? 2.912 13.297 19.781 1 89.75 691 ILE A N 1
ATOM 5526 C CA . ILE A 1 691 ? 2.531 13.789 21.109 1 89.75 691 ILE A CA 1
ATOM 5527 C C . ILE A 1 691 ? 3.516 14.859 21.562 1 89.75 691 ILE A C 1
ATOM 5529 O O . ILE A 1 691 ? 3.127 15.836 22.203 1 89.75 691 ILE A O 1
ATOM 5533 N N . LEU A 1 692 ? 4.723 14.719 21.125 1 83.12 692 LEU A N 1
ATOM 5534 C CA . LEU A 1 692 ? 5.777 15.609 21.578 1 83.12 692 LEU A CA 1
ATOM 5535 C C . LEU A 1 692 ? 5.832 16.875 20.734 1 83.12 692 LEU A C 1
ATOM 5537 O O . LEU A 1 692 ? 6.254 17.938 21.219 1 83.12 692 LEU A O 1
ATOM 5541 N N . THR A 1 693 ? 5.371 16.688 19.484 1 87.12 693 THR A N 1
ATOM 5542 C CA . THR A 1 693 ? 5.746 17.766 18.594 1 87.12 693 THR A CA 1
ATOM 5543 C C . THR A 1 693 ? 4.516 18.359 17.906 1 87.12 693 THR A C 1
ATOM 5545 O O . THR A 1 693 ? 4.555 19.469 17.391 1 87.12 693 THR A O 1
ATOM 5548 N N . ASP A 1 694 ? 3.453 17.609 17.859 1 90.25 694 ASP A N 1
ATOM 5549 C CA . ASP A 1 694 ? 2.309 17.984 17.047 1 90.25 694 ASP A CA 1
ATOM 5550 C C . ASP A 1 694 ? 1.331 18.859 17.844 1 90.25 694 ASP A C 1
ATOM 5552 O O . ASP A 1 694 ? 1.071 18.578 19.016 1 90.25 694 ASP A O 1
ATOM 5556 N N . GLU A 1 695 ? 0.863 19.891 17.172 1 92.62 695 GLU A N 1
ATOM 5557 C CA . GLU A 1 695 ? -0.129 20.734 17.828 1 92.62 695 GLU A CA 1
ATOM 5558 C C . GLU A 1 695 ? -1.496 20.062 17.875 1 92.62 695 GLU A C 1
ATOM 5560 O O . GLU A 1 695 ? -2.383 20.484 18.609 1 92.62 695 GLU A O 1
ATOM 5565 N N . HIS A 1 696 ? -1.668 19.078 17.172 1 93.94 696 HIS A N 1
ATOM 5566 C CA . HIS A 1 696 ? -2.9 18.297 17.203 1 93.94 696 HIS A CA 1
ATOM 5567 C C . HIS A 1 696 ? -2.781 17.094 18.141 1 93.94 696 HIS A C 1
ATOM 5569 O O . HIS A 1 696 ? -1.729 16.469 18.203 1 93.94 696 HIS A O 1
ATOM 5575 N N . ALA A 1 697 ? -3.809 16.859 18.875 1 95.88 697 ALA A N 1
ATOM 5576 C CA . ALA A 1 697 ? -3.881 15.562 19.562 1 95.88 697 ALA A CA 1
ATOM 5577 C C . ALA A 1 697 ? -3.986 14.414 18.562 1 95.88 697 ALA A C 1
ATOM 5579 O O . ALA A 1 697 ? -4.387 14.617 17.422 1 95.88 697 ALA A O 1
ATOM 5580 N N . ILE A 1 698 ? -3.617 13.219 19.031 1 94.69 698 ILE A N 1
ATOM 5581 C CA . ILE A 1 698 ? -3.766 12.055 18.156 1 94.69 698 ILE A CA 1
ATOM 5582 C C . ILE A 1 698 ? -5.242 11.844 17.828 1 94.69 698 ILE A C 1
ATOM 5584 O O . ILE A 1 698 ? -6.121 12.188 18.625 1 94.69 698 ILE A O 1
ATOM 5588 N N . SER A 1 699 ? -5.543 11.203 16.688 1 96.62 699 SER A N 1
ATOM 5589 C CA . SER A 1 699 ? -6.871 11.109 16.094 1 96.62 699 SER A CA 1
ATOM 5590 C C . SER A 1 699 ? -7.883 10.539 17.078 1 96.62 699 SER A C 1
ATOM 5592 O O . SER A 1 699 ? -9 11.047 17.188 1 96.62 699 SER A O 1
ATOM 5594 N N . ARG A 1 700 ? -7.484 9.539 17.797 1 96.44 700 ARG A N 1
ATOM 5595 C CA . ARG A 1 700 ? -8.359 8.906 18.781 1 96.44 700 ARG A CA 1
ATOM 5596 C C . ARG A 1 700 ? -8.836 9.906 19.828 1 96.44 700 ARG A C 1
ATOM 5598 O O . ARG A 1 700 ? -10.016 9.93 20.172 1 96.44 700 ARG A O 1
ATOM 5605 N N . PHE A 1 701 ? -8.008 10.727 20.25 1 97.69 701 PHE A N 1
ATOM 5606 C CA . PHE A 1 701 ? -8.312 11.664 21.328 1 97.69 701 PHE A CA 1
ATOM 5607 C C . PHE A 1 701 ? -9.094 12.859 20.797 1 97.69 701 PHE A C 1
ATOM 5609 O O . PHE A 1 701 ? -9.883 13.469 21.531 1 97.69 701 PHE A O 1
ATOM 5616 N N . ARG A 1 702 ? -8.844 13.211 19.484 1 98.06 702 ARG A N 1
ATOM 5617 C CA . ARG A 1 702 ? -9.664 14.25 18.859 1 98.06 702 ARG A CA 1
ATOM 5618 C C . ARG A 1 702 ? -11.141 13.859 18.875 1 98.06 702 ARG A C 1
ATOM 5620 O O . ARG A 1 702 ? -12.008 14.703 19.109 1 98.06 702 ARG A O 1
ATOM 5627 N N . VAL A 1 703 ? -11.359 12.547 18.672 1 98.62 703 VAL A N 1
ATOM 5628 C CA . VAL A 1 703 ? -12.727 12.039 18.609 1 98.62 703 VAL A CA 1
ATOM 5629 C C . VAL A 1 703 ? -13.289 11.914 20.031 1 98.62 703 VAL A C 1
ATOM 5631 O O . VAL A 1 703 ? -14.359 12.445 20.328 1 98.62 703 VAL A O 1
ATOM 5634 N N . LEU A 1 704 ? -12.609 11.297 20.922 1 98.38 704 LEU A N 1
ATOM 5635 C CA . LEU A 1 704 ? -13.117 10.969 22.25 1 98.38 704 LEU A CA 1
ATOM 5636 C C . LEU A 1 704 ? -13.359 12.227 23.078 1 98.38 704 LEU A C 1
ATOM 5638 O O . LEU A 1 704 ? -14.398 12.359 23.734 1 98.38 704 LEU A O 1
ATOM 5642 N N . GLY A 1 705 ? -12.383 13.102 23.047 1 98.06 705 GLY A N 1
ATOM 5643 C CA . GLY A 1 705 ? -12.547 14.344 23.797 1 98.06 705 GLY A CA 1
ATOM 5644 C C . GLY A 1 705 ? -13.742 15.156 23.328 1 98.06 705 GLY A C 1
ATOM 5645 O O . GLY A 1 705 ? -14.477 15.719 24.156 1 98.06 705 GLY A O 1
ATOM 5646 N N . SER A 1 706 ? -13.992 15.227 22.062 1 98.44 706 SER A N 1
ATOM 5647 C CA . SER A 1 706 ? -15.062 16.031 21.484 1 98.44 706 SER A CA 1
ATOM 5648 C C . SER A 1 706 ? -16.438 15.438 21.812 1 98.44 706 SER A C 1
ATOM 5650 O O . SER A 1 706 ? -17.344 16.156 22.234 1 98.44 706 SER A O 1
ATOM 5652 N N . VAL A 1 707 ? -16.562 14.102 21.641 1 98.62 707 VAL A N 1
ATOM 5653 C CA . VAL A 1 707 ? -17.875 13.5 21.828 1 98.62 707 VAL A CA 1
ATOM 5654 C C . VAL A 1 707 ? -18.203 13.438 23.328 1 98.62 707 VAL A C 1
ATOM 5656 O O . VAL A 1 707 ? -19.359 13.531 23.719 1 98.62 707 VAL A O 1
ATOM 5659 N N . ALA A 1 708 ? -17.234 13.328 24.188 1 97.94 708 ALA A N 1
ATOM 5660 C CA . ALA A 1 708 ? -17.453 13.32 25.625 1 97.94 708 ALA A CA 1
ATOM 5661 C C . ALA A 1 708 ? -18.047 14.648 26.094 1 97.94 708 ALA A C 1
ATOM 5663 O O . ALA A 1 708 ? -18.828 14.68 27.047 1 97.94 708 ALA A O 1
ATOM 5664 N N . ASN A 1 709 ? -17.703 15.672 25.422 1 97.75 709 ASN A N 1
ATOM 5665 C CA . ASN A 1 709 ? -18.125 17.016 25.812 1 97.75 709 ASN A CA 1
ATOM 5666 C C . ASN A 1 709 ? -19.438 17.406 25.141 1 97.75 709 ASN A C 1
ATOM 5668 O O . ASN A 1 709 ? -19.953 18.5 25.359 1 97.75 709 ASN A O 1
ATOM 5672 N N . SER A 1 710 ? -20.047 16.516 24.344 1 97.75 710 SER A N 1
ATOM 5673 C CA . SER A 1 710 ? -21.234 16.844 23.562 1 97.75 710 SER A CA 1
ATOM 5674 C C . SER A 1 710 ? -22.484 16.234 24.172 1 97.75 710 SER A C 1
ATOM 5676 O O . SER A 1 710 ? -22.703 15.023 24.125 1 97.75 710 SER A O 1
ATOM 5678 N N . PRO A 1 711 ? -23.391 17.031 24.719 1 96.62 711 PRO A N 1
ATOM 5679 C CA . PRO A 1 711 ? -24.672 16.516 25.188 1 96.62 711 PRO A CA 1
ATOM 5680 C C . PRO A 1 711 ? -25.5 15.867 24.078 1 96.62 711 PRO A C 1
ATOM 5682 O O . PRO A 1 711 ? -26.203 14.891 24.328 1 96.62 711 PRO A O 1
ATOM 5685 N N . ALA A 1 712 ? -25.328 16.406 22.906 1 97.12 712 ALA A N 1
ATOM 5686 C CA . ALA A 1 712 ? -26.047 15.844 21.766 1 97.12 712 ALA A CA 1
ATOM 5687 C C . ALA A 1 712 ? -25.625 14.406 21.5 1 97.12 712 ALA A C 1
ATOM 5689 O O . ALA A 1 712 ? -26.438 13.57 21.109 1 97.12 712 ALA A O 1
ATOM 5690 N N . PHE A 1 713 ? -24.344 14.117 21.719 1 98.31 713 PHE A N 1
ATOM 5691 C CA . PHE A 1 713 ? -23.844 12.758 21.516 1 98.31 713 PHE A CA 1
ATOM 5692 C C . PHE A 1 713 ? -24.469 11.797 22.531 1 98.31 713 PHE A C 1
ATOM 5694 O O . PHE A 1 713 ? -24.938 10.727 22.156 1 98.31 713 PHE A O 1
ATOM 5701 N N . SER A 1 714 ? -24.391 12.203 23.766 1 98 714 SER A N 1
ATOM 5702 C CA . SER A 1 714 ? -24.922 11.344 24.828 1 98 714 SER A CA 1
ATOM 5703 C C . SER A 1 714 ? -26.422 11.07 24.609 1 98 714 SER A C 1
ATOM 5705 O O . SER A 1 714 ? -26.891 9.969 24.891 1 98 714 SER A O 1
ATOM 5707 N N . LYS A 1 715 ? -27.109 12 24.109 1 97.44 715 LYS A N 1
ATOM 5708 C CA . LYS A 1 715 ? -28.531 11.836 23.812 1 97.44 715 LYS A CA 1
ATOM 5709 C C . LYS A 1 715 ? -28.734 10.898 22.625 1 97.44 715 LYS A C 1
ATOM 5711 O O . LYS A 1 715 ? -29.578 10 22.688 1 97.44 715 LYS A O 1
ATOM 5716 N N . ALA A 1 716 ? -27.969 11.102 21.625 1 97.75 716 ALA A N 1
ATOM 5717 C CA . ALA A 1 716 ? -28.141 10.32 20.406 1 97.75 716 ALA A CA 1
ATOM 5718 C C . ALA A 1 716 ? -27.859 8.844 20.656 1 97.75 716 ALA A C 1
ATOM 5720 O O . ALA A 1 716 ? -28.578 7.977 20.141 1 97.75 716 ALA A O 1
ATOM 5721 N N . TYR A 1 717 ? -26.875 8.523 21.422 1 98 717 TYR A N 1
ATOM 5722 C CA . TYR A 1 717 ? -26.469 7.137 21.625 1 98 717 TYR A CA 1
ATOM 5723 C C . TYR A 1 717 ? -27 6.594 22.938 1 98 717 TYR A C 1
ATOM 5725 O O . TYR A 1 717 ? -26.797 5.422 23.266 1 98 717 TYR A O 1
ATOM 5733 N N . GLY A 1 718 ? -27.656 7.438 23.703 1 97.62 718 GLY A N 1
ATOM 5734 C CA . GLY A 1 718 ? -28.25 7 24.953 1 97.62 718 GLY A CA 1
ATOM 5735 C C . GLY A 1 718 ? -27.234 6.598 26 1 97.62 718 GLY A C 1
ATOM 5736 O O . GLY A 1 718 ? -27.375 5.551 26.641 1 97.62 718 GLY A O 1
ATOM 5737 N N . CYS A 1 719 ? -26.25 7.391 26.125 1 98.12 719 CYS A N 1
ATOM 5738 C CA . CYS A 1 719 ? -25.172 7.047 27.062 1 98.12 719 CYS A CA 1
ATOM 5739 C C . CYS A 1 719 ? -25.594 7.312 28.5 1 98.12 719 CYS A C 1
ATOM 5741 O O . CYS A 1 719 ? -26.078 8.406 28.812 1 98.12 719 CYS A O 1
ATOM 5743 N N . PRO A 1 720 ? -25.344 6.383 29.406 1 96.88 720 PRO A N 1
ATOM 5744 C CA . PRO A 1 720 ? -25.672 6.609 30.812 1 96.88 720 PRO A CA 1
ATOM 5745 C C . PRO A 1 720 ? -24.812 7.703 31.453 1 96.88 720 PRO A C 1
ATOM 5747 O O . PRO A 1 720 ? -23.672 7.902 31.047 1 96.88 720 PRO A O 1
ATOM 5750 N N . ALA A 1 721 ? -25.375 8.25 32.438 1 94.75 721 ALA A N 1
ATOM 5751 C CA . ALA A 1 721 ? -24.641 9.289 33.156 1 94.75 721 ALA A CA 1
ATOM 5752 C C . ALA A 1 721 ? -23.375 8.711 33.781 1 94.75 721 ALA A C 1
ATOM 5754 O O . ALA A 1 721 ? -23.391 7.598 34.312 1 94.75 721 ALA A O 1
ATOM 5755 N N . ALA A 1 722 ? -22.328 9.383 33.719 1 93.19 722 ALA A N 1
ATOM 5756 C CA . ALA A 1 722 ? -21.047 9.062 34.375 1 93.19 722 ALA A CA 1
ATOM 5757 C C . ALA A 1 722 ? -20.328 7.953 33.594 1 93.19 722 ALA A C 1
ATOM 5759 O O . ALA A 1 722 ? -19.328 7.41 34.094 1 93.19 722 ALA A O 1
ATOM 5760 N N . SER A 1 723 ? -20.891 7.613 32.5 1 94.75 723 SER A N 1
ATOM 5761 C CA . SER A 1 723 ? -20.109 6.746 31.625 1 94.75 723 SER A CA 1
ATOM 5762 C C . SER A 1 723 ? -18.891 7.48 31.062 1 94.75 723 SER A C 1
ATOM 5764 O O . SER A 1 723 ? -18.812 8.711 31.141 1 94.75 723 SER A O 1
ATOM 5766 N N . PRO A 1 724 ? -17.953 6.754 30.547 1 94.56 724 PRO A N 1
ATOM 5767 C CA . PRO A 1 724 ? -16.703 7.375 30.094 1 94.56 724 PRO A CA 1
ATOM 5768 C C . PRO A 1 724 ? -16.938 8.508 29.109 1 94.56 724 PRO A C 1
ATOM 5770 O O . PRO A 1 724 ? -16.219 9.508 29.125 1 94.56 724 PRO A O 1
ATOM 5773 N N . LEU A 1 725 ? -17.953 8.414 28.25 1 97.75 725 LEU A N 1
ATOM 5774 C CA . LEU A 1 725 ? -18.156 9.438 27.234 1 97.75 725 LEU A CA 1
ATOM 5775 C C . LEU A 1 725 ? -19.406 10.25 27.547 1 97.75 725 LEU A C 1
ATOM 5777 O O . LEU A 1 725 ? -19.984 10.875 26.641 1 97.75 725 LEU A O 1
ATOM 5781 N N . ASN A 1 726 ? -19.859 10.156 28.75 1 97.69 726 ASN A N 1
ATOM 5782 C CA . ASN A 1 726 ? -20.891 11.023 29.297 1 97.69 726 ASN A CA 1
ATOM 5783 C C . ASN A 1 726 ? -20.562 11.453 30.734 1 97.69 726 ASN A C 1
ATOM 5785 O O . ASN A 1 726 ? -21.328 11.188 31.656 1 97.69 726 ASN A O 1
ATOM 5789 N N . PRO A 1 727 ? -19.484 12.102 30.797 1 95.62 727 PRO A N 1
ATOM 5790 C CA . PRO A 1 727 ? -19.109 12.555 32.125 1 95.62 727 PRO A CA 1
ATOM 5791 C C . PRO A 1 727 ? -20.141 13.508 32.75 1 95.62 727 PRO A C 1
ATOM 5793 O O . PRO A 1 727 ? -20.891 14.156 32 1 95.62 727 PRO A O 1
ATOM 5796 N N . VAL A 1 728 ? -20.031 13.602 34.031 1 92.44 728 VAL A N 1
ATOM 5797 C CA . VAL A 1 728 ? -20.969 14.453 34.75 1 92.44 728 VAL A CA 1
ATOM 5798 C C . VAL A 1 728 ? -20.719 15.914 34.406 1 92.44 728 VAL A C 1
ATOM 5800 O O . VAL A 1 728 ? -21.672 16.656 34.125 1 92.44 728 VAL A O 1
ATOM 5803 N N . LYS A 1 729 ? -19.484 16.266 34.406 1 90.94 729 LYS A N 1
ATOM 5804 C CA . LYS A 1 729 ? -19.141 17.609 34 1 90.94 729 LYS A CA 1
ATOM 5805 C C . LYS A 1 729 ? -18.547 17.625 32.594 1 90.94 729 LYS A C 1
ATOM 5807 O O . LYS A 1 729 ? -17.5 17.016 32.344 1 90.94 729 LYS A O 1
ATOM 5812 N N . LYS A 1 730 ? -19.25 18.281 31.688 1 95.06 730 LYS A N 1
ATOM 5813 C CA . LYS A 1 730 ? -18.766 18.438 30.312 1 95.06 730 LYS A CA 1
ATOM 5814 C C . LYS A 1 730 ? -18.094 19.781 30.109 1 95.06 730 LYS A C 1
ATOM 5816 O O . LYS A 1 730 ? -18.547 20.797 30.641 1 95.06 730 LYS A O 1
ATOM 5821 N N . CYS A 1 731 ? -17 19.672 29.453 1 94.31 731 CYS A N 1
ATOM 5822 C CA . CYS A 1 731 ? -16.312 20.922 29.141 1 94.31 731 CYS A CA 1
ATOM 5823 C C . CYS A 1 731 ? -16.984 21.625 27.969 1 94.31 731 CYS A C 1
ATOM 5825 O O . CYS A 1 731 ? -17.203 21.016 26.922 1 94.31 731 CYS A O 1
ATOM 5827 N N . GLN A 1 732 ? -17.359 22.828 28.141 1 89.88 732 GLN A N 1
ATOM 5828 C CA . GLN A 1 732 ? -18.016 23.594 27.094 1 89.88 732 GLN A CA 1
ATOM 5829 C C . GLN A 1 732 ? -17.406 25 26.984 1 89.88 732 GLN A C 1
ATOM 5831 O O . GLN A 1 732 ? -17.531 25.797 27.906 1 89.88 732 GLN A O 1
ATOM 5836 N N . VAL A 1 733 ? -16.797 25.234 25.891 1 90.56 733 VAL A N 1
ATOM 5837 C CA . VAL A 1 733 ? -16.219 26.562 25.641 1 90.56 733 VAL A CA 1
ATOM 5838 C C . VAL A 1 733 ? -17.266 27.469 24.984 1 90.56 733 VAL A C 1
ATOM 5840 O O . VAL A 1 733 ? -17.391 28.625 25.344 1 90.56 733 VAL A O 1
ATOM 5843 N N . TRP A 1 734 ? -17.969 26.891 24.031 1 87.69 734 TRP A N 1
ATOM 5844 C CA . TRP A 1 734 ? -18.938 27.672 23.281 1 87.69 734 TRP A CA 1
ATOM 5845 C C . TRP A 1 734 ? -20.359 27.359 23.719 1 87.69 734 TRP A C 1
ATOM 5847 O O . TRP A 1 734 ? -20.734 26.188 23.812 1 87.69 734 TRP A O 1
ATOM 5857 N N . MET B 1 1 ? -116.625 14.766 -41.594 1 15.31 1 MET B N 1
ATOM 5858 C CA . MET B 1 1 ? -117.812 14.047 -41.156 1 15.31 1 MET B CA 1
ATOM 5859 C C . MET B 1 1 ? -117.812 13.828 -39.656 1 15.31 1 MET B C 1
ATOM 5861 O O . MET B 1 1 ? -118.875 14.031 -39 1 15.31 1 MET B O 1
ATOM 5865 N N . ALA B 1 2 ? -116.812 12.867 -39.125 1 13.53 2 ALA B N 1
ATOM 5866 C CA . ALA B 1 2 ? -116.5 11.703 -38.312 1 13.53 2 ALA B CA 1
ATOM 5867 C C . ALA B 1 2 ? -116.25 12.102 -36.875 1 13.53 2 ALA B C 1
ATOM 5869 O O . ALA B 1 2 ? -115.312 12.836 -36.594 1 13.53 2 ALA B O 1
ATOM 5870 N N . ALA B 1 3 ? -117.125 12.031 -35.812 1 14.58 3 ALA B N 1
ATOM 5871 C CA . ALA B 1 3 ? -118.062 12.391 -34.75 1 14.58 3 ALA B CA 1
ATOM 5872 C C . ALA B 1 3 ? -117.625 11.805 -33.406 1 14.58 3 ALA B C 1
ATOM 5874 O O . ALA B 1 3 ? -117.625 12.508 -32.406 1 14.58 3 ALA B O 1
ATOM 5875 N N . ARG B 1 4 ? -117.688 10.359 -33.031 1 13.66 4 ARG B N 1
ATOM 5876 C CA . ARG B 1 4 ? -118.688 9.734 -32.125 1 13.66 4 ARG B CA 1
ATOM 5877 C C . ARG B 1 4 ? -118.188 9.711 -30.688 1 13.66 4 ARG B C 1
ATOM 5879 O O . ARG B 1 4 ? -118.875 10.133 -29.781 1 13.66 4 ARG B O 1
ATOM 5886 N N . TYR B 1 5 ? -117.438 8.57 -30.234 1 15.49 5 TYR B N 1
ATOM 5887 C CA . TYR B 1 5 ? -117.938 7.551 -29.312 1 15.49 5 TYR B CA 1
ATOM 5888 C C . TYR B 1 5 ? -117.875 8.031 -27.875 1 15.49 5 TYR B C 1
ATOM 5890 O O . TYR B 1 5 ? -116.938 8.758 -27.5 1 15.49 5 TYR B O 1
ATOM 5898 N N . LYS B 1 6 ? -118.812 7.617 -26.797 1 19.92 6 LYS B N 1
ATOM 5899 C CA . LYS B 1 6 ? -119.938 7.82 -25.844 1 19.92 6 LYS B CA 1
ATOM 5900 C C . LYS B 1 6 ? -119.5 7.562 -24.422 1 19.92 6 LYS B C 1
ATOM 5902 O O . LYS B 1 6 ? -119.688 8.414 -23.547 1 19.92 6 LYS B O 1
ATOM 5907 N N . TYR B 1 7 ? -119.688 6.188 -23.797 1 15.64 7 TYR B N 1
ATOM 5908 C CA . TYR B 1 7 ? -120.438 5.871 -22.578 1 15.64 7 TYR B CA 1
ATOM 5909 C C . TYR B 1 7 ? -119.5 5.949 -21.359 1 15.64 7 TYR B C 1
ATOM 5911 O O . TYR B 1 7 ? -119.938 6.418 -20.297 1 15.64 7 TYR B O 1
ATOM 5919 N N . ALA B 1 8 ? -118.375 5.18 -21.188 1 15.65 8 ALA B N 1
ATOM 5920 C CA . ALA B 1 8 ? -118.188 4.082 -20.25 1 15.65 8 ALA B CA 1
ATOM 5921 C C . ALA B 1 8 ? -117.75 4.605 -18.875 1 15.65 8 ALA B C 1
ATOM 5923 O O . ALA B 1 8 ? -116.562 4.598 -18.531 1 15.65 8 ALA B O 1
ATOM 5924 N N . LEU B 1 9 ? -118.062 5.824 -18.234 1 16.45 9 LEU B N 1
ATOM 5925 C CA . LEU B 1 9 ? -117.375 6.555 -17.156 1 16.45 9 LEU B CA 1
ATOM 5926 C C . LEU B 1 9 ? -117.812 5.98 -15.797 1 16.45 9 LEU B C 1
ATOM 5928 O O . LEU B 1 9 ? -117.312 6.473 -14.766 1 16.45 9 LEU B O 1
ATOM 5932 N N . MET B 1 10 ? -118.875 5.117 -15.727 1 17.94 10 MET B N 1
ATOM 5933 C CA . MET B 1 10 ? -119.562 5.547 -14.508 1 17.94 10 MET B CA 1
ATOM 5934 C C . MET B 1 10 ? -118.688 5.266 -13.281 1 17.94 10 MET B C 1
ATOM 5936 O O . MET B 1 10 ? -118.438 6.164 -12.477 1 17.94 10 MET B O 1
ATOM 5940 N N . SER B 1 11 ? -118.938 4.062 -12.438 1 17.78 11 SER B N 1
ATOM 5941 C CA . SER B 1 11 ? -119.5 4.078 -11.109 1 17.78 11 SER B CA 1
ATOM 5942 C C . SER B 1 11 ? -118.438 3.934 -10.016 1 17.78 11 SER B C 1
ATOM 5944 O O . SER B 1 11 ? -118.625 4.453 -8.906 1 17.78 11 SER B O 1
ATOM 5946 N N . ALA B 1 12 ? -117.375 2.945 -10.125 1 20.5 12 ALA B N 1
ATOM 5947 C CA . ALA B 1 12 ? -117.188 2.008 -9.023 1 20.5 12 ALA B CA 1
ATOM 5948 C C . ALA B 1 12 ? -116.438 2.686 -7.848 1 20.5 12 ALA B C 1
ATOM 5950 O O . ALA B 1 12 ? -115.312 3.141 -7.977 1 20.5 12 ALA B O 1
ATOM 5951 N N . THR B 1 13 ? -117.062 3.268 -6.758 1 21.55 13 THR B N 1
ATOM 5952 C CA . THR B 1 13 ? -116.688 4.191 -5.691 1 21.55 13 THR B CA 1
ATOM 5953 C C . THR B 1 13 ? -115.875 3.488 -4.629 1 21.55 13 THR B C 1
ATOM 5955 O O . THR B 1 13 ? -115.062 4.121 -3.947 1 21.55 13 THR B O 1
ATOM 5958 N N . GLU B 1 14 ? -116.188 2.062 -4.375 1 21.41 14 GLU B N 1
ATOM 5959 C CA . GLU B 1 14 ? -116.375 1.858 -2.939 1 21.41 14 GLU B CA 1
ATOM 5960 C C . GLU B 1 14 ? -115.062 1.923 -2.203 1 21.41 14 GLU B C 1
ATOM 5962 O O . GLU B 1 14 ? -114.875 2.703 -1.264 1 21.41 14 GLU B O 1
ATOM 5967 N N . ASP B 1 15 ? -114.562 0.681 -1.522 1 25.11 15 ASP B N 1
ATOM 5968 C CA . ASP B 1 15 ? -114.312 0.231 -0.162 1 25.11 15 ASP B CA 1
ATOM 5969 C C . ASP B 1 15 ? -112.812 0.209 0.114 1 25.11 15 ASP B C 1
ATOM 5971 O O . ASP B 1 15 ? -112.062 -0.641 -0.413 1 25.11 15 ASP B O 1
ATOM 5975 N N . GLY B 1 16 ? -111.938 1.293 0.119 1 24.84 16 GLY B N 1
ATOM 5976 C CA . GLY B 1 16 ? -110.5 1.35 -0.027 1 24.84 16 GLY B CA 1
ATOM 5977 C C . GLY B 1 16 ? -109.75 0.93 1.228 1 24.84 16 GLY B C 1
ATOM 5978 O O . GLY B 1 16 ? -108.625 1.243 1.391 1 24.84 16 GLY B O 1
ATOM 5979 N N . GLU B 1 17 ? -110.438 0.238 2.297 1 29.28 17 GLU B N 1
ATOM 5980 C CA . GLU B 1 17 ? -109.812 0.288 3.592 1 29.28 17 GLU B CA 1
ATOM 5981 C C . GLU B 1 17 ? -108.562 -0.656 3.631 1 29.28 17 GLU B C 1
ATOM 5983 O O . GLU B 1 17 ? -107.938 -0.788 4.664 1 29.28 17 GLU B O 1
ATOM 5988 N N . THR B 1 18 ? -108.375 -1.55 2.541 1 28.22 18 THR B N 1
ATOM 5989 C CA . THR B 1 18 ? -107.75 -2.83 2.857 1 28.22 18 THR B CA 1
ATOM 5990 C C . THR B 1 18 ? -106.312 -2.646 3.168 1 28.22 18 THR B C 1
ATOM 5992 O O . THR B 1 18 ? -105.75 -3.305 4.059 1 28.22 18 THR B O 1
ATOM 5995 N N . ASP B 1 19 ? -105.438 -2.084 2.281 1 29.64 19 ASP B N 1
ATOM 5996 C CA . ASP B 1 19 ? -104.188 -2.732 1.928 1 29.64 19 ASP B CA 1
ATOM 5997 C C . ASP B 1 19 ? -103.062 -2.242 2.818 1 29.64 19 ASP B C 1
ATOM 5999 O O . ASP B 1 19 ? -101.875 -2.336 2.445 1 29.64 19 ASP B O 1
ATOM 6003 N N . PHE B 1 20 ? -103.375 -1.523 3.906 1 33.5 20 PHE B N 1
ATOM 6004 C CA . PHE B 1 20 ? -102.25 -0.835 4.543 1 33.5 20 PHE B CA 1
ATOM 6005 C C . PHE B 1 20 ? -101.25 -1.835 5.129 1 33.5 20 PHE B C 1
ATOM 6007 O O . PHE B 1 20 ? -100.188 -1.465 5.512 1 33.5 20 PHE B O 1
ATOM 6014 N N . SER B 1 21 ? -101.812 -3.143 5.332 1 37.53 21 SER B N 1
ATOM 6015 C CA . SER B 1 21 ? -100.938 -3.99 6.152 1 37.53 21 SER B CA 1
ATOM 6016 C C . SER B 1 21 ? -99.75 -4.473 5.367 1 37.53 21 SER B C 1
ATOM 6018 O O . SER B 1 21 ? -98.812 -5.016 5.941 1 37.53 21 SER B O 1
ATOM 6020 N N . ALA B 1 22 ? -99.938 -4.504 3.971 1 40.62 22 ALA B N 1
ATOM 6021 C CA . ALA B 1 22 ? -98.938 -5.176 3.154 1 40.62 22 ALA B CA 1
ATOM 6022 C C . ALA B 1 22 ? -97.688 -4.316 3.014 1 40.62 22 ALA B C 1
ATOM 6024 O O . ALA B 1 22 ? -96.562 -4.836 2.758 1 40.62 22 ALA B O 1
ATOM 6025 N N . GLU B 1 23 ? -98 -2.977 2.969 1 38.12 23 GLU B N 1
ATOM 6026 C CA . GLU B 1 23 ? -96.875 -2.143 2.613 1 38.12 23 GLU B CA 1
ATOM 6027 C C . GLU B 1 23 ? -95.812 -2.186 3.697 1 38.12 23 GLU B C 1
ATOM 6029 O O . GLU B 1 23 ? -94.562 -2.088 3.4 1 38.12 23 GLU B O 1
ATOM 6034 N N . GLU B 1 24 ? -96.375 -2.338 4.984 1 44.56 24 GLU B N 1
ATOM 6035 C CA . GLU B 1 24 ? -95.438 -2.312 6.074 1 44.56 24 GLU B CA 1
ATOM 6036 C C . GLU B 1 24 ? -94.562 -3.559 6.059 1 44.56 24 GLU B C 1
ATOM 6038 O O . GLU B 1 24 ? -93.375 -3.496 6.41 1 44.56 24 GLU B O 1
ATOM 6043 N N . GLN B 1 25 ? -95.312 -4.664 5.652 1 42.19 25 GLN B N 1
ATOM 6044 C CA . GLN B 1 25 ? -94.562 -5.914 5.625 1 42.19 25 GLN B CA 1
ATOM 6045 C C . GLN B 1 25 ? -93.5 -5.902 4.516 1 42.19 25 GLN B C 1
ATOM 6047 O O . GLN B 1 25 ? -92.438 -6.547 4.637 1 42.19 25 GLN B O 1
ATOM 6052 N N . ARG B 1 26 ? -93.875 -5.297 3.32 1 46.09 26 ARG B N 1
ATOM 6053 C CA . ARG B 1 26 ? -92.938 -5.242 2.199 1 46.09 26 ARG B CA 1
ATOM 6054 C C . ARG B 1 26 ? -91.75 -4.367 2.531 1 46.09 26 ARG B C 1
ATOM 6056 O O . ARG B 1 26 ? -90.625 -4.664 2.127 1 46.09 26 ARG B O 1
ATOM 6063 N N . ARG B 1 27 ? -92.062 -3.344 3.273 1 52.91 27 ARG B N 1
ATOM 6064 C CA . ARG B 1 27 ? -90.938 -2.484 3.621 1 52.91 27 ARG B CA 1
ATOM 6065 C C . ARG B 1 27 ? -89.938 -3.199 4.562 1 52.91 27 ARG B C 1
ATOM 6067 O O . ARG B 1 27 ? -88.75 -3.01 4.477 1 52.91 27 ARG B O 1
ATOM 6074 N N . SER B 1 28 ? -90.688 -3.977 5.418 1 55.25 28 SER B N 1
ATOM 6075 C CA . SER B 1 28 ? -89.812 -4.688 6.363 1 55.25 28 SER B CA 1
ATOM 6076 C C . SER B 1 28 ? -89 -5.766 5.66 1 55.25 28 SER B C 1
ATOM 6078 O O . SER B 1 28 ? -87.812 -5.965 5.977 1 55.25 28 SER B O 1
ATOM 6080 N N . CYS B 1 29 ? -89.625 -6.426 4.703 1 55.47 29 CYS B N 1
ATOM 6081 C CA . CYS B 1 29 ? -88.938 -7.43 3.916 1 55.47 29 CYS B CA 1
ATOM 6082 C C . CYS B 1 29 ? -87.812 -6.785 3.053 1 55.47 29 CYS B C 1
ATOM 6084 O O . CYS B 1 29 ? -86.75 -7.348 2.883 1 55.47 29 CYS B O 1
ATOM 6086 N N . ASP B 1 30 ? -88.188 -5.578 2.621 1 61.72 30 ASP B N 1
ATOM 6087 C CA . ASP B 1 30 ? -87.25 -4.871 1.752 1 61.72 30 ASP B CA 1
ATOM 6088 C C . ASP B 1 30 ? -86 -4.359 2.543 1 61.72 30 ASP B C 1
ATOM 6090 O O . ASP B 1 30 ? -84.875 -4.379 2.051 1 61.72 30 ASP B O 1
ATOM 6094 N N . LYS B 1 31 ? -86.188 -4.02 3.697 1 66.38 31 LYS B N 1
ATOM 6095 C CA . LYS B 1 31 ? -85.125 -3.535 4.535 1 66.38 31 LYS B CA 1
ATOM 6096 C C . LYS B 1 31 ? -84.188 -4.68 4.949 1 66.38 31 LYS B C 1
ATOM 6098 O O . LYS B 1 31 ? -82.938 -4.523 4.965 1 66.38 31 LYS B O 1
ATOM 6103 N N . ASN B 1 32 ? -84.875 -5.781 5.23 1 71.88 32 ASN B N 1
ATOM 6104 C CA . ASN B 1 32 ? -84.062 -6.953 5.562 1 71.88 32 ASN B CA 1
ATOM 6105 C C . ASN B 1 32 ? -83.25 -7.422 4.363 1 71.88 32 ASN B C 1
ATOM 6107 O O . ASN B 1 32 ? -82.062 -7.801 4.512 1 71.88 32 ASN B O 1
ATOM 6111 N N . MET B 1 33 ? -83.875 -7.434 3.182 1 74.56 33 MET B N 1
ATOM 6112 C CA . MET B 1 33 ? -83.125 -7.789 1.969 1 74.56 33 MET B CA 1
ATOM 6113 C C . MET B 1 33 ? -82.062 -6.773 1.682 1 74.56 33 MET B C 1
ATOM 6115 O O . MET B 1 33 ? -80.938 -7.145 1.296 1 74.56 33 MET B O 1
ATOM 6119 N N . PHE B 1 34 ? -82.312 -5.512 1.939 1 76.62 34 PHE B N 1
ATOM 6120 C CA . PHE B 1 34 ? -81.312 -4.473 1.767 1 76.62 34 PHE B CA 1
ATOM 6121 C C . PHE B 1 34 ? -80.188 -4.668 2.742 1 76.62 34 PHE B C 1
ATOM 6123 O O . PHE B 1 34 ? -79 -4.547 2.365 1 76.62 34 PHE B O 1
ATOM 6130 N N . LEU B 1 35 ? -80.438 -5.039 3.975 1 76.62 35 LEU B N 1
ATOM 6131 C CA . LEU B 1 35 ? -79.375 -5.25 4.973 1 76.62 35 LEU B CA 1
ATOM 6132 C C . LEU B 1 35 ? -78.562 -6.496 4.652 1 76.62 35 LEU B C 1
ATOM 6134 O O . LEU B 1 35 ? -77.375 -6.508 4.824 1 76.62 35 LEU B O 1
ATOM 6138 N N . LYS B 1 36 ? -79.25 -7.508 4.117 1 78.5 36 LYS B N 1
ATOM 6139 C CA . LYS B 1 36 ? -78.5 -8.703 3.707 1 78.5 36 LYS B CA 1
ATOM 6140 C C . LYS B 1 36 ? -77.562 -8.414 2.523 1 78.5 36 LYS B C 1
ATOM 6142 O O . LYS B 1 36 ? -76.438 -8.891 2.477 1 78.5 36 LYS B O 1
ATOM 6147 N N . VAL B 1 37 ? -78.062 -7.629 1.597 1 78.69 37 VAL B N 1
ATOM 6148 C CA . VAL B 1 37 ? -77.25 -7.242 0.464 1 78.69 37 VAL B CA 1
ATOM 6149 C C . VAL B 1 37 ? -76.062 -6.367 0.947 1 78.69 37 VAL B C 1
ATOM 6151 O O . VAL B 1 37 ? -74.938 -6.516 0.491 1 78.69 37 VAL B O 1
ATOM 6154 N N . MET B 1 38 ? -76.25 -5.484 1.939 1 78.31 38 MET B N 1
ATOM 6155 C CA . MET B 1 38 ? -75.188 -4.648 2.496 1 78.31 38 MET B CA 1
ATOM 6156 C C . MET B 1 38 ? -74.188 -5.496 3.229 1 78.31 38 MET B C 1
ATOM 6158 O O . MET B 1 38 ? -73 -5.262 3.102 1 78.31 38 MET B O 1
ATOM 6162 N N . VAL B 1 39 ? -74.625 -6.48 4.016 1 78.88 39 VAL B N 1
ATOM 6163 C CA . VAL B 1 39 ? -73.688 -7.383 4.691 1 78.88 39 VAL B CA 1
ATOM 6164 C C . VAL B 1 39 ? -72.875 -8.141 3.656 1 78.88 39 VAL B C 1
ATOM 6166 O O . VAL B 1 39 ? -71.625 -8.273 3.801 1 78.88 39 VAL B O 1
ATOM 6169 N N . ALA B 1 40 ? -73.562 -8.594 2.611 1 80.5 40 ALA B N 1
ATOM 6170 C CA . ALA B 1 40 ? -72.812 -9.312 1.562 1 80.5 40 ALA B CA 1
ATOM 6171 C C . ALA B 1 40 ? -71.812 -8.406 0.882 1 80.5 40 ALA B C 1
ATOM 6173 O O . ALA B 1 40 ? -70.688 -8.82 0.618 1 80.5 40 ALA B O 1
ATOM 6174 N N . LEU B 1 41 ? -72.125 -7.176 0.62 1 81 41 LEU B N 1
ATOM 6175 C CA . LEU B 1 41 ? -71.188 -6.234 0.001 1 81 41 LEU B CA 1
ATOM 6176 C C . LEU B 1 41 ? -70.062 -5.906 0.943 1 81 41 LEU B C 1
ATOM 6178 O O . LEU B 1 41 ? -68.875 -5.812 0.513 1 81 41 LEU B O 1
ATOM 6182 N N . LEU B 1 42 ? -70.312 -5.723 2.248 1 81.38 42 LEU B N 1
ATOM 6183 C CA . LEU B 1 42 ? -69.25 -5.441 3.207 1 81.38 42 LEU B CA 1
ATOM 6184 C C . LEU B 1 42 ? -68.375 -6.645 3.367 1 81.38 42 LEU B C 1
ATOM 6186 O O . LEU B 1 42 ? -67.125 -6.484 3.502 1 81.38 42 LEU B O 1
ATOM 6190 N N . LEU B 1 43 ? -68.812 -7.84 3.221 1 81.25 43 LEU B N 1
ATOM 6191 C CA . LEU B 1 43 ? -67.938 -9.031 3.264 1 81.25 43 LEU B CA 1
ATOM 6192 C C . LEU B 1 43 ? -67.062 -9.117 2.02 1 81.25 43 LEU B C 1
ATOM 6194 O O . LEU B 1 43 ? -65.938 -9.531 2.102 1 81.25 43 LEU B O 1
ATOM 6198 N N . VAL B 1 44 ? -67.562 -8.734 0.859 1 81.19 44 VAL B N 1
ATOM 6199 C CA . VAL B 1 44 ? -66.75 -8.672 -0.347 1 81.19 44 VAL B CA 1
ATOM 6200 C C . VAL B 1 44 ? -65.625 -7.621 -0.179 1 81.19 44 VAL B C 1
ATOM 6202 O O . VAL B 1 44 ? -64.5 -7.855 -0.537 1 81.19 44 VAL B O 1
ATOM 6205 N N . VAL B 1 45 ? -65.938 -6.449 0.377 1 80.75 45 VAL B N 1
ATOM 6206 C CA . VAL B 1 45 ? -64.938 -5.41 0.627 1 80.75 45 VAL B CA 1
ATOM 6207 C C . VAL B 1 45 ? -63.906 -5.926 1.614 1 80.75 45 VAL B C 1
ATOM 6209 O O . VAL B 1 45 ? -62.719 -5.711 1.426 1 80.75 45 VAL B O 1
ATOM 6212 N N . ILE B 1 46 ? -64.312 -6.629 2.619 1 80 46 ILE B N 1
ATOM 6213 C CA . ILE B 1 46 ? -63.344 -7.211 3.574 1 80 46 ILE B CA 1
ATOM 6214 C C . ILE B 1 46 ? -62.469 -8.25 2.871 1 80 46 ILE B C 1
ATOM 6216 O O . ILE B 1 46 ? -61.25 -8.273 3.068 1 80 46 ILE B O 1
ATOM 6220 N N . ALA B 1 47 ? -63.031 -9.047 2.059 1 79.75 47 ALA B N 1
ATOM 6221 C CA . ALA B 1 47 ? -62.25 -10.039 1.312 1 79.75 47 ALA B CA 1
ATOM 6222 C C . ALA B 1 47 ? -61.25 -9.352 0.385 1 79.75 47 ALA B C 1
ATOM 6224 O O . ALA B 1 47 ? -60.094 -9.789 0.28 1 79.75 47 ALA B O 1
ATOM 6225 N N . VAL B 1 48 ? -61.594 -8.32 -0.248 1 79.19 48 VAL B N 1
ATOM 6226 C CA . VAL B 1 48 ? -60.688 -7.574 -1.11 1 79.19 48 VAL B CA 1
ATOM 6227 C C . VAL B 1 48 ? -59.594 -6.914 -0.267 1 79.19 48 VAL B C 1
ATOM 6229 O O . VAL B 1 48 ? -58.406 -6.941 -0.63 1 79.19 48 VAL B O 1
ATOM 6232 N N . LEU B 1 49 ? -59.906 -6.387 0.84 1 78.69 49 LEU B N 1
ATOM 6233 C CA . LEU B 1 49 ? -58.906 -5.762 1.712 1 78.69 49 LEU B CA 1
ATOM 6234 C C . LEU B 1 49 ? -57.969 -6.805 2.295 1 78.69 49 LEU B C 1
ATOM 6236 O O . LEU B 1 49 ? -56.781 -6.57 2.396 1 78.69 49 LEU B O 1
ATOM 6240 N N . ILE B 1 50 ? -58.406 -7.941 2.594 1 77.5 50 ILE B N 1
ATOM 6241 C CA . ILE B 1 50 ? -57.531 -9.031 3.043 1 77.5 50 ILE B CA 1
ATOM 6242 C C . ILE B 1 50 ? -56.656 -9.5 1.89 1 77.5 50 ILE B C 1
ATOM 6244 O O . ILE B 1 50 ? -55.469 -9.75 2.074 1 77.5 50 ILE B O 1
ATOM 6248 N N . GLY B 1 51 ? -57.156 -9.641 0.76 1 75.62 51 GLY B N 1
ATOM 6249 C CA . GLY B 1 51 ? -56.344 -9.953 -0.403 1 75.62 51 GLY B CA 1
ATOM 6250 C C . GLY B 1 51 ? -55.281 -8.922 -0.675 1 75.62 51 GLY B C 1
ATOM 6251 O O . GLY B 1 51 ? -54.125 -9.273 -0.973 1 75.62 51 GLY B O 1
ATOM 6252 N N . LEU B 1 52 ? -55.625 -7.734 -0.616 1 74.5 52 LEU B N 1
ATOM 6253 C CA . LEU B 1 52 ? -54.656 -6.672 -0.792 1 74.5 52 LEU B CA 1
ATOM 6254 C C . LEU B 1 52 ? -53.594 -6.703 0.32 1 74.5 52 LEU B C 1
ATOM 6256 O O . LEU B 1 52 ? -52.406 -6.496 0.068 1 74.5 52 LEU B O 1
ATOM 6260 N N . LEU B 1 53 ? -54.031 -6.906 1.44 1 71.88 53 LEU B N 1
ATOM 6261 C CA . LEU B 1 53 ? -53.062 -7.055 2.543 1 71.88 53 LEU B CA 1
ATOM 6262 C C . LEU B 1 53 ? -52.188 -8.266 2.328 1 71.88 53 LEU B C 1
ATOM 6264 O O . LEU B 1 53 ? -50.969 -8.195 2.557 1 71.88 53 LEU B O 1
ATOM 6268 N N . GLN B 1 54 ? -52.719 -9.336 1.977 1 67.06 54 GLN B N 1
ATOM 6269 C CA . GLN B 1 54 ? -51.938 -10.523 1.658 1 67.06 54 GLN B CA 1
ATOM 6270 C C . GLN B 1 54 ? -51.031 -10.273 0.458 1 67.06 54 GLN B C 1
ATOM 6272 O O . GLN B 1 54 ? -49.875 -10.695 0.45 1 67.06 54 GLN B O 1
ATOM 6277 N N . TRP B 1 55 ? -51.562 -9.727 -0.495 1 62 55 TRP B N 1
ATOM 6278 C CA . TRP B 1 55 ? -50.719 -9.367 -1.642 1 62 55 TRP B CA 1
ATOM 6279 C C . TRP B 1 55 ? -49.562 -8.461 -1.218 1 62 55 TRP B C 1
ATOM 6281 O O . TRP B 1 55 ? -48.438 -8.672 -1.622 1 62 55 TRP B O 1
ATOM 6291 N N . LYS B 1 56 ? -49.844 -7.527 -0.536 1 59.88 56 LYS B N 1
ATOM 6292 C CA . LYS B 1 56 ? -48.812 -6.645 -0.033 1 59.88 56 LYS B CA 1
ATOM 6293 C C . LYS B 1 56 ? -47.844 -7.402 0.887 1 59.88 56 LYS B C 1
ATOM 6295 O O . LYS B 1 56 ? -46.625 -7.18 0.852 1 59.88 56 LYS B O 1
ATOM 6300 N N . TRP B 1 57 ? -48.406 -8.266 1.601 1 56.09 57 TRP B N 1
ATOM 6301 C CA . TRP B 1 57 ? -47.594 -9.102 2.459 1 56.09 57 TRP B CA 1
ATOM 6302 C C . TRP B 1 57 ? -46.719 -10.047 1.628 1 56.09 57 TRP B C 1
ATOM 6304 O O . TRP B 1 57 ? -45.531 -10.211 1.898 1 56.09 57 TRP B O 1
ATOM 6314 N N . ASN B 1 58 ? -47.281 -10.711 0.732 1 53.56 58 ASN B N 1
ATOM 6315 C CA . ASN B 1 58 ? -46.531 -11.625 -0.137 1 53.56 58 ASN B CA 1
ATOM 6316 C C . ASN B 1 58 ? -45.562 -10.875 -1.04 1 53.56 58 ASN B C 1
ATOM 6318 O O . ASN B 1 58 ? -44.438 -11.352 -1.29 1 53.56 58 ASN B O 1
ATOM 6322 N N . ARG B 1 59 ? -46 -9.961 -1.687 1 51.28 59 ARG B N 1
ATOM 6323 C CA . ARG B 1 59 ? -45.062 -9.141 -2.461 1 51.28 59 ARG B CA 1
ATOM 6324 C C . ARG B 1 59 ? -43.938 -8.633 -1.586 1 51.28 59 ARG B C 1
ATOM 6326 O O . ARG B 1 59 ? -42.781 -8.57 -2.029 1 51.28 59 ARG B O 1
ATOM 6333 N N . ASN B 1 60 ? -44.219 -8.312 -0.492 1 49.84 60 ASN B N 1
ATOM 6334 C CA . ASN B 1 60 ? -43.188 -7.891 0.429 1 49.84 60 ASN B CA 1
ATOM 6335 C C . ASN B 1 60 ? -42.219 -9.039 0.755 1 49.84 60 ASN B C 1
ATOM 6337 O O . ASN B 1 60 ? -41.031 -8.82 0.921 1 49.84 60 ASN B O 1
ATOM 6341 N N . GLU B 1 61 ? -42.688 -10.32 0.88 1 46.81 61 GLU B N 1
ATOM 6342 C CA . GLU B 1 61 ? -41.844 -11.461 1.214 1 46.81 61 GLU B CA 1
ATOM 6343 C C . GLU B 1 61 ? -40.969 -11.852 0.033 1 46.81 61 GLU B C 1
ATOM 6345 O O . GLU B 1 61 ? -39.781 -12.195 0.213 1 46.81 61 GLU B O 1
ATOM 6350 N N . HIS B 1 62 ? -41.469 -12.305 -1.12 1 47.09 62 HIS B N 1
ATOM 6351 C CA . HIS B 1 62 ? -40.719 -12.82 -2.266 1 47.09 62 HIS B CA 1
ATOM 6352 C C . HIS B 1 62 ? -39.75 -11.789 -2.795 1 47.09 62 HIS B C 1
ATOM 6354 O O . HIS B 1 62 ? -38.812 -12.133 -3.531 1 47.09 62 HIS B O 1
ATOM 6360 N N . GLU B 1 63 ? -40 -10.594 -2.68 1 56.62 63 GLU B N 1
ATOM 6361 C CA . GLU B 1 63 ? -39.125 -9.523 -3.172 1 56.62 63 GLU B CA 1
ATOM 6362 C C . GLU B 1 63 ? -38.312 -8.93 -2.045 1 56.62 63 GLU B C 1
ATOM 6364 O O . GLU B 1 63 ? -38.031 -7.727 -2.031 1 56.62 63 GLU B O 1
ATOM 6369 N N . GLN B 1 64 ? -38 -9.938 -1.179 1 74.69 64 GLN B N 1
ATOM 6370 C CA . GLN B 1 64 ? -37.375 -9.414 0.031 1 74.69 64 GLN B CA 1
ATOM 6371 C C . GLN B 1 64 ? -35.906 -9.094 -0.204 1 74.69 64 GLN B C 1
ATOM 6373 O O . GLN B 1 64 ? -35.156 -9.938 -0.685 1 74.69 64 GLN B O 1
ATOM 6378 N N . VAL B 1 65 ? -35.625 -8.047 -0.176 1 86.38 65 VAL B N 1
ATOM 6379 C CA . VAL B 1 65 ? -34.25 -7.496 -0.28 1 86.38 65 VAL B CA 1
ATOM 6380 C C . VAL B 1 65 ? -33.531 -7.68 1.045 1 86.38 65 VAL B C 1
ATOM 6382 O O . VAL B 1 65 ? -34.062 -7.371 2.109 1 86.38 65 VAL B O 1
ATOM 6385 N N . CYS B 1 66 ? -32.438 -8.445 0.948 1 89.62 66 CYS B N 1
ATOM 6386 C CA . CYS B 1 66 ? -31.609 -8.617 2.121 1 89.62 66 CYS B CA 1
ATOM 6387 C C . CYS B 1 66 ? -31 -7.293 2.559 1 89.62 66 CYS B C 1
ATOM 6389 O O . CYS B 1 66 ? -30.25 -6.672 1.804 1 89.62 66 CYS B O 1
ATOM 6391 N N . LEU B 1 67 ? -31.266 -6.91 3.799 1 89.56 67 LEU B N 1
ATOM 6392 C CA . LEU B 1 67 ? -30.812 -5.594 4.234 1 89.56 67 LEU B CA 1
ATOM 6393 C C . LEU B 1 67 ? -29.797 -5.715 5.367 1 89.56 67 LEU B C 1
ATOM 6395 O O . LEU B 1 67 ? -29.469 -4.723 6.02 1 89.56 67 LEU B O 1
ATOM 6399 N N . SER B 1 68 ? -29.312 -6.934 5.586 1 90.12 68 SER B N 1
ATOM 6400 C CA . SER B 1 68 ? -28.266 -7.086 6.594 1 90.12 68 SER B CA 1
ATOM 6401 C C . SER B 1 68 ? -26.984 -6.355 6.184 1 90.12 68 SER B C 1
ATOM 6403 O O . SER B 1 68 ? -26.766 -6.09 5 1 90.12 68 SER B O 1
ATOM 6405 N N . PRO B 1 69 ? -26.141 -5.973 7.211 1 90.88 69 PRO B N 1
ATOM 6406 C CA . PRO B 1 69 ? -24.859 -5.328 6.875 1 90.88 69 PRO B CA 1
ATOM 6407 C C . PRO B 1 69 ? -24.016 -6.164 5.922 1 90.88 69 PRO B C 1
ATOM 6409 O O . PRO B 1 69 ? -23.328 -5.613 5.055 1 90.88 69 PRO B O 1
ATOM 6412 N N . GLU B 1 70 ? -24.094 -7.418 6.078 1 91.69 70 GLU B N 1
ATOM 6413 C CA . GLU B 1 70 ? -23.328 -8.312 5.215 1 91.69 70 GLU B CA 1
ATOM 6414 C C . GLU B 1 70 ? -23.812 -8.234 3.771 1 91.69 70 GLU B C 1
ATOM 6416 O O . GLU B 1 70 ? -23.016 -8.148 2.844 1 91.69 70 GLU B O 1
ATOM 6421 N N . CYS B 1 71 ? -25.156 -8.242 3.607 1 93.81 71 CYS B N 1
ATOM 6422 C CA . CYS B 1 71 ? -25.734 -8.18 2.266 1 93.81 71 CYS B CA 1
ATOM 6423 C C . CYS B 1 71 ? -25.422 -6.84 1.605 1 93.81 71 CYS B C 1
ATOM 6425 O O . CYS B 1 71 ? -25.156 -6.785 0.405 1 93.81 71 CYS B O 1
ATOM 6427 N N . VAL B 1 72 ? -25.453 -5.824 2.387 1 94.38 72 VAL B N 1
ATOM 6428 C CA . VAL B 1 72 ? -25.172 -4.488 1.881 1 94.38 72 VAL B CA 1
ATOM 6429 C C . VAL B 1 72 ? -23.719 -4.402 1.428 1 94.38 72 VAL B C 1
ATOM 6431 O O . VAL B 1 72 ? -23.422 -3.84 0.371 1 94.38 72 VAL B O 1
ATOM 6434 N N . ASP B 1 73 ? -22.844 -4.922 2.199 1 94.38 73 ASP B N 1
ATOM 6435 C CA . ASP B 1 73 ? -21.422 -4.934 1.869 1 94.38 73 ASP B CA 1
ATOM 6436 C C . ASP B 1 73 ? -21.172 -5.719 0.586 1 94.38 73 ASP B C 1
ATOM 6438 O O . ASP B 1 73 ? -20.438 -5.254 -0.298 1 94.38 73 ASP B O 1
ATOM 6442 N N . ILE B 1 74 ? -21.75 -6.871 0.476 1 95.38 74 ILE B N 1
ATOM 6443 C CA . ILE B 1 74 ? -21.578 -7.727 -0.694 1 95.38 74 ILE B CA 1
ATOM 6444 C C . ILE B 1 74 ? -22.125 -7.02 -1.932 1 95.38 74 ILE B C 1
ATOM 6446 O O . ILE B 1 74 ? -21.5 -7.023 -2.988 1 95.38 74 ILE B O 1
ATOM 6450 N N . SER B 1 75 ? -23.297 -6.469 -1.74 1 95.69 75 SER B N 1
ATOM 6451 C CA . SER B 1 75 ? -23.922 -5.785 -2.863 1 95.69 75 SER B CA 1
ATOM 6452 C C . SER B 1 75 ? -23.062 -4.621 -3.355 1 95.69 75 SER B C 1
ATOM 6454 O O . SER B 1 75 ? -22.891 -4.445 -4.562 1 95.69 75 SER B O 1
ATOM 6456 N N . SER B 1 76 ? -22.578 -3.848 -2.432 1 95.5 76 SER B N 1
ATOM 6457 C CA . SER B 1 76 ? -21.719 -2.73 -2.793 1 95.5 76 SER B CA 1
ATOM 6458 C C . SER B 1 76 ? -20.469 -3.211 -3.523 1 95.5 76 SER B C 1
ATOM 6460 O O . SER B 1 76 ? -20.047 -2.6 -4.504 1 95.5 76 SER B O 1
ATOM 6462 N N . TYR B 1 77 ? -19.891 -4.273 -3.039 1 95.5 77 TYR B N 1
ATOM 6463 C CA . TYR B 1 77 ? -18.703 -4.867 -3.631 1 95.5 77 TYR B CA 1
ATOM 6464 C C . TYR B 1 77 ? -18.953 -5.254 -5.082 1 95.5 77 TYR B C 1
ATOM 6466 O O . TYR B 1 77 ? -18.094 -5.031 -5.945 1 95.5 77 TYR B O 1
ATOM 6474 N N . ILE B 1 78 ? -20.078 -5.77 -5.359 1 96.88 78 ILE B N 1
ATOM 6475 C CA . ILE B 1 78 ? -20.453 -6.219 -6.695 1 96.88 78 ILE B CA 1
ATOM 6476 C C . ILE B 1 78 ? -20.766 -5.016 -7.582 1 96.88 78 ILE B C 1
ATOM 6478 O O . ILE B 1 78 ? -20.25 -4.91 -8.695 1 96.88 78 ILE B O 1
ATOM 6482 N N . ILE B 1 79 ? -21.547 -4.09 -7.039 1 96.06 79 ILE B N 1
ATOM 6483 C CA . ILE B 1 79 ? -22.016 -2.938 -7.793 1 96.06 79 ILE B CA 1
ATOM 6484 C C . ILE B 1 79 ? -20.844 -2.07 -8.219 1 96.06 79 ILE B C 1
ATOM 6486 O O . ILE B 1 79 ? -20.812 -1.57 -9.352 1 96.06 79 ILE B O 1
ATOM 6490 N N . ASN B 1 80 ? -19.891 -1.926 -7.379 1 94.56 80 ASN B N 1
ATOM 6491 C CA . ASN B 1 80 ? -18.766 -1.022 -7.621 1 94.56 80 ASN B CA 1
ATOM 6492 C C . ASN B 1 80 ? -17.891 -1.513 -8.766 1 94.56 80 ASN B C 1
ATOM 6494 O O . ASN B 1 80 ? -17.125 -0.735 -9.352 1 94.56 80 ASN B O 1
ATOM 6498 N N . LYS B 1 81 ? -18.047 -2.713 -9.156 1 97.12 81 LYS B N 1
ATOM 6499 C CA . LYS B 1 81 ? -17.25 -3.254 -10.25 1 97.12 81 LYS B CA 1
ATOM 6500 C C . LYS B 1 81 ? -17.953 -3.088 -11.586 1 97.12 81 LYS B C 1
ATOM 6502 O O . LYS B 1 81 ? -17.344 -3.213 -12.648 1 97.12 81 LYS B O 1
ATOM 6507 N N . MET B 1 82 ? -19.188 -2.738 -11.586 1 97.44 82 MET B N 1
ATOM 6508 C CA . MET B 1 82 ? -20.031 -2.787 -12.781 1 97.44 82 MET B CA 1
ATOM 6509 C C . MET B 1 82 ? -20.031 -1.441 -13.5 1 97.44 82 MET B C 1
ATOM 6511 O O . MET B 1 82 ? -19.781 -0.403 -12.883 1 97.44 82 MET B O 1
ATOM 6515 N N . ASN B 1 83 ? -20.156 -1.503 -14.781 1 97.12 83 ASN B N 1
ATOM 6516 C CA . ASN B 1 83 ? -20.562 -0.383 -15.625 1 97.12 83 ASN B CA 1
ATOM 6517 C C . ASN B 1 83 ? -22 -0.53 -16.094 1 97.12 83 ASN B C 1
ATOM 6519 O O . ASN B 1 83 ? -22.266 -1.158 -17.125 1 97.12 83 ASN B O 1
ATOM 6523 N N . LEU B 1 84 ? -22.859 0.125 -15.438 1 92.81 84 LEU B N 1
ATOM 6524 C CA . LEU B 1 84 ? -24.297 -0.078 -15.656 1 92.81 84 LEU B CA 1
ATOM 6525 C C . LEU B 1 84 ? -24.75 0.547 -16.969 1 92.81 84 LEU B C 1
ATOM 6527 O O . LEU B 1 84 ? -25.844 0.263 -17.453 1 92.81 84 LEU B O 1
ATOM 6531 N N . SER B 1 85 ? -23.891 1.3 -17.578 1 94.5 85 SER B N 1
ATOM 6532 C CA . SER B 1 85 ? -24.234 1.923 -18.859 1 94.5 85 SER B CA 1
ATOM 6533 C C . SER B 1 85 ? -23.922 0.995 -20.031 1 94.5 85 SER B C 1
ATOM 6535 O O . SER B 1 85 ? -24.375 1.229 -21.156 1 94.5 85 SER B O 1
ATOM 6537 N N . ALA B 1 86 ? -23.156 -0.033 -19.75 1 97.19 86 ALA B N 1
ATOM 6538 C CA . ALA B 1 86 ? -22.812 -0.977 -20.797 1 97.19 86 ALA B CA 1
ATOM 6539 C C . ALA B 1 86 ? -23.938 -1.979 -21.047 1 97.19 86 ALA B C 1
ATOM 6541 O O . ALA B 1 86 ? -24.594 -2.428 -20.094 1 97.19 86 ALA B O 1
ATOM 6542 N N . ASP B 1 87 ? -24.141 -2.359 -22.328 1 97.38 87 ASP B N 1
ATOM 6543 C CA . ASP B 1 87 ? -25.094 -3.4 -22.703 1 97.38 87 ASP B CA 1
ATOM 6544 C C . ASP B 1 87 ? -24.5 -4.789 -22.5 1 97.38 87 ASP B C 1
ATOM 6546 O O . ASP B 1 87 ? -23.547 -5.172 -23.188 1 97.38 87 ASP B O 1
ATOM 6550 N N . PRO B 1 88 ? -25.047 -5.578 -21.594 1 97.88 88 PRO B N 1
ATOM 6551 C CA . PRO B 1 88 ? -24.469 -6.891 -21.297 1 97.88 88 PRO B CA 1
ATOM 6552 C C . PRO B 1 88 ? -24.516 -7.832 -22.5 1 97.88 88 PRO B C 1
ATOM 6554 O O . PRO B 1 88 ? -23.734 -8.781 -22.578 1 97.88 88 PRO B O 1
ATOM 6557 N N . CYS B 1 89 ? -25.391 -7.605 -23.5 1 98.19 89 CYS B N 1
ATOM 6558 C CA . CYS B 1 89 ? -25.516 -8.484 -24.656 1 98.19 89 CYS B CA 1
ATOM 6559 C C . CYS B 1 89 ? -24.5 -8.125 -25.734 1 98.19 89 CYS B C 1
ATOM 6561 O O . CYS B 1 89 ? -24.281 -8.891 -26.672 1 98.19 89 CYS B O 1
ATOM 6563 N N . LYS B 1 90 ? -23.812 -7.008 -25.531 1 97.62 90 LYS B N 1
ATOM 6564 C CA . LYS B 1 90 ? -22.812 -6.574 -26.5 1 97.62 90 LYS B CA 1
ATOM 6565 C C . LYS B 1 90 ? -21.406 -6.699 -25.906 1 97.62 90 LYS B C 1
ATOM 6567 O O . LYS B 1 90 ? -20.453 -7.059 -26.609 1 97.62 90 LYS B O 1
ATOM 6572 N N . ASP B 1 91 ? -21.297 -6.336 -24.703 1 98.19 91 ASP B N 1
ATOM 6573 C CA . ASP B 1 91 ? -20.016 -6.375 -24.016 1 98.19 91 ASP B CA 1
ATOM 6574 C C . ASP B 1 91 ? -20.203 -6.668 -22.531 1 98.19 91 ASP B C 1
ATOM 6576 O O . ASP B 1 91 ? -20.109 -5.766 -21.703 1 98.19 91 ASP B O 1
ATOM 6580 N N . PHE B 1 92 ? -20.297 -7.898 -22.25 1 98.69 92 PHE B N 1
ATOM 6581 C CA . PHE B 1 92 ? -20.578 -8.32 -20.891 1 98.69 92 PHE B CA 1
ATOM 6582 C C . PHE B 1 92 ? -19.391 -8.07 -19.984 1 98.69 92 PHE B C 1
ATOM 6584 O O . PHE B 1 92 ? -19.547 -7.809 -18.797 1 98.69 92 PHE B O 1
ATOM 6591 N N . TYR B 1 93 ? -18.219 -8.164 -20.516 1 98.56 93 TYR B N 1
ATOM 6592 C CA . TYR B 1 93 ? -17.031 -7.887 -19.719 1 98.56 93 TYR B CA 1
ATOM 6593 C C . TYR B 1 93 ? -17.047 -6.453 -19.203 1 98.56 93 TYR B C 1
ATOM 6595 O O . TYR B 1 93 ? -16.797 -6.211 -18.016 1 98.56 93 TYR B O 1
ATOM 6603 N N . ASN B 1 94 ? -17.328 -5.496 -20.062 1 98.19 94 ASN B N 1
ATOM 6604 C CA . ASN B 1 94 ? -17.422 -4.102 -19.641 1 98.19 94 ASN B CA 1
ATOM 6605 C C . ASN B 1 94 ? -18.562 -3.883 -18.656 1 98.19 94 ASN B C 1
ATOM 6607 O O . ASN B 1 94 ? -18.438 -3.098 -17.719 1 98.19 94 ASN B O 1
ATOM 6611 N N . TYR B 1 95 ? -19.656 -4.527 -18.891 1 98.44 95 TYR B N 1
ATOM 6612 C CA . TYR B 1 95 ? -20.781 -4.449 -17.969 1 98.44 95 TYR B CA 1
ATOM 6613 C C . TYR B 1 95 ? -20.391 -4.922 -16.578 1 98.44 95 TYR B C 1
ATOM 6615 O O . TYR B 1 95 ? -20.703 -4.27 -15.586 1 98.44 95 TYR B O 1
ATOM 6623 N N . ALA B 1 96 ? -19.688 -5.949 -16.484 1 98.62 96 ALA B N 1
ATOM 6624 C CA . ALA B 1 96 ? -19.375 -6.613 -15.227 1 98.62 96 ALA B CA 1
ATOM 6625 C C . ALA B 1 96 ? -18.141 -5.984 -14.562 1 98.62 96 ALA B C 1
ATOM 6627 O O . ALA B 1 96 ? -18.047 -5.93 -13.336 1 98.62 96 ALA B O 1
ATOM 6628 N N . CYS B 1 97 ? -17.172 -5.539 -15.383 1 98.38 97 CYS B N 1
ATOM 6629 C CA . CYS B 1 97 ? -15.867 -5.164 -14.844 1 98.38 97 CYS B CA 1
ATOM 6630 C C . CYS B 1 97 ? -15.547 -3.703 -15.148 1 98.38 97 CYS B C 1
ATOM 6632 O O . CYS B 1 97 ? -14.523 -3.178 -14.703 1 98.38 97 CYS B O 1
ATOM 6634 N N . GLY B 1 98 ? -16.375 -3.008 -15.875 1 97.44 98 GLY B N 1
ATOM 6635 C CA . GLY B 1 98 ? -16.062 -1.668 -16.328 1 97.44 98 GLY B CA 1
ATOM 6636 C C . GLY B 1 98 ? -15.82 -0.687 -15.203 1 97.44 98 GLY B C 1
ATOM 6637 O O . GLY B 1 98 ? -14.938 0.173 -15.297 1 97.44 98 GLY B O 1
ATOM 6638 N N . GLY B 1 99 ? -16.688 -0.72 -14.156 1 95.12 99 GLY B N 1
ATOM 6639 C CA . GLY B 1 99 ? -16.484 0.129 -13 1 95.12 99 GLY B CA 1
ATOM 6640 C C . GLY B 1 99 ? -15.156 -0.134 -12.297 1 95.12 99 GLY B C 1
ATOM 6641 O O . GLY B 1 99 ? -14.492 0.801 -11.852 1 95.12 99 GLY B O 1
ATOM 6642 N N . TRP B 1 100 ? -14.789 -1.314 -12.164 1 95.5 100 TRP B N 1
ATOM 6643 C CA . TRP B 1 100 ? -13.516 -1.702 -11.57 1 95.5 100 TRP B CA 1
ATOM 6644 C C . TRP B 1 100 ? -12.352 -1.15 -12.391 1 95.5 100 TRP B C 1
ATOM 6646 O O . TRP B 1 100 ? -11.391 -0.614 -11.828 1 95.5 100 TRP B O 1
ATOM 6656 N N . GLU B 1 101 ? -12.406 -1.329 -13.727 1 93 101 GLU B N 1
ATOM 6657 C CA . GLU B 1 101 ? -11.336 -0.861 -14.609 1 93 101 GLU B CA 1
ATOM 6658 C C . GLU B 1 101 ? -11.148 0.648 -14.492 1 93 101 GLU B C 1
ATOM 6660 O O . GLU B 1 101 ? -10.023 1.144 -14.531 1 93 101 GLU B O 1
ATOM 6665 N N . LYS B 1 102 ? -12.195 1.32 -14.32 1 85.75 102 LYS B N 1
ATOM 6666 C CA . LYS B 1 102 ? -12.148 2.777 -14.227 1 85.75 102 LYS B CA 1
ATOM 6667 C C . LYS B 1 102 ? -11.484 3.229 -12.93 1 85.75 102 LYS B C 1
ATOM 6669 O O . LYS B 1 102 ? -10.781 4.238 -12.906 1 85.75 102 LYS B O 1
ATOM 6674 N N . LYS B 1 103 ? -11.672 2.459 -11.93 1 84.31 103 LYS B N 1
ATOM 6675 C CA . LYS B 1 103 ? -11.219 2.877 -10.609 1 84.31 103 LYS B CA 1
ATOM 6676 C C . LYS B 1 103 ? -9.828 2.324 -10.297 1 84.31 103 LYS B C 1
ATOM 6678 O O . LYS B 1 103 ? -9.156 2.789 -9.375 1 84.31 103 LYS B O 1
ATOM 6683 N N . THR B 1 104 ? -9.43 1.396 -11.055 1 86 104 THR B N 1
ATOM 6684 C CA . THR B 1 104 ? -8.195 0.699 -10.727 1 86 104 THR B CA 1
ATOM 6685 C C . THR B 1 104 ? -7.043 1.194 -11.594 1 86 104 THR B C 1
ATOM 6687 O O . THR B 1 104 ? -7.211 1.393 -12.797 1 86 104 THR B O 1
ATOM 6690 N N . PHE B 1 105 ? -5.969 1.466 -10.992 1 79.06 105 PHE B N 1
ATOM 6691 C CA . PHE B 1 105 ? -4.75 1.771 -11.727 1 79.06 105 PHE B CA 1
ATOM 6692 C C . PHE B 1 105 ? -3.73 0.648 -11.57 1 79.06 105 PHE B C 1
ATOM 6694 O O . PHE B 1 105 ? -3.744 -0.077 -10.578 1 79.06 105 PHE B O 1
ATOM 6701 N N . ILE B 1 106 ? -2.887 0.466 -12.539 1 83.88 106 ILE B N 1
ATOM 6702 C CA . ILE B 1 106 ? -1.822 -0.529 -12.453 1 83.88 106 ILE B CA 1
ATOM 6703 C C . ILE B 1 106 ? -0.654 0.032 -11.648 1 83.88 106 ILE B C 1
ATOM 6705 O O . ILE B 1 106 ? 0.02 0.967 -12.086 1 83.88 106 ILE B O 1
ATOM 6709 N N . PRO B 1 107 ? -0.419 -0.538 -10.508 1 80.5 107 PRO B N 1
ATOM 6710 C CA . PRO B 1 107 ? 0.79 -0.099 -9.805 1 80.5 107 PRO B CA 1
ATOM 6711 C C . PRO B 1 107 ? 2.059 -0.319 -10.625 1 80.5 107 PRO B C 1
ATOM 6713 O O . PRO B 1 107 ? 2.143 -1.279 -11.398 1 80.5 107 PRO B O 1
ATOM 6716 N N . PRO B 1 108 ? 3.053 0.512 -10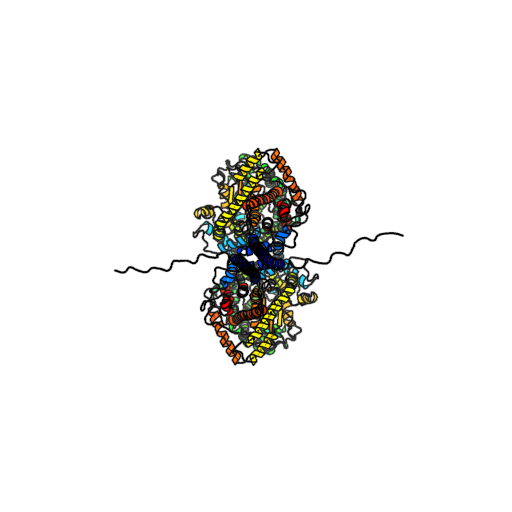.492 1 73.69 108 PRO B N 1
ATOM 6717 C CA . PRO B 1 108 ? 4.223 0.496 -11.375 1 73.69 108 PRO B CA 1
ATOM 6718 C C . PRO B 1 108 ? 4.988 -0.824 -11.32 1 73.69 108 PRO B C 1
ATOM 6720 O O . PRO B 1 108 ? 5.707 -1.167 -12.258 1 73.69 108 PRO B O 1
ATOM 6723 N N . GLU B 1 109 ? 4.797 -1.49 -10.234 1 83.69 109 GLU B N 1
ATOM 6724 C CA . GLU B 1 109 ? 5.527 -2.744 -10.086 1 83.69 109 GLU B CA 1
ATOM 6725 C C . GLU B 1 109 ? 4.793 -3.895 -10.773 1 83.69 109 GLU B C 1
ATOM 6727 O O . GLU B 1 109 ? 5.293 -5.02 -10.82 1 83.69 109 GLU B O 1
ATOM 6732 N N . TYR B 1 110 ? 3.639 -3.58 -11.336 1 86.94 110 TYR B N 1
ATOM 6733 C CA . TYR B 1 110 ? 2.836 -4.605 -11.992 1 86.94 110 TYR B CA 1
ATOM 6734 C C . TYR B 1 110 ? 2.729 -4.34 -13.492 1 86.94 110 TYR B C 1
ATOM 6736 O O . TYR B 1 110 ? 2.67 -3.186 -13.922 1 86.94 110 TYR B O 1
ATOM 6744 N N . ALA B 1 111 ? 2.744 -5.383 -14.266 1 88.62 111 ALA B N 1
ATOM 6745 C CA . ALA B 1 111 ? 2.42 -5.316 -15.688 1 88.62 111 ALA B CA 1
ATOM 6746 C C . ALA B 1 111 ? 0.94 -5.598 -15.922 1 88.62 111 ALA B C 1
ATOM 6748 O O . ALA B 1 111 ? 0.358 -5.109 -16.891 1 88.62 111 ALA B O 1
ATOM 6749 N N . LYS B 1 112 ? 0.47 -6.398 -15.109 1 92.62 112 LYS B N 1
ATOM 6750 C CA . LYS B 1 112 ? -0.948 -6.742 -15.055 1 92.62 112 LYS B CA 1
ATOM 6751 C C . LYS B 1 112 ? -1.476 -6.668 -13.625 1 92.62 112 LYS B C 1
ATOM 6753 O O . LYS B 1 112 ? -0.827 -7.148 -12.688 1 92.62 112 LYS B O 1
ATOM 6758 N N . PHE B 1 113 ? -2.49 -5.883 -13.422 1 93.12 113 PHE B N 1
ATOM 6759 C CA . PHE B 1 113 ? -3.172 -5.855 -12.133 1 93.12 113 PHE B CA 1
ATOM 6760 C C . PHE B 1 113 ? -4.617 -6.312 -12.281 1 93.12 113 PHE B C 1
ATOM 6762 O O . PHE B 1 113 ? -5.402 -5.691 -13 1 93.12 113 PHE B O 1
ATOM 6769 N N . ASP B 1 114 ? -4.914 -7.449 -11.68 1 96.31 114 ASP B N 1
ATOM 6770 C CA . ASP B 1 114 ? -6.242 -8.047 -11.789 1 96.31 114 ASP B CA 1
ATOM 6771 C C . ASP B 1 114 ? -6.75 -8.492 -10.414 1 96.31 114 ASP B C 1
ATOM 6773 O O . ASP B 1 114 ? -6.18 -8.125 -9.391 1 96.31 114 ASP B O 1
ATOM 6777 N N . THR B 1 115 ? -7.887 -9.07 -10.391 1 96.19 115 THR B N 1
ATOM 6778 C CA . THR B 1 115 ? -8.484 -9.5 -9.125 1 96.19 115 THR B CA 1
ATOM 6779 C C . THR B 1 115 ? -7.562 -10.469 -8.391 1 96.19 115 THR B C 1
ATOM 6781 O O . THR B 1 115 ? -7.512 -10.477 -7.164 1 96.19 115 THR B O 1
ATOM 6784 N N . PHE B 1 116 ? -6.797 -11.266 -9.109 1 96.56 116 PHE B N 1
ATOM 6785 C CA . PHE B 1 116 ? -5.832 -12.164 -8.484 1 96.56 116 PHE B CA 1
ATOM 6786 C C . PHE B 1 116 ? -4.734 -11.367 -7.785 1 96.56 116 PHE B C 1
ATOM 6788 O O . PHE B 1 116 ? -4.367 -11.68 -6.648 1 96.56 116 PHE B O 1
ATOM 6795 N N . ALA B 1 117 ? -4.23 -10.406 -8.523 1 95.44 117 ALA B N 1
ATOM 6796 C CA . ALA B 1 117 ? -3.186 -9.562 -7.949 1 95.44 117 ALA B CA 1
ATOM 6797 C C . ALA B 1 117 ? -3.703 -8.797 -6.734 1 95.44 117 ALA B C 1
ATOM 6799 O O . ALA B 1 117 ? -2.961 -8.562 -5.777 1 95.44 117 ALA B O 1
ATOM 6800 N N . GLU B 1 118 ? -4.918 -8.344 -6.777 1 94 118 GLU B N 1
ATOM 6801 C CA . GLU B 1 118 ? -5.531 -7.66 -5.645 1 94 118 GLU B CA 1
ATOM 6802 C C . GLU B 1 118 ? -5.559 -8.555 -4.41 1 94 118 GLU B C 1
ATOM 6804 O O . GLU B 1 118 ? -5.195 -8.125 -3.314 1 94 118 GLU B O 1
ATOM 6809 N N . VAL B 1 119 ? -6.031 -9.789 -4.621 1 95.75 119 VAL B N 1
ATOM 6810 C CA . VAL B 1 119 ? -6.102 -10.742 -3.516 1 95.75 119 VAL B CA 1
ATOM 6811 C C . VAL B 1 119 ? -4.691 -11.047 -3.006 1 95.75 119 VAL B C 1
ATOM 6813 O O . VAL B 1 119 ? -4.465 -11.109 -1.795 1 95.75 119 VAL B O 1
ATOM 6816 N N . ASN B 1 120 ? -3.844 -11.25 -3.934 1 95.94 120 ASN B N 1
ATOM 6817 C CA . ASN B 1 120 ? -2.469 -11.523 -3.527 1 95.94 120 ASN B CA 1
ATOM 6818 C C . ASN B 1 120 ? -1.884 -10.375 -2.711 1 95.94 120 ASN B C 1
ATOM 6820 O O . ASN B 1 120 ? -1.169 -10.609 -1.734 1 95.94 120 ASN B O 1
ATOM 6824 N N . THR B 1 121 ? -2.092 -9.141 -3.178 1 91.19 121 THR B N 1
ATOM 6825 C CA . THR B 1 121 ? -1.593 -7.98 -2.451 1 91.19 121 THR B CA 1
ATOM 6826 C C . THR B 1 121 ? -2.162 -7.941 -1.037 1 91.19 121 THR B C 1
ATOM 6828 O O . THR B 1 121 ? -1.444 -7.637 -0.081 1 91.19 121 THR B O 1
ATOM 6831 N N . TYR B 1 122 ? -3.424 -8.203 -0.868 1 89.69 122 TYR B N 1
ATOM 6832 C CA . TYR B 1 122 ? -4.059 -8.25 0.445 1 89.69 122 TYR B CA 1
ATOM 6833 C C . TYR B 1 122 ? -3.441 -9.344 1.31 1 89.69 122 TYR B C 1
ATOM 6835 O O . TYR B 1 122 ? -3.141 -9.117 2.484 1 89.69 122 TYR B O 1
ATOM 6843 N N . ASN B 1 123 ? -3.305 -10.539 0.675 1 94.25 123 ASN B N 1
ATOM 6844 C CA . ASN B 1 123 ? -2.695 -11.641 1.407 1 94.25 123 ASN B CA 1
ATOM 6845 C C . ASN B 1 123 ? -1.277 -11.305 1.856 1 94.25 123 ASN B C 1
ATOM 6847 O O . ASN B 1 123 ? -0.872 -11.656 2.967 1 94.25 123 ASN B O 1
ATOM 6851 N N . MET B 1 124 ? -0.539 -10.68 1.002 1 93.62 124 MET B N 1
ATOM 6852 C CA . MET B 1 124 ? 0.814 -10.273 1.375 1 93.62 124 MET B CA 1
ATOM 6853 C C . MET B 1 124 ? 0.791 -9.328 2.57 1 93.62 124 MET B C 1
ATOM 6855 O O . MET B 1 124 ? 1.679 -9.375 3.422 1 93.62 124 MET B O 1
ATOM 6859 N N . GLY B 1 125 ? -0.225 -8.398 2.572 1 89 125 GLY B N 1
ATOM 6860 C CA . GLY B 1 125 ? -0.375 -7.52 3.723 1 89 125 GLY B CA 1
ATOM 6861 C C . GLY B 1 125 ? -0.576 -8.273 5.023 1 89 125 GLY B C 1
ATOM 6862 O O . GLY B 1 125 ? -0.004 -7.906 6.055 1 89 125 GLY B O 1
ATOM 6863 N N . ILE B 1 126 ? -1.396 -9.336 4.992 1 90.62 126 ILE B N 1
ATOM 6864 C CA . ILE B 1 126 ? -1.634 -10.172 6.164 1 90.62 126 ILE B CA 1
ATOM 6865 C C . ILE B 1 126 ? -0.332 -10.852 6.586 1 90.62 126 ILE B C 1
ATOM 6867 O O . ILE B 1 126 ? 0.009 -10.867 7.773 1 90.62 126 ILE B O 1
ATOM 6871 N N . ILE B 1 127 ? 0.347 -11.375 5.637 1 94.81 127 ILE B N 1
ATOM 6872 C CA . ILE B 1 127 ? 1.595 -12.078 5.91 1 94.81 127 ILE B CA 1
ATOM 6873 C C . ILE B 1 127 ? 2.621 -11.102 6.484 1 94.81 127 ILE B C 1
ATOM 6875 O O . ILE B 1 127 ? 3.383 -11.461 7.387 1 94.81 127 ILE B O 1
ATOM 6879 N N . LYS B 1 128 ? 2.711 -9.875 5.906 1 90.62 128 LYS B N 1
ATOM 6880 C CA . LYS B 1 128 ? 3.621 -8.867 6.441 1 90.62 128 LYS B CA 1
ATOM 6881 C C . LYS B 1 128 ? 3.352 -8.617 7.922 1 90.62 128 LYS B C 1
ATOM 6883 O O . LYS B 1 128 ? 4.285 -8.531 8.727 1 90.62 128 LYS B O 1
ATOM 6888 N N . LYS B 1 129 ? 2.021 -8.438 8.25 1 85.19 129 LYS B N 1
ATOM 6889 C CA . LYS B 1 129 ? 1.646 -8.203 9.641 1 85.19 129 LYS B CA 1
ATOM 6890 C C . LYS B 1 129 ? 2.115 -9.344 10.539 1 85.19 129 LYS B C 1
ATOM 6892 O O . LYS B 1 129 ? 2.611 -9.109 11.641 1 85.19 129 LYS B O 1
ATOM 6897 N N . ILE B 1 130 ? 2.016 -10.578 10.055 1 91.38 130 ILE B N 1
ATOM 6898 C CA . ILE B 1 130 ? 2.406 -11.773 10.797 1 91.38 130 ILE B CA 1
ATOM 6899 C C . ILE B 1 130 ? 3.92 -11.789 10.992 1 91.38 130 ILE B C 1
ATOM 6901 O O . ILE B 1 130 ? 4.406 -12.031 12.102 1 91.38 130 ILE B O 1
ATOM 6905 N N . LEU B 1 131 ? 4.645 -11.469 9.992 1 93.19 131 LEU B N 1
ATOM 6906 C CA . LEU B 1 131 ? 6.098 -11.609 10.016 1 93.19 131 LEU B CA 1
ATOM 6907 C C . LEU B 1 131 ? 6.742 -10.43 10.742 1 93.19 131 LEU B C 1
ATOM 6909 O O . LEU B 1 131 ? 7.848 -10.555 11.273 1 93.19 131 LEU B O 1
ATOM 6913 N N . ASP B 1 132 ? 6.082 -9.281 10.695 1 84.69 132 ASP B N 1
ATOM 6914 C CA . ASP B 1 132 ? 6.605 -8.117 11.414 1 84.69 132 ASP B CA 1
ATOM 6915 C C . ASP B 1 132 ? 6.508 -8.312 12.922 1 84.69 132 ASP B C 1
ATOM 6917 O O . ASP B 1 132 ? 7.227 -7.668 13.688 1 84.69 132 ASP B O 1
ATOM 6921 N N . ASN B 1 133 ? 5.562 -9.234 13.312 1 83.12 133 ASN B N 1
ATOM 6922 C CA . ASN B 1 133 ? 5.426 -9.531 14.734 1 83.12 133 ASN B CA 1
ATOM 6923 C C . ASN B 1 133 ? 6.473 -10.539 15.203 1 83.12 133 ASN B C 1
ATOM 6925 O O . ASN B 1 133 ? 6.418 -11.711 14.828 1 83.12 133 ASN B O 1
ATOM 6929 N N . ARG B 1 134 ? 7.316 -10.133 16.078 1 77.38 134 ARG B N 1
ATOM 6930 C CA . ARG B 1 134 ? 8.438 -10.945 16.531 1 77.38 134 ARG B CA 1
ATOM 6931 C C . ARG B 1 134 ? 7.961 -12.109 17.406 1 77.38 134 ARG B C 1
ATOM 6933 O O . ARG B 1 134 ? 8.648 -13.125 17.531 1 77.38 134 ARG B O 1
ATOM 6940 N N . SER B 1 135 ? 6.852 -12.008 17.875 1 82.31 135 SER B N 1
ATOM 6941 C CA . SER B 1 135 ? 6.355 -13.016 18.797 1 82.31 135 SER B CA 1
ATOM 6942 C C . SER B 1 135 ? 5.414 -13.992 18.109 1 82.31 135 SER B C 1
ATOM 6944 O O . SER B 1 135 ? 4.699 -14.75 18.781 1 82.31 135 SER B O 1
ATOM 6946 N N . THR B 1 136 ? 5.473 -13.93 16.891 1 84.38 136 THR B N 1
ATOM 6947 C CA . THR B 1 136 ? 4.59 -14.82 16.141 1 84.38 136 THR B CA 1
ATOM 6948 C C . THR B 1 136 ? 4.934 -16.281 16.422 1 84.38 136 THR B C 1
ATOM 6950 O O . THR B 1 136 ? 6.102 -16.672 16.375 1 84.38 136 THR B O 1
ATOM 6953 N N . MET B 1 137 ? 3.91 -17.094 16.766 1 85.5 137 MET B N 1
ATOM 6954 C CA . MET B 1 137 ? 3.986 -18.531 16.984 1 85.5 137 MET B CA 1
ATOM 6955 C C . MET B 1 137 ? 2.941 -19.266 16.156 1 85.5 137 MET B C 1
ATOM 6957 O O . MET B 1 137 ? 2.041 -18.641 15.586 1 85.5 137 MET B O 1
ATOM 6961 N N . LEU B 1 138 ? 3.229 -20.5 15.992 1 88.94 138 LEU B N 1
ATOM 6962 C CA . LEU B 1 138 ? 2.229 -21.359 15.352 1 88.94 138 LEU B CA 1
ATOM 6963 C C . LEU B 1 138 ? 1.477 -22.188 16.391 1 88.94 138 LEU B C 1
ATOM 6965 O O . LEU B 1 138 ? 2.086 -22.953 17.141 1 88.94 138 LEU B O 1
ATOM 6969 N N . LYS B 1 139 ? 0.226 -22 16.422 1 89.5 139 LYS B N 1
ATOM 6970 C CA . LYS B 1 139 ? -0.627 -22.688 17.375 1 89.5 139 LYS B CA 1
ATOM 6971 C C . LYS B 1 139 ? -0.123 -22.5 18.812 1 89.5 139 LYS B C 1
ATOM 6973 O O . LYS B 1 139 ? -0.097 -23.453 19.594 1 89.5 139 LYS B O 1
ATOM 6978 N N . GLY B 1 140 ? 0.399 -21.359 19.078 1 88.81 140 GLY B N 1
ATOM 6979 C CA . GLY B 1 140 ? 0.884 -21.031 20.406 1 88.81 140 GLY B CA 1
ATOM 6980 C C . GLY B 1 140 ? 2.189 -21.719 20.75 1 88.81 140 GLY B C 1
ATOM 6981 O O . GLY B 1 140 ? 2.656 -21.641 21.891 1 88.81 140 GLY B O 1
ATOM 6982 N N . GLN B 1 141 ? 2.85 -22.391 19.797 1 92.12 141 GLN B N 1
ATOM 6983 C CA . GLN B 1 141 ? 4.082 -23.141 20.016 1 92.12 141 GLN B CA 1
ATOM 6984 C C . GLN B 1 141 ? 5.238 -22.547 19.219 1 92.12 141 GLN B C 1
ATOM 6986 O O . GLN B 1 141 ? 5.027 -21.922 18.172 1 92.12 141 GLN B O 1
ATOM 6991 N N . ASN B 1 142 ? 6.375 -22.812 19.781 1 93 142 ASN B N 1
ATOM 6992 C CA . ASN B 1 142 ? 7.57 -22.453 19.031 1 93 142 ASN B CA 1
ATOM 6993 C C . ASN B 1 142 ? 7.828 -23.438 17.891 1 93 142 ASN B C 1
ATOM 6995 O O . ASN B 1 142 ? 7.629 -24.641 18.047 1 93 142 ASN B O 1
ATOM 6999 N N . SER B 1 143 ? 8.141 -23.016 16.781 1 96.31 143 SER B N 1
ATOM 7000 C CA . SER B 1 143 ? 8.43 -23.797 15.57 1 96.31 143 SER B CA 1
ATOM 7001 C C . SER B 1 143 ? 9.742 -23.344 14.93 1 96.31 143 SER B C 1
ATOM 7003 O O . SER B 1 143 ? 9.938 -22.156 14.664 1 96.31 143 SER B O 1
ATOM 7005 N N . SER B 1 144 ? 10.633 -24.344 14.672 1 96.81 144 SER B N 1
ATOM 7006 C CA . SER B 1 144 ? 11.906 -24.031 14.023 1 96.81 144 SER B CA 1
ATOM 7007 C C . SER B 1 144 ? 11.68 -23.516 12.602 1 96.81 144 SER B C 1
ATOM 7009 O O . SER B 1 144 ? 12.438 -22.672 12.117 1 96.81 144 SER B O 1
ATOM 7011 N N . ALA B 1 145 ? 10.703 -24.062 11.961 1 97.62 145 ALA B N 1
ATOM 7012 C CA . ALA B 1 145 ? 10.375 -23.609 10.617 1 97.62 145 ALA B CA 1
ATOM 7013 C C . ALA B 1 145 ? 9.953 -22.141 10.633 1 97.62 145 ALA B C 1
ATOM 7015 O O . ALA B 1 145 ? 10.375 -21.359 9.773 1 97.62 145 ALA B O 1
ATOM 7016 N N . VAL B 1 146 ? 9.109 -21.734 11.609 1 97.44 146 VAL B N 1
ATOM 7017 C CA . VAL B 1 146 ? 8.617 -20.359 11.734 1 97.44 146 VAL B CA 1
ATOM 7018 C C . VAL B 1 146 ? 9.773 -19.438 12.086 1 97.44 146 VAL B C 1
ATOM 7020 O O . VAL B 1 146 ? 9.852 -18.312 11.578 1 97.44 146 VAL B O 1
ATOM 7023 N N . ASP B 1 147 ? 10.672 -19.922 12.906 1 96.25 147 ASP B N 1
ATOM 7024 C CA . ASP B 1 147 ? 11.828 -19.109 13.281 1 96.25 147 ASP B CA 1
ATOM 7025 C C . ASP B 1 147 ? 12.742 -18.875 12.086 1 96.25 147 ASP B C 1
ATOM 7027 O O . ASP B 1 147 ? 13.242 -17.766 11.898 1 96.25 147 ASP B O 1
ATOM 7031 N N . LYS B 1 148 ? 12.977 -19.938 11.367 1 97.44 148 LYS B N 1
ATOM 7032 C CA . LYS B 1 148 ? 13.789 -19.797 10.164 1 97.44 148 LYS B CA 1
ATOM 7033 C C . LYS B 1 148 ? 13.141 -18.844 9.172 1 97.44 148 LYS B C 1
ATOM 7035 O O . LYS B 1 148 ? 13.828 -18.016 8.562 1 97.44 148 LYS B O 1
ATOM 7040 N N . LEU B 1 149 ? 11.883 -18.984 9 1 97.94 149 LEU B N 1
ATOM 7041 C CA . LEU B 1 149 ? 11.109 -18.109 8.125 1 97.94 149 LEU B CA 1
ATOM 7042 C C . LEU B 1 149 ? 11.281 -16.641 8.531 1 97.94 149 LEU B C 1
ATOM 7044 O O . LEU B 1 149 ? 11.57 -15.789 7.691 1 97.94 149 LEU B O 1
ATOM 7048 N N . LYS B 1 150 ? 11.039 -16.297 9.82 1 96.44 150 LYS B N 1
ATOM 7049 C CA . LYS B 1 150 ? 11.148 -14.938 10.328 1 96.44 150 LYS B CA 1
ATOM 7050 C C . LYS B 1 150 ? 12.57 -14.398 10.148 1 96.44 150 LYS B C 1
ATOM 7052 O O . LYS B 1 150 ? 12.758 -13.242 9.758 1 96.44 150 LYS B O 1
ATOM 7057 N N . THR B 1 151 ? 13.531 -15.234 10.383 1 96.62 151 THR B N 1
ATOM 7058 C CA . THR B 1 151 ? 14.93 -14.836 10.219 1 96.62 151 THR B CA 1
ATOM 7059 C C . THR B 1 151 ? 15.234 -14.547 8.75 1 96.62 151 THR B C 1
ATOM 7061 O O . THR B 1 151 ? 15.93 -13.578 8.43 1 96.62 151 THR B O 1
ATOM 7064 N N . TYR B 1 152 ? 14.766 -15.43 7.879 1 97.69 152 TYR B N 1
ATOM 7065 C CA . TYR B 1 152 ? 14.953 -15.242 6.445 1 97.69 152 TYR B CA 1
ATOM 7066 C C . TYR B 1 152 ? 14.367 -13.914 5.98 1 97.69 152 TYR B C 1
ATOM 7068 O O . TYR B 1 152 ? 15.016 -13.164 5.25 1 97.69 152 TYR B O 1
ATOM 7076 N N . TYR B 1 153 ? 13.133 -13.633 6.402 1 96.38 153 TYR B N 1
ATOM 7077 C CA . TYR B 1 153 ? 12.453 -12.391 6.074 1 96.38 153 TYR B CA 1
ATOM 7078 C C . TYR B 1 153 ? 13.234 -11.18 6.574 1 96.38 153 TYR B C 1
ATOM 7080 O O . TYR B 1 153 ? 13.43 -10.211 5.84 1 96.38 153 TYR B O 1
ATOM 7088 N N . ARG B 1 154 ? 13.719 -11.172 7.812 1 93.88 154 ARG B N 1
ATOM 7089 C CA . ARG B 1 154 ? 14.461 -10.062 8.406 1 93.88 154 ARG B CA 1
ATOM 7090 C C . ARG B 1 154 ? 15.797 -9.859 7.695 1 93.88 154 ARG B C 1
ATOM 7092 O O . ARG B 1 154 ? 16.266 -8.727 7.547 1 93.88 154 ARG B O 1
ATOM 7099 N N . THR B 1 155 ? 16.375 -11.008 7.344 1 95.75 155 THR B N 1
ATOM 7100 C CA . THR B 1 155 ? 17.641 -10.914 6.617 1 95.75 155 THR B CA 1
ATOM 7101 C C . THR B 1 155 ? 17.438 -10.227 5.273 1 95.75 155 THR B C 1
ATOM 7103 O O . THR B 1 155 ? 18.297 -9.438 4.844 1 95.75 155 THR B O 1
ATOM 7106 N N . CYS B 1 156 ? 16.359 -10.516 4.637 1 95.19 156 CYS B N 1
ATOM 7107 C CA . CYS B 1 156 ? 16 -9.859 3.379 1 95.19 156 CYS B CA 1
ATOM 7108 C C . CYS B 1 156 ? 15.727 -8.383 3.592 1 95.19 156 CYS B C 1
ATOM 7110 O O . CYS B 1 156 ? 16.094 -7.547 2.76 1 95.19 156 CYS B O 1
ATOM 7112 N N . MET B 1 157 ? 15.086 -7.977 4.707 1 89.12 157 MET B N 1
ATOM 7113 C CA . MET B 1 157 ? 14.688 -6.605 5 1 89.12 157 MET B CA 1
ATOM 7114 C C . MET B 1 157 ? 15.883 -5.773 5.445 1 89.12 157 MET B C 1
ATOM 7116 O O . MET B 1 157 ? 15.82 -4.543 5.465 1 89.12 157 MET B O 1
ATOM 7120 N N . ASP B 1 158 ? 17.016 -6.477 5.773 1 87.81 158 ASP B N 1
ATOM 7121 C CA . ASP B 1 158 ? 18.219 -5.781 6.254 1 87.81 158 ASP B CA 1
ATOM 7122 C C . ASP B 1 158 ? 19.047 -5.25 5.094 1 87.81 158 ASP B C 1
ATOM 7124 O O . ASP B 1 158 ? 20.125 -5.766 4.809 1 87.81 158 ASP B O 1
ATOM 7128 N N . ILE B 1 159 ? 18.594 -4.207 4.508 1 82.12 159 ILE B N 1
ATOM 7129 C CA . ILE B 1 159 ? 19.203 -3.625 3.316 1 82.12 159 ILE B CA 1
ATOM 7130 C C . ILE B 1 159 ? 20.625 -3.16 3.639 1 82.12 159 ILE B C 1
ATOM 7132 O O . ILE B 1 159 ? 21.516 -3.27 2.803 1 82.12 159 ILE B O 1
ATOM 7136 N N . GLU B 1 160 ? 20.812 -2.594 4.801 1 75.56 160 GLU B N 1
ATOM 7137 C CA . GLU B 1 160 ? 22.125 -2.082 5.199 1 75.56 160 GLU B CA 1
ATOM 7138 C C . GLU B 1 160 ? 23.188 -3.18 5.152 1 75.56 160 GLU B C 1
ATOM 7140 O O . GLU B 1 160 ? 24.281 -2.973 4.617 1 75.56 160 GLU B O 1
ATOM 7145 N N . LYS B 1 161 ? 22.812 -4.262 5.754 1 85.38 161 LYS B N 1
ATOM 7146 C CA . LYS B 1 161 ? 23.766 -5.379 5.766 1 85.38 161 LYS B CA 1
ATOM 7147 C C . LYS B 1 161 ? 24.031 -5.887 4.355 1 85.38 161 LYS B C 1
ATOM 7149 O O . LYS B 1 161 ? 25.172 -6.227 4.02 1 85.38 161 LYS B O 1
ATOM 7154 N N . ILE B 1 162 ? 23.047 -5.965 3.496 1 90.56 162 ILE B N 1
ATOM 7155 C CA . ILE B 1 162 ? 23.172 -6.441 2.123 1 90.56 162 ILE B CA 1
ATOM 7156 C C . ILE B 1 162 ? 24.078 -5.496 1.33 1 90.56 162 ILE B C 1
ATOM 7158 O O . ILE B 1 162 ? 24.938 -5.945 0.57 1 90.56 162 ILE B O 1
ATOM 7162 N N . GLU B 1 163 ? 23.875 -4.234 1.552 1 82.31 163 GLU B N 1
ATOM 7163 C CA . GLU B 1 163 ? 24.688 -3.246 0.865 1 82.31 163 GLU B CA 1
ATOM 7164 C C . GLU B 1 163 ? 26.141 -3.289 1.361 1 82.31 163 GLU B C 1
ATOM 7166 O O . GLU B 1 163 ? 27.078 -3.117 0.579 1 82.31 163 GLU B O 1
ATOM 7171 N N . LEU B 1 164 ? 26.281 -3.508 2.66 1 82.5 164 LEU B N 1
ATOM 7172 C CA . LEU B 1 164 ? 27.625 -3.615 3.246 1 82.5 164 LEU B CA 1
ATOM 7173 C C . LEU B 1 164 ? 28.375 -4.809 2.672 1 82.5 164 LEU B C 1
ATOM 7175 O O . LEU B 1 164 ? 29.562 -4.719 2.393 1 82.5 164 LEU B O 1
ATOM 7179 N N . ASP B 1 165 ? 27.672 -5.879 2.453 1 90.56 165 ASP B N 1
ATOM 7180 C CA . ASP B 1 165 ? 28.281 -7.082 1.903 1 90.56 165 ASP B CA 1
ATOM 7181 C C . ASP B 1 165 ? 28.625 -6.898 0.425 1 90.56 165 ASP B C 1
ATOM 7183 O O . ASP B 1 165 ? 29.531 -7.551 -0.096 1 90.56 165 ASP B O 1
ATOM 7187 N N . GLY B 1 166 ? 27.875 -6.086 -0.215 1 90 166 GLY B N 1
ATOM 7188 C CA . GLY B 1 166 ? 28.125 -5.785 -1.616 1 90 166 GLY B CA 1
ATOM 7189 C C . GLY B 1 166 ? 28.078 -7.008 -2.508 1 90 166 GLY B C 1
ATOM 7190 O O . GLY B 1 166 ? 27.203 -7.859 -2.354 1 90 166 GLY B O 1
ATOM 7191 N N . SER B 1 167 ? 29.109 -7.074 -3.436 1 91.81 167 SER B N 1
ATOM 7192 C CA . SER B 1 167 ? 29.156 -8.172 -4.395 1 91.81 167 SER B CA 1
ATOM 7193 C C . SER B 1 167 ? 29.969 -9.344 -3.852 1 91.81 167 SER B C 1
ATOM 7195 O O . SER B 1 167 ? 30.094 -10.375 -4.516 1 91.81 167 SER B O 1
ATOM 7197 N N . GLY B 1 168 ? 30.438 -9.188 -2.68 1 93.31 168 GLY B N 1
ATOM 7198 C CA . GLY B 1 168 ? 31.344 -10.164 -2.084 1 93.31 168 GLY B CA 1
ATOM 7199 C C . GLY B 1 168 ? 30.781 -11.57 -2.076 1 93.31 168 GLY B C 1
ATOM 7200 O O . GLY B 1 168 ? 31.422 -12.5 -2.561 1 93.31 168 GLY B O 1
ATOM 7201 N N . PRO B 1 169 ? 29.641 -11.742 -1.522 1 94.44 169 PRO B N 1
ATOM 7202 C CA . PRO B 1 169 ? 29.047 -13.078 -1.458 1 94.44 169 PRO B CA 1
ATOM 7203 C C . PRO B 1 169 ? 28.922 -13.734 -2.832 1 94.44 169 PRO B C 1
ATOM 7205 O O . PRO B 1 169 ? 29.172 -14.938 -2.973 1 94.44 169 PRO B O 1
ATOM 7208 N N . LEU B 1 170 ? 28.531 -12.992 -3.904 1 94.38 170 LEU B N 1
ATOM 7209 C CA . LEU B 1 170 ? 28.391 -13.539 -5.25 1 94.38 170 LEU B CA 1
ATOM 7210 C C . LEU B 1 170 ? 29.766 -13.859 -5.852 1 94.38 170 LEU B C 1
ATOM 7212 O O . LEU B 1 170 ? 29.922 -14.883 -6.523 1 94.38 170 LEU B O 1
ATOM 7216 N N . LEU B 1 171 ? 30.75 -13 -5.582 1 93.06 171 LEU B N 1
ATOM 7217 C CA . LEU B 1 171 ? 32.094 -13.211 -6.102 1 93.06 171 LEU B CA 1
ATOM 7218 C C . LEU B 1 171 ? 32.719 -14.484 -5.52 1 93.06 171 LEU B C 1
ATOM 7220 O O . LEU B 1 171 ? 33.438 -15.211 -6.215 1 93.06 171 LEU B O 1
ATOM 7224 N N . LYS B 1 172 ? 32.406 -14.75 -4.324 1 91.81 172 LYS B N 1
ATOM 7225 C CA . LYS B 1 172 ? 32.875 -15.984 -3.699 1 91.81 172 LYS B CA 1
ATOM 7226 C C . LYS B 1 172 ? 32.312 -17.219 -4.391 1 91.81 172 LYS B C 1
ATOM 7228 O O . LYS B 1 172 ? 33 -18.203 -4.59 1 91.81 172 LYS B O 1
ATOM 7233 N N . ILE B 1 173 ? 31.062 -17.172 -4.727 1 90.62 173 ILE B N 1
ATOM 7234 C CA . ILE B 1 173 ? 30.406 -18.281 -5.391 1 90.62 173 ILE B CA 1
ATOM 7235 C C . ILE B 1 173 ? 30.969 -18.453 -6.805 1 90.62 173 ILE B C 1
ATOM 7237 O O . ILE B 1 173 ? 31.219 -19.562 -7.258 1 90.62 173 ILE B O 1
ATOM 7241 N N . ILE B 1 174 ? 31.172 -17.328 -7.539 1 90.12 174 ILE B N 1
ATOM 7242 C CA . ILE B 1 174 ? 31.703 -17.359 -8.891 1 90.12 174 ILE B CA 1
ATOM 7243 C C . ILE B 1 174 ? 33.125 -17.969 -8.875 1 90.12 174 ILE B C 1
ATOM 7245 O O . ILE B 1 174 ? 33.469 -18.75 -9.758 1 90.12 174 ILE B O 1
ATOM 7249 N N . ASP B 1 175 ? 33.812 -17.641 -7.828 1 87.12 175 ASP B N 1
ATOM 7250 C CA . ASP B 1 175 ? 35.156 -18.188 -7.688 1 87.12 175 ASP B CA 1
ATOM 7251 C C . ASP B 1 175 ? 35.125 -19.703 -7.484 1 87.12 175 ASP B C 1
ATOM 7253 O O . ASP B 1 175 ? 35.938 -20.422 -8.062 1 87.12 175 ASP B O 1
ATOM 7257 N N . LYS B 1 176 ? 34.219 -20.062 -6.742 1 83.44 176 LYS B N 1
ATOM 7258 C CA . LYS B 1 176 ? 34.062 -21.5 -6.492 1 83.44 176 LYS B CA 1
ATOM 7259 C C . LYS B 1 176 ? 33.688 -22.25 -7.766 1 83.44 176 LYS B C 1
ATOM 7261 O O . LYS B 1 176 ? 34 -23.422 -7.922 1 83.44 176 LYS B O 1
ATOM 7266 N N . LEU B 1 177 ? 33.062 -21.562 -8.711 1 85.25 177 LEU B N 1
ATOM 7267 C CA . LEU B 1 177 ? 32.594 -22.188 -9.938 1 85.25 177 LEU B CA 1
ATOM 7268 C C . LEU B 1 177 ? 33.625 -22.047 -11.055 1 85.25 177 LEU B C 1
ATOM 7270 O O . LEU B 1 177 ? 33.406 -22.516 -12.172 1 85.25 177 LEU B O 1
ATOM 7274 N N . GLY B 1 178 ? 34.75 -21.484 -10.836 1 79.44 178 GLY B N 1
ATOM 7275 C CA . GLY B 1 178 ? 35.844 -21.422 -11.82 1 79.44 178 GLY B CA 1
ATOM 7276 C C . GLY B 1 178 ? 36.062 -20.031 -12.367 1 79.44 178 GLY B C 1
ATOM 7277 O O . GLY B 1 178 ? 36.688 -19.859 -13.406 1 79.44 178 GLY B O 1
ATOM 7278 N N . SER B 1 179 ? 35.438 -19.047 -11.875 1 80.81 179 SER B N 1
ATOM 7279 C CA . SER B 1 179 ? 35.594 -17.641 -12.219 1 80.81 179 SER B CA 1
ATOM 7280 C C . SER B 1 179 ? 34.75 -17.266 -13.43 1 80.81 179 SER B C 1
ATOM 7282 O O . SER B 1 179 ? 34.062 -18.109 -13.992 1 80.81 179 SER B O 1
ATOM 7284 N N . TRP B 1 180 ? 34.719 -16.094 -13.781 1 86.94 180 TRP B N 1
ATOM 7285 C CA . TRP B 1 180 ? 33.969 -15.5 -14.891 1 86.94 180 TRP B CA 1
ATOM 7286 C C . TRP B 1 180 ? 34.875 -14.57 -15.703 1 86.94 180 TRP B C 1
ATOM 7288 O O . TRP B 1 180 ? 35.531 -13.688 -15.156 1 86.94 180 TRP B O 1
ATOM 7298 N N . SER B 1 181 ? 34.906 -14.789 -16.938 1 87.25 181 SER B N 1
ATOM 7299 C CA . SER B 1 181 ? 35.844 -14.07 -17.781 1 87.25 181 SER B CA 1
ATOM 7300 C C . SER B 1 181 ? 35.531 -12.57 -17.797 1 87.25 181 SER B C 1
ATOM 7302 O O . SER B 1 181 ? 36.375 -11.766 -18.203 1 87.25 181 SER B O 1
ATOM 7304 N N . VAL B 1 182 ? 34.375 -12.258 -17.422 1 87.31 182 VAL B N 1
ATOM 7305 C CA . VAL B 1 182 ? 33.969 -10.859 -17.328 1 87.31 182 VAL B CA 1
ATOM 7306 C C . VAL B 1 182 ? 34.781 -10.148 -16.25 1 87.31 182 VAL B C 1
ATOM 7308 O O . VAL B 1 182 ? 34.969 -8.922 -16.297 1 87.31 182 VAL B O 1
ATOM 7311 N N . LEU B 1 183 ? 35.281 -10.977 -15.297 1 86.31 183 LEU B N 1
ATOM 7312 C CA . LEU B 1 183 ? 36 -10.406 -14.164 1 86.31 183 LEU B CA 1
ATOM 7313 C C . LEU B 1 183 ? 37.469 -10.172 -14.523 1 86.31 183 LEU B C 1
ATOM 7315 O O . LEU B 1 183 ? 38.062 -10.938 -15.297 1 86.31 183 LEU B O 1
ATOM 7319 N N . ASN B 1 184 ? 38 -9.211 -13.969 1 75.06 184 ASN B N 1
ATOM 7320 C CA . ASN B 1 184 ? 39.406 -8.836 -14.273 1 75.06 184 ASN B CA 1
ATOM 7321 C C . ASN B 1 184 ? 40.375 -9.898 -13.797 1 75.06 184 ASN B C 1
ATOM 7323 O O . ASN B 1 184 ? 41.469 -10.055 -14.383 1 75.06 184 ASN B O 1
ATOM 7327 N N . ASN B 1 185 ? 40.031 -10.586 -12.914 1 69.5 185 ASN B N 1
ATOM 7328 C CA . ASN B 1 185 ? 40.969 -11.57 -12.375 1 69.5 185 ASN B CA 1
ATOM 7329 C C . ASN B 1 185 ? 40.688 -12.969 -12.898 1 69.5 185 ASN B C 1
ATOM 7331 O O . ASN B 1 185 ? 40.969 -13.961 -12.234 1 69.5 185 ASN B O 1
ATOM 7335 N N . TYR B 1 186 ? 40.219 -12.977 -14.031 1 75.31 186 TYR B N 1
ATOM 7336 C CA . TYR B 1 186 ? 39.781 -14.25 -14.602 1 75.31 186 TYR B CA 1
ATOM 7337 C C . TYR B 1 186 ? 41 -15.133 -14.906 1 75.31 186 TYR B C 1
ATOM 7339 O O . TYR B 1 186 ? 41.969 -14.688 -15.516 1 75.31 186 TYR B O 1
ATOM 7347 N N . ILE B 1 187 ? 40.938 -16.328 -14.367 1 64.94 187 ILE B N 1
ATOM 7348 C CA . ILE B 1 187 ? 41.875 -17.375 -14.734 1 64.94 187 ILE B CA 1
ATOM 7349 C C . ILE B 1 187 ? 41.125 -18.516 -15.445 1 64.94 187 ILE B C 1
ATOM 7351 O O . ILE B 1 187 ? 40.188 -19.094 -14.891 1 64.94 187 ILE B O 1
ATOM 7355 N N . GLN B 1 188 ? 41.5 -18.719 -16.641 1 65.62 188 GLN B N 1
ATOM 7356 C CA . GLN B 1 188 ? 40.812 -19.781 -17.391 1 65.62 188 GLN B CA 1
ATOM 7357 C C . GLN B 1 188 ? 40.969 -21.125 -16.688 1 65.62 188 GLN B C 1
ATOM 7359 O O . GLN B 1 188 ? 42.094 -21.609 -16.5 1 65.62 188 GLN B O 1
ATOM 7364 N N . PRO B 1 189 ? 39.875 -21.531 -16.188 1 63.66 189 PRO B N 1
ATOM 7365 C CA . PRO B 1 189 ? 40 -22.844 -15.531 1 63.66 189 PRO B CA 1
ATOM 7366 C C . PRO B 1 189 ? 40.188 -23.984 -16.516 1 63.66 189 PRO B C 1
ATOM 7368 O O . PRO B 1 189 ? 40 -23.797 -17.719 1 63.66 189 PRO B O 1
ATOM 7371 N N . SER B 1 190 ? 40.719 -25.062 -15.93 1 68.31 190 SER B N 1
ATOM 7372 C CA . SER B 1 190 ? 40.719 -26.281 -16.75 1 68.31 190 SER B CA 1
ATOM 7373 C C . SER B 1 190 ? 39.312 -26.656 -17.172 1 68.31 190 SER B C 1
ATOM 7375 O O . SER B 1 190 ? 38.375 -26.656 -16.344 1 68.31 190 SER B O 1
ATOM 7377 N N . TRP B 1 191 ? 39.219 -26.578 -18.406 1 70.12 191 TRP B N 1
ATOM 7378 C CA . TRP B 1 191 ? 37.906 -26.828 -19 1 70.12 191 TRP B CA 1
ATOM 7379 C C . TRP B 1 191 ? 37.438 -28.234 -18.656 1 70.12 191 TRP B C 1
ATOM 7381 O O . TRP B 1 191 ? 38.062 -29.219 -19.016 1 70.12 191 TRP B O 1
ATOM 7391 N N . ASN B 1 192 ? 36.375 -28.344 -17.891 1 79.31 192 ASN B N 1
ATOM 7392 C CA . ASN B 1 192 ? 35.594 -29.562 -17.609 1 79.31 192 ASN B CA 1
ATOM 7393 C C . ASN B 1 192 ? 34.125 -29.266 -17.438 1 79.31 192 ASN B C 1
ATOM 7395 O O . ASN B 1 192 ? 33.656 -28.922 -16.344 1 79.31 192 ASN B O 1
ATOM 7399 N N . LEU B 1 193 ? 33.469 -29.5 -18.578 1 79.56 193 LEU B N 1
ATOM 7400 C CA . LEU B 1 193 ? 32.062 -29.172 -18.609 1 79.56 193 LEU B CA 1
ATOM 7401 C C . LEU B 1 193 ? 31.297 -30 -17.578 1 79.56 193 LEU B C 1
ATOM 7403 O O . LEU B 1 193 ? 30.391 -29.484 -16.906 1 79.56 193 LEU B O 1
ATOM 7407 N N . GLU B 1 194 ? 31.688 -31.219 -17.453 1 78.75 194 GLU B N 1
ATOM 7408 C CA . GLU B 1 194 ? 31.031 -32.094 -16.5 1 78.75 194 GLU B CA 1
ATOM 7409 C C . GLU B 1 194 ? 31.141 -31.578 -15.07 1 78.75 194 GLU B C 1
ATOM 7411 O O . GLU B 1 194 ? 30.156 -31.531 -14.344 1 78.75 194 GLU B O 1
ATOM 7416 N N . GLU B 1 195 ? 32.281 -31.234 -14.773 1 80 195 GLU B N 1
ATOM 7417 C CA . GLU B 1 195 ? 32.531 -30.75 -13.422 1 80 195 GLU B CA 1
ATOM 7418 C C . GLU B 1 195 ? 31.797 -29.422 -13.172 1 80 195 GLU B C 1
ATOM 7420 O O . GLU B 1 195 ? 31.328 -29.172 -12.055 1 80 195 GLU B O 1
ATOM 7425 N N . MET B 1 196 ? 31.734 -28.641 -14.172 1 81.88 196 MET B N 1
ATOM 7426 C CA . MET B 1 196 ? 31.031 -27.375 -14.039 1 81.88 196 MET B CA 1
ATOM 7427 C C . MET B 1 196 ? 29.531 -27.594 -13.828 1 81.88 196 MET B C 1
ATOM 7429 O O . MET B 1 196 ? 28.922 -26.938 -12.977 1 81.88 196 MET B O 1
ATOM 7433 N N . LEU B 1 197 ? 29.016 -28.484 -14.531 1 82.75 197 LEU B N 1
ATOM 7434 C CA . LEU B 1 197 ? 27.594 -28.766 -14.414 1 82.75 197 LEU B CA 1
ATOM 7435 C C . LEU B 1 197 ? 27.266 -29.375 -13.055 1 82.75 197 LEU B C 1
ATOM 7437 O O . LEU B 1 197 ? 26.219 -29.078 -12.469 1 82.75 197 LEU B O 1
ATOM 7441 N N . ILE B 1 198 ? 28.156 -30.141 -12.562 1 81 198 ILE B N 1
ATOM 7442 C CA . ILE B 1 198 ? 27.984 -30.766 -11.258 1 81 198 ILE B CA 1
ATOM 7443 C C . ILE B 1 198 ? 27.984 -29.688 -10.172 1 81 198 ILE B C 1
ATOM 7445 O O . ILE B 1 198 ? 27.172 -29.719 -9.25 1 81 198 ILE B O 1
ATOM 7449 N N . GLN B 1 199 ? 28.875 -28.812 -10.266 1 81.62 199 GLN B N 1
ATOM 7450 C CA . GLN B 1 199 ? 29.016 -27.766 -9.266 1 81.62 199 GLN B CA 1
ATOM 7451 C C . GLN B 1 199 ? 27.797 -26.844 -9.281 1 81.62 199 GLN B C 1
ATOM 7453 O O . GLN B 1 199 ? 27.312 -26.422 -8.219 1 81.62 199 GLN B O 1
ATOM 7458 N N . HIS B 1 200 ? 27.344 -26.5 -10.477 1 85.19 200 HIS B N 1
ATOM 7459 C CA . HIS B 1 200 ? 26.125 -25.688 -10.578 1 85.19 200 HIS B CA 1
ATOM 7460 C C . HIS B 1 200 ? 24.922 -26.422 -9.984 1 85.19 200 HIS B C 1
ATOM 7462 O O . HIS B 1 200 ? 24.109 -25.812 -9.281 1 85.19 200 HIS B O 1
ATOM 7468 N N . ASN B 1 201 ? 24.844 -27.672 -10.25 1 82.31 201 ASN B N 1
ATOM 7469 C CA . ASN B 1 201 ? 23.734 -28.484 -9.758 1 82.31 201 ASN B CA 1
ATOM 7470 C C . ASN B 1 201 ? 23.766 -28.594 -8.234 1 82.31 201 ASN B C 1
ATOM 7472 O O . ASN B 1 201 ? 22.703 -28.672 -7.598 1 82.31 201 ASN B O 1
ATOM 7476 N N . ARG B 1 202 ? 24.938 -28.594 -7.66 1 79.62 202 ARG B N 1
ATOM 7477 C CA . ARG B 1 202 ? 25.078 -28.656 -6.211 1 79.62 202 ARG B CA 1
ATOM 7478 C C . ARG B 1 202 ? 24.516 -27.406 -5.547 1 79.62 202 ARG B C 1
ATOM 7480 O O . ARG B 1 202 ? 24.062 -27.453 -4.398 1 79.62 202 ARG B O 1
ATOM 7487 N N . LEU B 1 203 ? 24.547 -26.391 -6.336 1 82.94 203 LEU B N 1
ATOM 7488 C CA . LEU B 1 203 ? 24 -25.125 -5.832 1 82.94 203 LEU B CA 1
ATOM 7489 C C . LEU B 1 203 ? 22.5 -25.047 -6.105 1 82.94 203 LEU B C 1
ATOM 7491 O O . LEU B 1 203 ? 21.844 -24.078 -5.703 1 82.94 203 LEU B O 1
ATOM 7495 N N . GLY B 1 204 ? 21.969 -26.047 -6.75 1 79.62 204 GLY B N 1
ATOM 7496 C CA . GLY B 1 204 ? 20.547 -26.078 -7.059 1 79.62 204 GLY B CA 1
ATOM 7497 C C . GLY B 1 204 ? 20.219 -25.438 -8.391 1 79.62 204 GLY B C 1
ATOM 7498 O O . GLY B 1 204 ? 19.062 -25.094 -8.656 1 79.62 204 GLY B O 1
ATOM 7499 N N . PHE B 1 205 ? 21.234 -25.266 -9.273 1 83.44 205 PHE B N 1
ATOM 7500 C CA . PHE B 1 205 ? 21.031 -24.609 -10.562 1 83.44 205 PHE B CA 1
ATOM 7501 C C . PHE B 1 205 ? 21.359 -25.562 -11.703 1 83.44 205 PHE B C 1
ATOM 7503 O O . PHE B 1 205 ? 22.328 -26.328 -11.625 1 83.44 205 PHE B O 1
ATOM 7510 N N . SER B 1 206 ? 20.484 -25.531 -12.656 1 83.12 206 SER B N 1
ATOM 7511 C CA . SER B 1 206 ? 20.719 -26.266 -13.898 1 83.12 206 SER B CA 1
ATOM 7512 C C . SER B 1 206 ? 20.609 -25.344 -15.109 1 83.12 206 SER B C 1
ATOM 7514 O O . SER B 1 206 ? 19.531 -25.203 -15.688 1 83.12 206 SER B O 1
ATOM 7516 N N . PRO B 1 207 ? 21.703 -24.844 -15.531 1 85.75 207 PRO B N 1
ATOM 7517 C CA . PRO B 1 207 ? 21.672 -23.781 -16.531 1 85.75 207 PRO B CA 1
ATOM 7518 C C . PRO B 1 207 ? 21.266 -24.281 -17.922 1 85.75 207 PRO B C 1
ATOM 7520 O O . PRO B 1 207 ? 20.75 -23.5 -18.734 1 85.75 207 PRO B O 1
ATOM 7523 N N . LEU B 1 208 ? 21.547 -25.547 -18.266 1 85.44 208 LEU B N 1
ATOM 7524 C CA . LEU B 1 208 ? 21.328 -26.016 -19.625 1 85.44 208 LEU B CA 1
ATOM 7525 C C . LEU B 1 208 ? 19.922 -26.578 -19.797 1 85.44 208 LEU B C 1
ATOM 7527 O O . LEU B 1 208 ? 19.312 -26.438 -20.859 1 85.44 208 LEU B O 1
ATOM 7531 N N . PHE B 1 209 ? 19.516 -27.312 -18.766 1 86.44 209 PHE B N 1
ATOM 7532 C CA . PHE B 1 209 ? 18.219 -27.984 -18.781 1 86.44 209 PHE B CA 1
ATOM 7533 C C . PHE B 1 209 ? 17.406 -27.625 -17.547 1 86.44 209 PHE B C 1
ATOM 7535 O O . PHE B 1 209 ? 17.953 -27.25 -16.516 1 86.44 209 PHE B O 1
ATOM 7542 N N . ILE B 1 210 ? 16.203 -27.781 -17.797 1 88.44 210 ILE B N 1
ATOM 7543 C CA . ILE B 1 210 ? 15.367 -27.844 -16.594 1 88.44 210 ILE B CA 1
ATOM 7544 C C . ILE B 1 210 ? 15.258 -29.297 -16.125 1 88.44 210 ILE B C 1
ATOM 7546 O O . ILE B 1 210 ? 14.906 -30.188 -16.906 1 88.44 210 ILE B O 1
ATOM 7550 N N . ILE B 1 211 ? 15.68 -29.5 -14.953 1 87 211 ILE B N 1
ATOM 7551 C CA . ILE B 1 211 ? 15.664 -30.844 -14.391 1 87 211 ILE B CA 1
ATOM 7552 C C . ILE B 1 211 ? 14.773 -30.875 -13.148 1 87 211 ILE B C 1
ATOM 7554 O O . ILE B 1 211 ? 14.852 -29.984 -12.297 1 87 211 ILE B O 1
ATOM 7558 N N . ASP B 1 212 ? 13.969 -31.875 -13.148 1 89.25 212 ASP B N 1
ATOM 7559 C CA . ASP B 1 212 ? 13.07 -32.031 -12.008 1 89.25 212 ASP B CA 1
ATOM 7560 C C . ASP B 1 212 ? 12.734 -33.5 -11.766 1 89.25 212 ASP B C 1
ATOM 7562 O O . ASP B 1 212 ? 13.141 -34.375 -12.539 1 89.25 212 ASP B O 1
ATOM 7566 N N . VAL B 1 213 ? 12.234 -33.75 -10.656 1 90 213 VAL B N 1
ATOM 7567 C CA . VAL B 1 213 ? 11.656 -35.062 -10.352 1 90 213 VAL B CA 1
ATOM 7568 C C . VAL B 1 213 ? 10.133 -34.938 -10.32 1 90 213 VAL B C 1
ATOM 7570 O O . VAL B 1 213 ? 9.578 -34.156 -9.562 1 90 213 VAL B O 1
ATOM 7573 N N . GLU B 1 214 ? 9.516 -35.656 -11.188 1 92.62 214 GLU B N 1
ATOM 7574 C CA . GLU B 1 214 ? 8.062 -35.594 -11.305 1 92.62 214 GLU B CA 1
ATOM 7575 C C . GLU B 1 214 ? 7.461 -37 -11.359 1 92.62 214 GLU B C 1
ATOM 7577 O O . GLU B 1 214 ? 8.188 -38 -11.461 1 92.62 214 GLU B O 1
ATOM 7582 N N . VAL B 1 215 ? 6.148 -37.094 -11.25 1 94 215 VAL B N 1
ATOM 7583 C CA . VAL B 1 215 ? 5.445 -38.344 -11.391 1 94 215 VAL B CA 1
ATOM 7584 C C . VAL B 1 215 ? 5.531 -38.844 -12.836 1 94 215 VAL B C 1
ATOM 7586 O O . VAL B 1 215 ? 5.383 -38.031 -13.766 1 94 215 VAL B O 1
ATOM 7589 N N . ASP B 1 216 ? 5.852 -40.125 -12.969 1 95.31 216 ASP B N 1
ATOM 7590 C CA . ASP B 1 216 ? 5.879 -40.719 -14.297 1 95.31 216 ASP B CA 1
ATOM 7591 C C . ASP B 1 216 ? 4.512 -40.625 -14.977 1 95.31 216 ASP B C 1
ATOM 7593 O O . ASP B 1 216 ? 3.518 -41.125 -14.445 1 95.31 216 ASP B O 1
ATOM 7597 N N . MET B 1 217 ? 4.477 -40.094 -16.156 1 95.5 217 MET B N 1
ATOM 7598 C CA . MET B 1 217 ? 3.213 -39.812 -16.828 1 95.5 217 MET B CA 1
ATOM 7599 C C . MET B 1 217 ? 2.48 -41.125 -17.156 1 95.5 217 MET B C 1
ATOM 7601 O O . MET B 1 217 ? 1.249 -41.125 -17.203 1 95.5 217 MET B O 1
ATOM 7605 N N . LYS B 1 218 ? 3.174 -42.156 -17.359 1 96.19 218 LYS B N 1
ATOM 7606 C CA . LYS B 1 218 ? 2.535 -43.438 -17.75 1 96.19 218 LYS B CA 1
ATOM 7607 C C . LYS B 1 218 ? 2.488 -44.406 -16.578 1 96.19 218 LYS B C 1
ATOM 7609 O O . LYS B 1 218 ? 1.972 -45.5 -16.703 1 96.19 218 LYS B O 1
ATOM 7614 N N . ASN B 1 219 ? 3.059 -43.969 -15.453 1 95.5 219 ASN B N 1
ATOM 7615 C CA . ASN B 1 219 ? 3.045 -44.75 -14.227 1 95.5 219 ASN B CA 1
ATOM 7616 C C . ASN B 1 219 ? 2.977 -43.875 -12.984 1 95.5 219 ASN B C 1
ATOM 7618 O O . ASN B 1 219 ? 4.008 -43.531 -12.398 1 95.5 219 ASN B O 1
ATOM 7622 N N . SER B 1 220 ? 1.791 -43.719 -12.531 1 94.19 220 SER B N 1
ATOM 7623 C CA . SER B 1 220 ? 1.546 -42.719 -11.477 1 94.19 220 SER B CA 1
ATOM 7624 C C . SER B 1 220 ? 2.057 -43.25 -10.133 1 94.19 220 SER B C 1
ATOM 7626 O O . SER B 1 220 ? 1.975 -42.531 -9.125 1 94.19 220 SER B O 1
ATOM 7628 N N . SER B 1 221 ? 2.676 -44.375 -10.086 1 93.94 221 SER B N 1
ATOM 7629 C CA . SER B 1 221 ? 3.16 -44.938 -8.828 1 93.94 221 SER B CA 1
ATOM 7630 C C . SER B 1 221 ? 4.664 -44.75 -8.672 1 93.94 221 SER B C 1
ATOM 7632 O O . SER B 1 221 ? 5.27 -45.25 -7.734 1 93.94 221 SER B O 1
ATOM 7634 N N . ARG B 1 222 ? 5.223 -44 -9.523 1 93 222 ARG B N 1
ATOM 7635 C CA . ARG B 1 222 ? 6.656 -43.781 -9.383 1 93 222 ARG B CA 1
ATOM 7636 C C . ARG B 1 222 ? 7.035 -42.375 -9.828 1 93 222 ARG B C 1
ATOM 7638 O O . ARG B 1 222 ? 6.297 -41.719 -10.578 1 93 222 ARG B O 1
ATOM 7645 N N . TYR B 1 223 ? 8.203 -41.969 -9.344 1 92.88 223 TYR B N 1
ATOM 7646 C CA . TYR B 1 223 ? 8.828 -40.719 -9.789 1 92.88 223 TYR B CA 1
ATOM 7647 C C . TYR B 1 223 ? 9.891 -41 -10.844 1 92.88 223 TYR B C 1
ATOM 7649 O O . TYR B 1 223 ? 10.477 -42.062 -10.883 1 92.88 223 TYR B O 1
ATOM 7657 N N . VAL B 1 224 ? 10.047 -40.031 -11.688 1 93.25 224 VAL B N 1
ATOM 7658 C CA . VAL B 1 224 ? 11.094 -40.062 -12.695 1 93.25 224 VAL B CA 1
ATOM 7659 C C . VAL B 1 224 ? 11.82 -38.719 -12.75 1 93.25 224 VAL B C 1
ATOM 7661 O O . VAL B 1 224 ? 11.289 -37.688 -12.305 1 93.25 224 VAL B O 1
ATOM 7664 N N . VAL B 1 225 ? 13.023 -38.75 -13.234 1 91.12 225 VAL B N 1
ATOM 7665 C CA . VAL B 1 225 ? 13.742 -37.531 -13.516 1 91.12 225 VAL B CA 1
ATOM 7666 C C . VAL B 1 225 ? 13.266 -36.938 -14.844 1 91.12 225 VAL B C 1
ATOM 7668 O O . VAL B 1 225 ? 13.172 -37.656 -15.844 1 91.12 225 VAL B O 1
ATOM 7671 N N . VAL B 1 226 ? 12.914 -35.75 -14.844 1 92 226 VAL B N 1
ATOM 7672 C CA . VAL B 1 226 ? 12.391 -35.125 -16.047 1 92 226 VAL B CA 1
ATOM 7673 C C . VAL B 1 226 ? 13.367 -34.062 -16.531 1 92 226 VAL B C 1
ATOM 7675 O O . VAL B 1 226 ? 13.844 -33.25 -15.758 1 92 226 VAL B O 1
ATOM 7678 N N . PHE B 1 227 ? 13.719 -34.156 -17.828 1 89.25 227 PHE B N 1
ATOM 7679 C CA . PHE B 1 227 ? 14.5 -33.125 -18.516 1 89.25 227 PHE B CA 1
ATOM 7680 C C . PHE B 1 227 ? 13.633 -32.312 -19.469 1 89.25 227 PHE B C 1
ATOM 7682 O O . PHE B 1 227 ? 12.836 -32.906 -20.219 1 89.25 227 PHE B O 1
ATOM 7689 N N . SER B 1 228 ? 13.695 -31.078 -19.359 1 91.06 228 SER B N 1
ATOM 7690 C CA . SER B 1 228 ? 12.992 -30.172 -20.266 1 91.06 228 SER B CA 1
ATOM 7691 C C . SER B 1 228 ? 13.93 -29.109 -20.812 1 91.06 228 SER B C 1
ATOM 7693 O O . SER B 1 228 ? 14.992 -28.844 -20.25 1 91.06 228 SER B O 1
ATOM 7695 N N . GLN B 1 229 ? 13.5 -28.562 -21.984 1 91.88 229 GLN B N 1
ATOM 7696 C CA . GLN B 1 229 ? 14.32 -27.531 -22.594 1 91.88 229 GLN B CA 1
ATOM 7697 C C . GLN B 1 229 ? 14.359 -26.281 -21.734 1 91.88 229 GLN B C 1
ATOM 7699 O O . GLN B 1 229 ? 13.367 -25.922 -21.094 1 91.88 229 GLN B O 1
ATOM 7704 N N . GLY B 1 230 ? 15.516 -25.734 -21.625 1 90.44 230 GLY B N 1
ATOM 7705 C CA . GLY B 1 230 ? 15.781 -24.516 -20.875 1 90.44 230 GLY B CA 1
ATOM 7706 C C . GLY B 1 230 ? 17.062 -23.828 -21.281 1 90.44 230 GLY B C 1
ATOM 7707 O O . GLY B 1 230 ? 17.609 -24.109 -22.359 1 90.44 230 GLY B O 1
ATOM 7708 N N . GLY B 1 231 ? 17.391 -22.812 -20.547 1 91.06 231 GLY B N 1
ATOM 7709 C CA . GLY B 1 231 ? 18.688 -22.188 -20.766 1 91.06 231 GLY B CA 1
ATOM 7710 C C . GLY B 1 231 ? 18.594 -20.844 -21.438 1 91.06 231 GLY B C 1
ATOM 7711 O O . GLY B 1 231 ? 19.547 -20.391 -22.062 1 91.06 231 GLY B O 1
ATOM 7712 N N . LEU B 1 232 ? 17.484 -20.219 -21.406 1 93.81 232 LEU B N 1
ATOM 7713 C CA . LEU B 1 232 ? 17.328 -18.875 -21.984 1 93.81 232 LEU B CA 1
ATOM 7714 C C . LEU B 1 232 ? 17.156 -17.828 -20.891 1 93.81 232 LEU B C 1
ATOM 7716 O O . LEU B 1 232 ? 16.531 -18.094 -19.875 1 93.81 232 LEU B O 1
ATOM 7720 N N . THR B 1 233 ? 17.766 -16.75 -21.125 1 94.88 233 THR B N 1
ATOM 7721 C CA . THR B 1 233 ? 17.578 -15.609 -20.219 1 94.88 233 THR B CA 1
ATOM 7722 C C . THR B 1 233 ? 16.281 -14.875 -20.531 1 94.88 233 THR B C 1
ATOM 7724 O O . THR B 1 233 ? 15.539 -14.5 -19.609 1 94.88 233 THR B O 1
ATOM 7727 N N . LEU B 1 234 ? 16.047 -14.664 -21.828 1 93.44 234 LEU B N 1
ATOM 7728 C CA . LEU B 1 234 ? 14.766 -14.086 -22.203 1 93.44 234 LEU B CA 1
ATOM 7729 C C . LEU B 1 234 ? 13.641 -15.109 -22.047 1 93.44 234 LEU B C 1
ATOM 7731 O O . LEU B 1 234 ? 13.898 -16.312 -22 1 93.44 234 LEU B O 1
ATOM 7735 N N . ASP B 1 235 ? 12.469 -14.727 -21.875 1 88.62 235 ASP B N 1
ATOM 7736 C CA . ASP B 1 235 ? 11.344 -15.531 -21.422 1 88.62 235 ASP B CA 1
ATOM 7737 C C . ASP B 1 235 ? 10.945 -16.562 -22.469 1 88.62 235 ASP B C 1
ATOM 7739 O O . ASP B 1 235 ? 10.352 -17.594 -22.141 1 88.62 235 ASP B O 1
ATOM 7743 N N . SER B 1 236 ? 11.195 -16.172 -23.828 1 88.75 236 SER B N 1
ATOM 7744 C CA . SER B 1 236 ? 10.742 -17.094 -24.859 1 88.75 236 SER B CA 1
ATOM 7745 C C . SER B 1 236 ? 11.68 -17.078 -26.062 1 88.75 236 SER B C 1
ATOM 7747 O O . SER B 1 236 ? 12.398 -16.094 -26.281 1 88.75 236 SER B O 1
ATOM 7749 N N . ARG B 1 237 ? 11.625 -18.188 -26.781 1 91.5 237 ARG B N 1
ATOM 7750 C CA . ARG B 1 237 ? 12.438 -18.281 -27.984 1 91.5 237 ARG B CA 1
ATOM 7751 C C . ARG B 1 237 ? 12.055 -17.188 -28.984 1 91.5 237 ARG B C 1
ATOM 7753 O O . ARG B 1 237 ? 12.891 -16.719 -29.766 1 91.5 237 ARG B O 1
ATOM 7760 N N . GLU B 1 238 ? 10.797 -16.75 -28.969 1 86.62 238 GLU B N 1
ATOM 7761 C CA . GLU B 1 238 ? 10.297 -15.734 -29.891 1 86.62 238 GLU B CA 1
ATOM 7762 C C . GLU B 1 238 ? 11.016 -14.406 -29.688 1 86.62 238 GLU B C 1
ATOM 7764 O O . GLU B 1 238 ? 11.227 -13.656 -30.641 1 86.62 238 GLU B O 1
ATOM 7769 N N . GLU B 1 239 ? 11.453 -14.156 -28.484 1 89.44 239 GLU B N 1
ATOM 7770 C CA . GLU B 1 239 ? 12.102 -12.891 -28.156 1 89.44 239 GLU B CA 1
ATOM 7771 C C . GLU B 1 239 ? 13.508 -12.828 -28.734 1 89.44 239 GLU B C 1
ATOM 7773 O O . GLU B 1 239 ? 14.094 -11.75 -28.844 1 89.44 239 GLU B O 1
ATOM 7778 N N . TYR B 1 240 ? 14.023 -13.922 -29.109 1 92.88 240 TYR B N 1
ATOM 7779 C CA . TYR B 1 240 ? 15.328 -13.977 -29.766 1 92.88 240 TYR B CA 1
ATOM 7780 C C . TYR B 1 240 ? 15.188 -13.836 -31.281 1 92.88 240 TYR B C 1
ATOM 7782 O O . TYR B 1 240 ? 16.172 -13.609 -31.984 1 92.88 240 TYR B O 1
ATOM 7790 N N . GLY B 1 241 ? 14.031 -13.922 -31.797 1 87.06 241 GLY B N 1
ATOM 7791 C CA . GLY B 1 241 ? 13.82 -13.914 -33.25 1 87.06 241 GLY B CA 1
ATOM 7792 C C . GLY B 1 241 ? 13.039 -12.711 -33.719 1 87.06 241 GLY B C 1
ATOM 7793 O O . GLY B 1 241 ? 13.086 -12.359 -34.906 1 87.06 241 GLY B O 1
ATOM 7794 N N . ALA B 1 242 ? 12.234 -12.203 -32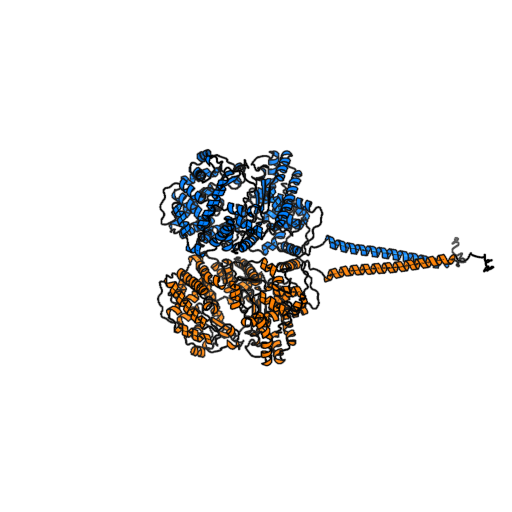.875 1 76.88 242 ALA B N 1
ATOM 7795 C CA . ALA B 1 242 ? 11.406 -11.047 -33.219 1 76.88 242 ALA B CA 1
ATOM 7796 C C . ALA B 1 242 ? 11.766 -9.844 -32.344 1 76.88 242 ALA B C 1
ATOM 7798 O O . ALA B 1 242 ? 12.07 -9.984 -31.172 1 76.88 242 ALA B O 1
ATOM 7799 N N . ASP B 1 243 ? 11.594 -8.625 -33 1 77.06 243 ASP B N 1
ATOM 7800 C CA . ASP B 1 243 ? 11.945 -7.395 -32.281 1 77.06 243 ASP B CA 1
ATOM 7801 C C . ASP B 1 243 ? 13.32 -7.5 -31.641 1 77.06 243 ASP B C 1
ATOM 7803 O O . ASP B 1 243 ? 13.484 -7.141 -30.469 1 77.06 243 ASP B O 1
ATOM 7807 N N . ILE B 1 244 ? 14.172 -7.988 -32.344 1 84.12 244 ILE B N 1
ATOM 7808 C CA . ILE B 1 244 ? 15.477 -8.414 -31.875 1 84.12 244 ILE B CA 1
ATOM 7809 C C . ILE B 1 244 ? 16.219 -7.23 -31.281 1 84.12 244 ILE B C 1
ATOM 7811 O O . ILE B 1 244 ? 16.875 -7.359 -30.234 1 84.12 244 ILE B O 1
ATOM 7815 N N . GLU B 1 245 ? 16.078 -6.184 -31.922 1 88.69 245 GLU B N 1
ATOM 7816 C CA . GLU B 1 245 ? 16.844 -5.031 -31.469 1 88.69 245 GLU B CA 1
ATOM 7817 C C . GLU B 1 245 ? 16.469 -4.645 -30.031 1 88.69 245 GLU B C 1
ATOM 7819 O O . GLU B 1 245 ? 17.344 -4.395 -29.203 1 88.69 245 GLU B O 1
ATOM 7824 N N . LYS B 1 246 ? 15.234 -4.645 -29.797 1 88.69 246 LYS B N 1
ATOM 7825 C CA . LYS B 1 246 ? 14.719 -4.242 -28.5 1 88.69 246 LYS B CA 1
ATOM 7826 C C . LYS B 1 246 ? 15.156 -5.215 -27.406 1 88.69 246 LYS B C 1
ATOM 7828 O O . LYS B 1 246 ? 15.656 -4.797 -26.359 1 88.69 246 LYS B O 1
ATOM 7833 N N . TYR B 1 247 ? 14.977 -6.469 -27.594 1 91.88 247 TYR B N 1
ATOM 7834 C CA . TYR B 1 247 ? 15.312 -7.484 -26.594 1 91.88 247 TYR B CA 1
ATOM 7835 C C . TYR B 1 247 ? 16.812 -7.66 -26.484 1 91.88 247 TYR B C 1
ATOM 7837 O O . TYR B 1 247 ? 17.344 -7.863 -25.375 1 91.88 247 TYR B O 1
ATOM 7845 N N . HIS B 1 248 ? 17.438 -7.531 -27.656 1 94.94 248 HIS B N 1
ATOM 7846 C CA . HIS B 1 248 ? 18.891 -7.609 -27.688 1 94.94 248 HIS B CA 1
ATOM 7847 C C . HIS B 1 248 ? 19.531 -6.5 -26.844 1 94.94 248 HIS B C 1
ATOM 7849 O O . HIS B 1 248 ? 20.438 -6.754 -26.062 1 94.94 248 HIS B O 1
ATOM 7855 N N . HIS B 1 249 ? 19.062 -5.363 -27.031 1 92.44 249 HIS B N 1
ATOM 7856 C CA . HIS B 1 249 ? 19.562 -4.223 -26.281 1 92.44 249 HIS B CA 1
ATOM 7857 C C . HIS B 1 249 ? 19.344 -4.406 -24.781 1 92.44 249 HIS B C 1
ATOM 7859 O O . HIS B 1 249 ? 20.25 -4.145 -23.984 1 92.44 249 HIS B O 1
ATOM 7865 N N . ALA B 1 250 ? 18.156 -4.785 -24.375 1 92.5 250 ALA B N 1
ATOM 7866 C CA . ALA B 1 250 ? 17.844 -4.977 -22.969 1 92.5 250 ALA B CA 1
ATOM 7867 C C . ALA B 1 250 ? 18.703 -6.078 -22.359 1 92.5 250 ALA B C 1
ATOM 7869 O O . ALA B 1 250 ? 19.141 -5.965 -21.203 1 92.5 250 ALA B O 1
ATOM 7870 N N . TYR B 1 251 ? 18.859 -7.129 -23.141 1 95.56 251 TYR B N 1
ATOM 7871 C CA . TYR B 1 251 ? 19.703 -8.234 -22.703 1 95.56 251 TYR B CA 1
ATOM 7872 C C . TYR B 1 251 ? 21.125 -7.754 -22.406 1 95.56 251 TYR B C 1
ATOM 7874 O O . TYR B 1 251 ? 21.688 -8.062 -21.359 1 95.56 251 TYR B O 1
ATOM 7882 N N . LEU B 1 252 ? 21.719 -7.047 -23.297 1 94.44 252 LEU B N 1
ATOM 7883 C CA . LEU B 1 252 ? 23.094 -6.57 -23.156 1 94.44 252 LEU B CA 1
ATOM 7884 C C . LEU B 1 252 ? 23.188 -5.539 -22.031 1 94.44 252 LEU B C 1
ATOM 7886 O O . LEU B 1 252 ? 24.156 -5.531 -21.266 1 94.44 252 LEU B O 1
ATOM 7890 N N . GLU B 1 253 ? 22.188 -4.703 -21.984 1 90.25 253 GLU B N 1
ATOM 7891 C CA . GLU B 1 253 ? 22.188 -3.717 -20.906 1 90.25 253 GLU B CA 1
ATOM 7892 C C . GLU B 1 253 ? 22.219 -4.395 -19.531 1 90.25 253 GLU B C 1
ATOM 7894 O O . GLU B 1 253 ? 22.984 -3.992 -18.656 1 90.25 253 GLU B O 1
ATOM 7899 N N . PHE B 1 254 ? 21.453 -5.387 -19.328 1 94.12 254 PHE B N 1
ATOM 7900 C CA . PHE B 1 254 ? 21.422 -6.133 -18.078 1 94.12 254 PHE B CA 1
ATOM 7901 C C . PHE B 1 254 ? 22.766 -6.805 -17.812 1 94.12 254 PHE B C 1
ATOM 7903 O O . PHE B 1 254 ? 23.359 -6.598 -16.75 1 94.12 254 PHE B O 1
ATOM 7910 N N . GLY B 1 255 ? 23.172 -7.543 -18.797 1 94.88 255 GLY B N 1
ATOM 7911 C CA . GLY B 1 255 ? 24.406 -8.297 -18.641 1 94.88 255 GLY B CA 1
ATOM 7912 C C . GLY B 1 255 ? 25.609 -7.414 -18.375 1 94.88 255 GLY B C 1
ATOM 7913 O O . GLY B 1 255 ? 26.438 -7.719 -17.516 1 94.88 255 GLY B O 1
ATOM 7914 N N . VAL B 1 256 ? 25.75 -6.391 -19.125 1 92.06 256 VAL B N 1
ATOM 7915 C CA . VAL B 1 256 ? 26.891 -5.492 -18.984 1 92.06 256 VAL B CA 1
ATOM 7916 C C . VAL B 1 256 ? 26.844 -4.789 -17.641 1 92.06 256 VAL B C 1
ATOM 7918 O O . VAL B 1 256 ? 27.875 -4.625 -16.984 1 92.06 256 VAL B O 1
ATOM 7921 N N . SER B 1 257 ? 25.625 -4.352 -17.25 1 89.5 257 SER B N 1
ATOM 7922 C CA . SER B 1 257 ? 25.484 -3.689 -15.953 1 89.5 257 SER B CA 1
ATOM 7923 C C . SER B 1 257 ? 25.906 -4.609 -14.812 1 89.5 257 SER B C 1
ATOM 7925 O O . SER B 1 257 ? 26.656 -4.199 -13.922 1 89.5 257 SER B O 1
ATOM 7927 N N . VAL B 1 258 ? 25.453 -5.809 -14.852 1 92.94 258 VAL B N 1
ATOM 7928 C CA . VAL B 1 258 ? 25.797 -6.762 -13.805 1 92.94 258 VAL B CA 1
ATOM 7929 C C . VAL B 1 258 ? 27.281 -7.07 -13.852 1 92.94 258 VAL B C 1
ATOM 7931 O O . VAL B 1 258 ? 27.938 -7.176 -12.805 1 92.94 258 VAL B O 1
ATOM 7934 N N . GLY B 1 259 ? 27.797 -7.219 -15.031 1 91.81 259 GLY B N 1
ATOM 7935 C CA . GLY B 1 259 ? 29.219 -7.434 -15.164 1 91.81 259 GLY B CA 1
ATOM 7936 C C . GLY B 1 259 ? 30.047 -6.309 -14.578 1 91.81 259 GLY B C 1
ATOM 7937 O O . GLY B 1 259 ? 31.062 -6.555 -13.922 1 91.81 259 GLY B O 1
ATOM 7938 N N . ARG B 1 260 ? 29.609 -5.227 -14.812 1 85.56 260 ARG B N 1
ATOM 7939 C CA . ARG B 1 260 ? 30.344 -4.07 -14.297 1 85.56 260 ARG B CA 1
ATOM 7940 C C . ARG B 1 260 ? 30.234 -3.994 -12.773 1 85.56 260 ARG B C 1
ATOM 7942 O O . ARG B 1 260 ? 31.203 -3.604 -12.109 1 85.56 260 ARG B O 1
ATOM 7949 N N . LEU B 1 261 ? 29.078 -4.223 -12.242 1 87.19 261 LEU B N 1
ATOM 7950 C CA . LEU B 1 261 ? 28.891 -4.227 -10.797 1 87.19 261 LEU B CA 1
ATOM 7951 C C . LEU B 1 261 ? 29.797 -5.254 -10.133 1 87.19 261 LEU B C 1
ATOM 7953 O O . LEU B 1 261 ? 30.188 -5.094 -8.969 1 87.19 261 LEU B O 1
ATOM 7957 N N . LEU B 1 262 ? 30.172 -6.262 -10.922 1 90.75 262 LEU B N 1
ATOM 7958 C CA . LEU B 1 262 ? 31.016 -7.328 -10.383 1 90.75 262 LEU B CA 1
ATOM 7959 C C . LEU B 1 262 ? 32.469 -7.059 -10.672 1 90.75 262 LEU B C 1
ATOM 7961 O O . LEU B 1 262 ? 33.344 -7.852 -10.297 1 90.75 262 LEU B O 1
ATOM 7965 N N . GLY B 1 263 ? 32.781 -5.988 -11.312 1 85.62 263 GLY B N 1
ATOM 7966 C CA . GLY B 1 263 ? 34.156 -5.594 -11.523 1 85.62 263 GLY B CA 1
ATOM 7967 C C . GLY B 1 263 ? 34.625 -5.754 -12.969 1 85.62 263 GLY B C 1
ATOM 7968 O O . GLY B 1 263 ? 35.812 -5.66 -13.258 1 85.62 263 GLY B O 1
ATOM 7969 N N . GLY B 1 264 ? 33.656 -5.965 -13.766 1 86.81 264 GLY B N 1
ATOM 7970 C CA . GLY B 1 264 ? 33.969 -6.082 -15.18 1 86.81 264 GLY B CA 1
ATOM 7971 C C . GLY B 1 264 ? 34.438 -4.77 -15.797 1 86.81 264 GLY B C 1
ATOM 7972 O O . GLY B 1 264 ? 34.219 -3.703 -15.211 1 86.81 264 GLY B O 1
ATOM 7973 N N . ASP B 1 265 ? 35.094 -4.957 -17 1 83.88 265 ASP B N 1
ATOM 7974 C CA . ASP B 1 265 ? 35.625 -3.791 -17.703 1 83.88 265 ASP B CA 1
ATOM 7975 C C . ASP B 1 265 ? 34.938 -3.623 -19.062 1 83.88 265 ASP B C 1
ATOM 7977 O O . ASP B 1 265 ? 33.812 -4.066 -19.25 1 83.88 265 ASP B O 1
ATOM 7981 N N . ASN B 1 266 ? 35.594 -2.949 -19.953 1 79.25 266 ASN B N 1
ATOM 7982 C CA . ASN B 1 266 ? 35.031 -2.605 -21.25 1 79.25 266 ASN B CA 1
ATOM 7983 C C . ASN B 1 266 ? 34.781 -3.848 -22.094 1 79.25 266 ASN B C 1
ATOM 7985 O O . ASN B 1 266 ? 33.969 -3.824 -23.016 1 79.25 266 ASN B O 1
ATOM 7989 N N . SER B 1 267 ? 35.438 -4.898 -21.75 1 88.88 267 SER B N 1
ATOM 7990 C CA . SER B 1 267 ? 35.25 -6.121 -22.531 1 88.88 267 SER B CA 1
ATOM 7991 C C . SER B 1 267 ? 33.969 -6.824 -22.172 1 88.88 267 SER B C 1
ATOM 7993 O O . SER B 1 267 ? 33.531 -7.766 -22.844 1 88.88 267 SER B O 1
ATOM 7995 N N . THR B 1 268 ? 33.344 -6.406 -21.172 1 91.81 268 THR B N 1
ATOM 7996 C CA . THR B 1 268 ? 32.094 -7.023 -20.688 1 91.81 268 THR B CA 1
ATOM 7997 C C . THR B 1 268 ? 31.047 -7.039 -21.797 1 91.81 268 THR B C 1
ATOM 7999 O O . THR B 1 268 ? 30.297 -8.016 -21.938 1 91.81 268 THR B O 1
ATOM 8002 N N . HIS B 1 269 ? 31.031 -5.984 -22.547 1 93.38 269 HIS B N 1
ATOM 8003 C CA . HIS B 1 269 ? 30.031 -5.887 -23.609 1 93.38 269 HIS B CA 1
ATOM 8004 C C . HIS B 1 269 ? 30.219 -6.996 -24.641 1 93.38 269 HIS B C 1
ATOM 8006 O O . HIS B 1 269 ? 29.25 -7.652 -25.031 1 93.38 269 HIS B O 1
ATOM 8012 N N . GLN B 1 270 ? 31.406 -7.211 -25.062 1 93.88 270 GLN B N 1
ATOM 8013 C CA . GLN B 1 270 ? 31.703 -8.234 -26.062 1 93.88 270 GLN B CA 1
ATOM 8014 C C . GLN B 1 270 ? 31.422 -9.633 -25.516 1 93.88 270 GLN B C 1
ATOM 8016 O O . GLN B 1 270 ? 30.938 -10.5 -26.25 1 93.88 270 GLN B O 1
ATOM 8021 N N . LYS B 1 271 ? 31.719 -9.844 -24.344 1 94.38 271 LYS B N 1
ATOM 8022 C CA . LYS B 1 271 ? 31.469 -11.141 -23.734 1 94.38 271 LYS B CA 1
ATOM 8023 C C . LYS B 1 271 ? 29.969 -11.414 -23.609 1 94.38 271 LYS B C 1
ATOM 8025 O O . LYS B 1 271 ? 29.516 -12.531 -23.891 1 94.38 271 LYS B O 1
ATOM 8030 N N . MET B 1 272 ? 29.25 -10.453 -23.203 1 95.75 272 MET B N 1
ATOM 8031 C CA . MET B 1 272 ? 27.812 -10.609 -23.078 1 95.75 272 MET B CA 1
ATOM 8032 C C . MET B 1 272 ? 27.172 -10.82 -24.453 1 95.75 272 MET B C 1
ATOM 8034 O O . MET B 1 272 ? 26.188 -11.555 -24.578 1 95.75 272 MET B O 1
ATOM 8038 N N . GLU B 1 273 ? 27.719 -10.102 -25.469 1 96 273 GLU B N 1
ATOM 8039 C CA . GLU B 1 273 ? 27.266 -10.328 -26.844 1 96 273 GLU B CA 1
ATOM 8040 C C . GLU B 1 273 ? 27.453 -11.781 -27.25 1 96 273 GLU B C 1
ATOM 8042 O O . GLU B 1 273 ? 26.578 -12.367 -27.891 1 96 273 GLU B O 1
ATOM 8047 N N . ALA B 1 274 ? 28.609 -12.328 -26.891 1 96.12 274 ALA B N 1
ATOM 8048 C CA . ALA B 1 274 ? 28.875 -13.727 -27.219 1 96.12 274 ALA B CA 1
ATOM 8049 C C . ALA B 1 274 ? 27.891 -14.656 -26.531 1 96.12 274 ALA B C 1
ATOM 8051 O O . ALA B 1 274 ? 27.438 -15.633 -27.125 1 96.12 274 ALA B O 1
ATOM 8052 N N . ILE B 1 275 ? 27.578 -14.391 -25.328 1 96.5 275 ILE B N 1
ATOM 8053 C CA . ILE B 1 275 ? 26.625 -15.203 -24.594 1 96.5 275 ILE B CA 1
ATOM 8054 C C . ILE B 1 275 ? 25.25 -15.078 -25.234 1 96.5 275 ILE B C 1
ATOM 8056 O O . ILE B 1 275 ? 24.531 -16.078 -25.375 1 96.5 275 ILE B O 1
ATOM 8060 N N . TYR B 1 276 ? 24.875 -13.859 -25.625 1 97.44 276 TYR B N 1
ATOM 8061 C CA . TYR B 1 276 ? 23.594 -13.648 -26.281 1 97.44 276 TYR B CA 1
ATOM 8062 C C . TYR B 1 276 ? 23.5 -14.469 -27.562 1 97.44 276 TYR B C 1
ATOM 8064 O O . TYR B 1 276 ? 22.469 -15.102 -27.828 1 97.44 276 TYR B O 1
ATOM 8072 N N . GLN B 1 277 ? 24.531 -14.406 -28.344 1 96.56 277 GLN B N 1
ATOM 8073 C CA . GLN B 1 277 ? 24.547 -15.148 -29.594 1 96.56 277 GLN B CA 1
ATOM 8074 C C . GLN B 1 277 ? 24.453 -16.656 -29.344 1 96.56 277 GLN B C 1
ATOM 8076 O O . GLN B 1 277 ? 23.828 -17.375 -30.109 1 96.56 277 GLN B O 1
ATOM 8081 N N . PHE B 1 278 ? 25.094 -17.094 -28.344 1 96.06 278 PHE B N 1
ATOM 8082 C CA . PHE B 1 278 ? 25.016 -18.484 -27.969 1 96.06 278 PHE B CA 1
ATOM 8083 C C . PHE B 1 278 ? 23.578 -18.859 -27.594 1 96.06 278 PHE B C 1
ATOM 8085 O O . PHE B 1 278 ? 23.062 -19.875 -28.062 1 96.06 278 PHE B O 1
ATOM 8092 N N . GLU B 1 279 ? 22.906 -18.094 -26.75 1 96.31 279 GLU B N 1
ATOM 8093 C CA . GLU B 1 279 ? 21.516 -18.328 -26.359 1 96.31 279 GLU B CA 1
ATOM 8094 C C . GLU B 1 279 ? 20.594 -18.281 -27.562 1 96.31 279 GLU B C 1
ATOM 8096 O O . GLU B 1 279 ? 19.594 -19.016 -27.641 1 96.31 279 GLU B O 1
ATOM 8101 N N . LYS B 1 280 ? 20.875 -17.312 -28.484 1 96.12 280 LYS B N 1
ATOM 8102 C CA . LYS B 1 280 ? 20.078 -17.203 -29.703 1 96.12 280 LYS B CA 1
ATOM 8103 C C . LYS B 1 280 ? 20.094 -18.516 -30.484 1 96.12 280 LYS B C 1
ATOM 8105 O O . LYS B 1 280 ? 19.047 -18.969 -30.969 1 96.12 280 LYS B O 1
ATOM 8110 N N . ARG B 1 281 ? 21.25 -19.141 -30.547 1 94.44 281 ARG B N 1
ATOM 8111 C CA . ARG B 1 281 ? 21.359 -20.422 -31.219 1 94.44 281 ARG B CA 1
ATOM 8112 C C . ARG B 1 281 ? 20.609 -21.5 -30.453 1 94.44 281 ARG B C 1
ATOM 8114 O O . ARG B 1 281 ? 19.984 -22.375 -31.062 1 94.44 281 ARG B O 1
ATOM 8121 N N . ILE B 1 282 ? 20.703 -21.453 -29.141 1 93.56 282 ILE B N 1
ATOM 8122 C CA . ILE B 1 282 ? 19.938 -22.391 -28.328 1 93.56 282 ILE B CA 1
ATOM 8123 C C . ILE B 1 282 ? 18.438 -22.203 -28.594 1 93.56 282 ILE B C 1
ATOM 8125 O O . ILE B 1 282 ? 17.719 -23.172 -28.812 1 93.56 282 ILE B O 1
ATOM 8129 N N . ALA B 1 283 ? 18.016 -20.969 -28.609 1 94.06 283 ALA B N 1
ATOM 8130 C CA . ALA B 1 283 ? 16.609 -20.641 -28.828 1 94.06 283 ALA B CA 1
ATOM 8131 C C . ALA B 1 283 ? 16.125 -21.156 -30.172 1 94.06 283 ALA B C 1
ATOM 8133 O O . ALA B 1 283 ? 14.992 -21.641 -30.297 1 94.06 283 ALA B O 1
ATOM 8134 N N . GLU B 1 284 ? 16.922 -21.031 -31.188 1 92.81 284 GLU B N 1
ATOM 8135 C CA . GLU B 1 284 ? 16.578 -21.469 -32.531 1 92.81 284 GLU B CA 1
ATOM 8136 C C . GLU B 1 284 ? 16.375 -22.984 -32.594 1 92.81 284 GLU B C 1
ATOM 8138 O O . GLU B 1 284 ? 15.648 -23.484 -33.438 1 92.81 284 GLU B O 1
ATOM 8143 N N . SER B 1 285 ? 17.016 -23.641 -31.641 1 91.12 285 SER B N 1
ATOM 8144 C CA . SER B 1 285 ? 16.938 -25.109 -31.625 1 91.12 285 SER B CA 1
ATOM 8145 C C . SER B 1 285 ? 15.773 -25.594 -30.781 1 91.12 285 SER B C 1
ATOM 8147 O O . SER B 1 285 ? 15.5 -26.781 -30.703 1 91.12 285 SER B O 1
ATOM 8149 N N . PHE B 1 286 ? 15.055 -24.734 -30.094 1 91.94 286 PHE B N 1
ATOM 8150 C CA . PHE B 1 286 ? 13.953 -25.078 -29.203 1 91.94 286 PHE B CA 1
ATOM 8151 C C . PHE B 1 286 ? 12.805 -25.719 -29.969 1 91.94 286 PHE B C 1
ATOM 8153 O O . PHE B 1 286 ? 12.492 -25.297 -31.078 1 91.94 286 PHE B O 1
ATOM 8160 N N . VAL B 1 287 ? 12.195 -26.719 -29.328 1 89.88 287 VAL B N 1
ATOM 8161 C CA . VAL B 1 287 ? 10.922 -27.25 -29.812 1 89.88 287 VAL B CA 1
ATOM 8162 C C . VAL B 1 287 ? 9.82 -26.203 -29.594 1 89.88 287 VAL B C 1
ATOM 8164 O O . VAL B 1 287 ? 9.742 -25.578 -28.531 1 89.88 287 VAL B O 1
ATOM 8167 N N . PRO B 1 288 ? 9.07 -26 -30.672 1 86.81 288 PRO B N 1
ATOM 8168 C CA . PRO B 1 288 ? 7.98 -25.031 -30.516 1 86.81 288 PRO B CA 1
ATOM 8169 C C . PRO B 1 288 ? 7.023 -25.406 -29.375 1 86.81 288 PRO B C 1
ATOM 8171 O O . PRO B 1 288 ? 6.719 -26.578 -29.188 1 86.81 288 PRO B O 1
ATOM 8174 N N . LYS B 1 289 ? 6.555 -24.422 -28.688 1 85.94 289 LYS B N 1
ATOM 8175 C CA . LYS B 1 289 ? 5.727 -24.609 -27.5 1 85.94 289 LYS B CA 1
ATOM 8176 C C . LYS B 1 289 ? 4.449 -25.375 -27.844 1 85.94 289 LYS B C 1
ATOM 8178 O O . LYS B 1 289 ? 3.928 -26.125 -27.016 1 85.94 289 LYS B O 1
ATOM 8183 N N . GLU B 1 290 ? 3.869 -25.234 -29.047 1 84.12 290 GLU B N 1
ATOM 8184 C CA . GLU B 1 290 ? 2.652 -25.922 -29.469 1 84.12 290 GLU B CA 1
ATOM 8185 C C . GLU B 1 290 ? 2.836 -27.438 -29.453 1 84.12 290 GLU B C 1
ATOM 8187 O O . GLU B 1 290 ? 1.893 -28.172 -29.156 1 84.12 290 GLU B O 1
ATOM 8192 N N . GLU B 1 291 ? 4.082 -27.797 -29.641 1 84.62 291 GLU B N 1
ATOM 8193 C CA . GLU B 1 291 ? 4.387 -29.219 -29.688 1 84.62 291 GLU B CA 1
ATOM 8194 C C . GLU B 1 291 ? 4.617 -29.781 -28.281 1 84.62 291 GLU B C 1
ATOM 8196 O O . GLU B 1 291 ? 4.562 -31 -28.078 1 84.62 291 GLU B O 1
ATOM 8201 N N . LEU B 1 292 ? 4.789 -28.906 -27.406 1 86.62 292 LEU B N 1
ATOM 8202 C CA . LEU B 1 292 ? 5.117 -29.328 -26.062 1 86.62 292 LEU B CA 1
ATOM 8203 C C . LEU B 1 292 ? 3.861 -29.406 -25.188 1 86.62 292 LEU B C 1
ATOM 8205 O O . LEU B 1 292 ? 3.939 -29.734 -24 1 86.62 292 LEU B O 1
ATOM 8209 N N . THR B 1 293 ? 2.748 -29.172 -25.828 1 84.12 293 THR B N 1
ATOM 8210 C CA . THR B 1 293 ? 1.508 -29.266 -25.062 1 84.12 293 THR B CA 1
ATOM 8211 C C . THR B 1 293 ? 1.038 -30.719 -24.984 1 84.12 293 THR B C 1
ATOM 8213 O O . THR B 1 293 ? 0.353 -31.109 -24.031 1 84.12 293 THR B O 1
ATOM 8216 N N . ASP B 1 294 ? 1.377 -31.531 -25.922 1 85.62 294 ASP B N 1
ATOM 8217 C CA . ASP B 1 294 ? 0.949 -32.938 -25.984 1 85.62 294 ASP B CA 1
ATOM 8218 C C . ASP B 1 294 ? 1.812 -33.812 -25.078 1 85.62 294 ASP B C 1
ATOM 8220 O O . ASP B 1 294 ? 3.008 -33.969 -25.328 1 85.62 294 ASP B O 1
ATOM 8224 N N . PRO B 1 295 ? 1.19 -34.406 -24.094 1 90.44 295 PRO B N 1
ATOM 8225 C CA . PRO B 1 295 ? 1.979 -35.25 -23.172 1 90.44 295 PRO B CA 1
ATOM 8226 C C . PRO B 1 295 ? 2.555 -36.5 -23.844 1 90.44 295 PRO B C 1
ATOM 8228 O O . PRO B 1 295 ? 3.615 -36.969 -23.438 1 90.44 295 PRO B O 1
ATOM 8231 N N . GLN B 1 296 ? 1.907 -36.906 -24.844 1 87.94 296 GLN B N 1
ATOM 8232 C CA . GLN B 1 296 ? 2.418 -38.062 -25.547 1 87.94 296 GLN B CA 1
ATOM 8233 C C . GLN B 1 296 ? 3.736 -37.75 -26.25 1 87.94 296 GLN B C 1
ATOM 8235 O O . GLN B 1 296 ? 4.668 -38.562 -26.219 1 87.94 296 GLN B O 1
ATOM 8240 N N . SER B 1 297 ? 3.762 -36.656 -26.812 1 86.56 297 SER B N 1
ATOM 8241 C CA . SER B 1 297 ? 4.973 -36.25 -27.516 1 86.56 297 SER B CA 1
ATOM 8242 C C . SER B 1 297 ? 6.105 -35.938 -26.531 1 86.56 297 SER B C 1
ATOM 8244 O O . SER B 1 297 ? 7.281 -36.094 -26.875 1 86.56 297 SER B O 1
ATOM 8246 N N . LYS B 1 298 ? 5.785 -35.688 -25.344 1 89.81 298 LYS B N 1
ATOM 8247 C CA . LYS B 1 298 ? 6.77 -35.312 -24.328 1 89.81 298 LYS B CA 1
ATOM 8248 C C . LYS B 1 298 ? 7.336 -36.531 -23.625 1 89.81 298 LYS B C 1
ATOM 8250 O O . LYS B 1 298 ? 8.414 -36.469 -23.031 1 89.81 298 LYS B O 1
ATOM 8255 N N . TYR B 1 299 ? 6.57 -37.594 -23.75 1 92.94 299 TYR B N 1
ATOM 8256 C CA . TYR B 1 299 ? 6.934 -38.75 -22.953 1 92.94 299 TYR B CA 1
ATOM 8257 C C . TYR B 1 299 ? 7.996 -39.594 -23.672 1 92.94 299 TYR B C 1
ATOM 8259 O O . TYR B 1 299 ? 7.676 -40.469 -24.469 1 92.94 299 TYR B O 1
ATOM 8267 N N . ASN B 1 300 ? 9.203 -39.344 -23.344 1 92.25 300 ASN B N 1
ATOM 8268 C CA . ASN B 1 300 ? 10.344 -40.125 -23.797 1 92.25 300 ASN B CA 1
ATOM 8269 C C . ASN B 1 300 ? 11.102 -40.75 -22.625 1 92.25 300 ASN B C 1
ATOM 8271 O O . ASN B 1 300 ? 12.07 -40.156 -22.125 1 92.25 300 ASN B O 1
ATOM 8275 N N . LEU B 1 301 ? 10.641 -41.906 -22.25 1 93.62 301 LEU B N 1
ATOM 8276 C CA . LEU B 1 301 ? 11.219 -42.594 -21.094 1 93.62 301 LEU B CA 1
ATOM 8277 C C . LEU B 1 301 ? 12.477 -43.344 -21.484 1 93.62 301 LEU B C 1
ATOM 8279 O O . LEU B 1 301 ? 12.508 -44.031 -22.516 1 93.62 301 LEU B O 1
ATOM 8283 N N . MET B 1 302 ? 13.484 -43.188 -20.656 1 91.38 302 MET B N 1
ATOM 8284 C CA . MET B 1 302 ? 14.742 -43.906 -20.859 1 91.38 302 MET B CA 1
ATOM 8285 C C . MET B 1 302 ? 15.445 -44.156 -19.531 1 91.38 302 MET B C 1
ATOM 8287 O O . MET B 1 302 ? 15.07 -43.594 -18.5 1 91.38 302 MET B O 1
ATOM 8291 N N . ASN B 1 303 ? 16.281 -45.094 -19.562 1 88.62 303 ASN B N 1
ATOM 8292 C CA . ASN B 1 303 ? 17.125 -45.312 -18.406 1 88.62 303 ASN B CA 1
ATOM 8293 C C . ASN B 1 303 ? 18.469 -44.594 -18.516 1 88.62 303 ASN B C 1
ATOM 8295 O O . ASN B 1 303 ? 18.719 -43.906 -19.516 1 88.62 303 ASN B O 1
ATOM 8299 N N . LEU B 1 304 ? 19.234 -44.719 -17.469 1 85.38 304 LEU B N 1
ATOM 8300 C CA . LEU B 1 304 ? 20.469 -43.969 -17.406 1 85.38 304 LEU B CA 1
ATOM 8301 C C . LEU B 1 304 ? 21.438 -44.375 -18.5 1 85.38 304 LEU B C 1
ATOM 8303 O O . LEU B 1 304 ? 22.172 -43.562 -19.047 1 85.38 304 LEU B O 1
ATOM 8307 N N . THR B 1 305 ? 21.438 -45.594 -18.797 1 84.38 305 THR B N 1
ATOM 8308 C CA . THR B 1 305 ? 22.328 -46.094 -19.828 1 84.38 305 THR B CA 1
ATOM 8309 C C . THR B 1 305 ? 21.938 -45.562 -21.203 1 84.38 305 THR B C 1
ATOM 8311 O O . THR B 1 305 ? 22.812 -45.156 -21.984 1 84.38 305 THR B O 1
ATOM 8314 N N . GLU B 1 306 ? 20.719 -45.562 -21.438 1 87.62 306 GLU B N 1
ATOM 8315 C CA . GLU B 1 306 ? 20.219 -45 -22.688 1 87.62 306 GLU B CA 1
ATOM 8316 C C . GLU B 1 306 ? 20.516 -43.5 -22.781 1 87.62 306 GLU B C 1
ATOM 8318 O O . GLU B 1 306 ? 20.891 -43 -23.859 1 87.62 306 GLU B O 1
ATOM 8323 N N . LEU B 1 307 ? 20.359 -42.844 -21.656 1 87 307 LEU B N 1
ATOM 8324 C CA . LEU B 1 307 ? 20.672 -41.438 -21.625 1 87 307 LEU B CA 1
ATOM 8325 C C . LEU B 1 307 ? 22.141 -41.188 -21.938 1 87 307 LEU B C 1
ATOM 8327 O O . LEU B 1 307 ? 22.484 -40.25 -22.672 1 87 307 LEU B O 1
ATOM 8331 N N . GLN B 1 308 ? 22.906 -41.969 -21.344 1 83.56 308 GLN B N 1
ATOM 8332 C CA . GLN B 1 308 ? 24.344 -41.844 -21.562 1 83.56 308 GLN B CA 1
ATOM 8333 C C . GLN B 1 308 ? 24.703 -42.125 -23.016 1 83.56 308 GLN B C 1
ATOM 8335 O O . GLN B 1 308 ? 25.594 -41.469 -23.578 1 83.56 308 GLN B O 1
ATOM 8340 N N . GLY B 1 309 ? 24.094 -43.062 -23.578 1 81.94 309 GLY B N 1
ATOM 8341 C CA . GLY B 1 309 ? 24.344 -43.344 -24.969 1 81.94 309 GLY B CA 1
ATOM 8342 C C . GLY B 1 309 ? 23.938 -42.219 -25.906 1 81.94 309 GLY B C 1
ATOM 8343 O O . GLY B 1 309 ? 24.609 -41.969 -26.906 1 81.94 309 GLY B O 1
ATOM 8344 N N . MET B 1 310 ? 22.953 -41.594 -25.531 1 81.75 310 MET B N 1
ATOM 8345 C CA . MET B 1 310 ? 22.422 -40.531 -26.391 1 81.75 310 MET B CA 1
ATOM 8346 C C . MET B 1 310 ? 23.141 -39.219 -26.172 1 81.75 310 MET B C 1
ATOM 8348 O O . MET B 1 310 ? 23.391 -38.469 -27.109 1 81.75 310 MET B O 1
ATOM 8352 N N . PHE B 1 311 ? 23.469 -38.906 -24.891 1 77.31 311 PHE B N 1
ATOM 8353 C CA . PHE B 1 311 ? 23.922 -37.531 -24.578 1 77.31 311 PHE B CA 1
ATOM 8354 C C . PHE B 1 311 ? 25.328 -37.562 -24.016 1 77.31 311 PHE B C 1
ATOM 8356 O O . PHE B 1 311 ? 25.953 -36.5 -23.828 1 77.31 311 PHE B O 1
ATOM 8363 N N . GLY B 1 312 ? 25.797 -38.688 -23.781 1 74.19 312 GLY B N 1
ATOM 8364 C CA . GLY B 1 312 ? 27.141 -38.781 -23.25 1 74.19 312 GLY B CA 1
ATOM 8365 C C . GLY B 1 312 ? 27.203 -38.625 -21.734 1 74.19 312 GLY B C 1
ATOM 8366 O O . GLY B 1 312 ? 26.156 -38.5 -21.078 1 74.19 312 GLY B O 1
ATOM 8367 N N . LEU B 1 313 ? 28.281 -38.594 -21.219 1 67.12 313 LEU B N 1
ATOM 8368 C CA . LEU B 1 313 ? 28.531 -38.594 -19.781 1 67.12 313 LEU B CA 1
ATOM 8369 C C . LEU B 1 313 ? 28.234 -37.219 -19.172 1 67.12 313 LEU B C 1
ATOM 8371 O O . LEU B 1 313 ? 27.938 -37.125 -17.984 1 67.12 313 LEU B O 1
ATOM 8375 N N . GLN B 1 314 ? 28.203 -36.312 -19.938 1 69.5 314 GLN B N 1
ATOM 8376 C CA . GLN B 1 314 ? 28.031 -34.969 -19.453 1 69.5 314 GLN B CA 1
ATOM 8377 C C . GLN B 1 314 ? 26.641 -34.75 -18.844 1 69.5 314 GLN B C 1
ATOM 8379 O O . GLN B 1 314 ? 26.5 -34.094 -17.828 1 69.5 314 GLN B O 1
ATOM 8384 N N . VAL B 1 315 ? 25.75 -35.406 -19.422 1 69.12 315 VAL B N 1
ATOM 8385 C CA . VAL B 1 315 ? 24.375 -35.219 -18.953 1 69.12 315 VAL B CA 1
ATOM 8386 C C . VAL B 1 315 ? 24.078 -36.156 -17.797 1 69.12 315 VAL B C 1
ATOM 8388 O O . VAL B 1 315 ? 23.406 -35.781 -16.828 1 69.12 315 VAL B O 1
ATOM 8391 N N . THR B 1 316 ? 24.672 -37.281 -17.875 1 70.19 316 THR B N 1
ATOM 8392 C CA . THR B 1 316 ? 24.359 -38.281 -16.875 1 70.19 316 THR B CA 1
ATOM 8393 C C . THR B 1 316 ? 25 -37.938 -15.539 1 70.19 316 THR B C 1
ATOM 8395 O O . THR B 1 316 ? 24.484 -38.312 -14.484 1 70.19 316 THR B O 1
ATOM 8398 N N . CYS B 1 317 ? 25.984 -37.188 -15.664 1 63.09 317 CYS B N 1
ATOM 8399 C CA . CYS B 1 317 ? 26.688 -36.844 -14.438 1 63.09 317 CYS B CA 1
ATOM 8400 C C . CYS B 1 317 ? 25.844 -35.938 -13.555 1 63.09 317 CYS B C 1
ATOM 8402 O O . CYS B 1 317 ? 25.969 -35.969 -12.328 1 63.09 317 CYS B O 1
ATOM 8404 N N . ILE B 1 318 ? 25.031 -35.219 -14.195 1 68.06 318 ILE B N 1
ATOM 8405 C CA . ILE B 1 318 ? 24.172 -34.312 -13.453 1 68.06 318 ILE B CA 1
ATOM 8406 C C . ILE B 1 318 ? 23.234 -35.094 -12.547 1 68.06 318 ILE B C 1
ATOM 8408 O O . ILE B 1 318 ? 22.875 -34.656 -11.453 1 68.06 318 ILE B O 1
ATOM 8412 N N . ILE B 1 319 ? 22.891 -36.188 -12.969 1 65.44 319 ILE B N 1
ATOM 8413 C CA . ILE B 1 319 ? 21.969 -37.062 -12.25 1 65.44 319 ILE B CA 1
ATOM 8414 C C . ILE B 1 319 ? 22.734 -37.844 -11.18 1 65.44 319 ILE B C 1
ATOM 8416 O O . ILE B 1 319 ? 22.297 -37.906 -10.023 1 65.44 319 ILE B O 1
ATOM 8420 N N . TYR B 1 320 ? 23.859 -38.312 -11.531 1 56.47 320 TYR B N 1
ATOM 8421 C CA . TYR B 1 320 ? 24.594 -39.281 -10.719 1 56.47 320 TYR B CA 1
ATOM 8422 C C . TYR B 1 320 ? 25.109 -38.656 -9.438 1 56.47 320 TYR B C 1
ATOM 8424 O O . TYR B 1 320 ? 25.25 -39.312 -8.414 1 56.47 320 TYR B O 1
ATOM 8432 N N . LYS B 1 321 ? 25.312 -37.5 -9.484 1 58.69 321 LYS B N 1
ATOM 8433 C CA . LYS B 1 321 ? 26.078 -37 -8.352 1 58.69 321 LYS B CA 1
ATOM 8434 C C . LYS B 1 321 ? 25.172 -36.281 -7.355 1 58.69 321 LYS B C 1
ATOM 8436 O O . LYS B 1 321 ? 25.656 -35.5 -6.527 1 58.69 321 LYS B O 1
ATOM 8441 N N . LYS B 1 322 ? 24.016 -36.719 -7.543 1 62.38 322 LYS B N 1
ATOM 8442 C CA . LYS B 1 322 ? 23.078 -36.156 -6.562 1 62.38 322 LYS B CA 1
ATOM 8443 C C . LYS B 1 322 ? 23.031 -37.031 -5.305 1 62.38 322 LYS B C 1
ATOM 8445 O O . LYS B 1 322 ? 23.031 -38.25 -5.387 1 62.38 322 LYS B O 1
ATOM 8450 N N . PRO B 1 323 ? 23.25 -36.344 -4.246 1 56.25 323 PRO B N 1
ATOM 8451 C CA . PRO B 1 323 ? 23.219 -37.125 -3.006 1 56.25 323 PRO B CA 1
ATOM 8452 C C . PRO B 1 323 ? 21.828 -37.656 -2.678 1 56.25 323 PRO B C 1
ATOM 8454 O O . PRO B 1 323 ? 20.922 -36.906 -2.385 1 56.25 323 PRO B O 1
ATOM 8457 N N . THR B 1 324 ? 21.578 -38.781 -3.166 1 61.94 324 THR B N 1
ATOM 8458 C CA . THR B 1 324 ? 20.359 -39.406 -2.725 1 61.94 324 THR B CA 1
ATOM 8459 C C . THR B 1 324 ? 20.609 -40.875 -2.336 1 61.94 324 THR B C 1
ATOM 8461 O O . THR B 1 324 ? 21.672 -41.438 -2.668 1 61.94 324 THR B O 1
ATOM 8464 N N . THR B 1 325 ? 19.797 -41.281 -1.457 1 59.78 325 THR B N 1
ATOM 8465 C CA . THR B 1 325 ? 19.844 -42.688 -1.109 1 59.78 325 THR B CA 1
ATOM 8466 C C . THR B 1 325 ? 19.375 -43.562 -2.277 1 59.78 325 THR B C 1
ATOM 8468 O O . THR B 1 325 ? 19.547 -44.781 -2.268 1 59.78 325 THR B O 1
ATOM 8471 N N . PHE B 1 326 ? 18.922 -42.938 -3.143 1 63.97 326 PHE B N 1
ATOM 8472 C CA . PHE B 1 326 ? 18.406 -43.625 -4.305 1 63.97 326 PHE B CA 1
ATOM 8473 C C . PHE B 1 326 ? 19.531 -44 -5.266 1 63.97 326 PHE B C 1
ATOM 8475 O O . PHE B 1 326 ? 20.453 -43.188 -5.477 1 63.97 326 PHE B O 1
ATOM 8482 N N . ASN B 1 327 ? 19.375 -45.312 -5.594 1 67.06 327 ASN B N 1
ATOM 8483 C CA . ASN B 1 327 ? 20.312 -45.75 -6.609 1 67.06 327 ASN B CA 1
ATOM 8484 C C . ASN B 1 327 ? 19.984 -45.156 -7.977 1 67.06 327 ASN B C 1
ATOM 8486 O O . ASN B 1 327 ? 19.078 -45.625 -8.664 1 67.06 327 ASN B O 1
ATOM 8490 N N . HIS B 1 328 ? 20.703 -44.312 -8.336 1 68.62 328 HIS B N 1
ATOM 8491 C CA . HIS B 1 328 ? 20.438 -43.5 -9.531 1 68.62 328 HIS B CA 1
ATOM 8492 C C . HIS B 1 328 ? 20.547 -44.344 -10.789 1 68.62 328 HIS B C 1
ATOM 8494 O O . HIS B 1 328 ? 19.969 -44 -11.828 1 68.62 328 HIS B O 1
ATOM 8500 N N . ARG B 1 329 ? 21.125 -45.406 -10.617 1 69.25 329 ARG B N 1
ATOM 8501 C CA . ARG B 1 329 ? 21.234 -46.312 -11.781 1 69.25 329 ARG B CA 1
ATOM 8502 C C . ARG B 1 329 ? 19.875 -46.875 -12.156 1 69.25 329 ARG B C 1
ATOM 8504 O O . ARG B 1 329 ? 19.672 -47.312 -13.297 1 69.25 329 ARG B O 1
ATOM 8511 N N . GLN B 1 330 ? 19.078 -46.781 -11.266 1 75.69 330 GLN B N 1
ATOM 8512 C CA . GLN B 1 330 ? 17.75 -47.344 -11.484 1 75.69 330 GLN B CA 1
ATOM 8513 C C . GLN B 1 330 ? 16.734 -46.25 -11.844 1 75.69 330 GLN B C 1
ATOM 8515 O O . GLN B 1 330 ? 15.578 -46.531 -12.125 1 75.69 330 GLN B O 1
ATOM 8520 N N . ALA B 1 331 ? 17.359 -45.125 -11.945 1 82.25 331 ALA B N 1
ATOM 8521 C CA . ALA B 1 331 ? 16.438 -44.031 -12.18 1 82.25 331 ALA B CA 1
ATOM 8522 C C . ALA B 1 331 ? 15.898 -44.031 -13.602 1 82.25 331 ALA B C 1
ATOM 8524 O O . ALA B 1 331 ? 16.641 -44.344 -14.547 1 82.25 331 ALA B O 1
ATOM 8525 N N . PHE B 1 332 ? 14.547 -43.875 -13.68 1 88.81 332 PHE B N 1
ATOM 8526 C CA . PHE B 1 332 ? 13.93 -43.594 -14.977 1 88.81 332 PHE B CA 1
ATOM 8527 C C . PHE B 1 332 ? 13.992 -42.094 -15.297 1 88.81 332 PHE B C 1
ATOM 8529 O O . PHE B 1 332 ? 13.859 -41.281 -14.406 1 88.81 332 PHE B O 1
ATOM 8536 N N . ILE B 1 333 ? 14.281 -41.875 -16.578 1 91.38 333 ILE B N 1
ATOM 8537 C CA . ILE B 1 333 ? 14.406 -40.5 -17.031 1 91.38 333 ILE B CA 1
ATOM 8538 C C . ILE B 1 333 ? 13.391 -40.25 -18.141 1 91.38 333 ILE B C 1
ATOM 8540 O O . ILE B 1 333 ? 13.273 -41.031 -19.094 1 91.38 333 ILE B O 1
ATOM 8544 N N . CYS B 1 334 ? 12.602 -39.25 -17.938 1 92.5 334 CYS B N 1
ATOM 8545 C CA . CYS B 1 334 ? 11.734 -38.781 -19.016 1 92.5 334 CYS B CA 1
ATOM 8546 C C . CYS B 1 334 ? 12.305 -37.5 -19.656 1 92.5 334 CYS B C 1
ATOM 8548 O O . CYS B 1 334 ? 12.422 -36.469 -19 1 92.5 334 CYS B O 1
ATOM 8550 N N . PHE B 1 335 ? 12.656 -37.562 -20.875 1 89.75 335 PHE B N 1
ATOM 8551 C CA . PHE B 1 335 ? 13.172 -36.406 -21.609 1 89.75 335 PHE B CA 1
ATOM 8552 C C . PHE B 1 335 ? 12.086 -35.75 -22.438 1 89.75 335 PHE B C 1
ATOM 8554 O O . PHE B 1 335 ? 11.805 -36.188 -23.562 1 89.75 335 PHE B O 1
ATOM 8561 N N . CYS B 1 336 ? 11.484 -34.719 -22.016 1 87.25 336 CYS B N 1
ATOM 8562 C CA . CYS B 1 336 ? 10.281 -34.125 -22.594 1 87.25 336 CYS B CA 1
ATOM 8563 C C . CYS B 1 336 ? 10.594 -33.406 -23.891 1 87.25 336 CYS B C 1
ATOM 8565 O O . CYS B 1 336 ? 9.734 -33.281 -24.766 1 87.25 336 CYS B O 1
ATOM 8567 N N . SER B 1 337 ? 11.695 -32.875 -24.141 1 83.5 337 SER B N 1
ATOM 8568 C CA . SER B 1 337 ? 12.102 -32.25 -25.375 1 83.5 337 SER B CA 1
ATOM 8569 C C . SER B 1 337 ? 13.32 -32.906 -25.984 1 83.5 337 SER B C 1
ATOM 8571 O O . SER B 1 337 ? 14.352 -32.281 -26.203 1 83.5 337 SER B O 1
ATOM 8573 N N . LEU B 1 338 ? 13.102 -34.062 -26.391 1 78.75 338 LEU B N 1
ATOM 8574 C CA . LEU B 1 338 ? 14.219 -34.906 -26.828 1 78.75 338 LEU B CA 1
ATOM 8575 C C . LEU B 1 338 ? 14.875 -34.312 -28.078 1 78.75 338 LEU B C 1
ATOM 8577 O O . LEU B 1 338 ? 16.109 -34.344 -28.203 1 78.75 338 LEU B O 1
ATOM 8581 N N . LEU B 1 339 ? 14.102 -33.75 -28.906 1 78 339 LEU B N 1
ATOM 8582 C CA . LEU B 1 339 ? 14.625 -33.219 -30.172 1 78 339 LEU B CA 1
ATOM 8583 C C . LEU B 1 339 ? 15.547 -32.031 -29.938 1 78 339 LEU B C 1
ATOM 8585 O O . LEU B 1 339 ? 16.391 -31.734 -30.781 1 78 339 LEU B O 1
ATOM 8589 N N . TRP B 1 340 ? 15.352 -31.438 -28.844 1 84.19 340 TRP B N 1
ATOM 8590 C CA . TRP B 1 340 ? 16.156 -30.281 -28.5 1 84.19 340 TRP B CA 1
ATOM 8591 C C . TRP B 1 340 ? 17.406 -30.688 -27.734 1 84.19 340 TRP B C 1
ATOM 8593 O O . TRP B 1 340 ? 18.438 -30.016 -27.797 1 84.19 340 TRP B O 1
ATOM 8603 N N . GLY B 1 341 ? 17.406 -31.766 -27.047 1 81 341 GLY B N 1
ATOM 8604 C CA . GLY B 1 341 ? 18.516 -32.156 -26.203 1 81 341 GLY B CA 1
ATOM 8605 C C . GLY B 1 341 ? 19.812 -32.344 -26.953 1 81 341 GLY B C 1
ATOM 8606 O O . GLY B 1 341 ? 20.875 -31.891 -26.5 1 81 341 GLY B O 1
ATOM 8607 N N . ILE B 1 342 ? 19.734 -32.906 -28.016 1 79.25 342 ILE B N 1
ATOM 8608 C CA . ILE B 1 342 ? 20.938 -33.219 -28.781 1 79.25 342 ILE B CA 1
ATOM 8609 C C . ILE B 1 342 ? 21.547 -31.938 -29.344 1 79.25 342 ILE B C 1
ATOM 8611 O O . ILE B 1 342 ? 22.734 -31.688 -29.156 1 79.25 342 ILE B O 1
ATOM 8615 N N . PRO B 1 343 ? 20.75 -31.125 -29.938 1 84.31 343 PRO B N 1
ATOM 8616 C CA . PRO B 1 343 ? 21.328 -29.859 -30.422 1 84.31 343 PRO B CA 1
ATOM 8617 C C . PRO B 1 343 ? 21.984 -29.047 -29.297 1 84.31 343 PRO B C 1
ATOM 8619 O O . PRO B 1 343 ? 23.016 -28.406 -29.516 1 84.31 343 PRO B O 1
ATOM 8622 N N . MET B 1 344 ? 21.438 -29.031 -28.141 1 86.56 344 MET B N 1
ATOM 8623 C CA . MET B 1 344 ? 22 -28.281 -27.031 1 86.56 344 MET B CA 1
ATOM 8624 C C . MET B 1 344 ? 23.391 -28.797 -26.672 1 86.56 344 MET B C 1
ATOM 8626 O O . MET B 1 344 ? 24.312 -28 -26.469 1 86.56 344 MET B O 1
ATOM 8630 N N . LEU B 1 345 ? 23.516 -30.031 -26.625 1 80.19 345 LEU B N 1
ATOM 8631 C CA . LEU B 1 345 ? 24.812 -30.625 -26.281 1 80.19 345 LEU B CA 1
ATOM 8632 C C . LEU B 1 345 ? 25.828 -30.375 -27.391 1 80.19 345 LEU B C 1
ATOM 8634 O O . LEU B 1 345 ? 27 -30.125 -27.125 1 80.19 345 LEU B O 1
ATOM 8638 N N . ILE B 1 346 ? 25.391 -30.469 -28.578 1 83 346 ILE B N 1
ATOM 8639 C CA . ILE B 1 346 ? 26.266 -30.188 -29.703 1 83 346 ILE B CA 1
ATOM 8640 C C . ILE B 1 346 ? 26.75 -28.734 -29.625 1 83 346 ILE B C 1
ATOM 8642 O O . ILE B 1 346 ? 27.938 -28.453 -29.828 1 83 346 ILE B O 1
ATOM 8646 N N . LEU B 1 347 ? 25.891 -27.922 -29.328 1 88.12 347 LEU B N 1
ATOM 8647 C CA . LEU B 1 347 ? 26.234 -26.516 -29.234 1 88.12 347 LEU B CA 1
ATOM 8648 C C . LEU B 1 347 ? 27.266 -26.281 -28.141 1 88.12 347 LEU B C 1
ATOM 8650 O O . LEU B 1 347 ? 28.188 -25.469 -28.297 1 88.12 347 LEU B O 1
ATOM 8654 N N . CYS B 1 348 ? 27.125 -26.984 -27.047 1 85.5 348 CYS B N 1
ATOM 8655 C CA . CYS B 1 348 ? 28.047 -26.828 -25.922 1 85.5 348 CYS B CA 1
ATOM 8656 C C . CYS B 1 348 ? 29.438 -27.312 -26.297 1 85.5 348 CYS B C 1
ATOM 8658 O O . CYS B 1 348 ? 30.438 -26.797 -25.797 1 85.5 348 CYS B O 1
ATOM 8660 N N . VAL B 1 349 ? 29.453 -28.188 -27.172 1 79.5 349 VAL B N 1
ATOM 8661 C CA . VAL B 1 349 ? 30.719 -28.797 -27.547 1 79.5 349 VAL B CA 1
ATOM 8662 C C . VAL B 1 349 ? 31.391 -27.969 -28.641 1 79.5 349 VAL B C 1
ATOM 8664 O O . VAL B 1 349 ? 32.594 -27.797 -28.656 1 79.5 349 VAL B O 1
ATOM 8667 N N . VAL B 1 350 ? 30.609 -27.469 -29.531 1 86.69 350 VAL B N 1
ATOM 8668 C CA . VAL B 1 350 ? 31.172 -26.797 -30.703 1 86.69 350 VAL B CA 1
ATOM 8669 C C . VAL B 1 350 ? 31.516 -25.344 -30.344 1 86.69 350 VAL B C 1
ATOM 8671 O O . VAL B 1 350 ? 32.406 -24.75 -30.953 1 86.69 350 VAL B O 1
ATOM 8674 N N . GLU B 1 351 ? 30.891 -24.844 -29.422 1 90 351 GLU B N 1
ATOM 8675 C CA . GLU B 1 351 ? 31.125 -23.453 -29.031 1 90 351 GLU B CA 1
ATOM 8676 C C . GLU B 1 351 ? 32.469 -23.297 -28.328 1 90 351 GLU B C 1
ATOM 8678 O O . GLU B 1 351 ? 33.031 -24.266 -27.812 1 90 351 GLU B O 1
ATOM 8683 N N . LYS B 1 352 ? 32.906 -22.047 -28.438 1 90.31 352 LYS B N 1
ATOM 8684 C CA . LYS B 1 352 ? 34.125 -21.766 -27.672 1 90.31 352 LYS B CA 1
ATOM 8685 C C . LYS B 1 352 ? 33.938 -22.031 -26.188 1 90.31 352 LYS B C 1
ATOM 8687 O O . LYS B 1 352 ? 32.906 -21.656 -25.625 1 90.31 352 LYS B O 1
ATOM 8692 N N . LYS B 1 353 ? 34.938 -22.625 -25.562 1 85.69 353 LYS B N 1
ATOM 8693 C CA . LYS B 1 353 ? 34.844 -23.062 -24.172 1 85.69 353 LYS B CA 1
ATOM 8694 C C . LYS B 1 353 ? 34.562 -21.875 -23.234 1 85.69 353 LYS B C 1
ATOM 8696 O O . LYS B 1 353 ? 33.781 -21.984 -22.297 1 85.69 353 LYS B O 1
ATOM 8701 N N . TRP B 1 354 ? 35.219 -20.812 -23.547 1 87.5 354 TRP B N 1
ATOM 8702 C CA . TRP B 1 354 ? 35.031 -19.672 -22.656 1 87.5 354 TRP B CA 1
ATOM 8703 C C . TRP B 1 354 ? 33.625 -19.094 -22.75 1 87.5 354 TRP B C 1
ATOM 8705 O O . TRP B 1 354 ? 33.094 -18.562 -21.766 1 87.5 354 TRP B O 1
ATOM 8715 N N . VAL B 1 355 ? 33 -19.188 -23.906 1 92.44 355 VAL B N 1
ATOM 8716 C CA . VAL B 1 355 ? 31.641 -18.703 -24.062 1 92.44 355 VAL B CA 1
ATOM 8717 C C . VAL B 1 355 ? 30.688 -19.578 -23.25 1 92.44 355 VAL B C 1
ATOM 8719 O O . VAL B 1 355 ? 29.781 -19.062 -22.578 1 92.44 355 VAL B O 1
ATOM 8722 N N . VAL B 1 356 ? 30.875 -20.891 -23.297 1 91.06 356 VAL B N 1
ATOM 8723 C CA . VAL B 1 356 ? 30.031 -21.812 -22.562 1 91.06 356 VAL B CA 1
ATOM 8724 C C . VAL B 1 356 ? 30.203 -21.594 -21.062 1 91.06 356 VAL B C 1
ATOM 8726 O O . VAL B 1 356 ? 29.219 -21.594 -20.312 1 91.06 356 VAL B O 1
ATOM 8729 N N . GLN B 1 357 ? 31.422 -21.438 -20.688 1 88.94 357 GLN B N 1
ATOM 8730 C CA . GLN B 1 357 ? 31.703 -21.172 -19.281 1 88.94 357 GLN B CA 1
ATOM 8731 C C . GLN B 1 357 ? 31.047 -19.875 -18.828 1 88.94 357 GLN B C 1
ATOM 8733 O O . GLN B 1 357 ? 30.453 -19.812 -17.75 1 88.94 357 GLN B O 1
ATOM 8738 N N . ASP B 1 358 ? 31.172 -18.844 -19.625 1 92.56 358 ASP B N 1
ATOM 8739 C CA . ASP B 1 358 ? 30.578 -17.547 -19.312 1 92.56 358 ASP B CA 1
ATOM 8740 C C . ASP B 1 358 ? 29.047 -17.641 -19.25 1 92.56 358 ASP B C 1
ATOM 8742 O O . ASP B 1 358 ? 28.406 -17 -18.422 1 92.56 358 ASP B O 1
ATOM 8746 N N . TYR B 1 359 ? 28.562 -18.422 -20.172 1 94.25 359 TYR B N 1
ATOM 8747 C CA . TYR B 1 359 ? 27.125 -18.656 -20.219 1 94.25 359 TYR B CA 1
ATOM 8748 C C . TYR B 1 359 ? 26.641 -19.312 -18.938 1 94.25 359 TYR B C 1
ATOM 8750 O O . TYR B 1 359 ? 25.625 -18.906 -18.359 1 94.25 359 TYR B O 1
ATOM 8758 N N . LEU B 1 360 ? 27.344 -20.281 -18.422 1 91.94 360 LEU B N 1
ATOM 8759 C CA . LEU B 1 360 ? 26.953 -21 -17.219 1 91.94 360 LEU B CA 1
ATOM 8760 C C . LEU B 1 360 ? 26.984 -20.078 -16 1 91.94 360 LEU B C 1
ATOM 8762 O O . LEU B 1 360 ? 26.062 -20.109 -15.18 1 91.94 360 LEU B O 1
ATOM 8766 N N . ILE B 1 361 ? 27.984 -19.297 -15.922 1 92 361 ILE B N 1
ATOM 8767 C CA . ILE B 1 361 ? 28.109 -18.375 -14.797 1 92 361 ILE B CA 1
ATOM 8768 C C . ILE B 1 361 ? 27.031 -17.297 -14.898 1 92 361 ILE B C 1
ATOM 8770 O O . ILE B 1 361 ? 26.406 -16.922 -13.891 1 92 361 ILE B O 1
ATOM 8774 N N . PHE B 1 362 ? 26.734 -16.844 -16.109 1 94.5 362 PHE B N 1
ATOM 8775 C CA . PHE B 1 362 ? 25.734 -15.805 -16.297 1 94.5 362 PHE B CA 1
ATOM 8776 C C . PHE B 1 362 ? 24.344 -16.312 -15.898 1 94.5 362 PHE B C 1
ATOM 8778 O O . PHE B 1 362 ? 23.547 -15.547 -15.359 1 94.5 362 PHE B O 1
ATOM 8785 N N . HIS B 1 363 ? 24.062 -17.531 -16.109 1 93.19 363 HIS B N 1
ATOM 8786 C CA . HIS B 1 363 ? 22.766 -18.094 -15.766 1 93.19 363 HIS B CA 1
ATOM 8787 C C . HIS B 1 363 ? 22.578 -18.172 -14.258 1 93.19 363 HIS B C 1
ATOM 8789 O O . HIS B 1 363 ? 21.453 -18.062 -13.758 1 93.19 363 HIS B O 1
ATOM 8795 N N . LEU B 1 364 ? 23.656 -18.344 -13.586 1 90.81 364 LEU B N 1
ATOM 8796 C CA . LEU B 1 364 ? 23.578 -18.25 -12.133 1 90.81 364 LEU B CA 1
ATOM 8797 C C . LEU B 1 364 ? 23.344 -16.812 -11.688 1 90.81 364 LEU B C 1
ATOM 8799 O O . LEU B 1 364 ? 22.5 -16.547 -10.828 1 90.81 364 LEU B O 1
ATOM 8803 N N . VAL B 1 365 ? 24.047 -15.922 -12.289 1 92 365 VAL B N 1
ATOM 8804 C CA . VAL B 1 365 ? 24.031 -14.516 -11.914 1 92 365 VAL B CA 1
ATOM 8805 C C . VAL B 1 365 ? 22.656 -13.922 -12.203 1 92 365 VAL B C 1
ATOM 8807 O O . VAL B 1 365 ? 22.125 -13.125 -11.422 1 92 365 VAL B O 1
ATOM 8810 N N . GLN B 1 366 ? 22.094 -14.297 -13.266 1 92.5 366 GLN B N 1
ATOM 8811 C CA . GLN B 1 366 ? 20.828 -13.688 -13.68 1 92.5 366 GLN B CA 1
ATOM 8812 C C . GLN B 1 366 ? 19.672 -14.18 -12.812 1 92.5 366 GLN B C 1
ATOM 8814 O O . GLN B 1 366 ? 18.609 -13.547 -12.758 1 92.5 366 GLN B O 1
ATOM 8819 N N . ALA B 1 367 ? 19.906 -15.234 -12.023 1 90.38 367 ALA B N 1
ATOM 8820 C CA . ALA B 1 367 ? 18.844 -15.828 -11.219 1 90.38 367 ALA B CA 1
ATOM 8821 C C . ALA B 1 367 ? 18.781 -15.18 -9.836 1 90.38 367 ALA B C 1
ATOM 8823 O O . ALA B 1 367 ? 17.781 -15.328 -9.117 1 90.38 367 ALA B O 1
ATOM 8824 N N . ILE B 1 368 ? 19.766 -14.258 -9.492 1 93.81 368 ILE B N 1
ATOM 8825 C CA . ILE B 1 368 ? 19.812 -13.945 -8.062 1 93.81 368 ILE B CA 1
ATOM 8826 C C . ILE B 1 368 ? 19.953 -12.438 -7.875 1 93.81 368 ILE B C 1
ATOM 8828 O O . ILE B 1 368 ? 20.422 -11.977 -6.828 1 93.81 368 ILE B O 1
ATOM 8832 N N . PRO B 1 369 ? 19.672 -11.602 -8.805 1 93.12 369 PRO B N 1
ATOM 8833 C CA . PRO B 1 369 ? 19.828 -10.164 -8.57 1 93.12 369 PRO B CA 1
ATOM 8834 C C . PRO B 1 369 ? 19.047 -9.68 -7.348 1 93.12 369 PRO B C 1
ATOM 8836 O O . PRO B 1 369 ? 19.484 -8.773 -6.645 1 93.12 369 PRO B O 1
ATOM 8839 N N . GLY B 1 370 ? 17.953 -10.281 -7.062 1 93.19 370 GLY B N 1
ATOM 8840 C CA . GLY B 1 370 ? 17.094 -9.875 -5.965 1 93.19 370 GLY B CA 1
ATOM 8841 C C . GLY B 1 370 ? 17.656 -10.211 -4.602 1 93.19 370 GLY B C 1
ATOM 8842 O O . GLY B 1 370 ? 17.141 -9.758 -3.578 1 93.19 370 GLY B O 1
ATOM 8843 N N . TYR B 1 371 ? 18.781 -10.914 -4.531 1 95.31 371 TYR B N 1
ATOM 8844 C CA . TYR B 1 371 ? 19.391 -11.32 -3.273 1 95.31 371 TYR B CA 1
ATOM 8845 C C . TYR B 1 371 ? 20.688 -10.547 -3.027 1 95.31 371 TYR B C 1
ATOM 8847 O O . TYR B 1 371 ? 21.438 -10.844 -2.09 1 95.31 371 TYR B O 1
ATOM 8855 N N . LEU B 1 372 ? 20.891 -9.562 -3.873 1 94.38 372 LEU B N 1
ATOM 8856 C CA . LEU B 1 372 ? 22.094 -8.734 -3.871 1 94.38 372 LEU B CA 1
ATOM 8857 C C . LEU B 1 372 ? 21.75 -7.266 -3.662 1 94.38 372 LEU B C 1
ATOM 8859 O O . LEU B 1 372 ? 20.578 -6.918 -3.473 1 94.38 372 LEU B O 1
ATOM 8863 N N . PRO B 1 373 ? 22.797 -6.465 -3.582 1 86.94 373 PRO B N 1
ATOM 8864 C CA . PRO B 1 373 ? 22.531 -5.035 -3.424 1 86.94 373 PRO B CA 1
ATOM 8865 C C . PRO B 1 373 ? 21.547 -4.504 -4.465 1 86.94 373 PRO B C 1
ATOM 8867 O O . PRO B 1 373 ? 21.406 -5.09 -5.543 1 86.94 373 PRO B O 1
ATOM 8870 N N . GLN B 1 374 ? 20.859 -3.43 -4.16 1 80.88 374 GLN B N 1
ATOM 8871 C CA . GLN B 1 374 ? 19.781 -2.84 -4.949 1 80.88 374 GLN B CA 1
ATOM 8872 C C . GLN B 1 374 ? 20.219 -2.615 -6.395 1 80.88 374 GLN B C 1
ATOM 8874 O O . GLN B 1 374 ? 19.406 -2.732 -7.316 1 80.88 374 GLN B O 1
ATOM 8879 N N . SER B 1 375 ? 21.469 -2.332 -6.617 1 82.12 375 SER B N 1
ATOM 8880 C CA . SER B 1 375 ? 21.969 -2.037 -7.953 1 82.12 375 SER B CA 1
ATOM 8881 C C . SER B 1 375 ? 21.812 -3.234 -8.883 1 82.12 375 SER B C 1
ATOM 8883 O O . SER B 1 375 ? 21.594 -3.07 -10.086 1 82.12 375 SER B O 1
ATOM 8885 N N . PHE B 1 376 ? 21.891 -4.387 -8.32 1 90.44 376 PHE B N 1
ATOM 8886 C CA . PHE B 1 376 ? 21.703 -5.59 -9.125 1 90.44 376 PHE B CA 1
ATOM 8887 C C . PHE B 1 376 ? 20.234 -5.758 -9.523 1 90.44 376 PHE B C 1
ATOM 8889 O O . PHE B 1 376 ? 19.938 -6.141 -10.656 1 90.44 376 PHE B O 1
ATOM 8896 N N . ALA B 1 377 ? 19.391 -5.543 -8.562 1 89.25 377 ALA B N 1
ATOM 8897 C CA . ALA B 1 377 ? 17.953 -5.609 -8.859 1 89.25 377 ALA B CA 1
ATOM 8898 C C . ALA B 1 377 ? 17.562 -4.57 -9.906 1 89.25 377 ALA B C 1
ATOM 8900 O O . ALA B 1 377 ? 16.734 -4.848 -10.781 1 89.25 377 ALA B O 1
ATOM 8901 N N . ASP B 1 378 ? 18.094 -3.412 -9.836 1 82.62 378 ASP B N 1
ATOM 8902 C CA . ASP B 1 378 ? 17.828 -2.352 -10.805 1 82.62 378 ASP B CA 1
ATOM 8903 C C . ASP B 1 378 ? 18.297 -2.752 -12.203 1 82.62 378 ASP B C 1
ATOM 8905 O O . ASP B 1 378 ? 17.625 -2.441 -13.195 1 82.62 378 ASP B O 1
ATOM 8909 N N . ALA B 1 379 ? 19.469 -3.408 -12.219 1 87.25 379 ALA B N 1
ATOM 8910 C CA . ALA B 1 379 ? 20 -3.85 -13.508 1 87.25 379 ALA B CA 1
ATOM 8911 C C . ALA B 1 379 ? 19.047 -4.832 -14.18 1 87.25 379 ALA B C 1
ATOM 8913 O O . ALA B 1 379 ? 18.875 -4.797 -15.406 1 87.25 379 ALA B O 1
ATOM 8914 N N . ALA B 1 380 ? 18.453 -5.645 -13.43 1 91.19 380 ALA B N 1
ATOM 8915 C CA . ALA B 1 380 ? 17.562 -6.668 -13.961 1 91.19 380 ALA B CA 1
ATOM 8916 C C . ALA B 1 380 ? 16.297 -6.043 -14.539 1 91.19 380 ALA B C 1
ATOM 8918 O O . ALA B 1 380 ? 15.602 -6.664 -15.344 1 91.19 380 ALA B O 1
ATOM 8919 N N . MET B 1 381 ? 15.984 -4.82 -14.203 1 86.44 381 MET B N 1
ATOM 8920 C CA . MET B 1 381 ? 14.781 -4.129 -14.656 1 86.44 381 MET B CA 1
ATOM 8921 C C . MET B 1 381 ? 14.828 -3.877 -16.156 1 86.44 381 MET B C 1
ATOM 8923 O O . MET B 1 381 ? 13.789 -3.713 -16.797 1 86.44 381 MET B O 1
ATOM 8927 N N . ALA B 1 382 ? 16.031 -3.926 -16.75 1 87.56 382 ALA B N 1
ATOM 8928 C CA . ALA B 1 382 ? 16.172 -3.686 -18.188 1 87.56 382 ALA B CA 1
ATOM 8929 C C . ALA B 1 382 ? 15.328 -4.676 -18.984 1 87.56 382 ALA B C 1
ATOM 8931 O O . ALA B 1 382 ? 14.648 -4.293 -19.938 1 87.56 382 ALA B O 1
ATOM 8932 N N . ILE B 1 383 ? 15.344 -5.895 -18.547 1 90.44 383 ILE B N 1
ATOM 8933 C CA . ILE B 1 383 ? 14.602 -6.941 -19.25 1 90.44 383 ILE B CA 1
ATOM 8934 C C . ILE B 1 383 ? 13.117 -6.844 -18.906 1 90.44 383 ILE B C 1
ATOM 8936 O O . ILE B 1 383 ? 12.266 -6.949 -19.797 1 90.44 383 ILE B O 1
ATOM 8940 N N . ASN B 1 384 ? 12.828 -6.629 -17.641 1 88.06 384 ASN B N 1
ATOM 8941 C CA . ASN B 1 384 ? 11.445 -6.57 -17.172 1 88.06 384 ASN B CA 1
ATOM 8942 C C . ASN B 1 384 ? 10.68 -5.438 -17.859 1 88.06 384 ASN B C 1
ATOM 8944 O O . ASN B 1 384 ? 9.492 -5.574 -18.141 1 88.06 384 ASN B O 1
ATOM 8948 N N . LYS B 1 385 ? 11.305 -4.391 -18.094 1 84.75 385 LYS B N 1
ATOM 8949 C CA . LYS B 1 385 ? 10.688 -3.227 -18.719 1 84.75 385 LYS B CA 1
ATOM 8950 C C . LYS B 1 385 ? 10.266 -3.539 -20.156 1 84.75 385 LYS B C 1
ATOM 8952 O O . LYS B 1 385 ? 9.148 -3.209 -20.562 1 84.75 385 LYS B O 1
ATOM 8957 N N . VAL B 1 386 ? 11.141 -4.254 -20.859 1 85.81 386 VAL B N 1
ATOM 8958 C CA . VAL B 1 386 ? 10.875 -4.48 -22.266 1 85.81 386 VAL B CA 1
ATOM 8959 C C . VAL B 1 386 ? 9.906 -5.648 -22.438 1 85.81 386 VAL B C 1
ATOM 8961 O O . VAL B 1 386 ? 9.086 -5.652 -23.359 1 85.81 386 VAL B O 1
ATOM 8964 N N . GLU B 1 387 ? 9.977 -6.621 -21.516 1 86.69 387 GLU B N 1
ATOM 8965 C CA . GLU B 1 387 ? 9.133 -7.809 -21.625 1 86.69 387 GLU B CA 1
ATOM 8966 C C . GLU B 1 387 ? 7.734 -7.551 -21.078 1 86.69 387 GLU B C 1
ATOM 8968 O O . GLU B 1 387 ? 6.746 -8.023 -21.656 1 86.69 387 GLU B O 1
ATOM 8973 N N . PHE B 1 388 ? 7.648 -6.723 -20.016 1 86.62 388 PHE B N 1
ATOM 8974 C CA . PHE B 1 388 ? 6.387 -6.672 -19.281 1 86.62 388 PHE B CA 1
ATOM 8975 C C . PHE B 1 388 ? 5.906 -5.234 -19.125 1 86.62 388 PHE B C 1
ATOM 8977 O O . PHE B 1 388 ? 4.758 -4.996 -18.75 1 86.62 388 PHE B O 1
ATOM 8984 N N . GLY B 1 389 ? 6.68 -4.258 -19.422 1 79.69 389 GLY B N 1
ATOM 8985 C CA . GLY B 1 389 ? 6.32 -2.854 -19.281 1 79.69 389 GLY B CA 1
ATOM 8986 C C . GLY B 1 389 ? 6.316 -2.379 -17.844 1 79.69 389 GLY B C 1
ATOM 8987 O O . GLY B 1 389 ? 5.582 -1.454 -17.484 1 79.69 389 GLY B O 1
ATOM 8988 N N . ILE B 1 390 ? 7.121 -3.018 -17 1 81.69 390 ILE B N 1
ATOM 8989 C CA . ILE B 1 390 ? 7.227 -2.637 -15.602 1 81.69 390 ILE B CA 1
ATOM 8990 C C . ILE B 1 390 ? 8.258 -1.524 -15.445 1 81.69 390 ILE B C 1
ATOM 8992 O O . ILE B 1 390 ? 9.344 -1.585 -16.047 1 81.69 390 ILE B O 1
ATOM 8996 N N . SER B 1 391 ? 7.855 -0.55 -14.664 1 72.62 391 SER B N 1
ATOM 8997 C CA . SER B 1 391 ? 8.742 0.61 -14.578 1 72.62 391 SER B CA 1
ATOM 8998 C C . SER B 1 391 ? 9.516 0.622 -13.266 1 72.62 391 SER B C 1
ATOM 9000 O O . SER B 1 391 ? 10.578 1.249 -13.172 1 72.62 391 SER B O 1
ATOM 9002 N N . ASP B 1 392 ? 8.922 -0.119 -12.234 1 76.94 392 ASP B N 1
ATOM 9003 C CA . ASP B 1 392 ? 9.562 -0.042 -10.922 1 76.94 392 ASP B CA 1
ATOM 9004 C C . ASP B 1 392 ? 9.555 -1.402 -10.234 1 76.94 392 ASP B C 1
ATOM 9006 O O . ASP B 1 392 ? 8.719 -2.256 -10.531 1 76.94 392 ASP B O 1
ATOM 9010 N N . LEU B 1 393 ? 10.57 -1.478 -9.344 1 83.44 393 LEU B N 1
ATOM 9011 C CA . LEU B 1 393 ? 10.57 -2.637 -8.461 1 83.44 393 LEU B CA 1
ATOM 9012 C C . LEU B 1 393 ? 9.492 -2.506 -7.391 1 83.44 393 LEU B C 1
ATOM 9014 O O . LEU B 1 393 ? 9.18 -1.397 -6.949 1 83.44 393 LEU B O 1
ATOM 9018 N N . PRO B 1 394 ? 8.945 -3.695 -7.059 1 86.31 394 PRO B N 1
ATOM 9019 C CA . PRO B 1 394 ? 8.086 -3.633 -5.871 1 86.31 394 PRO B CA 1
ATOM 9020 C C . PRO B 1 394 ? 8.828 -3.129 -4.633 1 86.31 394 PRO B C 1
ATOM 9022 O O . PRO B 1 394 ? 10.055 -3.277 -4.539 1 86.31 394 PRO B O 1
ATOM 9025 N N . PRO B 1 395 ? 8.062 -2.516 -3.738 1 81.5 395 PRO B N 1
ATOM 9026 C CA . PRO B 1 395 ? 8.711 -2.119 -2.484 1 81.5 395 PRO B CA 1
ATOM 9027 C C . PRO B 1 395 ? 9.406 -3.285 -1.782 1 81.5 395 PRO B C 1
ATOM 9029 O O . PRO B 1 395 ? 9 -4.438 -1.947 1 81.5 395 PRO B O 1
ATOM 9032 N N . ARG B 1 396 ? 10.367 -3.014 -0.927 1 84.75 396 ARG B N 1
ATOM 9033 C CA . ARG B 1 396 ? 11.242 -4.012 -0.321 1 84.75 396 ARG B CA 1
ATOM 9034 C C . ARG B 1 396 ? 10.438 -5.055 0.444 1 84.75 396 ARG B C 1
ATOM 9036 O O . ARG B 1 396 ? 10.734 -6.25 0.378 1 84.75 396 ARG B O 1
ATOM 9043 N N . TRP B 1 397 ? 9.445 -4.668 1.181 1 87 397 TRP B N 1
ATOM 9044 C CA . TRP B 1 397 ? 8.688 -5.621 1.985 1 87 397 TRP B CA 1
ATOM 9045 C C . TRP B 1 397 ? 7.973 -6.637 1.1 1 87 397 TRP B C 1
ATOM 9047 O O . TRP B 1 397 ? 7.914 -7.824 1.429 1 87 397 TRP B O 1
ATOM 9057 N N . LYS B 1 398 ? 7.418 -6.199 -0.039 1 90.5 398 LYS B N 1
ATOM 9058 C CA . LYS B 1 398 ? 6.762 -7.129 -0.954 1 90.5 398 LYS B CA 1
ATOM 9059 C C . LYS B 1 398 ? 7.762 -8.109 -1.552 1 90.5 398 LYS B C 1
ATOM 9061 O O . LYS B 1 398 ? 7.461 -9.297 -1.704 1 90.5 398 LYS B O 1
ATOM 9066 N N . ARG B 1 399 ? 8.898 -7.598 -1.93 1 92.69 399 ARG B N 1
ATOM 9067 C CA . ARG B 1 399 ? 9.93 -8.469 -2.48 1 92.69 399 ARG B CA 1
ATOM 9068 C C . ARG B 1 399 ? 10.375 -9.508 -1.456 1 92.69 399 ARG B C 1
ATOM 9070 O O . ARG B 1 399 ? 10.578 -10.672 -1.796 1 92.69 399 ARG B O 1
ATOM 9077 N N . CYS B 1 400 ? 10.531 -9.062 -0.226 1 95.12 400 CYS B N 1
ATOM 9078 C CA . CYS B 1 400 ? 11.008 -9.953 0.82 1 95.12 400 CYS B CA 1
ATOM 9079 C C . CYS B 1 400 ? 9.938 -10.969 1.207 1 95.12 400 CYS B C 1
ATOM 9081 O O . CYS B 1 400 ? 10.25 -12.109 1.543 1 95.12 400 CYS B O 1
ATOM 9083 N N . ILE B 1 401 ? 8.664 -10.578 1.162 1 95.5 401 ILE B N 1
ATOM 9084 C CA . ILE B 1 401 ? 7.582 -11.531 1.398 1 95.5 401 ILE B CA 1
ATOM 9085 C C . ILE B 1 401 ? 7.566 -12.578 0.292 1 95.5 401 ILE B C 1
ATOM 9087 O O . ILE B 1 401 ? 7.449 -13.781 0.566 1 95.5 401 ILE B O 1
ATOM 9091 N N . SER B 1 402 ? 7.676 -12.156 -0.964 1 96.31 402 SER B N 1
ATOM 9092 C CA . SER B 1 402 ? 7.711 -13.094 -2.082 1 96.31 402 SER B CA 1
ATOM 9093 C C . SER B 1 402 ? 8.859 -14.086 -1.932 1 96.31 402 SER B C 1
ATOM 9095 O O . SER B 1 402 ? 8.703 -15.266 -2.242 1 96.31 402 SER B O 1
ATOM 9097 N N . LYS B 1 403 ? 9.992 -13.617 -1.493 1 97.06 403 LYS B N 1
ATOM 9098 C CA . LYS B 1 403 ? 11.133 -14.5 -1.299 1 97.06 403 LYS B CA 1
ATOM 9099 C C . LYS B 1 403 ? 10.906 -15.445 -0.121 1 97.06 403 LYS B C 1
ATOM 9101 O O . LYS B 1 403 ? 11.352 -16.594 -0.149 1 97.06 403 LYS B O 1
ATOM 9106 N N . ALA B 1 404 ? 10.305 -14.93 0.914 1 97.44 404 ALA B N 1
ATOM 9107 C CA . ALA B 1 404 ? 9.977 -15.773 2.057 1 97.44 404 ALA B CA 1
ATOM 9108 C C . ALA B 1 404 ? 8.969 -16.844 1.668 1 97.44 404 ALA B C 1
ATOM 9110 O O . ALA B 1 404 ? 9.078 -18 2.098 1 97.44 404 ALA B O 1
ATOM 9111 N N . GLU B 1 405 ? 8.008 -16.484 0.855 1 97.19 405 GLU B N 1
ATOM 9112 C CA . GLU B 1 405 ? 7.012 -17.438 0.353 1 97.19 405 GLU B CA 1
ATOM 9113 C C . GLU B 1 405 ? 7.664 -18.531 -0.478 1 97.19 405 GLU B C 1
ATOM 9115 O O . GLU B 1 405 ? 7.285 -19.703 -0.378 1 97.19 405 GLU B O 1
ATOM 9120 N N . SER B 1 406 ? 8.594 -18.125 -1.281 1 95.56 406 SER B N 1
ATOM 9121 C CA . SER B 1 406 ? 9.281 -19.094 -2.137 1 95.56 406 SER B CA 1
ATOM 9122 C C . SER B 1 406 ? 10.133 -20.062 -1.314 1 95.56 406 SER B C 1
ATOM 9124 O O . SER B 1 406 ? 10.227 -21.25 -1.63 1 95.56 406 SER B O 1
ATOM 9126 N N . ALA B 1 407 ? 10.711 -19.594 -0.247 1 96.88 407 ALA B N 1
ATOM 9127 C CA . ALA B 1 407 ? 11.641 -20.375 0.558 1 96.88 407 ALA B CA 1
ATOM 9128 C C . ALA B 1 407 ? 10.906 -21.234 1.58 1 96.88 407 ALA B C 1
ATOM 9130 O O . ALA B 1 407 ? 11.273 -22.375 1.815 1 96.88 407 ALA B O 1
ATOM 9131 N N . PHE B 1 408 ? 9.922 -20.625 2.178 1 97.69 408 PHE B N 1
ATOM 9132 C CA . PHE B 1 408 ? 9.227 -21.266 3.285 1 97.69 408 PHE B CA 1
ATOM 9133 C C . PHE B 1 408 ? 7.723 -21.281 3.045 1 97.69 408 PHE B C 1
ATOM 9135 O O . PHE B 1 408 ? 6.945 -20.906 3.93 1 97.69 408 PHE B O 1
ATOM 9142 N N . GLY B 1 409 ? 7.359 -21.734 1.908 1 97.5 409 GLY B N 1
ATOM 9143 C CA . GLY B 1 409 ? 5.98 -21.656 1.455 1 97.5 409 GLY B CA 1
ATOM 9144 C C . GLY B 1 409 ? 5 -22.281 2.42 1 97.5 409 GLY B C 1
ATOM 9145 O O . GLY B 1 409 ? 3.957 -21.703 2.727 1 97.5 409 GLY B O 1
ATOM 9146 N N . PHE B 1 410 ? 5.277 -23.438 2.99 1 97.12 410 PHE B N 1
ATOM 9147 C CA . PHE B 1 410 ? 4.344 -24.141 3.859 1 97.12 410 PHE B CA 1
ATOM 9148 C C . PHE B 1 410 ? 4.293 -23.5 5.238 1 97.12 410 PHE B C 1
ATOM 9150 O O . PHE B 1 410 ? 3.242 -23.469 5.883 1 97.12 410 PHE B O 1
ATOM 9157 N N . ALA B 1 411 ? 5.391 -23 5.664 1 98.12 411 ALA B N 1
ATOM 9158 C CA . ALA B 1 411 ? 5.395 -22.281 6.945 1 98.12 411 ALA B CA 1
ATOM 9159 C C . ALA B 1 411 ? 4.566 -21 6.863 1 98.12 411 ALA B C 1
ATOM 9161 O O . ALA B 1 411 ? 3.801 -20.703 7.777 1 98.12 411 ALA B O 1
ATOM 9162 N N . VAL B 1 412 ? 4.773 -20.25 5.738 1 98.19 412 VAL B N 1
ATOM 9163 C CA . VAL B 1 412 ? 3.963 -19.062 5.484 1 98.19 412 VAL B CA 1
ATOM 9164 C C . VAL B 1 412 ? 2.486 -19.453 5.43 1 98.19 412 VAL B C 1
ATOM 9166 O O . VAL B 1 412 ? 1.638 -18.781 6.008 1 98.19 412 VAL B O 1
ATOM 9169 N N . SER B 1 413 ? 2.234 -20.531 4.781 1 98.06 413 SER B N 1
ATOM 9170 C CA . SER B 1 413 ? 0.866 -21.016 4.625 1 98.06 413 SER B CA 1
ATOM 9171 C C . SER B 1 413 ? 0.243 -21.359 5.977 1 98.06 413 SER B C 1
ATOM 9173 O O . SER B 1 413 ? -0.927 -21.047 6.219 1 98.06 413 SER B O 1
ATOM 9175 N N . ALA B 1 414 ? 0.949 -22 6.82 1 97.69 414 ALA B N 1
ATOM 9176 C CA . ALA B 1 414 ? 0.458 -22.391 8.141 1 97.69 414 ALA B CA 1
ATOM 9177 C C . ALA B 1 414 ? 0.023 -21.188 8.953 1 97.69 414 ALA B C 1
ATOM 9179 O O . ALA B 1 414 ? -1.062 -21.172 9.539 1 97.69 414 ALA B O 1
ATOM 9180 N N . LEU B 1 415 ? 0.87 -20.203 8.961 1 97.5 415 LEU B N 1
ATOM 9181 C CA . LEU B 1 415 ? 0.578 -18.984 9.711 1 97.5 415 LEU B CA 1
ATOM 9182 C C . LEU B 1 415 ? -0.608 -18.25 9.102 1 97.5 415 LEU B C 1
ATOM 9184 O O . LEU B 1 415 ? -1.452 -17.719 9.828 1 97.5 415 LEU B O 1
ATOM 9188 N N . TYR B 1 416 ? -0.601 -18.172 7.805 1 96.56 416 TYR B N 1
ATOM 9189 C CA . TYR B 1 416 ? -1.678 -17.5 7.09 1 96.56 416 TYR B CA 1
ATOM 9190 C C . TYR B 1 416 ? -3.021 -18.172 7.375 1 96.56 416 TYR B C 1
ATOM 9192 O O . TYR B 1 416 ? -4.008 -17.484 7.66 1 96.56 416 TYR B O 1
ATOM 9200 N N . VAL B 1 417 ? -3.078 -19.438 7.242 1 96.75 417 VAL B N 1
ATOM 9201 C CA . VAL B 1 417 ? -4.305 -20.203 7.43 1 96.75 417 VAL B CA 1
ATOM 9202 C C . VAL B 1 417 ? -4.789 -20.062 8.867 1 96.75 417 VAL B C 1
ATOM 9204 O O . VAL B 1 417 ? -5.984 -19.906 9.117 1 96.75 417 VAL B O 1
ATOM 9207 N N . GLU B 1 418 ? -3.924 -20.172 9.742 1 94.88 418 GLU B N 1
ATOM 9208 C CA . GLU B 1 418 ? -4.285 -20.031 11.148 1 94.88 418 GLU B CA 1
ATOM 9209 C C . GLU B 1 418 ? -4.914 -18.656 11.414 1 94.88 418 GLU B C 1
ATOM 9211 O O . GLU B 1 418 ? -5.875 -18.562 12.18 1 94.88 418 GLU B O 1
ATOM 9216 N N . GLU B 1 419 ? -4.379 -17.672 10.734 1 91.38 419 GLU B N 1
ATOM 9217 C CA . GLU B 1 419 ? -4.793 -16.281 10.992 1 91.38 419 GLU B CA 1
ATOM 9218 C C . GLU B 1 419 ? -6.055 -15.938 10.211 1 91.38 419 GLU B C 1
ATOM 9220 O O . GLU B 1 419 ? -6.898 -15.18 10.695 1 91.38 419 GLU B O 1
ATOM 9225 N N . HIS B 1 420 ? -6.207 -16.5 8.969 1 91.88 420 HIS B N 1
ATOM 9226 C CA . HIS B 1 420 ? -7.113 -15.789 8.062 1 91.88 420 HIS B CA 1
ATOM 9227 C C . HIS B 1 420 ? -8.031 -16.766 7.34 1 91.88 420 HIS B C 1
ATOM 9229 O O . HIS B 1 420 ? -8.914 -16.344 6.582 1 91.88 420 HIS B O 1
ATOM 9235 N N . PHE B 1 421 ? -7.941 -18.047 7.508 1 94.75 421 PHE B N 1
ATOM 9236 C CA . PHE B 1 421 ? -8.781 -19 6.793 1 94.75 421 PHE B CA 1
ATOM 9237 C C . PHE B 1 421 ? -9.414 -19.984 7.762 1 94.75 421 PHE B C 1
ATOM 9239 O O . PHE B 1 421 ? -8.883 -21.078 7.98 1 94.75 421 PHE B O 1
ATOM 9246 N N . PRO B 1 422 ? -10.648 -19.719 8.18 1 91.56 422 PRO B N 1
ATOM 9247 C CA . PRO B 1 422 ? -11.305 -20.578 9.18 1 91.56 422 PRO B CA 1
ATOM 9248 C C . PRO B 1 422 ? -11.789 -21.891 8.586 1 91.56 422 PRO B C 1
ATOM 9250 O O . PRO B 1 422 ? -12.086 -21.969 7.395 1 91.56 422 PRO B O 1
ATOM 9253 N N . PRO B 1 423 ? -11.914 -22.875 9.422 1 92.56 423 PRO B N 1
ATOM 9254 C CA . PRO B 1 423 ? -12.352 -24.188 8.961 1 92.56 423 PRO B CA 1
ATOM 9255 C C . PRO B 1 423 ? -13.742 -24.172 8.336 1 92.56 423 PRO B C 1
ATOM 9257 O O . PRO B 1 423 ? -14.023 -24.953 7.418 1 92.56 423 PRO B O 1
ATOM 9260 N N . GLU B 1 424 ? -14.562 -23.297 8.695 1 92.38 424 GLU B N 1
ATOM 9261 C CA . GLU B 1 424 ? -15.914 -23.188 8.148 1 92.38 424 GLU B CA 1
ATOM 9262 C C . GLU B 1 424 ? -15.891 -22.812 6.672 1 92.38 424 GLU B C 1
ATOM 9264 O O . GLU B 1 424 ? -16.719 -23.281 5.895 1 92.38 424 GLU B O 1
ATOM 9269 N N . SER B 1 425 ? -14.922 -21.984 6.348 1 94.25 425 SER B N 1
ATOM 9270 C CA . SER B 1 425 ? -14.773 -21.609 4.945 1 94.25 425 SER B CA 1
ATOM 9271 C C . SER B 1 425 ? -14.344 -22.797 4.094 1 94.25 425 SER B C 1
ATOM 9273 O O . SER B 1 425 ? -14.828 -22.984 2.973 1 94.25 425 SER B O 1
ATOM 9275 N N . LYS B 1 426 ? -13.5 -23.594 4.633 1 95.06 426 LYS B N 1
ATOM 9276 C CA . LYS B 1 426 ? -13.047 -24.812 3.953 1 95.06 426 LYS B CA 1
ATOM 9277 C C . LYS B 1 426 ? -14.211 -25.766 3.715 1 95.06 426 LYS B C 1
ATOM 9279 O O . LYS B 1 426 ? -14.344 -26.328 2.623 1 95.06 426 LYS B O 1
ATOM 9284 N N . ALA B 1 427 ? -15.055 -25.922 4.672 1 95.38 427 ALA B N 1
ATOM 9285 C CA . ALA B 1 427 ? -16.188 -26.812 4.578 1 95.38 427 ALA B CA 1
ATOM 9286 C C . ALA B 1 427 ? -17.188 -26.328 3.531 1 95.38 427 ALA B C 1
ATOM 9288 O O . ALA B 1 427 ? -17.719 -27.125 2.752 1 95.38 427 ALA B O 1
ATOM 9289 N N . GLN B 1 428 ? -17.422 -25.094 3.531 1 95.31 428 GLN B N 1
ATOM 9290 C CA . GLN B 1 428 ? -18.359 -24.531 2.564 1 95.31 428 GLN B CA 1
ATOM 9291 C C . GLN B 1 428 ? -17.828 -24.656 1.141 1 95.31 428 GLN B C 1
ATOM 9293 O O . GLN B 1 428 ? -18.562 -25 0.218 1 95.31 428 GLN B O 1
ATOM 9298 N N . ALA B 1 429 ? -16.594 -24.359 0.992 1 96.94 429 ALA B N 1
ATOM 9299 C CA . ALA B 1 429 ? -15.977 -24.484 -0.328 1 96.94 429 ALA B CA 1
ATOM 9300 C C . ALA B 1 429 ? -16.047 -25.922 -0.82 1 96.94 429 ALA B C 1
ATOM 9302 O O . ALA B 1 429 ? -16.266 -26.172 -2.008 1 96.94 429 ALA B O 1
ATOM 9303 N N . TYR B 1 430 ? -15.883 -26.844 0.113 1 96.88 430 TYR B N 1
ATOM 9304 C CA . TYR B 1 430 ? -15.938 -28.266 -0.242 1 96.88 430 TYR B CA 1
ATOM 9305 C C . TYR B 1 430 ? -17.328 -28.641 -0.756 1 96.88 430 TYR B C 1
ATOM 9307 O O . TYR B 1 430 ? -17.438 -29.438 -1.698 1 96.88 430 TYR B O 1
ATOM 9315 N N . GLU B 1 431 ? -18.297 -28.109 -0.171 1 96.25 431 GLU B N 1
ATOM 9316 C CA . GLU B 1 431 ? -19.656 -28.375 -0.62 1 96.25 431 GLU B CA 1
ATOM 9317 C C . GLU B 1 431 ? -19.875 -27.891 -2.049 1 96.25 431 GLU B C 1
ATOM 9319 O O . GLU B 1 431 ? -20.5 -28.562 -2.857 1 96.25 431 GLU B O 1
ATOM 9324 N N . ILE B 1 432 ? -19.344 -26.75 -2.318 1 97.12 432 ILE B N 1
ATOM 9325 C CA . ILE B 1 432 ? -19.5 -26.172 -3.645 1 97.12 432 ILE B CA 1
ATOM 9326 C C . ILE B 1 432 ? -18.766 -27.031 -4.676 1 97.12 432 ILE B C 1
ATOM 9328 O O . ILE B 1 432 ? -19.328 -27.375 -5.715 1 97.12 432 ILE B O 1
ATOM 9332 N N . VAL B 1 433 ? -17.547 -27.391 -4.363 1 97.75 433 VAL B N 1
ATOM 9333 C CA . VAL B 1 433 ? -16.719 -28.172 -5.277 1 97.75 433 VAL B CA 1
ATOM 9334 C C . VAL B 1 433 ? -17.344 -29.547 -5.508 1 97.75 433 VAL B C 1
ATOM 9336 O O . VAL B 1 433 ? -17.375 -30.047 -6.637 1 97.75 433 VAL B O 1
ATOM 9339 N N . SER B 1 434 ? -17.844 -30.109 -4.469 1 97.19 434 SER B N 1
ATOM 9340 C CA . SER B 1 434 ? -18.5 -31.422 -4.562 1 97.19 434 SER B CA 1
ATOM 9341 C C . SER B 1 434 ? -19.766 -31.344 -5.418 1 97.19 434 SER B C 1
ATOM 9343 O O . SER B 1 434 ? -20.047 -32.25 -6.191 1 97.19 434 SER B O 1
ATOM 9345 N N . ALA B 1 435 ? -20.484 -30.281 -5.25 1 97.25 435 ALA B N 1
ATOM 9346 C CA . ALA B 1 435 ? -21.703 -30.094 -6.047 1 97.25 435 ALA B CA 1
ATOM 9347 C C . ALA B 1 435 ? -21.359 -29.953 -7.527 1 97.25 435 ALA B C 1
ATOM 9349 O O . ALA B 1 435 ? -22.078 -30.469 -8.391 1 97.25 435 ALA B O 1
ATOM 9350 N N . VAL B 1 436 ? -20.344 -29.266 -7.797 1 98.25 436 VAL B N 1
ATOM 9351 C CA . VAL B 1 436 ? -19.938 -29.062 -9.18 1 98.25 436 VAL B CA 1
ATOM 9352 C C . VAL B 1 436 ? -19.469 -30.375 -9.789 1 98.25 436 VAL B C 1
ATOM 9354 O O . VAL B 1 436 ? -19.766 -30.688 -10.945 1 98.25 436 VAL B O 1
ATOM 9357 N N . ARG B 1 437 ? -18.734 -31.156 -9.031 1 97.75 437 ARG B N 1
ATOM 9358 C CA . ARG B 1 437 ? -18.312 -32.469 -9.5 1 97.75 437 ARG B CA 1
ATOM 9359 C C . ARG B 1 437 ? -19.531 -33.344 -9.828 1 97.75 437 ARG B C 1
ATOM 9361 O O . ARG B 1 437 ? -19.547 -34.031 -10.852 1 97.75 437 ARG B O 1
ATOM 9368 N N . SER B 1 438 ? -20.469 -33.312 -8.945 1 97.06 438 SER B N 1
ATOM 9369 C CA . SER B 1 438 ? -21.688 -34.094 -9.172 1 97.06 438 SER B CA 1
ATOM 9370 C C . SER B 1 438 ? -22.406 -33.656 -10.438 1 97.06 438 SER B C 1
ATOM 9372 O O . SER B 1 438 ? -22.906 -34.469 -11.203 1 97.06 438 SER B O 1
ATOM 9374 N N . ALA B 1 439 ? -22.438 -32.375 -10.617 1 96.88 439 ALA B N 1
ATOM 9375 C CA . ALA B 1 439 ? -23.062 -31.844 -11.812 1 96.88 439 ALA B CA 1
ATOM 9376 C C . ALA B 1 439 ? -22.297 -32.25 -13.07 1 96.88 439 ALA B C 1
ATOM 9378 O O . ALA B 1 439 ? -22.891 -32.5 -14.117 1 96.88 439 ALA B O 1
ATOM 9379 N N . PHE B 1 440 ? -21.031 -32.219 -12.969 1 96.94 440 PHE B N 1
ATOM 9380 C CA . PHE B 1 440 ? -20.172 -32.625 -14.078 1 96.94 440 PHE B CA 1
ATOM 9381 C C . PHE B 1 440 ? -20.469 -34.094 -14.469 1 96.94 440 PHE B C 1
ATOM 9383 O O . PHE B 1 440 ? -20.672 -34.375 -15.641 1 96.94 440 PHE B O 1
ATOM 9390 N N . ILE B 1 441 ? -20.562 -34.969 -13.539 1 96.88 441 ILE B N 1
ATOM 9391 C CA . ILE B 1 441 ? -20.812 -36.375 -13.758 1 96.88 441 ILE B CA 1
ATOM 9392 C C . ILE B 1 441 ? -22.188 -36.562 -14.383 1 96.88 441 ILE B C 1
ATOM 9394 O O . ILE B 1 441 ? -22.344 -37.344 -15.336 1 96.88 441 ILE B O 1
ATOM 9398 N N . ALA B 1 442 ? -23.094 -35.875 -13.898 1 95.88 442 ALA B N 1
ATOM 9399 C CA . ALA B 1 442 ? -24.453 -35.969 -14.422 1 95.88 442 ALA B CA 1
ATOM 9400 C C . ALA B 1 442 ? -24.516 -35.469 -15.867 1 95.88 442 ALA B C 1
ATOM 9402 O O . ALA B 1 442 ? -25.266 -36.031 -16.688 1 95.88 442 ALA B O 1
ATOM 9403 N N . ASN B 1 443 ? -23.812 -34.5 -16.141 1 94.81 443 ASN B N 1
ATOM 9404 C CA . ASN B 1 443 ? -23.828 -33.906 -17.469 1 94.81 443 ASN B CA 1
ATOM 9405 C C . ASN B 1 443 ? -23.219 -34.844 -18.5 1 94.81 443 ASN B C 1
ATOM 9407 O O . ASN B 1 443 ? -23.516 -34.75 -19.703 1 94.81 443 ASN B O 1
ATOM 9411 N N . LEU B 1 444 ? -22.328 -35.688 -18.109 1 94.5 444 LEU B N 1
ATOM 9412 C CA . LEU B 1 444 ? -21.688 -36.625 -19.031 1 94.5 444 LEU B CA 1
ATOM 9413 C C . LEU B 1 444 ? -22.719 -37.469 -19.734 1 94.5 444 LEU B C 1
ATOM 9415 O O . LEU B 1 444 ? -22.531 -37.844 -20.906 1 94.5 444 LEU B O 1
ATOM 9419 N N . ASP B 1 445 ? -23.781 -37.719 -19.125 1 93.06 445 ASP B N 1
ATOM 9420 C CA . ASP B 1 445 ? -24.859 -38.5 -19.719 1 93.06 445 ASP B CA 1
ATOM 9421 C C . ASP B 1 445 ? -25.531 -37.75 -20.859 1 93.06 445 ASP B C 1
ATOM 9423 O O . ASP B 1 445 ? -26.188 -38.375 -21.703 1 93.06 445 ASP B O 1
ATOM 9427 N N . ASN B 1 446 ? -25.312 -36.531 -20.938 1 90.56 446 ASN B N 1
ATOM 9428 C CA . ASN B 1 446 ? -25.984 -35.719 -21.938 1 90.56 446 ASN B CA 1
ATOM 9429 C C . ASN B 1 446 ? -25.047 -35.312 -23.062 1 90.56 446 ASN B C 1
ATOM 9431 O O . ASN B 1 446 ? -25.406 -34.531 -23.938 1 90.56 446 ASN B O 1
ATOM 9435 N N . VAL B 1 447 ? -23.844 -35.812 -23.031 1 91.69 447 VAL B N 1
ATOM 9436 C CA . VAL B 1 447 ? -22.891 -35.531 -24.109 1 91.69 447 VAL B CA 1
ATOM 9437 C C . VAL B 1 447 ? -23.141 -36.469 -25.281 1 91.69 447 VAL B C 1
ATOM 9439 O O . VAL B 1 447 ? -22.922 -37.688 -25.188 1 91.69 447 VAL B O 1
ATOM 9442 N N . PRO B 1 448 ? -23.531 -35.938 -26.422 1 87.5 448 PRO B N 1
ATOM 9443 C CA . PRO B 1 448 ? -24.047 -36.781 -27.5 1 87.5 448 PRO B CA 1
ATOM 9444 C C . PRO B 1 448 ? -22.938 -37.531 -28.25 1 87.5 448 PRO B C 1
ATOM 9446 O O . PRO B 1 448 ? -23.188 -38.562 -28.891 1 87.5 448 PRO B O 1
ATOM 9449 N N . TRP B 1 449 ? -21.797 -37.125 -28.234 1 89.88 449 TRP B N 1
ATOM 9450 C CA . TRP B 1 449 ? -20.75 -37.656 -29.125 1 89.88 449 TRP B CA 1
ATOM 9451 C C . TRP B 1 449 ? -19.938 -38.719 -28.406 1 89.88 449 TRP B C 1
ATOM 9453 O O . TRP B 1 449 ? -19.109 -39.406 -29.031 1 89.88 449 TRP B O 1
ATOM 9463 N N . MET B 1 450 ? -20.094 -38.844 -27.125 1 91.62 450 MET B N 1
ATOM 9464 C CA . MET B 1 450 ? -19.312 -39.812 -26.359 1 91.62 450 MET B CA 1
ATOM 9465 C C . MET B 1 450 ? -19.953 -41.188 -26.375 1 91.62 450 MET B C 1
ATOM 9467 O O . MET B 1 450 ? -21.125 -41.344 -26.016 1 91.62 450 MET B O 1
ATOM 9471 N N . ASP B 1 451 ? -19.203 -42.25 -26.766 1 93.25 451 ASP B N 1
ATOM 9472 C CA . ASP B 1 451 ? -19.719 -43.625 -26.75 1 93.25 451 ASP B CA 1
ATOM 9473 C C . ASP B 1 451 ? -19.828 -44.156 -25.328 1 93.25 451 ASP B C 1
ATOM 9475 O O . ASP B 1 451 ? -19.25 -43.562 -24.391 1 93.25 451 ASP B O 1
ATOM 9479 N N . GLN B 1 452 ? -20.453 -45.25 -25.141 1 93.5 452 GLN B N 1
ATOM 9480 C CA . GLN B 1 452 ? -20.844 -45.75 -23.828 1 93.5 452 GLN B CA 1
ATOM 9481 C C . GLN B 1 452 ? -19.609 -46.156 -23.016 1 93.5 452 GLN B C 1
ATOM 9483 O O . GLN B 1 452 ? -19.547 -45.906 -21.797 1 93.5 452 GLN B O 1
ATOM 9488 N N . LYS B 1 453 ? -18.75 -46.75 -23.609 1 93.31 453 LYS B N 1
ATOM 9489 C CA . LYS B 1 453 ? -17.562 -47.188 -22.891 1 93.31 453 LYS B CA 1
ATOM 9490 C C . LYS B 1 453 ? -16.734 -46 -22.391 1 93.31 453 LYS B C 1
ATOM 9492 O O . LYS B 1 453 ? -16.328 -45.969 -21.234 1 93.31 453 LYS B O 1
ATOM 9497 N N . THR B 1 454 ? -16.516 -45.125 -23.266 1 95.06 454 THR B N 1
ATOM 9498 C CA . THR B 1 454 ? -15.797 -43.906 -22.906 1 95.06 454 THR B CA 1
ATOM 9499 C C . THR B 1 454 ? -16.531 -43.125 -21.812 1 95.06 454 THR B C 1
ATOM 9501 O O . THR B 1 454 ? -15.922 -42.625 -20.875 1 95.06 454 THR B O 1
ATOM 9504 N N . LEU B 1 455 ? -17.797 -43.094 -21.938 1 95.5 455 LEU B N 1
ATOM 9505 C CA . LEU B 1 455 ? -18.641 -42.406 -20.984 1 95.5 455 LEU B CA 1
ATOM 9506 C C . LEU B 1 455 ? -18.5 -43 -19.594 1 95.5 455 LEU B C 1
ATOM 9508 O O . LEU B 1 455 ? -18.344 -42.281 -18.609 1 95.5 455 LEU B O 1
ATOM 9512 N N . GLN B 1 456 ? -18.531 -44.281 -19.5 1 95.31 456 GLN B N 1
ATOM 9513 C CA . GLN B 1 456 ? -18.453 -44.938 -18.203 1 95.31 456 GLN B CA 1
ATOM 9514 C C . GLN B 1 456 ? -17.094 -44.719 -17.547 1 95.31 456 GLN B C 1
ATOM 9516 O O . GLN B 1 456 ? -17 -44.5 -16.344 1 95.31 456 GLN B O 1
ATOM 9521 N N . THR B 1 457 ? -16.125 -44.781 -18.344 1 95.31 457 THR B N 1
ATOM 9522 C CA . THR B 1 457 ? -14.773 -44.562 -17.828 1 95.31 457 THR B CA 1
ATOM 9523 C C . THR B 1 457 ? -14.617 -43.094 -17.375 1 95.31 457 THR B C 1
ATOM 9525 O O . THR B 1 457 ? -13.961 -42.844 -16.359 1 95.31 457 THR B O 1
ATOM 9528 N N . ALA B 1 458 ? -15.203 -42.219 -18.156 1 96.38 458 ALA B N 1
ATOM 9529 C CA . ALA B 1 458 ? -15.156 -40.812 -17.812 1 96.38 458 ALA B CA 1
ATOM 9530 C C . ALA B 1 458 ? -15.859 -40.562 -16.484 1 96.38 458 ALA B C 1
ATOM 9532 O O . ALA B 1 458 ? -15.398 -39.75 -15.672 1 96.38 458 ALA B O 1
ATOM 9533 N N . LYS B 1 459 ? -16.938 -41.188 -16.25 1 97.06 459 LYS B N 1
ATOM 9534 C CA . LYS B 1 459 ? -17.672 -41.031 -15.008 1 97.06 459 LYS B CA 1
ATOM 9535 C C . LYS B 1 459 ? -16.844 -41.531 -13.82 1 97.06 459 LYS B C 1
ATOM 9537 O O . LYS B 1 459 ? -16.812 -40.875 -12.773 1 97.06 459 LYS B O 1
ATOM 9542 N N . ILE B 1 460 ? -16.25 -42.625 -14.047 1 96.88 460 ILE B N 1
ATOM 9543 C CA . ILE B 1 460 ? -15.414 -43.188 -12.984 1 96.88 460 ILE B CA 1
ATOM 9544 C C . ILE B 1 460 ? -14.258 -42.25 -12.68 1 96.88 460 ILE B C 1
ATOM 9546 O O . ILE B 1 460 ? -13.938 -42 -11.516 1 96.88 460 ILE B O 1
ATOM 9550 N N . LYS B 1 461 ? -13.617 -41.75 -13.711 1 97.06 461 LYS B N 1
ATOM 9551 C CA . LYS B 1 461 ? -12.508 -40.812 -13.523 1 97.06 461 LYS B CA 1
ATOM 9552 C C . LYS B 1 461 ? -12.953 -39.562 -12.75 1 97.06 461 LYS B C 1
ATOM 9554 O O . LYS B 1 461 ? -12.273 -39.125 -11.82 1 97.06 461 LYS B O 1
ATOM 9559 N N . ALA B 1 462 ? -14.086 -39 -13.117 1 97.31 462 ALA B N 1
ATOM 9560 C CA . ALA B 1 462 ? -14.602 -37.812 -12.438 1 97.31 462 ALA B CA 1
ATOM 9561 C C . ALA B 1 462 ? -14.977 -38.125 -10.992 1 97.31 462 ALA B C 1
ATOM 9563 O O . ALA B 1 462 ? -14.727 -37.312 -10.094 1 97.31 462 ALA B O 1
ATOM 9564 N N . GLN B 1 463 ? -15.508 -39.25 -10.781 1 96.5 463 GLN B N 1
ATOM 9565 C CA . GLN B 1 463 ? -15.969 -39.656 -9.461 1 96.5 463 GLN B CA 1
ATOM 9566 C C . GLN B 1 463 ? -14.797 -39.875 -8.523 1 96.5 463 GLN B C 1
ATOM 9568 O O . GLN B 1 463 ? -14.891 -39.656 -7.316 1 96.5 463 GLN B O 1
ATOM 9573 N N . THR B 1 464 ? -13.781 -40.312 -9.094 1 95.69 464 THR B N 1
ATOM 9574 C CA . THR B 1 464 ? -12.648 -40.688 -8.258 1 95.69 464 THR B CA 1
ATOM 9575 C C . THR B 1 464 ? -11.641 -39.562 -8.164 1 95.69 464 THR B C 1
ATOM 9577 O O . THR B 1 464 ? -10.633 -39.688 -7.461 1 95.69 464 THR B O 1
ATOM 9580 N N . ALA B 1 465 ? -11.852 -38.531 -8.875 1 95.62 465 ALA B N 1
ATOM 9581 C CA . ALA B 1 465 ? -10.945 -37.375 -8.812 1 95.62 465 ALA B CA 1
ATOM 9582 C C . ALA B 1 465 ? -10.797 -36.875 -7.387 1 95.62 465 ALA B C 1
ATOM 9584 O O . ALA B 1 465 ? -11.797 -36.625 -6.695 1 95.62 465 ALA B O 1
ATOM 9585 N N . GLY B 1 466 ? -9.539 -36.75 -6.934 1 93.69 466 GLY B N 1
ATOM 9586 C CA . GLY B 1 466 ? -9.273 -36.219 -5.609 1 93.69 466 GLY B CA 1
ATOM 9587 C C . GLY B 1 466 ? -9.539 -34.719 -5.512 1 93.69 466 GLY B C 1
ATOM 9588 O O . GLY B 1 466 ? -9.523 -34 -6.523 1 93.69 466 GLY B O 1
ATOM 9589 N N . ILE B 1 467 ? -9.836 -34.219 -4.301 1 94.56 467 ILE B N 1
ATOM 9590 C CA . ILE B 1 467 ? -10.047 -32.781 -4.035 1 94.56 467 ILE B CA 1
ATOM 9591 C C . ILE B 1 467 ? -9.117 -32.344 -2.91 1 94.56 467 ILE B C 1
ATOM 9593 O O . ILE B 1 467 ? -9.25 -32.781 -1.77 1 94.56 467 ILE B O 1
ATOM 9597 N N . GLN B 1 468 ? -8.117 -31.562 -3.254 1 94.5 468 GLN B N 1
ATOM 9598 C CA . GLN B 1 468 ? -7.312 -30.828 -2.273 1 94.5 468 GLN B CA 1
ATOM 9599 C C . GLN B 1 468 ? -7.824 -29.406 -2.094 1 94.5 468 GLN B C 1
ATOM 9601 O O . GLN B 1 468 ? -7.641 -28.562 -2.973 1 94.5 468 GLN B O 1
ATOM 9606 N N . LEU B 1 469 ? -8.367 -29.188 -0.918 1 95.94 469 LEU B N 1
ATOM 9607 C CA . LEU B 1 469 ? -9.039 -27.906 -0.719 1 95.94 469 LEU B CA 1
ATOM 9608 C C . LEU B 1 469 ? -8.445 -27.156 0.475 1 95.94 469 LEU B C 1
ATOM 9610 O O . LEU B 1 469 ? -8.367 -27.703 1.577 1 95.94 469 LEU B O 1
ATOM 9614 N N . GLY B 1 470 ? -8.133 -25.953 0.25 1 96.5 470 GLY B N 1
ATOM 9615 C CA . GLY B 1 470 ? -7.688 -25.078 1.327 1 96.5 470 GLY B CA 1
ATOM 9616 C C . GLY B 1 470 ? -6.238 -25.297 1.712 1 96.5 470 GLY B C 1
ATOM 9617 O O . GLY B 1 470 ? -5.348 -24.594 1.224 1 96.5 470 GLY B O 1
ATOM 9618 N N . TYR B 1 471 ? -6.043 -26.344 2.535 1 96.38 471 TYR B N 1
ATOM 9619 C CA . TYR B 1 471 ? -4.715 -26.625 3.062 1 96.38 471 TYR B CA 1
ATOM 9620 C C . TYR B 1 471 ? -4.637 -28.047 3.607 1 96.38 471 TYR B C 1
ATOM 9622 O O . TYR B 1 471 ? -5.652 -28.609 4.016 1 96.38 471 TYR B O 1
ATOM 9630 N N . PRO B 1 472 ? -3.455 -28.641 3.512 1 95.06 472 PRO B N 1
ATOM 9631 C CA . PRO B 1 472 ? -3.271 -29.922 4.199 1 95.06 472 PRO B CA 1
ATOM 9632 C C . PRO B 1 472 ? -3.123 -29.766 5.711 1 95.06 472 PRO B C 1
ATOM 9634 O O . PRO B 1 472 ? -2.49 -28.812 6.176 1 95.06 472 PRO B O 1
ATOM 9637 N N . ASP B 1 473 ? -3.598 -30.703 6.449 1 91.69 473 ASP B N 1
ATOM 9638 C CA . ASP B 1 473 ? -3.66 -30.594 7.902 1 91.69 473 ASP B CA 1
ATOM 9639 C C . ASP B 1 473 ? -2.262 -30.609 8.516 1 91.69 473 ASP B C 1
ATOM 9641 O O . ASP B 1 473 ? -2.027 -30 9.562 1 91.69 473 ASP B O 1
ATOM 9645 N N . TRP B 1 474 ? -1.354 -31.234 7.887 1 92.81 474 TRP B N 1
ATOM 9646 C CA . TRP B 1 474 ? -0.039 -31.453 8.484 1 92.81 474 TRP B CA 1
ATOM 9647 C C . TRP B 1 474 ? 0.702 -30.125 8.656 1 92.81 474 TRP B C 1
ATOM 9649 O O . TRP B 1 474 ? 1.604 -30.016 9.492 1 92.81 474 TRP B O 1
ATOM 9659 N N . ILE B 1 475 ? 0.402 -29.094 7.871 1 95.25 475 ILE B N 1
ATOM 9660 C CA . ILE B 1 475 ? 1.158 -27.844 7.973 1 95.25 475 ILE B CA 1
ATOM 9661 C C . ILE B 1 475 ? 0.858 -27.172 9.305 1 95.25 475 ILE B C 1
ATOM 9663 O O . ILE B 1 475 ? 1.607 -26.297 9.75 1 95.25 475 ILE B O 1
ATOM 9667 N N . LEU B 1 476 ? -0.284 -27.578 9.969 1 95.25 476 LEU B N 1
ATOM 9668 C CA . LEU B 1 476 ? -0.658 -26.984 11.25 1 95.25 476 LEU B CA 1
ATOM 9669 C C . LEU B 1 476 ? -0.07 -27.781 12.414 1 95.25 476 LEU B C 1
ATOM 9671 O O . LEU B 1 476 ? -0.226 -27.406 13.578 1 95.25 476 LEU B O 1
ATOM 9675 N N . ASN B 1 477 ? 0.607 -28.891 12.086 1 95.69 477 ASN B N 1
ATOM 9676 C CA . ASN B 1 477 ? 1.375 -29.672 13.047 1 95.69 477 ASN B CA 1
ATOM 9677 C C . ASN B 1 477 ? 2.832 -29.234 13.094 1 95.69 477 ASN B C 1
ATOM 9679 O O . ASN B 1 477 ? 3.59 -29.453 12.148 1 95.69 477 ASN B O 1
ATOM 9683 N N . VAL B 1 478 ? 3.25 -28.703 14.203 1 96.94 478 VAL B N 1
ATOM 9684 C CA . VAL B 1 478 ? 4.547 -28.047 14.352 1 96.94 478 VAL B CA 1
ATOM 9685 C C . VAL B 1 478 ? 5.664 -29.047 14.039 1 96.94 478 VAL B C 1
ATOM 9687 O O . VAL B 1 478 ? 6.621 -28.719 13.336 1 96.94 478 VAL B O 1
ATOM 9690 N N . THR B 1 479 ? 5.484 -30.25 14.57 1 96.62 479 THR B N 1
ATOM 9691 C CA . THR B 1 479 ? 6.516 -31.266 14.375 1 96.62 479 THR B CA 1
ATOM 9692 C C . THR B 1 479 ? 6.672 -31.594 12.898 1 96.62 479 THR B C 1
ATOM 9694 O O . THR B 1 479 ? 7.793 -31.672 12.391 1 96.62 479 THR B O 1
ATOM 9697 N N . LYS B 1 480 ? 5.605 -31.766 12.227 1 94.62 480 LYS B N 1
ATOM 9698 C CA . LYS B 1 480 ? 5.645 -32.125 10.805 1 94.62 480 LYS B CA 1
ATOM 9699 C C . LYS B 1 480 ? 6.141 -30.938 9.977 1 94.62 480 LYS B C 1
ATOM 9701 O O . LYS B 1 480 ? 6.91 -31.125 9.023 1 94.62 480 LYS B O 1
ATOM 9706 N N . LEU B 1 481 ? 5.695 -29.781 10.297 1 96.44 481 LEU B N 1
ATOM 9707 C CA . LEU B 1 481 ? 6.141 -28.594 9.578 1 96.44 481 LEU B CA 1
ATOM 9708 C C . LEU B 1 481 ? 7.645 -28.406 9.727 1 96.44 481 LEU B C 1
ATOM 9710 O O . LEU B 1 481 ? 8.336 -28.109 8.75 1 96.44 481 LEU B O 1
ATOM 9714 N N . ASP B 1 482 ? 8.156 -28.578 10.961 1 97.19 482 ASP B N 1
ATOM 9715 C CA . ASP B 1 482 ? 9.586 -28.406 11.234 1 97.19 482 ASP B CA 1
ATOM 9716 C C . ASP B 1 482 ? 10.414 -29.422 10.461 1 97.19 482 ASP B C 1
ATOM 9718 O O . ASP B 1 482 ? 11.508 -29.109 9.977 1 97.19 482 ASP B O 1
ATOM 9722 N N . LYS B 1 483 ? 9.906 -30.578 10.406 1 94.56 483 LYS B N 1
ATOM 9723 C CA . LYS B 1 483 ? 10.617 -31.625 9.688 1 94.56 483 LYS B CA 1
ATOM 9724 C C . LYS B 1 483 ? 10.773 -31.266 8.211 1 94.56 483 LYS B C 1
ATOM 9726 O O . LYS B 1 483 ? 11.797 -31.578 7.602 1 94.56 483 LYS B O 1
ATOM 9731 N N . ASN B 1 484 ? 9.836 -30.641 7.625 1 92.56 484 ASN B N 1
ATOM 9732 C CA . ASN B 1 484 ? 9.859 -30.266 6.219 1 92.56 484 ASN B CA 1
ATOM 9733 C C . ASN B 1 484 ? 10.992 -29.297 5.922 1 92.56 484 ASN B C 1
ATOM 9735 O O . ASN B 1 484 ? 11.453 -29.188 4.781 1 92.56 484 ASN B O 1
ATOM 9739 N N . TYR B 1 485 ? 11.492 -28.578 6.906 1 96 485 TYR B N 1
ATOM 9740 C CA . TYR B 1 485 ? 12.523 -27.578 6.688 1 96 485 TYR B CA 1
ATOM 9741 C C . TYR B 1 485 ? 13.781 -27.891 7.492 1 96 485 TYR B C 1
ATOM 9743 O O . TYR B 1 485 ? 14.625 -27.031 7.711 1 96 485 TYR B O 1
ATOM 9751 N N . GLU B 1 486 ? 13.898 -29.125 7.918 1 95 486 GLU B N 1
ATOM 9752 C CA . GLU B 1 486 ? 14.984 -29.531 8.805 1 95 486 GLU B CA 1
ATOM 9753 C C . GLU B 1 486 ? 16.344 -29.312 8.148 1 95 486 GLU B C 1
ATOM 9755 O O . GLU B 1 486 ? 17.312 -28.969 8.828 1 95 486 GLU B O 1
ATOM 9760 N N . MET B 1 487 ? 16.469 -29.359 6.875 1 92.81 487 MET B N 1
ATOM 9761 C CA . MET B 1 487 ? 17.766 -29.312 6.18 1 92.81 487 MET B CA 1
ATOM 9762 C C . MET B 1 487 ? 18.141 -27.859 5.844 1 92.81 487 MET B C 1
ATOM 9764 O O . MET B 1 487 ? 19.25 -27.594 5.406 1 92.81 487 MET B O 1
ATOM 9768 N N . VAL B 1 488 ? 17.203 -26.969 5.945 1 96.75 488 VAL B N 1
ATOM 9769 C CA . VAL B 1 488 ? 17.469 -25.578 5.59 1 96.75 488 VAL B CA 1
ATOM 9770 C C . VAL B 1 488 ? 18.219 -24.891 6.727 1 96.75 488 VAL B C 1
ATOM 9772 O O . VAL B 1 488 ? 17.859 -25.031 7.895 1 96.75 488 VAL B O 1
ATOM 9775 N N . LYS B 1 489 ? 19.281 -24.203 6.395 1 96.06 489 LYS B N 1
ATOM 9776 C CA . LYS B 1 489 ? 20.031 -23.375 7.332 1 96.06 489 LYS B CA 1
ATOM 9777 C C . LYS B 1 489 ? 19.922 -21.891 6.957 1 96.06 489 LYS B C 1
ATOM 9779 O O . LYS B 1 489 ? 20.344 -21.5 5.867 1 96.06 489 LYS B O 1
ATOM 9784 N N . VAL B 1 490 ? 19.297 -21.141 7.84 1 96.81 490 VAL B N 1
ATOM 9785 C CA . VAL B 1 490 ? 19.203 -19.703 7.625 1 96.81 490 VAL B CA 1
ATOM 9786 C C . VAL B 1 490 ? 20.203 -18.969 8.523 1 96.81 490 VAL B C 1
ATOM 9788 O O . VAL B 1 490 ? 20.203 -19.156 9.742 1 96.81 490 VAL B O 1
ATOM 9791 N N . THR B 1 491 ? 21.094 -18.219 7.926 1 94 491 THR B N 1
ATOM 9792 C CA . THR B 1 491 ? 22.094 -17.453 8.656 1 94 491 THR B CA 1
ATOM 9793 C C . THR B 1 491 ? 21.75 -15.977 8.688 1 94 491 THR B C 1
ATOM 9795 O O . THR B 1 491 ? 21.609 -15.344 7.633 1 94 491 THR B O 1
ATOM 9798 N N . LYS B 1 492 ? 21.594 -15.461 9.906 1 93.31 492 LYS B N 1
ATOM 9799 C CA . LYS B 1 492 ? 21.281 -14.039 10.078 1 93.31 492 LYS B CA 1
ATOM 9800 C C . LYS B 1 492 ? 22.328 -13.164 9.391 1 93.31 492 LYS B C 1
ATOM 9802 O O . LYS B 1 492 ? 23.531 -13.391 9.539 1 93.31 492 LYS B O 1
ATOM 9807 N N . GLY B 1 493 ? 21.859 -12.344 8.539 1 92.69 493 GLY B N 1
ATOM 9808 C CA . GLY B 1 493 ? 22.719 -11.375 7.883 1 92.69 493 GLY B CA 1
ATOM 9809 C C . GLY B 1 493 ? 23.344 -11.906 6.605 1 92.69 493 GLY B C 1
ATOM 9810 O O . GLY B 1 493 ? 24 -11.156 5.871 1 92.69 493 GLY B O 1
ATOM 9811 N N . ALA B 1 494 ? 23.188 -13.117 6.312 1 95.38 494 ALA B N 1
ATOM 9812 C CA . ALA B 1 494 ? 23.734 -13.711 5.098 1 95.38 494 ALA B CA 1
ATOM 9813 C C . ALA B 1 494 ? 22.625 -14.133 4.137 1 95.38 494 ALA B C 1
ATOM 9815 O O . ALA B 1 494 ? 22.344 -15.328 4 1 95.38 494 ALA B O 1
ATOM 9816 N N . PHE B 1 495 ? 22.109 -13.195 3.475 1 96.06 495 PHE B N 1
ATOM 9817 C CA . PHE B 1 495 ? 20.891 -13.406 2.707 1 96.06 495 PHE B CA 1
ATOM 9818 C C . PHE B 1 495 ? 21.141 -14.328 1.521 1 96.06 495 PHE B C 1
ATOM 9820 O O . PHE B 1 495 ? 20.391 -15.281 1.303 1 96.06 495 PHE B O 1
ATOM 9827 N N . LEU B 1 496 ? 22.25 -14.102 0.748 1 95.94 496 LEU B N 1
ATOM 9828 C CA . LEU B 1 496 ? 22.547 -14.93 -0.417 1 95.94 496 LEU B CA 1
ATOM 9829 C C . LEU B 1 496 ? 22.875 -16.359 0.002 1 95.94 496 LEU B C 1
ATOM 9831 O O . LEU B 1 496 ? 22.422 -17.312 -0.64 1 95.94 496 LEU B O 1
ATOM 9835 N N . ASP B 1 497 ? 23.578 -16.531 1.077 1 94.12 497 ASP B N 1
ATOM 9836 C CA . ASP B 1 497 ? 23.906 -17.859 1.593 1 94.12 497 ASP B CA 1
ATOM 9837 C C . ASP B 1 497 ? 22.641 -18.609 2.018 1 94.12 497 ASP B C 1
ATOM 9839 O O . ASP B 1 497 ? 22.531 -19.812 1.792 1 94.12 497 ASP B O 1
ATOM 9843 N N . SER B 1 498 ? 21.797 -17.875 2.654 1 96.19 498 SER B N 1
ATOM 9844 C CA . SER B 1 498 ? 20.531 -18.484 3.068 1 96.19 498 SER B CA 1
ATOM 9845 C C . SER B 1 498 ? 19.719 -18.938 1.864 1 96.19 498 SER B C 1
ATOM 9847 O O . SER B 1 498 ? 19.062 -19.969 1.908 1 96.19 498 SER B O 1
ATOM 9849 N N . TYR B 1 499 ? 19.766 -18.141 0.801 1 95.5 499 TYR B N 1
ATOM 9850 C CA . TYR B 1 499 ? 19.078 -18.516 -0.427 1 95.5 499 TYR B CA 1
ATOM 9851 C C . TYR B 1 499 ? 19.625 -19.828 -0.974 1 95.5 499 TYR B C 1
ATOM 9853 O O . TYR B 1 499 ? 18.859 -20.719 -1.352 1 95.5 499 TYR B O 1
ATOM 9861 N N . PHE B 1 500 ? 20.906 -19.984 -0.976 1 92.94 500 PHE B N 1
ATOM 9862 C CA . PHE B 1 500 ? 21.516 -21.188 -1.523 1 92.94 500 PHE B CA 1
ATOM 9863 C C . PHE B 1 500 ? 21.234 -22.391 -0.621 1 92.94 500 PHE B C 1
ATOM 9865 O O . PHE B 1 500 ? 21.062 -23.516 -1.103 1 92.94 500 PHE B O 1
ATOM 9872 N N . SER B 1 501 ? 21.156 -22.172 0.636 1 94.19 501 SER B N 1
ATOM 9873 C CA . SER B 1 501 ? 20.766 -23.25 1.547 1 94.19 501 SER B CA 1
ATOM 9874 C C . SER B 1 501 ? 19.359 -23.75 1.259 1 94.19 501 SER B C 1
ATOM 9876 O O . SER B 1 501 ? 19.109 -24.953 1.248 1 94.19 501 SER B O 1
ATOM 9878 N N . VAL B 1 502 ? 18.484 -22.766 1.079 1 95.19 502 VAL B N 1
ATOM 9879 C CA . VAL B 1 502 ? 17.094 -23.109 0.743 1 95.19 502 VAL B CA 1
ATOM 9880 C C . VAL B 1 502 ? 17.062 -23.875 -0.579 1 95.19 502 VAL B C 1
ATOM 9882 O O . VAL B 1 502 ? 16.375 -24.891 -0.696 1 95.19 502 VAL B O 1
ATOM 9885 N N . SER B 1 503 ? 17.797 -23.391 -1.565 1 92 503 SER B N 1
ATOM 9886 C CA . SER B 1 503 ? 17.828 -24 -2.893 1 92 503 SER B CA 1
ATOM 9887 C C . SER B 1 503 ? 18.391 -25.422 -2.838 1 92 503 SER B C 1
ATOM 9889 O O . SER B 1 503 ? 17.844 -26.328 -3.479 1 92 503 SER B O 1
ATOM 9891 N N . GLN B 1 504 ? 19.391 -25.609 -2.023 1 89.06 504 GLN B N 1
ATOM 9892 C CA . GLN B 1 504 ? 20.016 -26.922 -1.884 1 89.06 504 GLN B CA 1
ATOM 9893 C C . GLN B 1 504 ? 19.094 -27.891 -1.166 1 89.06 504 GLN B C 1
ATOM 9895 O O . GLN B 1 504 ? 18.953 -29.047 -1.573 1 89.06 504 GLN B O 1
ATOM 9900 N N . ALA B 1 505 ? 18.516 -27.422 -0.171 1 90.75 505 ALA B N 1
ATOM 9901 C CA . ALA B 1 505 ? 17.578 -28.25 0.568 1 90.75 505 ALA B CA 1
ATOM 9902 C C . ALA B 1 505 ? 16.391 -28.656 -0.308 1 90.75 505 ALA B C 1
ATOM 9904 O O . ALA B 1 505 ? 15.922 -29.797 -0.245 1 90.75 505 ALA B O 1
ATOM 9905 N N . ALA B 1 506 ? 15.914 -27.719 -1.065 1 89.56 506 ALA B N 1
ATOM 9906 C CA . ALA B 1 506 ? 14.797 -28 -1.964 1 89.56 506 ALA B CA 1
ATOM 9907 C C . ALA B 1 506 ? 15.18 -29.047 -3.004 1 89.56 506 ALA B C 1
ATOM 9909 O O . ALA B 1 506 ? 14.383 -29.938 -3.334 1 89.56 506 ALA B O 1
ATOM 9910 N N . ALA B 1 507 ? 16.328 -28.953 -3.537 1 85.88 507 ALA B N 1
ATOM 9911 C CA . ALA B 1 507 ? 16.828 -29.922 -4.504 1 85.88 507 ALA B CA 1
ATOM 9912 C C . ALA B 1 507 ? 16.938 -31.312 -3.871 1 85.88 507 ALA B C 1
ATOM 9914 O O . ALA B 1 507 ? 16.562 -32.312 -4.48 1 85.88 507 ALA B O 1
ATOM 9915 N N . LEU B 1 508 ? 17.516 -31.328 -2.709 1 85.44 508 LEU B N 1
ATOM 9916 C CA . LEU B 1 508 ? 17.688 -32.594 -2.016 1 85.44 508 LEU B CA 1
ATOM 9917 C C . LEU B 1 508 ? 16.328 -33.25 -1.735 1 85.44 508 LEU B C 1
ATOM 9919 O O . LEU B 1 508 ? 16.172 -34.469 -1.891 1 85.44 508 LEU B O 1
ATOM 9923 N N . ASN B 1 509 ? 15.438 -32.469 -1.292 1 85.69 509 ASN B N 1
ATOM 9924 C CA . ASN B 1 509 ? 14.094 -32.969 -1.052 1 85.69 509 ASN B CA 1
ATOM 9925 C C . ASN B 1 509 ? 13.461 -33.531 -2.33 1 85.69 509 ASN B C 1
ATOM 9927 O O . ASN B 1 509 ? 12.805 -34.562 -2.305 1 85.69 509 ASN B O 1
ATOM 9931 N N . THR B 1 510 ? 13.633 -32.812 -3.463 1 86.88 510 THR B N 1
ATOM 9932 C CA . THR B 1 510 ? 13.078 -33.219 -4.742 1 86.88 510 THR B CA 1
ATOM 9933 C C . THR B 1 510 ? 13.695 -34.562 -5.184 1 86.88 510 THR B C 1
ATOM 9935 O O . THR B 1 510 ? 12.984 -35.469 -5.621 1 86.88 510 THR B O 1
ATOM 9938 N N . TRP B 1 511 ? 14.93 -34.719 -4.969 1 85.75 511 TRP B N 1
ATOM 9939 C CA . TRP B 1 511 ? 15.633 -35.906 -5.402 1 85.75 511 TRP B CA 1
ATOM 9940 C C . TRP B 1 511 ? 15.312 -37.094 -4.496 1 85.75 511 TRP B C 1
ATOM 9942 O O . TRP B 1 511 ? 15.336 -38.25 -4.938 1 85.75 511 TRP B O 1
ATOM 9952 N N . SER B 1 512 ? 15.023 -36.781 -3.33 1 86 512 SER B N 1
ATOM 9953 C CA . SER B 1 512 ? 14.711 -37.844 -2.365 1 86 512 SER B CA 1
ATOM 9954 C C . SER B 1 512 ? 13.391 -38.531 -2.703 1 86 512 SER B C 1
ATOM 9956 O O . SER B 1 512 ? 13.102 -39.594 -2.186 1 86 512 SER B O 1
ATOM 9958 N N . LEU B 1 513 ? 12.703 -37.969 -3.562 1 87.62 513 LEU B N 1
ATOM 9959 C CA . LEU B 1 513 ? 11.438 -38.562 -3.98 1 87.62 513 LEU B CA 1
ATOM 9960 C C . LEU B 1 513 ? 11.672 -39.781 -4.848 1 87.62 513 LEU B C 1
ATOM 9962 O O . LEU B 1 513 ? 10.812 -40.656 -4.941 1 87.62 513 LEU B O 1
ATOM 9966 N N . LEU B 1 514 ? 12.805 -39.781 -5.512 1 89.12 514 LEU B N 1
ATOM 9967 C CA . LEU B 1 514 ? 13.102 -40.938 -6.375 1 89.12 514 LEU B CA 1
ATOM 9968 C C . LEU B 1 514 ? 13.086 -42.219 -5.582 1 89.12 514 LEU B C 1
ATOM 9970 O O . LEU B 1 514 ? 13.648 -42.312 -4.488 1 89.12 514 LEU B O 1
ATOM 9974 N N . GLY B 1 515 ? 12.406 -43.156 -6.055 1 87.75 515 GLY B N 1
ATOM 9975 C CA . GLY B 1 515 ? 12.312 -44.438 -5.402 1 87.75 515 GLY B CA 1
ATOM 9976 C C . GLY B 1 515 ? 11.148 -44.531 -4.438 1 87.75 515 GLY B C 1
ATOM 9977 O O . GLY B 1 515 ? 10.852 -45.625 -3.922 1 87.75 515 GLY B O 1
ATOM 9978 N N . THR B 1 516 ? 10.562 -43.406 -4.285 1 89.44 516 THR B N 1
ATOM 9979 C CA . THR B 1 516 ? 9.375 -43.438 -3.434 1 89.44 516 THR B CA 1
ATOM 9980 C C . THR B 1 516 ? 8.102 -43.406 -4.273 1 89.44 516 THR B C 1
ATOM 9982 O O . THR B 1 516 ? 8.164 -43.281 -5.496 1 89.44 516 THR B O 1
ATOM 9985 N N . VAL B 1 517 ? 6.961 -43.656 -3.541 1 91.44 517 VAL B N 1
ATOM 9986 C CA . VAL B 1 517 ? 5.664 -43.656 -4.211 1 91.44 517 VAL B CA 1
ATOM 9987 C C . VAL B 1 517 ? 4.98 -42.312 -4.008 1 91.44 517 VAL B C 1
ATOM 9989 O O . VAL B 1 517 ? 4.961 -41.781 -2.896 1 91.44 517 VAL B O 1
ATOM 9992 N N . PRO B 1 518 ? 4.566 -41.781 -5.145 1 90.25 518 PRO B N 1
ATOM 9993 C CA . PRO B 1 518 ? 3.867 -40.5 -5.02 1 90.25 518 PRO B CA 1
ATOM 9994 C C . PRO B 1 518 ? 2.711 -40.562 -4.023 1 90.25 518 PRO B C 1
ATOM 9996 O O . PRO B 1 518 ? 1.961 -41.531 -3.996 1 90.25 518 PRO B O 1
ATOM 9999 N N . ASP B 1 519 ? 2.686 -39.438 -3.166 1 82.56 519 ASP B N 1
ATOM 10000 C CA . ASP B 1 519 ? 1.686 -39.312 -2.111 1 82.56 519 ASP B CA 1
ATOM 10001 C C . ASP B 1 519 ? 0.701 -38.188 -2.424 1 82.56 519 ASP B C 1
ATOM 10003 O O . ASP B 1 519 ? 1.105 -37.031 -2.645 1 82.56 519 ASP B O 1
ATOM 10007 N N . THR B 1 520 ? -0.538 -38.531 -2.432 1 75.88 520 THR B N 1
ATOM 10008 C CA . THR B 1 520 ? -1.562 -37.562 -2.756 1 75.88 520 THR B CA 1
ATOM 10009 C C . THR B 1 520 ? -1.663 -36.5 -1.658 1 75.88 520 THR B C 1
ATOM 10011 O O . THR B 1 520 ? -2.197 -35.406 -1.884 1 75.88 520 THR B O 1
ATOM 10014 N N . ASP B 1 521 ? -1.104 -36.719 -0.589 1 76.94 521 ASP B N 1
ATOM 10015 C CA . ASP B 1 521 ? -1.192 -35.75 0.507 1 76.94 521 ASP B CA 1
ATOM 10016 C C . ASP B 1 521 ? -0.073 -34.719 0.421 1 76.94 521 ASP B C 1
ATOM 10018 O O . ASP B 1 521 ? -0.075 -33.719 1.162 1 76.94 521 ASP B O 1
ATOM 10022 N N . MET B 1 522 ? 0.76 -35.031 -0.464 1 80.5 522 MET B N 1
ATOM 10023 C CA . MET B 1 522 ? 1.829 -34.031 -0.656 1 80.5 522 MET B CA 1
ATOM 10024 C C . MET B 1 522 ? 1.396 -32.938 -1.619 1 80.5 522 MET B C 1
ATOM 10026 O O . MET B 1 522 ? 1.063 -33.219 -2.773 1 80.5 522 MET B O 1
ATOM 10030 N N . TRP B 1 523 ? 1.299 -31.75 -1.103 1 88 523 TRP B N 1
ATOM 10031 C CA . TRP B 1 523 ? 0.852 -30.625 -1.907 1 88 523 TRP B CA 1
ATOM 10032 C C . TRP B 1 523 ? 2.025 -29.969 -2.639 1 88 523 TRP B C 1
ATOM 10034 O O . TRP B 1 523 ? 3.102 -29.797 -2.064 1 88 523 TRP B O 1
ATOM 10044 N N . SER B 1 524 ? 1.856 -29.734 -3.861 1 82.94 524 SER B N 1
ATOM 10045 C CA . SER B 1 524 ? 2.895 -29.078 -4.648 1 82.94 524 SER B CA 1
ATOM 10046 C C . SER B 1 524 ? 2.762 -27.562 -4.582 1 82.94 524 SER B C 1
ATOM 10048 O O . SER B 1 524 ? 3.758 -26.844 -4.668 1 82.94 524 SER B O 1
ATOM 10050 N N . LEU B 1 525 ? 1.616 -27.047 -4.457 1 92.94 525 LEU B N 1
ATOM 10051 C CA . LEU B 1 525 ? 1.365 -25.625 -4.32 1 92.94 525 LEU B CA 1
ATOM 10052 C C . LEU B 1 525 ? 1.187 -25.234 -2.852 1 92.94 525 LEU B C 1
ATOM 10054 O O . LEU B 1 525 ? 0.87 -26.094 -2.02 1 92.94 525 LEU B O 1
ATOM 10058 N N . LYS B 1 526 ? 1.489 -24.062 -2.57 1 97 526 LYS B N 1
ATOM 10059 C CA . LYS B 1 526 ? 1.416 -23.594 -1.188 1 97 526 LYS B CA 1
ATOM 10060 C C . LYS B 1 526 ? 0.065 -22.953 -0.892 1 97 526 LYS B C 1
ATOM 10062 O O . LYS B 1 526 ? -0.385 -22.078 -1.633 1 97 526 LYS B O 1
ATOM 10067 N N . PRO B 1 527 ? -0.545 -23.234 0.193 1 97.38 527 PRO B N 1
ATOM 10068 C CA . PRO B 1 527 ? -1.94 -22.906 0.493 1 97.38 527 PRO B CA 1
ATOM 10069 C C . PRO B 1 527 ? -2.203 -21.406 0.498 1 97.38 527 PRO B C 1
ATOM 10071 O O . PRO B 1 527 ? -3.324 -20.969 0.223 1 97.38 527 PRO B O 1
ATOM 10074 N N . HIS B 1 528 ? -1.246 -20.578 0.757 1 97.62 528 HIS B N 1
ATOM 10075 C CA . HIS B 1 528 ? -1.473 -19.125 0.839 1 97.62 528 HIS B CA 1
ATOM 10076 C C . HIS B 1 528 ? -1.526 -18.5 -0.548 1 97.62 528 HIS B C 1
ATOM 10078 O O . HIS B 1 528 ? -1.938 -17.344 -0.696 1 97.62 528 HIS B O 1
ATOM 10084 N N . GLN B 1 529 ? -1.149 -19.234 -1.551 1 97.62 529 GLN B N 1
ATOM 10085 C CA . GLN B 1 529 ? -1.082 -18.703 -2.912 1 97.62 529 GLN B CA 1
ATOM 10086 C C . GLN B 1 529 ? -2.477 -18.547 -3.512 1 97.62 529 GLN B C 1
ATOM 10088 O O . GLN B 1 529 ? -3.408 -19.266 -3.123 1 97.62 529 GLN B O 1
ATOM 10093 N N . VAL B 1 530 ? -2.596 -17.609 -4.375 1 97.38 530 VAL B N 1
ATOM 10094 C CA . VAL B 1 530 ? -3.846 -17.406 -5.098 1 97.38 530 VAL B CA 1
ATOM 10095 C C . VAL B 1 530 ? -3.838 -18.219 -6.383 1 97.38 530 VAL B C 1
ATOM 10097 O O . VAL B 1 530 ? -3.545 -17.703 -7.461 1 97.38 530 VAL B O 1
ATOM 10100 N N . ASN B 1 531 ? -4.266 -19.5 -6.195 1 96.62 531 ASN B N 1
ATOM 10101 C CA . ASN B 1 531 ? -4.141 -20.406 -7.328 1 96.62 531 ASN B CA 1
ATOM 10102 C C . ASN B 1 531 ? -5.098 -21.594 -7.207 1 96.62 531 ASN B C 1
ATOM 10104 O O . ASN B 1 531 ? -5.621 -21.875 -6.125 1 96.62 531 ASN B O 1
ATOM 10108 N N . ALA B 1 532 ? -5.398 -22.188 -8.297 1 97.38 532 ALA B N 1
ATOM 10109 C CA . ALA B 1 532 ? -6.109 -23.453 -8.453 1 97.38 532 ALA B CA 1
ATOM 10110 C C . ALA B 1 532 ? -5.578 -24.234 -9.648 1 97.38 532 ALA B C 1
ATOM 10112 O O . ALA B 1 532 ? -5.133 -23.656 -10.633 1 97.38 532 ALA B O 1
ATOM 10113 N N . VAL B 1 533 ? -5.539 -25.625 -9.516 1 96.19 533 VAL B N 1
ATOM 10114 C CA . VAL B 1 533 ? -5.008 -26.422 -10.617 1 96.19 533 VAL B CA 1
ATOM 10115 C C . VAL B 1 533 ? -5.656 -27.812 -10.617 1 96.19 533 VAL B C 1
ATOM 10117 O O . VAL B 1 533 ? -6.246 -28.219 -9.617 1 96.19 533 VAL B O 1
ATOM 10120 N N . PHE B 1 534 ? -5.66 -28.422 -11.711 1 96.69 534 PHE B N 1
ATOM 10121 C CA . PHE B 1 534 ? -5.922 -29.859 -11.828 1 96.69 534 PHE B CA 1
ATOM 10122 C C . PHE B 1 534 ? -4.637 -30.609 -12.125 1 96.69 534 PHE B C 1
ATOM 10124 O O . PHE B 1 534 ? -3.943 -30.328 -13.102 1 96.69 534 PHE B O 1
ATOM 10131 N N . ARG B 1 535 ? -4.348 -31.594 -11.352 1 94.75 535 ARG B N 1
ATOM 10132 C CA . ARG B 1 535 ? -3.148 -32.406 -11.547 1 94.75 535 ARG B CA 1
ATOM 10133 C C . ARG B 1 535 ? -3.49 -33.75 -12.203 1 94.75 535 ARG B C 1
ATOM 10135 O O . ARG B 1 535 ? -3.93 -34.688 -11.531 1 94.75 535 ARG B O 1
ATOM 10142 N N . SER B 1 536 ? -3.117 -33.844 -13.414 1 94.38 536 SER B N 1
ATOM 10143 C CA . SER B 1 536 ? -3.535 -34.969 -14.234 1 94.38 536 SER B CA 1
ATOM 10144 C C . SER B 1 536 ? -2.934 -36.281 -13.727 1 94.38 536 SER B C 1
ATOM 10146 O O . SER B 1 536 ? -3.613 -37.312 -13.688 1 94.38 536 SER B O 1
ATOM 10148 N N . SER B 1 537 ? -1.695 -36.219 -13.312 1 92.94 537 SER B N 1
ATOM 10149 C CA . SER B 1 537 ? -1.001 -37.438 -12.906 1 92.94 537 SER B CA 1
ATOM 10150 C C . SER B 1 537 ? -1.531 -37.969 -11.57 1 92.94 537 SER B C 1
ATOM 10152 O O . SER B 1 537 ? -1.271 -39.094 -11.195 1 92.94 537 SER B O 1
ATOM 10154 N N . TYR B 1 538 ? -2.266 -37.156 -10.906 1 93.44 538 TYR B N 1
ATOM 10155 C CA . TYR B 1 538 ? -2.871 -37.531 -9.633 1 93.44 538 TYR B CA 1
ATOM 10156 C C . TYR B 1 538 ? -4.387 -37.656 -9.766 1 93.44 538 TYR B C 1
ATOM 10158 O O . TYR B 1 538 ? -5.062 -38.125 -8.844 1 93.44 538 TYR B O 1
ATOM 10166 N N . ASN B 1 539 ? -4.945 -37.281 -10.906 1 94.88 539 ASN B N 1
ATOM 10167 C CA . ASN B 1 539 ? -6.387 -37.156 -11.086 1 94.88 539 ASN B CA 1
ATOM 10168 C C . ASN B 1 539 ? -7.039 -36.406 -9.922 1 94.88 539 ASN B C 1
ATOM 10170 O O . ASN B 1 539 ? -7.957 -36.938 -9.289 1 94.88 539 ASN B O 1
ATOM 10174 N N . GLU B 1 540 ? -6.547 -35.156 -9.742 1 95.25 540 GLU B N 1
ATOM 10175 C CA . GLU B 1 540 ? -6.98 -34.438 -8.562 1 95.25 540 GLU B CA 1
ATOM 10176 C C . GLU B 1 540 ? -7.062 -32.938 -8.844 1 95.25 540 GLU B C 1
ATOM 10178 O O . GLU B 1 540 ? -6.219 -32.375 -9.555 1 95.25 540 GLU B O 1
ATOM 10183 N N . LEU B 1 541 ? -8.125 -32.281 -8.344 1 95.81 541 LEU B N 1
ATOM 10184 C CA . LEU B 1 541 ? -8.219 -30.844 -8.43 1 95.81 541 LEU B CA 1
ATOM 10185 C C . LEU B 1 541 ? -7.766 -30.203 -7.121 1 95.81 541 LEU B C 1
ATOM 10187 O O . LEU B 1 541 ? -8.047 -30.719 -6.039 1 95.81 541 LEU B O 1
ATOM 10191 N N . VAL B 1 542 ? -7.066 -29.078 -7.215 1 96.12 542 VAL B N 1
ATOM 10192 C CA . VAL B 1 542 ? -6.508 -28.344 -6.074 1 96.12 542 VAL B CA 1
ATOM 10193 C C . VAL B 1 542 ? -7.012 -26.906 -6.078 1 96.12 542 VAL B C 1
ATOM 10195 O O . VAL B 1 542 ? -6.926 -26.219 -7.094 1 96.12 542 VAL B O 1
ATOM 10198 N N . ILE B 1 543 ? -7.621 -26.438 -5.012 1 97.81 543 ILE B N 1
ATOM 10199 C CA . ILE B 1 543 ? -7.977 -25.047 -4.785 1 97.81 543 ILE B CA 1
ATOM 10200 C C . ILE B 1 543 ? -7.422 -24.578 -3.439 1 97.81 543 ILE B C 1
ATOM 10202 O O . ILE B 1 543 ? -7.746 -25.156 -2.396 1 97.81 543 ILE B O 1
ATOM 10206 N N . LEU B 1 544 ? -6.703 -23.531 -3.414 1 98.12 544 LEU B N 1
ATOM 10207 C CA . LEU B 1 544 ? -5.91 -23.156 -2.248 1 98.12 544 LEU B CA 1
ATOM 10208 C C . LEU B 1 544 ? -6.629 -22.109 -1.409 1 98.12 544 LEU B C 1
ATOM 10210 O O . LEU B 1 544 ? -7.457 -21.359 -1.928 1 98.12 544 LEU B O 1
ATOM 10214 N N . ALA B 1 545 ? -6.273 -22.047 -0.129 1 98.06 545 ALA B N 1
ATOM 10215 C CA . ALA B 1 545 ? -6.848 -21.109 0.826 1 98.06 545 ALA B CA 1
ATOM 10216 C C . ALA B 1 545 ? -6.648 -19.672 0.362 1 98.06 545 ALA B C 1
ATOM 10218 O O . ALA B 1 545 ? -7.516 -18.812 0.57 1 98.06 545 ALA B O 1
ATOM 10219 N N . GLY B 1 546 ? -5.52 -19.375 -0.234 1 97.94 546 GLY B N 1
ATOM 10220 C CA . GLY B 1 546 ? -5.227 -18.031 -0.698 1 97.94 546 GLY B CA 1
ATOM 10221 C C . GLY B 1 546 ? -6.188 -17.547 -1.764 1 97.94 546 GLY B C 1
ATOM 10222 O O . GLY B 1 546 ? -6.457 -16.344 -1.862 1 97.94 546 GLY B O 1
ATOM 10223 N N . LEU B 1 547 ? -6.66 -18.438 -2.578 1 97.88 547 LEU B N 1
ATOM 10224 C CA . LEU B 1 547 ? -7.613 -18.109 -3.631 1 97.88 547 LEU B CA 1
ATOM 10225 C C . LEU B 1 547 ? -9.023 -17.953 -3.062 1 97.88 547 LEU B C 1
ATOM 10227 O O . LEU B 1 547 ? -9.812 -17.156 -3.568 1 97.88 547 LEU B O 1
ATOM 10231 N N . LEU B 1 548 ? -9.312 -18.75 -2.018 1 97.62 548 LEU B N 1
ATOM 10232 C CA . LEU B 1 548 ? -10.648 -18.766 -1.438 1 97.62 548 LEU B CA 1
ATOM 10233 C C . LEU B 1 548 ? -10.891 -17.516 -0.59 1 97.62 548 LEU B C 1
ATOM 10235 O O . LEU B 1 548 ? -11.18 -17.625 0.605 1 97.62 548 LEU B O 1
ATOM 10239 N N . GLN B 1 549 ? -10.711 -16.406 -1.282 1 95.56 549 GLN B N 1
ATOM 10240 C CA . GLN B 1 549 ? -10.953 -15.062 -0.782 1 95.56 549 GLN B CA 1
ATOM 10241 C C . GLN B 1 549 ? -11.805 -14.258 -1.765 1 95.56 549 GLN B C 1
ATOM 10243 O O . GLN B 1 549 ? -11.953 -14.648 -2.924 1 95.56 549 GLN B O 1
ATOM 10248 N N . ARG B 1 550 ? -12.469 -13.055 -1.371 1 93.06 550 ARG B N 1
ATOM 10249 C CA . ARG B 1 550 ? -13.164 -12.172 -2.297 1 93.06 550 ARG B CA 1
ATOM 10250 C C . ARG B 1 550 ? -12.219 -11.656 -3.379 1 93.06 550 ARG B C 1
ATOM 10252 O O . ARG B 1 550 ? -11.07 -11.312 -3.096 1 93.06 550 ARG B O 1
ATOM 10259 N N . PRO B 1 551 ? -12.641 -11.82 -4.496 1 95.12 551 PRO B N 1
ATOM 10260 C CA . PRO B 1 551 ? -13.992 -12.031 -5.016 1 95.12 551 PRO B CA 1
ATOM 10261 C C . PRO B 1 551 ? -14.281 -13.5 -5.324 1 95.12 551 PRO B C 1
ATOM 10263 O O . PRO B 1 551 ? -15.391 -13.844 -5.734 1 95.12 551 PRO B O 1
ATOM 10266 N N . PHE B 1 552 ? -13.367 -14.32 -5.137 1 97.81 552 PHE B N 1
ATOM 10267 C CA . PHE B 1 552 ? -13.539 -15.711 -5.543 1 97.81 552 PHE B CA 1
ATOM 10268 C C . PHE B 1 552 ? -14.484 -16.438 -4.594 1 97.81 552 PHE B C 1
ATOM 10270 O O . PHE B 1 552 ? -15.227 -17.328 -5.012 1 97.81 552 PHE B O 1
ATOM 10277 N N . PHE B 1 553 ? -14.336 -16.047 -3.367 1 96.69 553 PHE B N 1
ATOM 10278 C CA . PHE B 1 553 ? -15.117 -16.734 -2.35 1 96.69 553 PHE B CA 1
ATOM 10279 C C . PHE B 1 553 ? -15.383 -15.828 -1.156 1 96.69 553 PHE B C 1
ATOM 10281 O O . PHE B 1 553 ? -14.508 -15.062 -0.748 1 96.69 553 PHE B O 1
ATOM 10288 N N . ASP B 1 554 ? -16.453 -15.828 -0.702 1 95.19 554 ASP B N 1
ATOM 10289 C CA . ASP B 1 554 ? -16.938 -15.266 0.555 1 95.19 554 ASP B CA 1
ATOM 10290 C C . ASP B 1 554 ? -18.109 -16.078 1.104 1 95.19 554 ASP B C 1
ATOM 10292 O O . ASP B 1 554 ? -19.109 -16.266 0.42 1 95.19 554 ASP B O 1
ATOM 10296 N N . PRO B 1 555 ? -17.938 -16.578 2.326 1 93.06 555 PRO B N 1
ATOM 10297 C CA . PRO B 1 555 ? -19 -17.422 2.865 1 93.06 555 PRO B CA 1
ATOM 10298 C C . PRO B 1 555 ? -20.359 -16.703 2.906 1 93.06 555 PRO B C 1
ATOM 10300 O O . PRO B 1 555 ? -21.391 -17.359 3.004 1 93.06 555 PRO B O 1
ATOM 10303 N N . ARG B 1 556 ? -20.438 -15.492 2.75 1 92.38 556 ARG B N 1
ATOM 10304 C CA . ARG B 1 556 ? -21.656 -14.711 2.871 1 92.38 556 ARG B CA 1
ATOM 10305 C C . ARG B 1 556 ? -22.297 -14.484 1.507 1 92.38 556 ARG B C 1
ATOM 10307 O O . ARG B 1 556 ? -23.422 -13.977 1.42 1 92.38 556 ARG B O 1
ATOM 10314 N N . TYR B 1 557 ? -21.625 -14.781 0.424 1 95.19 557 TYR B N 1
ATOM 10315 C CA . TYR B 1 557 ? -22.172 -14.586 -0.916 1 95.19 557 TYR B CA 1
ATOM 10316 C C . TYR B 1 557 ? -23.469 -15.352 -1.085 1 95.19 557 TYR B C 1
ATOM 10318 O O . TYR B 1 557 ? -23.656 -16.438 -0.522 1 95.19 557 TYR B O 1
ATOM 10326 N N . PRO B 1 558 ? -24.438 -14.75 -1.933 1 94.38 558 PRO B N 1
ATOM 10327 C CA . PRO B 1 558 ? -25.531 -15.609 -2.365 1 94.38 558 PRO B CA 1
ATOM 10328 C C . PRO B 1 558 ? -25.062 -16.828 -3.16 1 94.38 558 PRO B C 1
ATOM 10330 O O . PRO B 1 558 ? -24 -16.781 -3.785 1 94.38 558 PRO B O 1
ATOM 10333 N N . LEU B 1 559 ? -25.812 -17.859 -3.146 1 95.12 559 LEU B N 1
ATOM 10334 C CA . LEU B 1 559 ? -25.469 -19.094 -3.828 1 95.12 559 LEU B CA 1
ATOM 10335 C C . LEU B 1 559 ? -25.156 -18.844 -5.297 1 95.12 559 LEU B C 1
ATOM 10337 O O . LEU B 1 559 ? -24.219 -19.438 -5.855 1 95.12 559 LEU B O 1
ATOM 10341 N N . SER B 1 560 ? -25.953 -17.984 -5.918 1 96.81 560 SER B N 1
ATOM 10342 C CA . SER B 1 560 ? -25.766 -17.672 -7.332 1 96.81 560 SER B CA 1
ATOM 10343 C C . SER B 1 560 ? -24.359 -17.141 -7.602 1 96.81 560 SER B C 1
ATOM 10345 O O . SER B 1 560 ? -23.625 -17.688 -8.43 1 96.81 560 SER B O 1
ATOM 10347 N N . TYR B 1 561 ? -23.953 -16.156 -6.844 1 97.31 561 TYR B N 1
ATOM 10348 C CA . TYR B 1 561 ? -22.641 -15.531 -7.035 1 97.31 561 TYR B CA 1
ATOM 10349 C C . TYR B 1 561 ? -21.516 -16.484 -6.664 1 97.31 561 TYR B C 1
ATOM 10351 O O . TYR B 1 561 ? -20.469 -16.5 -7.312 1 97.31 561 TYR B O 1
ATOM 10359 N N . THR B 1 562 ? -21.734 -17.312 -5.652 1 97.31 562 THR B N 1
ATOM 10360 C CA . THR B 1 562 ? -20.734 -18.281 -5.203 1 97.31 562 THR B CA 1
ATOM 10361 C C . THR B 1 562 ? -20.469 -19.312 -6.293 1 97.31 562 THR B C 1
ATOM 10363 O O . THR B 1 562 ? -19.312 -19.641 -6.574 1 97.31 562 THR B O 1
ATOM 10366 N N . TYR B 1 563 ? -21.469 -19.828 -6.898 1 98.19 563 TYR B N 1
ATOM 10367 C CA . TYR B 1 563 ? -21.281 -20.812 -7.957 1 98.19 563 TYR B CA 1
ATOM 10368 C C . TYR B 1 563 ? -20.719 -20.172 -9.219 1 98.19 563 TYR B C 1
ATOM 10370 O O . TYR B 1 563 ? -19.969 -20.797 -9.961 1 98.19 563 TYR B O 1
ATOM 10378 N N . GLY B 1 564 ? -21.094 -18.906 -9.445 1 98.56 564 GLY B N 1
ATOM 10379 C CA . GLY B 1 564 ? -20.5 -18.188 -10.555 1 98.56 564 GLY B CA 1
ATOM 10380 C C . GLY B 1 564 ? -19.016 -17.938 -10.383 1 98.56 564 GLY B C 1
ATOM 10381 O O . GLY B 1 564 ? -18.266 -17.938 -11.359 1 98.56 564 GLY B O 1
ATOM 10382 N N . SER B 1 565 ? -18.594 -17.734 -9.164 1 98.25 565 SER B N 1
ATOM 10383 C CA . SER B 1 565 ? -17.188 -17.469 -8.883 1 98.25 565 SER B CA 1
ATOM 10384 C C . SER B 1 565 ? -16.422 -18.75 -8.578 1 98.25 565 SER B C 1
ATOM 10386 O O . SER B 1 565 ? -15.992 -19.453 -9.492 1 98.25 565 SER B O 1
ATOM 10388 N N . THR B 1 566 ? -16.531 -19.234 -7.371 1 97.94 566 THR B N 1
ATOM 10389 C CA . THR B 1 566 ? -15.797 -20.422 -6.945 1 97.94 566 THR B CA 1
ATOM 10390 C C . THR B 1 566 ? -16.297 -21.656 -7.688 1 97.94 566 THR B C 1
ATOM 10392 O O . THR B 1 566 ? -15.508 -22.547 -8.008 1 97.94 566 THR B O 1
ATOM 10395 N N . GLY B 1 567 ? -17.547 -21.719 -7.91 1 98.5 567 GLY B N 1
ATOM 10396 C CA . GLY B 1 567 ? -18.078 -22.859 -8.641 1 98.5 567 GLY B CA 1
ATOM 10397 C C . GLY B 1 567 ? -17.516 -22.984 -10.047 1 98.5 567 GLY B C 1
ATOM 10398 O O . GLY B 1 567 ? -17.156 -24.078 -10.477 1 98.5 567 GLY B O 1
ATOM 10399 N N . SER B 1 568 ? -17.469 -21.891 -10.734 1 98.56 568 SER B N 1
ATOM 10400 C CA . SER B 1 568 ? -16.953 -21.922 -12.094 1 98.56 568 SER B CA 1
ATOM 10401 C C . SER B 1 568 ? -15.461 -22.281 -12.109 1 98.56 568 SER B C 1
ATOM 10403 O O . SER B 1 568 ? -14.984 -22.938 -13.031 1 98.56 568 SER B O 1
ATOM 10405 N N . ILE B 1 569 ? -14.672 -21.828 -11.133 1 98.31 569 ILE B N 1
ATOM 10406 C CA . ILE B 1 569 ? -13.266 -22.188 -11.016 1 98.31 569 ILE B CA 1
ATOM 10407 C C . ILE B 1 569 ? -13.133 -23.688 -10.781 1 98.31 569 ILE B C 1
ATOM 10409 O O . ILE B 1 569 ? -12.281 -24.344 -11.375 1 98.31 569 ILE B O 1
ATOM 10413 N N . SER B 1 570 ? -14.023 -24.188 -9.93 1 98.19 570 SER B N 1
ATOM 10414 C CA . SER B 1 570 ? -14.031 -25.625 -9.656 1 98.19 570 SER B CA 1
ATOM 10415 C C . SER B 1 570 ? -14.32 -26.422 -10.922 1 98.19 570 SER B C 1
ATOM 10417 O O . SER B 1 570 ? -13.648 -27.406 -11.211 1 98.19 570 SER B O 1
ATOM 10419 N N . GLY B 1 571 ? -15.336 -26 -11.602 1 98.12 571 GLY B N 1
ATOM 10420 C CA . GLY B 1 571 ? -15.648 -26.641 -12.867 1 98.12 571 GLY B CA 1
ATOM 10421 C C . GLY B 1 571 ? -14.531 -26.531 -13.883 1 98.12 571 GLY B C 1
ATOM 10422 O O . GLY B 1 571 ? -14.273 -27.469 -14.641 1 98.12 571 GLY B O 1
ATOM 10423 N N . HIS B 1 572 ? -13.891 -25.375 -13.945 1 98.19 572 HIS B N 1
ATOM 10424 C CA . HIS B 1 572 ? -12.742 -25.141 -14.812 1 98.19 572 HIS B CA 1
ATOM 10425 C C . HIS B 1 572 ? -11.641 -26.156 -14.547 1 98.19 572 HIS B C 1
ATOM 10427 O O . HIS B 1 572 ? -11.156 -26.797 -15.477 1 98.19 572 HIS B O 1
ATOM 10433 N N . GLU B 1 573 ? -11.297 -26.312 -13.266 1 98 573 GLU B N 1
ATOM 10434 C CA . GLU B 1 573 ? -10.219 -27.219 -12.898 1 98 573 GLU B CA 1
ATOM 10435 C C . GLU B 1 573 ? -10.602 -28.672 -13.188 1 98 573 GLU B C 1
ATOM 10437 O O . GLU B 1 573 ? -9.781 -29.438 -13.695 1 98 573 GLU B O 1
ATOM 10442 N N . LEU B 1 574 ? -11.797 -29.016 -12.883 1 97.69 574 LEU B N 1
ATOM 10443 C CA . LEU B 1 574 ? -12.219 -30.391 -13.156 1 97.69 574 LEU B CA 1
ATOM 10444 C C . LEU B 1 574 ? -12.219 -30.672 -14.656 1 97.69 574 LEU B C 1
ATOM 10446 O O . LEU B 1 574 ? -11.875 -31.766 -15.086 1 97.69 574 LEU B O 1
ATOM 10450 N N . SER B 1 575 ? -12.609 -29.688 -15.422 1 97 575 SER B N 1
ATOM 10451 C CA . SER B 1 575 ? -12.641 -29.828 -16.875 1 97 575 SER B CA 1
ATOM 10452 C C . SER B 1 575 ? -11.258 -30.109 -17.438 1 97 575 SER B C 1
ATOM 10454 O O . SER B 1 575 ? -11.117 -30.812 -18.438 1 97 575 SER B O 1
ATOM 10456 N N . HIS B 1 576 ? -10.227 -29.656 -16.812 1 96.81 576 HIS B N 1
ATOM 10457 C CA . HIS B 1 576 ? -8.859 -29.938 -17.25 1 96.81 576 HIS B CA 1
ATOM 10458 C C . HIS B 1 576 ? -8.578 -31.438 -17.234 1 96.81 576 HIS B C 1
ATOM 10460 O O . HIS B 1 576 ? -7.707 -31.922 -17.953 1 96.81 576 HIS B O 1
ATOM 10466 N N . GLY B 1 577 ? -9.305 -32.188 -16.484 1 96.38 577 GLY B N 1
ATOM 10467 C CA . GLY B 1 577 ? -9.156 -33.625 -16.484 1 96.38 577 GLY B CA 1
ATOM 10468 C C . GLY B 1 577 ? -9.68 -34.281 -17.766 1 96.38 577 GLY B C 1
ATOM 10469 O O . GLY B 1 577 ? -9.359 -35.438 -18.047 1 96.38 577 GLY B O 1
ATOM 10470 N N . PHE B 1 578 ? -10.383 -33.531 -18.562 1 95.38 578 PHE B N 1
ATOM 10471 C CA . PHE B 1 578 ? -11.07 -34.125 -19.703 1 95.38 578 PHE B CA 1
ATOM 10472 C C . PHE B 1 578 ? -10.852 -33.25 -20.953 1 95.38 578 PHE B C 1
ATOM 10474 O O . PHE B 1 578 ? -11.508 -33.469 -21.969 1 95.38 578 PHE B O 1
ATOM 10481 N N . ASP B 1 579 ? -9.992 -32.312 -20.875 1 93.69 579 ASP B N 1
ATOM 10482 C CA . ASP B 1 579 ? -9.703 -31.438 -22 1 93.69 579 ASP B CA 1
ATOM 10483 C C . ASP B 1 579 ? -8.758 -32.125 -23 1 93.69 579 ASP B C 1
ATOM 10485 O O . ASP B 1 579 ? -8.672 -33.344 -23.031 1 93.69 579 ASP B O 1
ATOM 10489 N N . ASP B 1 580 ? -8.148 -31.281 -23.875 1 91.75 580 ASP B N 1
ATOM 10490 C CA . ASP B 1 580 ? -7.363 -31.844 -24.984 1 91.75 580 ASP B CA 1
ATOM 10491 C C . ASP B 1 580 ? -6.16 -32.625 -24.453 1 91.75 580 ASP B C 1
ATOM 10493 O O . ASP B 1 580 ? -5.691 -33.562 -25.094 1 91.75 580 ASP B O 1
ATOM 10497 N N . ASN B 1 581 ? -5.73 -32.312 -23.25 1 91.94 581 ASN B N 1
ATOM 10498 C CA . ASN B 1 581 ? -4.594 -33.031 -22.688 1 91.94 581 ASN B CA 1
ATOM 10499 C C . ASN B 1 581 ? -5.02 -33.906 -21.531 1 91.94 581 ASN B C 1
ATOM 10501 O O . ASN B 1 581 ? -4.566 -35.062 -21.422 1 91.94 581 ASN B O 1
ATOM 10505 N N . GLY B 1 582 ? -5.902 -33.469 -20.75 1 94 582 GLY B N 1
ATOM 10506 C CA . GLY B 1 582 ? -6.344 -34.219 -19.594 1 94 582 GLY B CA 1
ATOM 10507 C C . GLY B 1 582 ? -7.047 -35.531 -19.953 1 94 582 GLY B C 1
ATOM 10508 O O . GLY B 1 582 ? -6.992 -36.5 -19.203 1 94 582 GLY B O 1
ATOM 10509 N N . ARG B 1 583 ? -7.641 -35.531 -21.062 1 94.31 583 ARG B N 1
ATOM 10510 C CA . ARG B 1 583 ? -8.375 -36.719 -21.516 1 94.31 583 ARG B CA 1
ATOM 10511 C C . ARG B 1 583 ? -7.438 -37.875 -21.766 1 94.31 583 ARG B C 1
ATOM 10513 O O . ARG B 1 583 ? -7.879 -39.031 -21.859 1 94.31 583 ARG B O 1
ATOM 10520 N N . LYS B 1 584 ? -6.203 -37.594 -21.875 1 94.75 584 LYS B N 1
ATOM 10521 C CA . LYS B 1 584 ? -5.223 -38.625 -22.203 1 94.75 584 LYS B CA 1
ATOM 10522 C C . LYS B 1 584 ? -4.75 -39.344 -20.938 1 94.75 584 LYS B C 1
ATOM 10524 O O . LYS B 1 584 ? -4.035 -40.344 -21.031 1 94.75 584 LYS B O 1
ATOM 10529 N N . TYR B 1 585 ? -5.152 -38.875 -19.828 1 96.38 585 TYR B N 1
ATOM 10530 C CA . TYR B 1 585 ? -4.855 -39.531 -18.562 1 96.38 585 TYR B CA 1
ATOM 10531 C C . TYR B 1 585 ? -6.07 -40.281 -18.031 1 96.38 585 TYR B C 1
ATOM 10533 O O . TYR B 1 585 ? -7.199 -39.781 -18.125 1 96.38 585 TYR B O 1
ATOM 10541 N N . ASP B 1 586 ? -5.828 -41.469 -17.484 1 95.62 586 ASP B N 1
ATOM 10542 C CA . ASP B 1 586 ? -6.934 -42.281 -16.953 1 95.62 586 ASP B CA 1
ATOM 10543 C C . ASP B 1 586 ? -7.195 -41.938 -15.484 1 95.62 586 ASP B C 1
ATOM 10545 O O . ASP B 1 586 ? -6.645 -41 -14.945 1 95.62 586 ASP B O 1
ATOM 10549 N N . GLN B 1 587 ? -8.109 -42.688 -14.891 1 95.06 587 GLN B N 1
ATOM 10550 C CA . GLN B 1 587 ? -8.57 -42.438 -13.531 1 95.06 587 GLN B CA 1
ATOM 10551 C C . GLN B 1 587 ? -7.441 -42.625 -12.516 1 95.06 587 GLN B C 1
ATOM 10553 O O . GLN B 1 587 ? -7.535 -42.156 -11.383 1 95.06 587 GLN B O 1
ATOM 10558 N N . HIS B 1 588 ? -6.387 -43.281 -12.953 1 94.5 588 HIS B N 1
ATOM 10559 C CA . HIS B 1 588 ? -5.266 -43.531 -12.055 1 94.5 588 HIS B CA 1
ATOM 10560 C C . HIS B 1 588 ? -4.137 -42.531 -12.289 1 94.5 588 HIS B C 1
ATOM 10562 O O . HIS B 1 588 ? -3.086 -42.625 -11.648 1 94.5 588 HIS B O 1
ATOM 10568 N N . GLY B 1 589 ? -4.34 -41.594 -13.219 1 94.75 589 GLY B N 1
ATOM 10569 C CA . GLY B 1 589 ? -3.34 -40.594 -13.508 1 94.75 589 GLY B CA 1
ATOM 10570 C C . GLY B 1 589 ? -2.293 -41.031 -14.508 1 94.75 589 GLY B C 1
ATOM 10571 O O . GLY B 1 589 ? -1.222 -40.438 -14.609 1 94.75 589 GLY B O 1
ATOM 10572 N N . ASN B 1 590 ? -2.607 -42.062 -15.211 1 96.25 590 ASN B N 1
ATOM 10573 C CA . ASN B 1 590 ? -1.653 -42.562 -16.188 1 96.25 590 ASN B CA 1
ATOM 10574 C C . ASN B 1 590 ? -2.012 -42.125 -17.609 1 96.25 590 ASN B C 1
ATOM 10576 O O . ASN B 1 590 ? -3.182 -42.125 -17.984 1 96.25 590 ASN B O 1
ATOM 10580 N N . LEU B 1 591 ? -0.981 -41.656 -18.266 1 95.75 591 LEU B N 1
ATOM 10581 C CA . LEU B 1 591 ? -1.128 -41.406 -19.688 1 95.75 591 LEU B CA 1
ATOM 10582 C C . LEU B 1 591 ? -1.457 -42.688 -20.453 1 95.75 591 LEU B C 1
ATOM 10584 O O . LEU B 1 591 ? -0.631 -43.594 -20.531 1 95.75 591 LEU B O 1
ATOM 10588 N N . ASN B 1 592 ? -2.637 -42.719 -20.75 1 91.75 592 ASN B N 1
ATOM 10589 C CA . ASN B 1 592 ? -3.211 -43.875 -21.422 1 91.75 592 ASN B CA 1
ATOM 10590 C C . ASN B 1 592 ? -4.371 -43.5 -22.328 1 91.75 592 ASN B C 1
ATOM 10592 O O . ASN B 1 592 ? -5.176 -42.625 -21.984 1 91.75 592 ASN B O 1
ATOM 10596 N N . ASP B 1 593 ? -4.348 -44 -23.547 1 86.88 593 ASP B N 1
ATOM 10597 C CA . ASP B 1 593 ? -5.449 -43.688 -24.453 1 86.88 593 ASP B CA 1
ATOM 10598 C C . ASP B 1 593 ? -6.688 -44.531 -24.125 1 86.88 593 ASP B C 1
ATOM 10600 O O . ASP B 1 593 ? -6.965 -45.531 -24.781 1 86.88 593 ASP B O 1
ATOM 10604 N N . TRP B 1 594 ? -7.477 -44.094 -23.234 1 92.06 594 TRP B N 1
ATOM 10605 C CA . TRP B 1 594 ? -8.641 -44.844 -22.766 1 92.06 594 TRP B CA 1
ATOM 10606 C C . TRP B 1 594 ? -9.898 -44.406 -23.5 1 92.06 594 TRP B C 1
ATOM 10608 O O . TRP B 1 594 ? -10.953 -45.031 -23.391 1 92.06 594 TRP B O 1
ATOM 10618 N N . TRP B 1 595 ? -9.781 -43.344 -24.281 1 92.94 595 TRP B N 1
ATOM 10619 C CA . TRP B 1 595 ? -10.883 -42.969 -25.141 1 92.94 595 TRP B CA 1
ATOM 10620 C C . TRP B 1 595 ? -10.93 -43.844 -26.406 1 92.94 595 TRP B C 1
ATOM 10622 O O . TRP B 1 595 ? -9.883 -44.156 -26.969 1 92.94 595 TRP B O 1
ATOM 10632 N N . SER B 1 596 ? -12.125 -44.094 -26.891 1 93.75 596 SER B N 1
ATOM 10633 C CA . SER B 1 596 ? -12.25 -44.75 -28.188 1 93.75 596 SER B CA 1
ATOM 10634 C C . SER B 1 596 ? -11.82 -43.844 -29.312 1 93.75 596 SER B C 1
ATOM 10636 O O . SER B 1 596 ? -11.859 -42.625 -29.172 1 93.75 596 SER B O 1
ATOM 10638 N N . PRO B 1 597 ? -11.344 -44.438 -30.438 1 93.06 597 PRO B N 1
ATOM 10639 C CA . PRO B 1 597 ? -10.984 -43.594 -31.594 1 93.06 597 PRO B CA 1
ATOM 10640 C C . PRO B 1 597 ? -12.133 -42.688 -32.062 1 93.06 597 PRO B C 1
ATOM 10642 O O . PRO B 1 597 ? -11.906 -41.562 -32.438 1 93.06 597 PRO B O 1
ATOM 10645 N N . SER B 1 598 ? -13.305 -43.219 -32.031 1 93.25 598 SER B N 1
ATOM 10646 C CA . SER B 1 598 ? -14.469 -42.438 -32.438 1 93.25 598 SER B CA 1
ATOM 10647 C C . SER B 1 598 ? -14.727 -41.25 -31.5 1 93.25 598 SER B C 1
ATOM 10649 O O . SER B 1 598 ? -15.055 -40.156 -31.953 1 93.25 598 SER B O 1
ATOM 10651 N N . ALA B 1 599 ? -14.633 -41.594 -30.25 1 93.81 599 ALA B N 1
ATOM 10652 C CA . ALA B 1 599 ? -14.812 -40.531 -29.266 1 93.81 599 ALA B CA 1
ATOM 10653 C C . ALA B 1 599 ? -13.742 -39.438 -29.422 1 93.81 599 ALA B C 1
ATOM 10655 O O . ALA B 1 599 ? -14.031 -38.25 -29.312 1 93.81 599 ALA B O 1
ATOM 10656 N N . SER B 1 600 ? -12.508 -39.844 -29.641 1 93.62 600 SER B N 1
ATOM 10657 C CA . SER B 1 600 ? -11.398 -38.906 -29.828 1 93.62 600 SER B CA 1
ATOM 10658 C C . SER B 1 600 ? -11.617 -38.031 -31.047 1 93.62 600 SER B C 1
ATOM 10660 O O . SER B 1 600 ? -11.344 -36.812 -31 1 93.62 600 SER B O 1
ATOM 10662 N N . GLN B 1 601 ? -12.039 -38.594 -32.094 1 93.81 601 GLN B N 1
ATOM 10663 C CA . GLN B 1 601 ? -12.312 -37.844 -33.312 1 93.81 601 GLN B CA 1
ATOM 10664 C C . GLN B 1 601 ? -13.453 -36.875 -33.125 1 93.81 601 GLN B C 1
ATOM 10666 O O . GLN B 1 601 ? -13.375 -35.719 -33.531 1 93.81 601 GLN B O 1
ATOM 10671 N N . ALA B 1 602 ? -14.492 -37.375 -32.5 1 93.94 602 ALA B N 1
ATOM 10672 C CA . ALA B 1 602 ? -15.641 -36.531 -32.219 1 93.94 602 ALA B CA 1
ATOM 10673 C C . ALA B 1 602 ? -15.242 -35.344 -31.359 1 93.94 602 ALA B C 1
ATOM 10675 O O . ALA B 1 602 ? -15.695 -34.219 -31.578 1 93.94 602 ALA B O 1
ATOM 10676 N N . PHE B 1 603 ? -14.461 -35.625 -30.359 1 94.44 603 PHE B N 1
ATOM 10677 C CA . PHE B 1 603 ? -13.969 -34.594 -29.484 1 94.44 603 PHE B CA 1
ATOM 10678 C C . PHE B 1 603 ? -13.211 -33.531 -30.281 1 94.44 603 PHE B C 1
ATOM 10680 O O . PHE B 1 603 ? -13.414 -32.344 -30.078 1 94.44 603 PHE B O 1
ATOM 10687 N N . SER B 1 604 ? -12.328 -33.906 -31.094 1 93.62 604 SER B N 1
ATOM 10688 C CA . SER B 1 604 ? -11.539 -33 -31.922 1 93.62 604 SER B CA 1
ATOM 10689 C C . SER B 1 604 ? -12.445 -32.125 -32.812 1 93.62 604 SER B C 1
ATOM 10691 O O . SER B 1 604 ? -12.18 -30.938 -32.969 1 93.62 604 SER B O 1
ATOM 10693 N N . GLU B 1 605 ? -13.438 -32.719 -33.281 1 92.81 605 GLU B N 1
ATOM 10694 C CA . GLU B 1 605 ? -14.383 -32 -34.125 1 92.81 605 GLU B CA 1
ATOM 10695 C C . GLU B 1 605 ? -15.172 -30.969 -33.344 1 92.81 605 GLU B C 1
ATOM 10697 O O . GLU B 1 605 ? -15.367 -29.828 -33.781 1 92.81 605 GLU B O 1
ATOM 10702 N N . HIS B 1 606 ? -15.539 -31.344 -32.156 1 93.31 606 HIS B N 1
ATOM 10703 C CA . HIS B 1 606 ? -16.375 -30.484 -31.359 1 93.31 606 HIS B CA 1
ATOM 10704 C C . HIS B 1 606 ? -15.555 -29.375 -30.703 1 93.31 606 HIS B C 1
ATOM 10706 O O . HIS B 1 606 ? -16.109 -28.359 -30.266 1 93.31 606 HIS B O 1
ATOM 10712 N N . THR B 1 607 ? -14.258 -29.562 -30.609 1 95.44 607 THR B N 1
ATOM 10713 C CA . THR B 1 607 ? -13.422 -28.531 -30 1 95.44 607 THR B CA 1
ATOM 10714 C C . THR B 1 607 ? -12.867 -27.578 -31.062 1 95.44 607 THR B C 1
ATOM 10716 O O . THR B 1 607 ? -12.359 -26.5 -30.75 1 95.44 607 THR B O 1
ATOM 10719 N N . SER B 1 608 ? -12.977 -27.922 -32.344 1 95.75 608 SER B N 1
ATOM 10720 C CA . SER B 1 608 ? -12.438 -27.125 -33.438 1 95.75 608 SER B CA 1
ATOM 10721 C C . SER B 1 608 ? -13.102 -25.75 -33.5 1 95.75 608 SER B C 1
ATOM 10723 O O . SER B 1 608 ? -12.477 -24.766 -33.875 1 95.75 608 SER B O 1
ATOM 10725 N N . CYS B 1 609 ? -14.352 -25.734 -33.125 1 95.81 609 CYS B N 1
ATOM 10726 C CA . CYS B 1 609 ? -15.07 -24.453 -33.156 1 95.81 609 CYS B CA 1
ATOM 10727 C C . CYS B 1 609 ? -14.477 -23.484 -32.156 1 95.81 609 CYS B C 1
ATOM 10729 O O . CYS B 1 609 ? -14.477 -22.281 -32.375 1 95.81 609 CYS B O 1
ATOM 10731 N N . LEU B 1 610 ? -13.977 -23.984 -30.969 1 97.06 610 LEU B N 1
ATOM 10732 C CA . LEU B 1 610 ? -13.328 -23.109 -30 1 97.06 610 LEU B CA 1
ATOM 10733 C C . LEU B 1 610 ? -12.031 -22.547 -30.547 1 97.06 610 LEU B C 1
ATOM 10735 O O . LEU B 1 610 ? -11.695 -21.391 -30.281 1 97.06 610 LEU B O 1
ATOM 10739 N N . VAL B 1 611 ? -11.25 -23.391 -31.25 1 96.75 611 VAL B N 1
ATOM 10740 C CA . VAL B 1 611 ? -10.016 -22.922 -31.875 1 96.75 611 VAL B CA 1
ATOM 10741 C C . VAL B 1 611 ? -10.312 -21.75 -32.812 1 96.75 611 VAL B C 1
ATOM 10743 O O . VAL B 1 611 ? -9.641 -20.719 -32.781 1 96.75 611 VAL B O 1
ATOM 10746 N N . GLU B 1 612 ? -11.297 -21.891 -33.625 1 96.38 612 GLU B N 1
ATOM 10747 C CA . GLU B 1 612 ? -11.68 -20.875 -34.594 1 96.38 612 GLU B CA 1
ATOM 10748 C C . GLU B 1 612 ? -12.188 -19.609 -33.875 1 96.38 612 GLU B C 1
ATOM 10750 O O . GLU B 1 612 ? -11.805 -18.5 -34.25 1 96.38 612 GLU B O 1
ATOM 10755 N N . GLU B 1 613 ? -13.039 -19.812 -32.938 1 96.5 613 GLU B N 1
ATOM 10756 C CA . GLU B 1 613 ? -13.648 -18.688 -32.25 1 96.5 613 GLU B CA 1
ATOM 10757 C C . GLU B 1 613 ? -12.594 -17.844 -31.531 1 96.5 613 GLU B C 1
ATOM 10759 O O . GLU B 1 613 ? -12.562 -16.625 -31.703 1 96.5 613 GLU B O 1
ATOM 10764 N N . TYR B 1 614 ? -11.734 -18.438 -30.766 1 97.25 614 TYR B N 1
ATOM 10765 C CA . TYR B 1 614 ? -10.773 -17.688 -29.969 1 97.25 614 TYR B CA 1
ATOM 10766 C C . TYR B 1 614 ? -9.68 -17.094 -30.859 1 97.25 614 TYR B C 1
ATOM 10768 O O . TYR B 1 614 ? -9.102 -16.047 -30.531 1 97.25 614 TYR B O 1
ATOM 10776 N N . SER B 1 615 ? -9.43 -17.734 -31.984 1 96.88 615 SER B N 1
ATOM 10777 C CA . SER B 1 615 ? -8.461 -17.188 -32.938 1 96.88 615 SER B CA 1
ATOM 10778 C C . SER B 1 615 ? -8.953 -15.875 -33.531 1 96.88 615 SER B C 1
ATOM 10780 O O . SER B 1 615 ? -8.172 -15.117 -34.094 1 96.88 615 SER B O 1
ATOM 10782 N N . GLN B 1 616 ? -10.203 -15.617 -33.375 1 95.56 616 GLN B N 1
ATOM 10783 C CA . GLN B 1 616 ? -10.773 -14.383 -33.906 1 95.56 616 GLN B CA 1
ATOM 10784 C C . GLN B 1 616 ? -10.578 -13.219 -32.938 1 95.56 616 GLN B C 1
ATOM 10786 O O . GLN B 1 616 ? -10.672 -12.055 -33.344 1 95.56 616 GLN B O 1
ATOM 10791 N N . PHE B 1 617 ? -10.359 -13.516 -31.672 1 95.94 617 PHE B N 1
ATOM 10792 C CA . PHE B 1 617 ? -10.117 -12.453 -30.703 1 95.94 617 PHE B CA 1
ATOM 10793 C C . PHE B 1 617 ? -8.75 -11.812 -30.938 1 95.94 617 PHE B C 1
ATOM 10795 O O . PHE B 1 617 ? -7.781 -12.508 -31.25 1 95.94 617 PHE B O 1
ATOM 10802 N N . SER B 1 618 ? -8.742 -10.531 -30.906 1 95 618 SER B N 1
ATOM 10803 C CA . SER B 1 618 ? -7.484 -9.828 -31.094 1 95 618 SER B CA 1
ATOM 10804 C C . SER B 1 618 ? -7.406 -8.586 -30.219 1 95 618 SER B C 1
ATOM 10806 O O . SER B 1 618 ? -8.43 -8.039 -29.812 1 95 618 SER B O 1
ATOM 10808 N N . ILE B 1 619 ? -6.273 -8.273 -29.844 1 91.44 619 ILE B N 1
ATOM 10809 C CA . ILE B 1 619 ? -5.977 -7.051 -29.125 1 91.44 619 ILE B CA 1
ATOM 10810 C C . ILE B 1 619 ? -4.625 -6.496 -29.562 1 91.44 619 ILE B C 1
ATOM 10812 O O . ILE B 1 619 ? -3.678 -7.258 -29.781 1 91.44 619 ILE B O 1
ATOM 10816 N N . TYR B 1 620 ? -4.547 -5.211 -29.797 1 89.56 620 TYR B N 1
ATOM 10817 C CA . TYR B 1 620 ? -3.355 -4.508 -30.25 1 89.56 620 TYR B CA 1
ATOM 10818 C C . TYR B 1 620 ? -2.805 -5.145 -31.516 1 89.56 620 TYR B C 1
ATOM 10820 O O . TYR B 1 620 ? -1.592 -5.324 -31.656 1 89.56 620 TYR B O 1
ATOM 10828 N N . GLY B 1 621 ? -3.627 -5.613 -32.312 1 90.88 621 GLY B N 1
ATOM 10829 C CA . GLY B 1 621 ? -3.275 -6.129 -33.625 1 90.88 621 GLY B CA 1
ATOM 10830 C C . GLY B 1 621 ? -2.793 -7.566 -33.594 1 90.88 621 GLY B C 1
ATOM 10831 O O . GLY B 1 621 ? -2.383 -8.109 -34.625 1 90.88 621 GLY B O 1
ATOM 10832 N N . LYS B 1 622 ? -2.809 -8.227 -32.438 1 91.44 622 LYS B N 1
ATOM 10833 C CA . LYS B 1 622 ? -2.381 -9.617 -32.312 1 91.44 622 LYS B CA 1
ATOM 10834 C C . LYS B 1 622 ? -3.562 -10.531 -32 1 91.44 622 LYS B C 1
ATOM 10836 O O . LYS B 1 622 ? -4.41 -10.188 -31.188 1 91.44 622 LYS B O 1
ATOM 10841 N N . HIS B 1 623 ? -3.596 -11.68 -32.688 1 95.06 623 HIS B N 1
ATOM 10842 C CA . HIS B 1 623 ? -4.676 -12.633 -32.469 1 95.06 623 HIS B CA 1
ATOM 10843 C C . HIS B 1 623 ? -4.301 -13.68 -31.438 1 95.06 623 HIS B C 1
ATOM 10845 O O . HIS B 1 623 ? -3.145 -14.102 -31.359 1 95.06 623 HIS B O 1
ATOM 10851 N N . VAL B 1 624 ? -5.297 -14.062 -30.688 1 95.38 624 VAL B N 1
ATOM 10852 C CA . VAL B 1 624 ? -5.117 -15.195 -29.781 1 95.38 624 VAL B CA 1
ATOM 10853 C C . VAL B 1 624 ? -4.809 -16.453 -30.578 1 95.38 624 VAL B C 1
ATOM 10855 O O . VAL B 1 624 ? -5.348 -16.656 -31.672 1 95.38 624 VAL B O 1
ATOM 10858 N N . ASN B 1 625 ? -3.908 -17.203 -30.078 1 93.94 625 ASN B N 1
ATOM 10859 C CA . ASN B 1 625 ? -3.658 -18.516 -30.641 1 93.94 625 ASN B CA 1
ATOM 10860 C C . ASN B 1 625 ? -4.625 -19.562 -30.094 1 93.94 625 ASN B C 1
ATOM 10862 O O . ASN B 1 625 ? -4.348 -20.203 -29.078 1 93.94 625 ASN B O 1
ATOM 10866 N N . GLY B 1 626 ? -5.684 -19.781 -30.859 1 95 626 GLY B N 1
ATOM 10867 C CA . GLY B 1 626 ? -6.758 -20.641 -30.391 1 95 626 GLY B CA 1
ATOM 10868 C C . GLY B 1 626 ? -6.316 -22.062 -30.156 1 95 626 GLY B C 1
ATOM 10869 O O . GLY B 1 626 ? -6.902 -22.781 -29.344 1 95 626 GLY B O 1
ATOM 10870 N N . GLU B 1 627 ? -5.277 -22.516 -30.859 1 92.88 627 GLU B N 1
ATOM 10871 C CA . GLU B 1 627 ? -4.746 -23.859 -30.672 1 92.88 627 GLU B CA 1
ATOM 10872 C C . GLU B 1 627 ? -3.965 -23.969 -29.375 1 92.88 627 GLU B C 1
ATOM 10874 O O . GLU B 1 627 ? -4.082 -24.953 -28.656 1 92.88 627 GLU B O 1
ATOM 10879 N N . TYR B 1 628 ? -3.227 -22.953 -29.094 1 92.62 628 TYR B N 1
ATOM 10880 C CA . TYR B 1 628 ? -2.396 -22.969 -27.891 1 92.62 628 TYR B CA 1
ATOM 10881 C C . TYR B 1 628 ? -3.244 -22.797 -26.641 1 92.62 628 TYR B C 1
ATOM 10883 O O . TYR B 1 628 ? -2.945 -23.375 -25.594 1 92.62 628 TYR B O 1
ATOM 10891 N N . THR B 1 629 ? -4.383 -22 -26.781 1 95.75 629 THR B N 1
ATOM 10892 C CA . THR B 1 629 ? -5.195 -21.703 -25.609 1 95.75 629 THR B CA 1
ATOM 10893 C C . THR B 1 629 ? -6.355 -22.688 -25.484 1 95.75 629 THR B C 1
ATOM 10895 O O . THR B 1 629 ? -7.238 -22.5 -24.641 1 95.75 629 THR B O 1
ATOM 10898 N N . LEU B 1 630 ? -6.422 -23.734 -26.312 1 96 630 LEU B N 1
ATOM 10899 C CA . LEU B 1 630 ? -7.59 -24.594 -26.438 1 96 630 LEU B CA 1
ATOM 10900 C C . LEU B 1 630 ? -7.957 -25.219 -25.109 1 96 630 LEU B C 1
ATOM 10902 O O . LEU B 1 630 ? -9.125 -25.203 -24.703 1 96 630 LEU B O 1
ATOM 10906 N N . GLY B 1 631 ? -6.93 -25.812 -24.391 1 95.5 631 GLY B N 1
ATOM 10907 C CA . GLY B 1 631 ? -7.211 -26.438 -23.109 1 95.5 631 GLY B CA 1
ATOM 10908 C C . GLY B 1 631 ? -7.906 -25.516 -22.141 1 95.5 631 GLY B C 1
ATOM 10909 O O . GLY B 1 631 ? -8.883 -25.906 -21.484 1 95.5 631 GLY B O 1
ATOM 10910 N N . GLU B 1 632 ? -7.488 -24.297 -22.047 1 97 632 GLU B N 1
ATOM 10911 C CA . GLU B 1 632 ? -8.047 -23.281 -21.141 1 97 632 GLU B CA 1
ATOM 10912 C C . GLU B 1 632 ? -9.438 -22.859 -21.594 1 97 632 GLU B C 1
ATOM 10914 O O . GLU B 1 632 ? -10.312 -22.609 -20.766 1 97 632 GLU B O 1
ATOM 10919 N N . ASN B 1 633 ? -9.609 -22.781 -22.922 1 98 633 ASN B N 1
ATOM 10920 C CA . ASN B 1 633 ? -10.906 -22.391 -23.469 1 98 633 ASN B CA 1
ATOM 10921 C C . ASN B 1 633 ? -11.977 -23.453 -23.188 1 98 633 ASN B C 1
ATOM 10923 O O . ASN B 1 633 ? -13.117 -23.109 -22.859 1 98 633 ASN B O 1
ATOM 10927 N N . ILE B 1 634 ? -11.555 -24.703 -23.328 1 97.56 634 ILE B N 1
ATOM 10928 C CA . ILE B 1 634 ? -12.453 -25.797 -23.016 1 97.56 634 ILE B CA 1
ATOM 10929 C C . ILE B 1 634 ? -12.836 -25.75 -21.531 1 97.56 634 ILE B C 1
ATOM 10931 O O . ILE B 1 634 ? -14.008 -25.906 -21.188 1 97.56 634 ILE B O 1
ATOM 10935 N N . ALA B 1 635 ? -11.867 -25.453 -20.734 1 97.88 635 ALA B N 1
ATOM 10936 C CA . ALA B 1 635 ? -12.062 -25.453 -19.281 1 97.88 635 ALA B CA 1
ATOM 10937 C C . ALA B 1 635 ? -12.961 -24.281 -18.859 1 97.88 635 ALA B C 1
ATOM 10939 O O . ALA B 1 635 ? -13.82 -24.453 -17.984 1 97.88 635 ALA B O 1
ATOM 10940 N N . ASP B 1 636 ? -12.789 -23.125 -19.422 1 98.19 636 ASP B N 1
ATOM 10941 C CA . ASP B 1 636 ? -13.625 -21.984 -19.094 1 98.19 636 ASP B CA 1
ATOM 10942 C C . ASP B 1 636 ? -15.086 -22.234 -19.453 1 98.19 636 ASP B C 1
ATOM 10944 O O . ASP B 1 636 ? -15.984 -21.984 -18.656 1 98.19 636 ASP B O 1
ATOM 10948 N N . ASN B 1 637 ? -15.289 -22.672 -20.688 1 97.88 637 ASN B N 1
ATOM 10949 C CA . ASN B 1 637 ? -16.641 -22.969 -21.172 1 97.88 637 ASN B CA 1
ATOM 10950 C C . ASN B 1 637 ? -17.297 -24.078 -20.375 1 97.88 637 ASN B C 1
ATOM 10952 O O . ASN B 1 637 ? -18.469 -23.984 -19.984 1 97.88 637 ASN B O 1
ATOM 10956 N N . GLY B 1 638 ? -16.516 -25.141 -20.141 1 96.69 638 GLY B N 1
ATOM 10957 C CA . GLY B 1 638 ? -17.031 -26.25 -19.344 1 96.69 638 GLY B CA 1
ATOM 10958 C C . GLY B 1 638 ? -17.312 -25.875 -17.906 1 96.69 638 GLY B C 1
ATOM 10959 O O . GLY B 1 638 ? -18.328 -26.266 -17.344 1 96.69 638 GLY B O 1
ATOM 10960 N N . GLY B 1 639 ? -16.391 -25.156 -17.297 1 97.88 639 GLY B N 1
ATOM 10961 C CA . GLY B 1 639 ? -16.578 -24.734 -15.914 1 97.88 639 GLY B CA 1
ATOM 10962 C C . GLY B 1 639 ? -17.828 -23.891 -15.711 1 97.88 639 GLY B C 1
ATOM 10963 O O . GLY B 1 639 ? -18.562 -24.078 -14.742 1 97.88 639 GLY B O 1
ATOM 10964 N N . LEU B 1 640 ? -18.031 -22.922 -16.641 1 98.38 640 LEU B N 1
ATOM 10965 C CA . LEU B 1 640 ? -19.203 -22.062 -16.578 1 98.38 640 LEU B CA 1
ATOM 10966 C C . LEU B 1 640 ? -20.484 -22.906 -16.656 1 98.38 640 LEU B C 1
ATOM 10968 O O . LEU B 1 640 ? -21.422 -22.688 -15.891 1 98.38 640 LEU B O 1
ATOM 10972 N N . LYS B 1 641 ? -20.531 -23.844 -17.5 1 97.5 641 LYS B N 1
ATOM 10973 C CA . LYS B 1 641 ? -21.703 -24.688 -17.734 1 97.5 641 LYS B CA 1
ATOM 10974 C C . LYS B 1 641 ? -21.969 -25.594 -16.547 1 97.5 641 LYS B C 1
ATOM 10976 O O . LYS B 1 641 ? -23.109 -25.672 -16.062 1 97.5 641 LYS B O 1
ATOM 10981 N N . MET B 1 642 ? -20.938 -26.219 -16.047 1 97.19 642 MET B N 1
ATOM 10982 C CA . MET B 1 642 ? -21.109 -27.203 -14.977 1 97.19 642 MET B CA 1
ATOM 10983 C C . MET B 1 642 ? -21.469 -26.516 -13.664 1 97.19 642 MET B C 1
ATOM 10985 O O . MET B 1 642 ? -22.297 -27.031 -12.898 1 97.19 642 MET B O 1
ATOM 10989 N N . ALA B 1 643 ? -20.859 -25.453 -13.422 1 98.5 643 ALA B N 1
ATOM 10990 C CA . ALA B 1 643 ? -21.172 -24.703 -12.203 1 98.5 643 ALA B CA 1
ATOM 10991 C C . ALA B 1 643 ? -22.609 -24.203 -12.234 1 98.5 643 ALA B C 1
ATOM 10993 O O . ALA B 1 643 ? -23.281 -24.141 -11.195 1 98.5 643 ALA B O 1
ATOM 10994 N N . TYR B 1 644 ? -23.078 -23.781 -13.406 1 98.19 644 TYR B N 1
ATOM 10995 C CA . TYR B 1 644 ? -24.469 -23.344 -13.531 1 98.19 644 TYR B CA 1
ATOM 10996 C C . TYR B 1 644 ? -25.422 -24.484 -13.242 1 98.19 644 TYR B C 1
ATOM 10998 O O . TYR B 1 644 ? -26.422 -24.312 -12.547 1 98.19 644 TYR B O 1
ATOM 11006 N N . ALA B 1 645 ? -25.141 -25.625 -13.781 1 97 645 ALA B N 1
ATOM 11007 C CA . ALA B 1 645 ? -25.969 -26.812 -13.531 1 97 645 ALA B CA 1
ATOM 11008 C C . ALA B 1 645 ? -25.984 -27.141 -12.039 1 97 645 ALA B C 1
ATOM 11010 O O . ALA B 1 645 ? -27.047 -27.484 -11.492 1 97 645 ALA B O 1
ATOM 11011 N N . ALA B 1 646 ? -24.828 -27.078 -11.469 1 97.88 646 ALA B N 1
ATOM 11012 C CA . ALA B 1 646 ? -24.75 -27.344 -10.031 1 97.88 646 ALA B CA 1
ATOM 11013 C C . ALA B 1 646 ? -25.578 -26.328 -9.242 1 97.88 646 ALA B C 1
ATOM 11015 O O . ALA B 1 646 ? -26.281 -26.688 -8.297 1 97.88 646 ALA B O 1
ATOM 11016 N N . TYR B 1 647 ? -25.5 -25.094 -9.641 1 97.38 647 TYR B N 1
ATOM 11017 C CA . TYR B 1 647 ? -26.25 -24.016 -8.992 1 97.38 647 TYR B CA 1
ATOM 11018 C C . TYR B 1 647 ? -27.75 -24.266 -9.094 1 97.38 647 TYR B C 1
ATOM 11020 O O . TYR B 1 647 ? -28.469 -24.188 -8.094 1 97.38 647 TYR B O 1
ATOM 11028 N N . MET B 1 648 ? -28.172 -24.547 -10.25 1 95.75 648 MET B N 1
ATOM 11029 C CA . MET B 1 648 ? -29.594 -24.766 -10.484 1 95.75 648 MET B CA 1
ATOM 11030 C C . MET B 1 648 ? -30.109 -25.938 -9.656 1 95.75 648 MET B C 1
ATOM 11032 O O . MET B 1 648 ? -31.219 -25.906 -9.125 1 95.75 648 MET B O 1
ATOM 11036 N N . LYS B 1 649 ? -29.281 -26.891 -9.516 1 94.5 649 LYS B N 1
ATOM 11037 C CA . LYS B 1 649 ? -29.656 -28.062 -8.727 1 94.5 649 LYS B CA 1
ATOM 11038 C C . LYS B 1 649 ? -29.703 -27.719 -7.242 1 94.5 649 LYS B C 1
ATOM 11040 O O . LYS B 1 649 ? -30.641 -28.125 -6.539 1 94.5 649 LYS B O 1
ATOM 11045 N N . GLN B 1 650 ? -28.734 -27.047 -6.816 1 92 650 GLN B N 1
ATOM 11046 C CA . GLN B 1 650 ? -28.641 -26.703 -5.402 1 92 650 GLN B CA 1
ATOM 11047 C C . GLN B 1 650 ? -29.734 -25.734 -5.004 1 92 650 GLN B C 1
ATOM 11049 O O . GLN B 1 650 ? -30.234 -25.766 -3.873 1 92 650 GLN B O 1
ATOM 11054 N N . ARG B 1 651 ? -30.047 -24.812 -5.777 1 88.94 651 ARG B N 1
ATOM 11055 C CA . ARG B 1 651 ? -31.109 -23.844 -5.516 1 88.94 651 ARG B CA 1
ATOM 11056 C C . ARG B 1 651 ? -32.469 -24.531 -5.352 1 88.94 651 ARG B C 1
ATOM 11058 O O . ARG B 1 651 ? -33.281 -24.094 -4.562 1 88.94 651 ARG B O 1
ATOM 11065 N N . ASP B 1 652 ? -32.562 -25.688 -5.852 1 82.19 652 ASP B N 1
ATOM 11066 C CA . ASP B 1 652 ? -33.719 -26.562 -5.77 1 82.19 652 ASP B CA 1
ATOM 11067 C C . ASP B 1 652 ? -35.031 -25.766 -5.75 1 82.19 652 ASP B C 1
ATOM 11069 O O . ASP B 1 652 ? -35.906 -26 -4.91 1 82.19 652 ASP B O 1
ATOM 11073 N N . GLY B 1 653 ? -35.062 -24.703 -6.477 1 73.31 653 GLY B N 1
ATOM 11074 C CA . GLY B 1 653 ? -36.281 -23.922 -6.605 1 73.31 653 GLY B CA 1
ATOM 11075 C C . GLY B 1 653 ? -36.469 -22.922 -5.48 1 73.31 653 GLY B C 1
ATOM 11076 O O . GLY B 1 653 ? -37.406 -22.141 -5.496 1 73.31 653 GLY B O 1
ATOM 11077 N N . GLN B 1 654 ? -35.562 -22.938 -4.629 1 78.12 654 GLN B N 1
ATOM 11078 C CA . GLN B 1 654 ? -35.719 -22 -3.52 1 78.12 654 GLN B CA 1
ATOM 11079 C C . GLN B 1 654 ? -35.25 -20.609 -3.92 1 78.12 654 GLN B C 1
ATOM 11081 O O . GLN B 1 654 ? -34.219 -20.469 -4.605 1 78.12 654 GLN B O 1
ATOM 11086 N N . PRO B 1 655 ? -36.094 -19.703 -3.471 1 79.62 655 PRO B N 1
ATOM 11087 C CA . PRO B 1 655 ? -35.688 -18.344 -3.84 1 79.62 655 PRO B CA 1
ATOM 11088 C C . PRO B 1 655 ? -34.5 -17.828 -3.035 1 79.62 655 PRO B C 1
ATOM 11090 O O . PRO B 1 655 ? -34.312 -18.234 -1.888 1 79.62 655 PRO B O 1
ATOM 11093 N N . GLU B 1 656 ? -33.656 -17.062 -3.727 1 86.94 656 GLU B N 1
ATOM 11094 C CA . GLU B 1 656 ? -32.562 -16.344 -3.074 1 86.94 656 GLU B CA 1
ATOM 11095 C C . GLU B 1 656 ? -32.938 -14.906 -2.764 1 86.94 656 GLU B C 1
ATOM 11097 O O . GLU B 1 656 ? -33.656 -14.273 -3.527 1 86.94 656 GLU B O 1
ATOM 11102 N N . LEU B 1 657 ? -32.469 -14.5 -1.617 1 83.25 657 LEU B N 1
ATOM 11103 C CA . LEU B 1 657 ? -32.688 -13.094 -1.295 1 83.25 657 LEU B CA 1
ATOM 11104 C C . LEU B 1 657 ? -32 -12.188 -2.299 1 83.25 657 LEU B C 1
ATOM 11106 O O . LEU B 1 657 ? -30.891 -12.477 -2.73 1 83.25 657 LEU B O 1
ATOM 11110 N N . ARG B 1 658 ? -32.75 -11.164 -2.604 1 89.06 658 ARG B N 1
ATOM 11111 C CA . ARG B 1 658 ? -32.188 -10.18 -3.512 1 89.06 658 ARG B CA 1
ATOM 11112 C C . ARG B 1 658 ? -31.219 -9.258 -2.775 1 89.06 658 ARG B C 1
ATOM 11114 O O . ARG B 1 658 ? -31.422 -8.945 -1.6 1 89.06 658 ARG B O 1
ATOM 11121 N N . LEU B 1 659 ? -30.188 -8.875 -3.504 1 92.38 659 LEU B N 1
ATOM 11122 C CA . LEU B 1 659 ? -29.234 -7.918 -2.953 1 92.38 659 LEU B CA 1
ATOM 11123 C C . LEU B 1 659 ? -29.734 -6.492 -3.125 1 92.38 659 LEU B C 1
ATOM 11125 O O . LEU B 1 659 ? -30.328 -6.156 -4.152 1 92.38 659 LEU B O 1
ATOM 11129 N N . PRO B 1 660 ? -29.562 -5.672 -2.123 1 92 660 PRO B N 1
ATOM 11130 C CA . PRO B 1 660 ? -30.016 -4.289 -2.248 1 92 660 PRO B CA 1
ATOM 11131 C C . PRO B 1 660 ? -29.266 -3.506 -3.312 1 92 660 PRO B C 1
ATOM 11133 O O . PRO B 1 660 ? -28.047 -3.686 -3.471 1 92 660 PRO B O 1
ATOM 11136 N N . GLY B 1 661 ? -29.984 -2.691 -4.059 1 90.38 661 GLY B N 1
ATOM 11137 C CA . GLY B 1 661 ? -29.375 -1.81 -5.031 1 90.38 661 GLY B CA 1
ATOM 11138 C C . GLY B 1 661 ? -29.156 -2.465 -6.383 1 90.38 661 GLY B C 1
ATOM 11139 O O . GLY B 1 661 ? -28.734 -1.812 -7.34 1 90.38 661 GLY B O 1
ATOM 11140 N N . LEU B 1 662 ? -29.359 -3.705 -6.422 1 88.56 662 LEU B N 1
ATOM 11141 C CA . LEU B 1 662 ? -29.203 -4.465 -7.66 1 88.56 662 LEU B CA 1
ATOM 11142 C C . LEU B 1 662 ? -30.516 -5.074 -8.102 1 88.56 662 LEU B C 1
ATOM 11144 O O . LEU B 1 662 ? -31.141 -5.82 -7.344 1 88.56 662 LEU B O 1
ATOM 11148 N N . SER B 1 663 ? -30.984 -4.617 -9.211 1 87.06 663 SER B N 1
ATOM 11149 C CA . SER B 1 663 ? -32.188 -5.227 -9.766 1 87.06 663 SER B CA 1
ATOM 11150 C C . SER B 1 663 ? -31.844 -6.375 -10.703 1 87.06 663 SER B C 1
ATOM 11152 O O . SER B 1 663 ? -32.188 -6.336 -11.891 1 87.06 663 SER B O 1
ATOM 11154 N N . LEU B 1 664 ? -31.188 -7.426 -10.164 1 93.62 664 LEU B N 1
ATOM 11155 C CA . LEU B 1 664 ? -30.781 -8.57 -10.969 1 93.62 664 LEU B CA 1
ATOM 11156 C C . LEU B 1 664 ? -31.422 -9.859 -10.445 1 93.62 664 LEU B C 1
ATOM 11158 O O . LEU B 1 664 ? -31.609 -10.008 -9.242 1 93.62 664 LEU B O 1
ATOM 11162 N N . THR B 1 665 ? -31.719 -10.711 -11.328 1 92.56 665 THR B N 1
ATOM 11163 C CA . THR B 1 665 ? -32.125 -12.055 -10.953 1 92.56 665 THR B CA 1
ATOM 11164 C C . THR B 1 665 ? -30.938 -12.875 -10.469 1 92.56 665 THR B C 1
ATOM 11166 O O . THR B 1 665 ? -29.797 -12.531 -10.742 1 92.56 665 THR B O 1
ATOM 11169 N N . PRO B 1 666 ? -31.203 -13.898 -9.75 1 94.5 666 PRO B N 1
ATOM 11170 C CA . PRO B 1 666 ? -30.109 -14.766 -9.32 1 94.5 666 PRO B CA 1
ATOM 11171 C C . PRO B 1 666 ? -29.312 -15.328 -10.5 1 94.5 666 PRO B C 1
ATOM 11173 O O . PRO B 1 666 ? -28.094 -15.484 -10.398 1 94.5 666 PRO B O 1
ATOM 11176 N N . GLU B 1 667 ? -29.969 -15.641 -11.633 1 96.19 667 GLU B N 1
ATOM 11177 C CA . GLU B 1 667 ? -29.266 -16.141 -12.805 1 96.19 667 GLU B CA 1
ATOM 11178 C C . GLU B 1 667 ? -28.312 -15.094 -13.367 1 96.19 667 GLU B C 1
ATOM 11180 O O . GLU B 1 667 ? -27.188 -15.422 -13.789 1 96.19 667 GLU B O 1
ATOM 11185 N N . GLN B 1 668 ? -28.797 -13.891 -13.375 1 97.62 668 GLN B N 1
ATOM 11186 C CA . GLN B 1 668 ? -27.938 -12.797 -13.82 1 97.62 668 GLN B CA 1
ATOM 11187 C C . GLN B 1 668 ? -26.75 -12.617 -12.875 1 97.62 668 GLN B C 1
ATOM 11189 O O . GLN B 1 668 ? -25.625 -12.391 -13.32 1 97.62 668 GLN B O 1
ATOM 11194 N N . LEU B 1 669 ? -27.031 -12.742 -11.578 1 97.5 669 LEU B N 1
ATOM 11195 C CA . LEU B 1 669 ? -25.984 -12.602 -10.562 1 97.5 669 LEU B CA 1
ATOM 11196 C C . LEU B 1 669 ? -24.938 -13.703 -10.711 1 97.5 669 LEU B C 1
ATOM 11198 O O . LEU B 1 669 ? -23.766 -13.477 -10.453 1 97.5 669 LEU B O 1
ATOM 11202 N N . TYR B 1 670 ? -25.375 -14.891 -11.117 1 98.06 670 TYR B N 1
ATOM 11203 C CA . TYR B 1 670 ? -24.469 -16 -11.367 1 98.06 670 TYR B CA 1
ATOM 11204 C C . TYR B 1 670 ? -23.406 -15.617 -12.383 1 98.06 670 TYR B C 1
ATOM 11206 O O . TYR B 1 670 ? -22.203 -15.82 -12.156 1 98.06 670 TYR B O 1
ATOM 11214 N N . PHE B 1 671 ? -23.812 -15.031 -13.453 1 98.81 671 PHE B N 1
ATOM 11215 C CA . PHE B 1 671 ? -22.891 -14.695 -14.539 1 98.81 671 PHE B CA 1
ATOM 11216 C C . PHE B 1 671 ? -22 -13.531 -14.141 1 98.81 671 PHE B C 1
ATOM 11218 O O . PHE B 1 671 ? -20.844 -13.438 -14.586 1 98.81 671 PHE B O 1
ATOM 11225 N N . LEU B 1 672 ? -22.484 -12.672 -13.305 1 98.38 672 LEU B N 1
ATOM 11226 C CA . LEU B 1 672 ? -21.641 -11.617 -12.766 1 98.38 672 LEU B CA 1
ATOM 11227 C C . LEU B 1 672 ? -20.5 -12.211 -11.93 1 98.38 672 LEU B C 1
ATOM 11229 O O . LEU B 1 672 ? -19.359 -11.75 -12.016 1 98.38 672 LEU B O 1
ATOM 11233 N N . GLY B 1 673 ? -20.891 -13.18 -11.102 1 98.31 673 GLY B N 1
ATOM 11234 C CA . GLY B 1 673 ? -19.859 -13.852 -10.32 1 98.31 673 GLY B CA 1
ATOM 11235 C C . GLY B 1 673 ? -18.766 -14.461 -11.172 1 98.31 673 GLY B C 1
ATOM 11236 O O . GLY B 1 673 ? -17.578 -14.375 -10.828 1 98.31 673 GLY B O 1
ATOM 11237 N N . PHE B 1 674 ? -19.141 -14.992 -12.352 1 98.56 674 PHE B N 1
ATOM 11238 C CA . PHE B 1 674 ? -18.188 -15.602 -13.273 1 98.56 674 PHE B CA 1
ATOM 11239 C C . PHE B 1 674 ? -17.266 -14.547 -13.867 1 98.56 674 PHE B C 1
ATOM 11241 O O . PHE B 1 674 ? -16.047 -14.758 -13.938 1 98.56 674 PHE B O 1
ATOM 11248 N N . ALA B 1 675 ? -17.812 -13.438 -14.242 1 98.81 675 ALA B N 1
ATOM 11249 C CA . ALA B 1 675 ? -17.062 -12.438 -14.984 1 98.81 675 ALA B CA 1
ATOM 11250 C C . ALA B 1 675 ? -16.156 -11.633 -14.062 1 98.81 675 ALA B C 1
ATOM 11252 O O . ALA B 1 675 ? -15.031 -11.281 -14.43 1 98.81 675 ALA B O 1
ATOM 11253 N N . GLN B 1 676 ? -16.609 -11.336 -12.867 1 98.5 676 GLN B N 1
ATOM 11254 C CA . GLN B 1 676 ? -15.953 -10.352 -12.023 1 98.5 676 GLN B CA 1
ATOM 11255 C C . GLN B 1 676 ? -14.68 -10.922 -11.398 1 98.5 676 GLN B C 1
ATOM 11257 O O . GLN B 1 676 ? -13.836 -10.172 -10.906 1 98.5 676 GLN B O 1
ATOM 11262 N N . ILE B 1 677 ? -14.492 -12.195 -11.422 1 98.12 677 ILE B N 1
ATOM 11263 C CA . ILE B 1 677 ? -13.234 -12.742 -10.93 1 98.12 677 ILE B CA 1
ATOM 11264 C C . ILE B 1 677 ? -12.125 -12.5 -11.945 1 98.12 677 ILE B C 1
ATOM 11266 O O . ILE B 1 677 ? -10.938 -12.648 -11.641 1 98.12 677 ILE B O 1
ATOM 11270 N N . TRP B 1 678 ? -12.477 -12.062 -13.156 1 98.06 678 TRP B N 1
ATOM 11271 C CA . TRP B 1 678 ? -11.508 -11.906 -14.234 1 98.06 678 TRP B CA 1
ATOM 11272 C C . TRP B 1 678 ? -11.227 -10.43 -14.5 1 98.06 678 TRP B C 1
ATOM 11274 O O . TRP B 1 678 ? -10.578 -10.086 -15.492 1 98.06 678 TRP B O 1
ATOM 11284 N N . CYS B 1 679 ? -11.781 -9.461 -13.68 1 98.12 679 CYS B N 1
ATOM 11285 C CA . CYS B 1 679 ? -11.492 -8.047 -13.898 1 98.12 679 CYS B CA 1
ATOM 11286 C C . CYS B 1 679 ? -9.992 -7.793 -13.906 1 98.12 679 CYS B C 1
ATOM 11288 O O . CYS B 1 679 ? -9.281 -8.211 -12.984 1 98.12 679 CYS B O 1
ATOM 11290 N N . SER B 1 680 ? -9.492 -7.164 -14.977 1 96.31 680 SER B N 1
ATOM 11291 C CA . SER B 1 680 ? -8.047 -7.035 -15.156 1 96.31 680 SER B CA 1
ATOM 11292 C C . SER B 1 680 ? -7.699 -5.773 -15.93 1 96.31 680 SER B C 1
ATOM 11294 O O . SER B 1 680 ? -8.5 -5.289 -16.734 1 96.31 680 SER B O 1
ATOM 11296 N N . GLN B 1 681 ? -6.578 -5.258 -15.594 1 91.5 681 GLN B N 1
ATOM 11297 C CA . GLN B 1 681 ? -5.895 -4.23 -16.375 1 91.5 681 GLN B CA 1
ATOM 11298 C C . GLN B 1 681 ? -4.461 -4.648 -16.703 1 91.5 681 GLN B C 1
ATOM 11300 O O . GLN B 1 681 ? -3.828 -5.363 -15.922 1 91.5 681 GLN B O 1
ATOM 11305 N N . TYR B 1 682 ? -3.984 -4.312 -17.844 1 90.81 682 TYR B N 1
ATOM 11306 C CA . TYR B 1 682 ? -2.629 -4.68 -18.234 1 90.81 682 TYR B CA 1
ATOM 11307 C C . TYR B 1 682 ? -1.99 -3.586 -19.078 1 90.81 682 TYR B C 1
ATOM 11309 O O . TYR B 1 682 ? -2.691 -2.789 -19.703 1 90.81 682 TYR B O 1
ATOM 11317 N N . THR B 1 683 ? -0.639 -3.541 -19.094 1 85.31 683 THR B N 1
ATOM 11318 C CA . THR B 1 683 ? 0.1 -2.717 -20.047 1 85.31 683 THR B CA 1
ATOM 11319 C C . THR B 1 683 ? 0.021 -3.305 -21.438 1 85.31 683 THR B C 1
ATOM 11321 O O . THR B 1 683 ? -0.219 -4.504 -21.609 1 85.31 683 THR B O 1
ATOM 11324 N N . PRO B 1 684 ? 0.176 -2.494 -22.406 1 85.62 684 PRO B N 1
ATOM 11325 C CA . PRO B 1 684 ? 0.183 -3.021 -23.766 1 85.62 684 PRO B CA 1
ATOM 11326 C C . PRO B 1 684 ? 1.272 -4.07 -24 1 85.62 684 PRO B C 1
ATOM 11328 O O . PRO B 1 684 ? 1.044 -5.066 -24.688 1 85.62 684 PRO B O 1
ATOM 11331 N N . GLU B 1 685 ? 2.482 -3.854 -23.391 1 86.62 685 GLU B N 1
ATOM 11332 C CA . GLU B 1 685 ? 3.586 -4.801 -23.516 1 86.62 685 GLU B CA 1
ATOM 11333 C C . GLU B 1 685 ? 3.207 -6.164 -22.953 1 86.62 685 GLU B C 1
ATOM 11335 O O . GLU B 1 685 ? 3.461 -7.195 -23.578 1 86.62 685 GLU B O 1
ATOM 11340 N N . TYR B 1 686 ? 2.521 -6.121 -21.859 1 90.12 686 TYR B N 1
ATOM 11341 C CA . TYR B 1 686 ? 2.119 -7.379 -21.234 1 90.12 686 TYR B CA 1
ATOM 11342 C C . TYR B 1 686 ? 1.055 -8.078 -22.078 1 90.12 686 TYR B C 1
ATOM 11344 O O . TYR B 1 686 ? 1.081 -9.305 -22.219 1 90.12 686 TYR B O 1
ATOM 11352 N N . ALA B 1 687 ? 0.083 -7.316 -22.547 1 89.94 687 ALA B N 1
ATOM 11353 C CA . ALA B 1 687 ? -0.98 -7.902 -23.359 1 89.94 687 ALA B CA 1
ATOM 11354 C C . ALA B 1 687 ? -0.405 -8.641 -24.562 1 89.94 687 ALA B C 1
ATOM 11356 O O . ALA B 1 687 ? -0.807 -9.766 -24.859 1 89.94 687 ALA B O 1
ATOM 11357 N N . ILE B 1 688 ? 0.528 -8.039 -25.188 1 86.31 688 ILE B N 1
ATOM 11358 C CA . ILE B 1 688 ? 1.158 -8.625 -26.359 1 86.31 688 ILE B CA 1
ATOM 11359 C C . ILE B 1 688 ? 1.965 -9.859 -25.953 1 86.31 688 ILE B C 1
ATOM 11361 O O . ILE B 1 688 ? 1.869 -10.906 -26.594 1 86.31 688 ILE B O 1
ATOM 11365 N N . HIS B 1 689 ? 2.74 -9.703 -24.875 1 87.69 689 HIS B N 1
ATOM 11366 C CA . HIS B 1 689 ? 3.525 -10.82 -24.359 1 87.69 689 HIS B CA 1
ATOM 11367 C C . HIS B 1 689 ? 2.635 -12.008 -24.016 1 87.69 689 HIS B C 1
ATOM 11369 O O . HIS B 1 689 ? 2.963 -13.148 -24.344 1 87.69 689 HIS B O 1
ATOM 11375 N N . SER B 1 690 ? 1.562 -11.727 -23.359 1 90.62 690 SER B N 1
ATOM 11376 C CA . SER B 1 690 ? 0.637 -12.773 -22.938 1 90.62 690 SER B CA 1
ATOM 11377 C C . SER B 1 690 ? 0.022 -13.484 -24.141 1 90.62 690 SER B C 1
ATOM 11379 O O . SER B 1 690 ? -0.081 -14.711 -24.141 1 90.62 690 SER B O 1
ATOM 11381 N N . ILE B 1 691 ? -0.388 -12.812 -25.141 1 89.5 691 ILE B N 1
ATOM 11382 C CA . ILE B 1 691 ? -0.987 -13.398 -26.328 1 89.5 691 ILE B CA 1
ATOM 11383 C C . ILE B 1 691 ? 0.021 -14.32 -27.016 1 89.5 691 ILE B C 1
ATOM 11385 O O . ILE B 1 691 ? -0.351 -15.359 -27.562 1 89.5 691 ILE B O 1
ATOM 11389 N N . LEU B 1 692 ? 1.283 -13.977 -26.859 1 82.94 692 LEU B N 1
ATOM 11390 C CA . LEU B 1 692 ? 2.326 -14.703 -27.578 1 82.94 692 LEU B CA 1
ATOM 11391 C C . LEU B 1 692 ? 2.779 -15.922 -26.766 1 82.94 692 LEU B C 1
ATOM 11393 O O . LEU B 1 692 ? 3.23 -16.906 -27.344 1 82.94 692 LEU B O 1
ATOM 11397 N N . THR B 1 693 ? 2.58 -15.789 -25.453 1 87.25 693 THR B N 1
ATOM 11398 C CA . THR B 1 693 ? 3.322 -16.781 -24.688 1 87.25 693 THR B CA 1
ATOM 11399 C C . THR B 1 693 ? 2.398 -17.516 -23.719 1 87.25 693 THR B C 1
ATOM 11401 O O . THR B 1 693 ? 2.736 -18.609 -23.234 1 87.25 693 THR B O 1
ATOM 11404 N N . ASP B 1 694 ? 1.277 -16.953 -23.406 1 90.25 694 ASP B N 1
ATOM 11405 C CA . ASP B 1 694 ? 0.433 -17.484 -22.344 1 90.25 694 ASP B CA 1
ATOM 11406 C C . ASP B 1 694 ? -0.558 -18.516 -22.891 1 90.25 694 ASP B C 1
ATOM 11408 O O . ASP B 1 694 ? -1.127 -18.312 -23.969 1 90.25 694 ASP B O 1
ATOM 11412 N N . GLU B 1 695 ? -0.693 -19.578 -22.156 1 92.62 695 GLU B N 1
ATOM 11413 C CA . GLU B 1 695 ? -1.66 -20.594 -22.562 1 92.62 695 GLU B CA 1
ATOM 11414 C C . GLU B 1 695 ? -3.09 -20.141 -22.266 1 92.62 695 GLU B C 1
ATOM 11416 O O . GLU B 1 695 ? -4.047 -20.719 -22.781 1 92.62 695 GLU B O 1
ATOM 11421 N N . HIS B 1 696 ? -3.23 -19.172 -21.531 1 93.88 696 HIS B N 1
ATOM 11422 C CA . HIS B 1 696 ? -4.539 -18.594 -21.25 1 93.88 696 HIS B CA 1
ATOM 11423 C C . HIS B 1 696 ? -4.836 -17.422 -22.188 1 93.88 696 HIS B C 1
ATOM 11425 O O . HIS B 1 696 ? -3.943 -16.641 -22.5 1 93.88 696 HIS B O 1
ATOM 11431 N N . ALA B 1 697 ? -6.066 -17.359 -22.656 1 95.94 697 ALA B N 1
ATOM 11432 C CA . ALA B 1 697 ? -6.5 -16.109 -23.297 1 95.94 697 ALA B CA 1
ATOM 11433 C C . ALA B 1 697 ? -6.543 -14.969 -22.297 1 95.94 697 ALA B C 1
ATOM 11435 O O . ALA B 1 697 ? -6.617 -15.195 -21.094 1 95.94 697 ALA B O 1
ATOM 11436 N N . ILE B 1 698 ? -6.48 -13.75 -22.812 1 94.62 698 ILE B N 1
ATOM 11437 C CA . ILE B 1 698 ? -6.602 -12.602 -21.922 1 94.62 698 ILE B CA 1
ATOM 11438 C C . ILE B 1 698 ? -7.969 -12.617 -21.25 1 94.62 698 ILE B C 1
ATOM 11440 O O . ILE B 1 698 ? -8.945 -13.109 -21.812 1 94.62 698 ILE B O 1
ATOM 11444 N N . SER B 1 699 ? -8.094 -11.969 -20.062 1 96.62 699 SER B N 1
ATOM 11445 C CA . SER B 1 699 ? -9.242 -12.062 -19.172 1 96.62 699 SER B CA 1
ATOM 11446 C C . SER B 1 699 ? -10.539 -11.695 -19.875 1 96.62 699 SER B C 1
ATOM 11448 O O . SER B 1 699 ? -11.555 -12.375 -19.734 1 96.62 699 SER B O 1
ATOM 11450 N N . ARG B 1 700 ? -10.477 -10.664 -20.672 1 96.44 700 ARG B N 1
ATOM 11451 C CA . ARG B 1 700 ? -11.641 -10.203 -21.406 1 96.44 700 ARG B CA 1
ATOM 11452 C C . ARG B 1 700 ? -12.188 -11.297 -22.312 1 96.44 700 ARG B C 1
ATOM 11454 O O . ARG B 1 700 ? -13.398 -11.516 -22.375 1 96.44 700 ARG B O 1
ATOM 11461 N N . PHE B 1 701 ? -11.344 -12.008 -22.922 1 97.69 701 PHE B N 1
ATOM 11462 C CA . PHE B 1 701 ? -11.742 -13 -23.906 1 97.69 701 PHE B CA 1
ATOM 11463 C C . PHE B 1 701 ? -12.18 -14.289 -23.219 1 97.69 701 PHE B C 1
ATOM 11465 O O . PHE B 1 701 ? -13.008 -15.039 -23.75 1 97.69 701 PHE B O 1
ATOM 11472 N N . ARG B 1 702 ? -11.594 -14.555 -22 1 98.06 702 ARG B N 1
ATOM 11473 C CA . ARG B 1 702 ? -12.078 -15.688 -21.219 1 98.06 702 ARG B CA 1
ATOM 11474 C C . ARG B 1 702 ? -13.555 -15.531 -20.875 1 98.06 702 ARG B C 1
ATOM 11476 O O . ARG B 1 702 ? -14.305 -16.5 -20.891 1 98.06 702 ARG B O 1
ATOM 11483 N N . VAL B 1 703 ? -13.914 -14.266 -20.609 1 98.62 703 VAL B N 1
ATOM 11484 C CA . VAL B 1 703 ? -15.289 -13.977 -20.219 1 98.62 703 VAL B CA 1
ATOM 11485 C C . VAL B 1 703 ? -16.188 -13.984 -21.469 1 98.62 703 VAL B C 1
ATOM 11487 O O . VAL B 1 703 ? -17.188 -14.688 -21.5 1 98.62 703 VAL B O 1
ATOM 11490 N N . LEU B 1 704 ? -15.828 -13.281 -22.484 1 98.38 704 LEU B N 1
ATOM 11491 C CA . LEU B 1 704 ? -16.688 -13.078 -23.656 1 98.38 704 LEU B CA 1
ATOM 11492 C C . LEU B 1 704 ? -16.906 -14.391 -24.406 1 98.38 704 LEU B C 1
ATOM 11494 O O . LEU B 1 704 ? -18.031 -14.703 -24.797 1 98.38 704 LEU B O 1
ATOM 11498 N N . GLY B 1 705 ? -15.828 -15.125 -24.609 1 98.06 705 GLY B N 1
ATOM 11499 C CA . GLY B 1 705 ? -15.961 -16.406 -25.312 1 98.06 705 GLY B CA 1
ATOM 11500 C C . GLY B 1 705 ? -16.875 -17.375 -24.578 1 98.06 705 GLY B C 1
ATOM 11501 O O . GLY B 1 705 ? -17.688 -18.062 -25.203 1 98.06 705 GLY B O 1
ATOM 11502 N N . SER B 1 706 ? -16.797 -17.438 -23.297 1 98.38 706 SER B N 1
ATOM 11503 C CA . SER B 1 706 ? -17.578 -18.375 -22.484 1 98.38 706 SER B CA 1
ATOM 11504 C C . SER B 1 706 ? -19.047 -18.016 -22.469 1 98.38 706 SER B C 1
ATOM 11506 O O . SER B 1 706 ? -19.906 -18.875 -22.672 1 98.38 706 SER B O 1
ATOM 11508 N N . VAL B 1 707 ? -19.344 -16.734 -22.266 1 98.62 707 VAL B N 1
ATOM 11509 C CA . VAL B 1 707 ? -20.734 -16.344 -22.141 1 98.62 707 VAL B CA 1
ATOM 11510 C C . VAL B 1 707 ? -21.406 -16.375 -23.516 1 98.62 707 VAL B C 1
ATOM 11512 O O . VAL B 1 707 ? -22.609 -16.672 -23.609 1 98.62 707 VAL B O 1
ATOM 11515 N N . ALA B 1 708 ? -20.688 -16.125 -24.562 1 98 708 ALA B N 1
ATOM 11516 C CA . ALA B 1 708 ? -21.234 -16.203 -25.922 1 98 708 ALA B CA 1
ATOM 11517 C C . ALA B 1 708 ? -21.703 -17.609 -26.234 1 98 708 ALA B C 1
ATOM 11519 O O . ALA B 1 708 ? -22.688 -17.797 -26.984 1 98 708 ALA B O 1
ATOM 11520 N N . ASN B 1 709 ? -21.062 -18.562 -25.672 1 97.75 709 ASN B N 1
ATOM 11521 C CA . ASN B 1 709 ? -21.359 -19.953 -25.969 1 97.75 709 ASN B CA 1
ATOM 11522 C C . ASN B 1 709 ? -22.391 -20.531 -25 1 97.75 709 ASN B C 1
ATOM 11524 O O . ASN B 1 709 ? -22.766 -21.703 -25.109 1 97.75 709 ASN B O 1
ATOM 11528 N N . SER B 1 710 ? -22.922 -19.719 -24.062 1 97.62 710 SER B N 1
ATOM 11529 C CA . SER B 1 710 ? -23.812 -20.203 -23.031 1 97.62 710 SER B CA 1
ATOM 11530 C C . SER B 1 710 ? -25.266 -19.828 -23.328 1 97.62 710 SER B C 1
ATOM 11532 O O . SER B 1 710 ? -25.641 -18.656 -23.219 1 97.62 710 SER B O 1
ATOM 11534 N N . PRO B 1 711 ? -26.125 -20.797 -23.656 1 96.62 711 PRO B N 1
ATOM 11535 C CA . PRO B 1 711 ? -27.562 -20.484 -23.812 1 96.62 711 PRO B CA 1
ATOM 11536 C C . PRO B 1 711 ? -28.188 -19.953 -22.531 1 96.62 711 PRO B C 1
ATOM 11538 O O . PRO B 1 711 ? -29.078 -19.109 -22.594 1 96.62 711 PRO B O 1
ATOM 11541 N N . ALA B 1 712 ? -27.656 -20.391 -21.438 1 97.12 712 ALA B N 1
ATOM 11542 C CA . ALA B 1 712 ? -28.172 -19.922 -20.156 1 97.12 712 ALA B CA 1
ATOM 11543 C C . ALA B 1 712 ? -27.922 -18.438 -19.969 1 97.12 712 ALA B C 1
ATOM 11545 O O . ALA B 1 712 ? -28.75 -17.719 -19.391 1 97.12 712 ALA B O 1
ATOM 11546 N N . PHE B 1 713 ? -26.812 -17.953 -20.484 1 98.31 713 PHE B N 1
ATOM 11547 C CA . PHE B 1 713 ? -26.484 -16.531 -20.406 1 98.31 713 PHE B CA 1
ATOM 11548 C C . PHE B 1 713 ? -27.469 -15.711 -21.219 1 98.31 713 PHE B C 1
ATOM 11550 O O . PHE B 1 713 ? -28.016 -14.719 -20.734 1 98.31 713 PHE B O 1
ATOM 11557 N N . SER B 1 714 ? -27.625 -16.109 -22.453 1 98 714 SER B N 1
ATOM 11558 C CA . SER B 1 714 ? -28.531 -15.375 -23.328 1 98 714 SER B CA 1
ATOM 11559 C C . SER B 1 714 ? -29.953 -15.336 -22.781 1 98 714 SER B C 1
ATOM 11561 O O . SER B 1 714 ? -30.656 -14.336 -22.922 1 98 714 SER B O 1
ATOM 11563 N N . LYS B 1 715 ? -30.359 -16.359 -22.125 1 97.44 715 LYS B N 1
ATOM 11564 C CA . LYS B 1 715 ? -31.672 -16.406 -21.5 1 97.44 715 LYS B CA 1
ATOM 11565 C C . LYS B 1 715 ? -31.75 -15.484 -20.297 1 97.44 715 LYS B C 1
ATOM 11567 O O . LYS B 1 715 ? -32.719 -14.734 -20.141 1 97.44 715 LYS B O 1
ATOM 11572 N N . ALA B 1 716 ? -30.734 -15.531 -19.516 1 97.75 716 ALA B N 1
ATOM 11573 C CA . ALA B 1 716 ? -30.719 -14.75 -18.281 1 97.75 716 ALA B CA 1
ATOM 11574 C C . ALA B 1 716 ? -30.75 -13.258 -18.562 1 97.75 716 ALA B C 1
ATOM 11576 O O . ALA B 1 716 ? -31.453 -12.5 -17.891 1 97.75 716 ALA B O 1
ATOM 11577 N N . TYR B 1 717 ? -30.031 -12.828 -19.547 1 98 717 TYR B N 1
ATOM 11578 C CA . TYR B 1 717 ? -29.922 -11.398 -19.828 1 98 717 TYR B CA 1
ATOM 11579 C C . TYR B 1 717 ? -30.828 -10.977 -20.969 1 98 717 TYR B C 1
ATOM 11581 O O . TYR B 1 717 ? -30.875 -9.797 -21.328 1 98 717 TYR B O 1
ATOM 11589 N N . GLY B 1 718 ? -31.5 -11.914 -21.547 1 97.62 718 GLY B N 1
ATOM 11590 C CA . GLY B 1 718 ? -32.438 -11.617 -22.625 1 97.62 718 GLY B CA 1
ATOM 11591 C C . GLY B 1 718 ? -31.766 -11.086 -23.875 1 97.62 718 GLY B C 1
ATOM 11592 O O . GLY B 1 718 ? -32.219 -10.102 -24.453 1 97.62 718 GLY B O 1
ATOM 11593 N N . CYS B 1 719 ? -30.703 -11.742 -24.25 1 98.12 719 CYS B N 1
ATOM 11594 C CA . CYS B 1 719 ? -29.953 -11.258 -25.391 1 98.12 719 CYS B CA 1
ATOM 11595 C C . CYS B 1 719 ? -30.656 -11.633 -26.703 1 98.12 719 CYS B C 1
ATOM 11597 O O . CYS B 1 719 ? -31 -12.797 -26.906 1 98.12 719 CYS B O 1
ATOM 11599 N N . PRO B 1 720 ? -30.781 -10.68 -27.625 1 96.62 720 PRO B N 1
ATOM 11600 C CA . PRO B 1 720 ? -31.391 -11 -28.922 1 96.62 720 PRO B CA 1
ATOM 11601 C C . PRO B 1 720 ? -30.547 -11.961 -29.75 1 96.62 720 PRO B C 1
ATOM 11603 O O . PRO B 1 720 ? -29.312 -11.961 -29.641 1 96.62 720 PRO B O 1
ATOM 11606 N N . ALA B 1 721 ? -31.188 -12.625 -30.562 1 94.69 721 ALA B N 1
ATOM 11607 C CA . ALA B 1 721 ? -30.5 -13.547 -31.453 1 94.69 721 ALA B CA 1
ATOM 11608 C C . ALA B 1 721 ? -29.531 -12.805 -32.375 1 94.69 721 ALA B C 1
ATOM 11610 O O . ALA B 1 721 ? -29.844 -11.719 -32.875 1 94.69 721 ALA B O 1
ATOM 11611 N N . ALA B 1 722 ? -28.422 -13.305 -32.562 1 93.12 722 ALA B N 1
ATOM 11612 C CA . ALA B 1 722 ? -27.391 -12.805 -33.469 1 93.12 722 ALA B CA 1
ATOM 11613 C C . ALA B 1 722 ? -26.703 -11.57 -32.906 1 93.12 722 ALA B C 1
ATOM 11615 O O . ALA B 1 722 ? -25.953 -10.891 -33.625 1 93.12 722 ALA B O 1
ATOM 11616 N N . SER B 1 723 ? -27.047 -11.312 -31.688 1 94.62 723 SER B N 1
ATOM 11617 C CA . SER B 1 723 ? -26.219 -10.305 -31.031 1 94.62 723 SER B CA 1
ATOM 11618 C C . SER B 1 723 ? -24.797 -10.828 -30.781 1 94.62 723 SER B C 1
ATOM 11620 O O . SER B 1 723 ? -24.547 -12.031 -30.875 1 94.62 723 SER B O 1
ATOM 11622 N N . PRO B 1 724 ? -23.906 -9.922 -30.484 1 94.5 724 PRO B N 1
ATOM 11623 C CA . PRO B 1 724 ? -22.5 -10.328 -30.359 1 94.5 724 PRO B CA 1
ATOM 11624 C C . PRO B 1 724 ? -22.312 -11.453 -29.344 1 94.5 724 PRO B C 1
ATOM 11626 O O . PRO B 1 724 ? -21.453 -12.328 -29.547 1 94.5 724 PRO B O 1
ATOM 11629 N N . LEU B 1 725 ? -23.094 -11.508 -28.281 1 97.75 725 LEU B N 1
ATOM 11630 C CA . LEU B 1 725 ? -22.906 -12.523 -27.25 1 97.75 725 LEU B CA 1
ATOM 11631 C C . LEU B 1 725 ? -24.047 -13.539 -27.266 1 97.75 725 LEU B C 1
ATOM 11633 O O . LEU B 1 725 ? -24.281 -14.219 -26.266 1 97.75 725 LEU B O 1
ATOM 11637 N N . ASN B 1 726 ? -24.781 -13.547 -28.328 1 97.69 726 ASN B N 1
ATOM 11638 C CA . ASN B 1 726 ? -25.75 -14.586 -28.641 1 97.69 726 ASN B CA 1
ATOM 11639 C C . ASN B 1 726 ? -25.703 -14.992 -30.109 1 97.69 726 ASN B C 1
ATOM 11641 O O . ASN B 1 726 ? -26.703 -14.883 -30.828 1 97.69 726 ASN B O 1
ATOM 11645 N N . PRO B 1 727 ? -24.594 -15.477 -30.422 1 95.69 727 PRO B N 1
ATOM 11646 C CA . PRO B 1 727 ? -24.484 -15.906 -31.812 1 95.69 727 PRO B CA 1
ATOM 11647 C C . PRO B 1 727 ? -25.453 -17.031 -32.156 1 95.69 727 PRO B C 1
ATOM 11649 O O . PRO B 1 727 ? -25.906 -17.766 -31.281 1 95.69 727 PRO B O 1
ATOM 11652 N N . VAL B 1 728 ? -25.641 -17.156 -33.438 1 92.44 728 VAL B N 1
ATOM 11653 C CA . VAL B 1 728 ? -26.578 -18.156 -33.938 1 92.44 728 VAL B CA 1
ATOM 11654 C C . VAL B 1 728 ? -26.031 -19.562 -33.656 1 92.44 728 VAL B C 1
ATOM 11656 O O . VAL B 1 728 ? -26.75 -20.438 -33.156 1 92.44 728 VAL B O 1
ATOM 11659 N N . LYS B 1 729 ? -24.797 -19.703 -33.969 1 90.75 729 LYS B N 1
ATOM 11660 C CA . LYS B 1 729 ? -24.141 -20.969 -33.656 1 90.75 729 LYS B CA 1
ATOM 11661 C C . LYS B 1 729 ? -23.25 -20.844 -32.438 1 90.75 729 LYS B C 1
ATOM 11663 O O . LYS B 1 729 ? -22.281 -20.062 -32.438 1 90.75 729 LYS B O 1
ATOM 11668 N N . LYS B 1 730 ? -23.594 -21.609 -31.406 1 95 730 LYS B N 1
ATOM 11669 C CA . LYS B 1 730 ? -22.781 -21.641 -30.188 1 95 730 LYS B CA 1
ATOM 11670 C C . LYS B 1 730 ? -21.875 -22.859 -30.156 1 95 730 LYS B C 1
ATOM 11672 O O . LYS B 1 730 ? -22.266 -23.953 -30.562 1 95 730 LYS B O 1
ATOM 11677 N N . CYS B 1 731 ? -20.703 -22.547 -29.781 1 94.31 731 CYS B N 1
ATOM 11678 C CA . CYS B 1 731 ? -19.781 -23.672 -29.641 1 94.31 731 CYS B CA 1
ATOM 11679 C C . CYS B 1 731 ? -20.031 -24.438 -28.344 1 94.31 731 CYS B C 1
ATOM 11681 O O . CYS B 1 731 ? -20.078 -23.828 -27.266 1 94.31 731 CYS B O 1
ATOM 11683 N N . GLN B 1 732 ? -20.219 -25.703 -28.438 1 89.88 732 GLN B N 1
ATOM 11684 C CA . GLN B 1 732 ? -20.469 -26.531 -27.281 1 89.88 732 GLN B CA 1
ATOM 11685 C C . GLN B 1 732 ? -19.641 -27.812 -27.328 1 89.88 732 GLN B C 1
ATOM 11687 O O . GLN B 1 732 ? -19.844 -28.656 -28.219 1 89.88 732 GLN B O 1
ATOM 11692 N N . VAL B 1 733 ? -18.797 -27.906 -26.391 1 90.56 733 VAL B N 1
ATOM 11693 C CA . VAL B 1 733 ? -17.969 -29.109 -26.297 1 90.56 733 VAL B CA 1
ATOM 11694 C C . VAL B 1 733 ? -18.672 -30.141 -25.422 1 90.56 733 VAL B C 1
ATOM 11696 O O . VAL B 1 733 ? -18.703 -31.328 -25.766 1 90.56 733 VAL B O 1
ATOM 11699 N N . TRP B 1 734 ? -19.203 -29.688 -24.328 1 87.56 734 TRP B N 1
ATOM 11700 C CA . TRP B 1 734 ? -19.828 -30.594 -23.375 1 87.56 734 TRP B CA 1
ATOM 11701 C C . TRP B 1 734 ? -21.359 -30.516 -23.469 1 87.56 734 TRP B C 1
ATOM 11703 O O . TRP B 1 734 ? -21.922 -29.422 -23.453 1 87.56 734 TRP B O 1
#

Foldseek 3Di:
DDDDPDDPDDDPDDDPPPDPPVVVVCVVVVVVVVVVVVVVVVVVVVVVVVVVVVVVVVVCVQQPADDDPLLQVVLCVQVQQADCPDACLFAVLCGLGVNVVVVDDADLQAQKDALQNVLLVVLLVVLLVQLVDPPRDFVNDDFPLNVLLSLLLVLLVPQVLQVVCFCVVVQVLCVVLQHAPQAPPHDHDDQDLQVNQQSCVLLLDHQQWDWFWDQQQFHLFFIAIETDGHRALAPALVCCVPPPVLLVVLQLQLQLLLSVSNHGDPCSSVLSVLLSVLNNQLSVLFDDPLQLLAVVLQFDKDFLVVVCVQQNPSVSSSQCPQPEPDDNNPHIYGYRGVSSRNVSSVSCVPDDSSSNSNSSSVSVLLVCLSLHNPSSVVSNVSSVCLQRVRDDHDDSSSSSSVLSCVLQVLLSLSSSCVVPPDPVLQVVLVVLLVLLLVLLLVCLVVQPQADDQLNVQLSLLSVLAAEATADQPQSSPSVSSNVLCVQQDRDRSNNVVSSSSSSSSVSSVRSNRGPGTDDPSDDPHGQLRQDWAAQLQASYTYGHNSVCDPPQHDPSDWLLLNLLRSQLVSQLRNLLCCFPHNVQGGSNSHRHNSGDPSSNVVLCVLLVVQQVVQQPDDDPRHGARSSLLSSNLSSLLRSLVSSVSSSVVVCVVPADHHRPPDPFGSLQSNLSSNLSSLNMDRDPSNQVSCSVPPSHHRSSCSSQLNQLQDPSNCVRSVHDECRSSPDPDHRDSD/DDDDDDDDDDDDDDDPPPDVVVVVVVVVVVVVVVVVVVVVVVVVVVVVVVVVVVVVVVVCVQQPADDDPLLQVVLCVQVQQADCVDACLFAVLCGLGVSVVVPDDADLQAQKDALQNVLLVVLLVVLLVQLVDPPRDFVNDHFPLNVLLSLLLVLLVPQVLQVVCFCVVVQVLCVVLQHAPQAPVHDHDDQDLLVNQQSCVLLLDHQQWDWFWDAQQFHLFFIAIETDGHHALAPALVCCVPPPVLLVVLQLLLQLLLSVSNHGDPCSSVLSNLLSVLNNQLSVQDDDVLQLVAVVLQFDKDFLVVVCVQQNPSVSSSQCPFDEPDDNNPHIYGYRGPSSRNVSSVSCVPDDSSSNSNSSSVSVLLVCLSLHNVSSVVSNVSNVCLQRVRDDHDDSSSSSSVLSCVLSVLLSLSSSCVVPPDPVLQVVLVVLLVLLLVLLLVCLVVQDQADDQLNVQVSLLSVLAAEATADQPCSSPSVSSNVLCVQQDRDRSNNVVSSSSSSSSVSSVRSNSGPGTDDPSDDPHGQLRQDWAQQLQASYTYGHNSVCDPPQHDPSDWLLLNLLRSQLSSQLRNQLCCFPHNVQGGSNSHRHNSGDPSSNVVLCVLLVVQQVVQQPDDDPRDGARSSLLSSNLSSLLRSLVSSVSSSVVVCVVPADHHRPPDPFGSLQSNLSSNLSSLNMDRDPSNQVSCSVPPSHHRSSCSSQLNQLQDPSNCVRSVRDECRSSPDPDHRDSD

pLDDT: mean 87.58, std 15.0, range [13.53, 98.81]

Nearest PDB structures (foldseek):
  6svy-assembly1_A  TM=9.566E-01  e=1.608E-51  Homo sapiens
  5v48-assembly1_B  TM=9.543E-01  e=1.235E-51  Oryctolagus cuniculus
  3dwb-assembly1_A  TM=9.549E-01  e=6.588E-48  Homo sapiens
  3zuk-assembly2_B  TM=9.071E-01  e=8.774E-37  Mycobacterium tuberculosis H37Rv
  4iuw-assembly1_A  TM=9.147E-01  e=1.888E-31  Lacticaseibacillus rhamnosus HN001

InterPro domains:
  IPR000718 Peptidase M13 [PS51885] (65-734)
  IPR000718 Peptidase M13 [PTHR11733] (38-731)
  IPR000718 Peptidase M13 [cd08662] (86-732)
  IPR008753 Peptidase M13, N-terminal domain [PF05649] (88-472)
  IPR018497 Peptidase M13, C-terminal domain [PF01431] (531-733)
  IPR018497 Peptidase M13, C-terminal domain [PR00786] (523-535)
  IPR018497 Peptidase M13, C-terminal domain [PR00786] (541-553)
  IPR018497 Peptidase M13, C-terminal domain [PR00786] (562-578)
  IPR018497 Peptidase M13, C-terminal domain [PR00786] (632-643)
  IPR024079 Metallopeptidase, catalytic domain superfamily [G3DSA:3.40.390.10] (66-734)
  IPR042089 Peptidase M13, domain 2 [G3DSA:1.10.1380.10] (114-518)

Sequence (1468 aa):
MAARYKYALMSATEDGETDFSAEEQRRSCDKNMFLKVMVALLLVVIAVLIGLLQWKWNRNEHEQVCLSPEC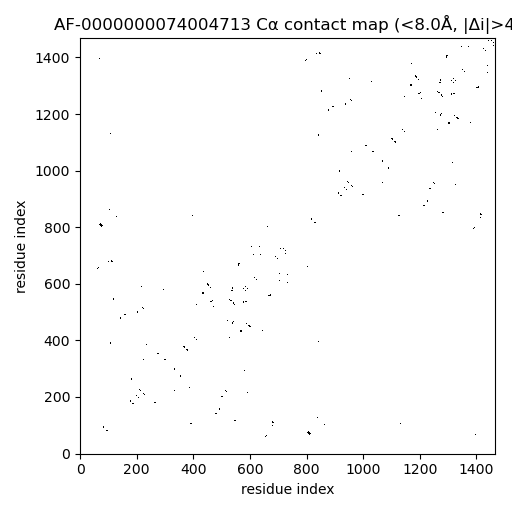VDISSYIINKMNLSADPCKDFYNYACGGWEKKTFIPPEYAKFDTFAEVNTYNMGIIKKILDNRSTMLKGQNSSAVDKLKTYYRTCMDIEKIELDGSGPLLKIIDKLGSWSVLNNYIQPSWNLEEMLIQHNRLGFSPLFIIDVEVDMKNSSRYVVVFSQGGLTLDSREEYGADIEKYHHAYLEFGVSVGRLLGGDNSTHQKMEAIYQFEKRIAESFVPKEELTDPQSKYNLMNLTELQGMFGLQVTCIIYKKPTTFNHRQAFICFCSLLWGIPMLILCVVEKKWVVQDYLIFHLVQAIPGYLPQSFADAAMAINKVEFGISDLPPRWKRCISKAESAFGFAVSALYVEEHFPPESKAQAYEIVSAVRSAFIANLDNVPWMDQKTLQTAKIKAQTAGIQLGYPDWILNVTKLDKNYEMVKVTKGAFLDSYFSVSQAAALNTWSLLGTVPDTDMWSLKPHQVNAVFRSSYNELVILAGLLQRPFFDPRYPLSYTYGSTGSISGHELSHGFDDNGRKYDQHGNLNDWWSPSASQAFSEHTSCLVEEYSQFSIYGKHVNGEYTLGENIADNGGLKMAYAAYMKQRDGQPELRLPGLSLTPEQLYFLGFAQIWCSQYTPEYAIHSILTDEHAISRFRVLGSVANSPAFSKAYGCPAASPLNPVKKCQVWMAARYKYALMSATEDGETDFSAEEQRRSCDKNMFLKVMVALLLVVIAVLIGLLQWKWNRNEHEQVCLSPECVDISSYIINKMNLSADPCKDFYNYACGGWEKKTFIPPEYAKFDTFAEVNTYNMGIIKKILDNRSTMLKGQNSSAVDKLKTYYRTCMDIEKIELDGSGPLLKIIDKLGSWSVLNNYIQPSWNLEEMLIQHNRLGFSPLFIIDVEVDMKNSSRYVVVFSQGGLTLDSREEYGADIEKYHHAYLEFGVSVGRLLGGDNSTHQKMEAIYQFEKRIAESFVPKEELTDPQSKYNLMNLTELQGMFGLQVTCIIYKKPTTFNHRQAFICFCSLLWGIPMLILCVVEKKWVVQDYLIFHLVQAIPGYLPQSFADAAMAINKVEFGISDLPPRWKRCISKAESAFGFAVSALYVEEHFPPESKAQAYEIVSAVRSAFIANLDNVPWMDQKTLQTAKIKAQTAGIQLGYPDWILNVTKLDKNYEMVKVTKGAFLDSYFSVSQAAALNTWSLLGTVPDTDMWSLKPHQVNAVFRSSYNELVILAGLLQRPFFDPRYPLSYTYGSTGSISGHELSHGFDDNGRKYDQHGNLNDWWSPSASQAFSEHTSCLVEEYSQFSIYGKHVNGEYTLGENIADNGGLKMAYAAYMKQRDGQPELRLPGLSLTPEQLYFLGFAQIWCSQYTPEYAIHSILTDEHAISRFRVLGSVANSPAFSKAYGCPAASPLNPVKKCQVW

Secondary structure (DSSP, 8-state):
--------S----S--SGGGHHHHHHHHHHHHHHHHHHHHHHHHHHHHHHHHHHHHHHHHHHT-B--SHHHHHHHHHHHTT--TTS-TTT-HHHHHHHHHHHH----TT-SEEEHHHHHHHHHHHHHHHHHH-TT--BTTB--HHHHHHHHHHHHHH-HHHHHHHTTHHHHHHHHHTT--TTSTT-------HHHHHHHHHHTT--SSEEEEEEEETTEEEEEEEEEEE---SSS-GGGGTSSHHHHHHHHHHHHHHHHHHTT--TTHHHHHHHHHHHHHHHHHTSPPGGGGS-HHHH--EEEHHHHHHHH-HHHHHHHHTS--SS-GGG-EEEETTHHHHHHHHHHHHHS-HHHHHHHHHHHHHHT-GGGS-HHHHHHHHHHHHHHH---SPPPHHHHHHHHHHHHSHHHHHHHHHHHH--HHHHHHHHHHHHHHHHHHHHHHTT-TT--HHHHHHHHHHHHH-EEEEE--GGGG-HHHHHHHTTT----TT-HHHHHHHHHHHHHHHHHTTTTSPP-TT--SS-TTSS-EEEEGGGTEEEEETTTSSTTT--TTS-HHHHIIIIIHHHHHHHHTTTSTTGGGB-TTS-B---S-HHHHHHHHHHHHHHHHHHHT-EETTEE--TTTTHHHHHHHHHHHHHHHHHHHHHHTTPPPPBPTT----HHHHHHHHHHHTT-EEE-HHHHHHHHHH-SSPPHHHHHHHHHHT-HHHHHHHTPPTTBTTB-SS-----/-----------------STHHHHHHHHHHHHHHHHHHHHHHHHHHHHHHHHHHHHHHHHHHHT-B--SHHHHHHHHHHHTT--TTS-TTT-HHHHHHHHHHHH----TT-SEEEHHHHHHHHHHHHHHHHHH-TT--BTTB--HHHHHHHHHHHHHH-HHHHHHHTTHHHHHHHHHTT--TTSTT-------HHHHHHHHHHTT--SSEEEEEEEETTEEEEEEEEEEE---SSS-GGGGTSSHHHHHHHHHHHHHHHHHHTT--TTHHHHHHHHHHHHHHHHHTSPPGGGGS-HHHH--EEEHHHHHHHH-HHHHHHHHTS--SS-GGG-EEEETTHHHHHHHHHHHHHS-HHHHHHHHHHHHHTT-GGGS-HHHHHHHHHHHHHHH---SPPPHHHHHHHHHHHHSHHHHHHHHHHHH--HHHHHHHHHHHHHHHHHHHHHHTT-TT--HHHHHHHHHHHHH-EEEEE--GGGG-HHHHHHHTTT----TT-HHHHHHHHHHHHHHHHHTTTTSPP-TT--SS-TTSS-EEEEGGGTEEEEETTTSSTTT--TTS-HHHHIIIIIHHHHHHHHTTTSTTGGGB-TTS-B---S-HHHHHHHHHHHHHHHHHHHT-EETTEE--TTTTHHHHHHHHHHHHHHHHHHHHHHTTPPPPBPTT----HHHHHHHHHHHTT-EEE-HHHHHHHHHH-SSPPHHHHHHHHHHT-HHHHHHHTPPTTBTTB-SSPP---

Organism: Pomacea canaliculata (NCBI:txid400727)